Protein 7Z2X (pdb70)

Secondary structure (DSSP, 8-state):
---B--EEEEEEEEETTEEEEEEEEE-SB-TT--EEEEEEE--TT--TT-GGGHHHHHHHHHHHTT-EEEEEPPTTSTTSSS-GGG--HHHHHHHHHHHHHHHHTSTTEEEEEEEEEEETHHHHHHHHHHHHTGGG-SEEEEES--TTHHIIIIIT-EETTEE-TTHHHHSSEEETTEEE-HHHHHHGGG--HHHHHTT--S-EEEEEETT-SS-THHHHHHHHH-TTEEEEEETT--TT--SHHHHHHHHHHHHHHHIIIII--/-EEEEEEEEETTEEEEEEEEE----TT--EEEEEEE--TT--TT-GGGHHHHHHHHHHHTT-EEEEEPPTTSTTSSS-GGG--HHHHHHHHHHHHHHHHTSTTEEEEEEEEEEETHHHHHHHHHHHHSGGG-SEEEEES--TTHHIIIIIT-EETTEE-TTHHHHSSEEETTEEE-HHHHHHGGG--SHHHHTT--S-EEEEEETT-SS-THHHHHHHHH-TTEEEEEETT--TT--SHHHHHHHHHHHHHHHIIIII--/---B--EEEEEEEEETTEEEEEEEEE-SB-TT--EEEEEEE--TT--TT-GGGHHHHHHHHHHHTT-EEEEEPPTTSTTSSS-GGG--HHHHHHHHHHHHHHHHTSTTEEEEEEEEEEETHHHHHHHHHHHHSGGG-SEEEEES--TTHHIIIIIH-EETTEE-TTHHHHSSEEETTEEE-HHHHHHGGG--SHHHHTT--S-EEEEEETT-SS-THHHHHHHHH-TTEEEEEETT--TT--SHHHHHHHHHHHHHHHIIIIII-/-EEEEEEEEETTEEEEEEEEE----TT--EEEEEEE--TT--TT-GGGHHHHHHHHHHHTT-EEEEEPPTTSTTSSS-GGG--HHHHHHHHHHHHHHHHTSTTEEEEEEEEEEETHHHHHHHHHHHHTGGG-S-EEEES--TTHHIIIIIT-EETTEE-TTHHHHSSEEETTEEE-HHHHHHGGG--SHHHHTT--S-EEEEEETT-SS-THHHHHHHHH-TTEEEEEETT--TT--SHHHHHHHHHHHHHHHIIIII--

InterPro domains:
  IPR022742 Alpha/beta hydrolase domain-containing protein 17C-like [PF12146] (31-142)
  IPR029058 Alpha/Beta hydrolase fold [G3DSA:3.40.50.1820] (2-255)
  IPR029058 Alpha/Beta hydrolase fold [SSF53474] (4-256)
  IPR053145 AB hydrolase superfamily Esterase 10 [PTHR43265] (5-152)

Solvent-accessible surface area: 39689 Å² total; per-residue (Å²): 200,129,131,58,137,46,71,28,116,41,31,76,29,128,19,141,59,36,35,0,12,0,0,1,1,10,2,66,7,90,91,81,82,93,3,20,0,0,0,1,2,1,4,27,10,24,22,9,9,23,26,57,19,0,0,6,46,0,0,38,68,0,19,131,50,27,0,0,0,0,0,4,0,2,0,2,3,0,4,5,49,26,114,5,73,87,1,25,0,34,38,3,16,99,2,0,28,32,1,0,68,24,0,35,95,35,98,38,2,27,48,102,62,0,0,0,0,0,4,19,4,0,0,0,0,0,0,1,2,0,6,116,49,41,134,47,12,37,0,0,0,0,0,0,2,11,3,14,19,22,59,43,9,81,71,34,76,28,8,97,56,141,38,15,73,52,14,133,189,87,29,44,13,52,8,98,3,4,81,0,1,83,46,2,29,97,16,1,158,77,12,81,8,49,95,19,2,109,114,3,119,18,38,2,0,0,0,12,0,35,89,11,139,13,25,34,81,21,2,79,116,5,50,119,20,17,135,82,26,57,37,19,65,4,119,100,0,42,24,14,0,57,33,6,86,6,5,105,90,0,11,76,21,0,6,117,3,0,89,101,8,4,71,127,101,83,92,22,85,48,22,79,27,121,22,144,55,37,34,0,24,0,0,0,0,12,8,118,38,134,141,79,78,95,10,18,0,0,0,2,2,1,4,29,9,26,22,8,10,23,26,56,19,1,0,5,46,0,0,41,68,0,20,132,46,26,0,0,0,0,0,4,0,3,0,2,3,0,7,4,47,26,112,6,73,91,0,25,0,33,36,4,23,102,4,0,29,33,1,0,67,26,0,34,98,30,94,24,2,27,53,104,88,0,0,0,0,0,3,17,5,0,0,0,0,0,0,2,2,0,5,125,55,41,139,49,11,40,0,0,0,0,0,0,1,12,3,15,20,21,60,44,10,85,102,90,85,35,9,98,61,102,67,19,92,70,12,129,174,81,43,44,11,44,8,72,4,4,64,0,2,98,46,2,28,63,16,2,153,98,18,64,10,43,72,25,2,111,108,3,114,18,37,1,2,0,0,10,0,51,92,13,142,14,59,59,122,26,2,76,105,3,50,120,26,16,134,76,27,64,38,18,66,4,130,104,0,42,25,13,0,57,34,20,85,6,6,125,91,0,11,51,24,0,12,136,4,0,88,103,7,4,64,118,115,193,126,122,59,123,46,72,28,116,40,30,78,29,128,19,144,61,38,34,0,25,0,0,2,1,11,2,68,7,101,88,82,81,92,3,15,0,0,0,2,2,1,4,24,10,26,21,7,8,22,26,58,20,1,0,5,47,0,0,39,71,0,21,133,51,26,0,0,0,0,0,3,0,2,0,1,2,0,5,4,48,25,112,5,70,94,0,23,0,32,37,3,16,102,2,0,28,30,1,0,72,18,0,34,92,34,99,37,1,22,50,106,75,0,0,0,0,0,2,18,4,0,0,0,0,0,0,0,2,0,6,117,48,41,133,44,13,39,0,0,0,0,0,0,2,11,3,14,20,22,60,40,7,87,72,35,79,34,7,89,49,136,48,19,79,60,17,133,176,71,28,40,11,52,7,98,3,3,86,0,2,85,48,2,30,89,15,2,155,102,18,64,9,39,76,21,2,105,109,3,106,18,37,2,1,0,0,11,0,22,85,8,138,14,26,25,80,18,1,78,103,4,52,122,28,16,133,81,26,63,37,17,62,6,108,104,0,42,25,13,0,54,36,16,90,6,6,127,92,0,12,51,21,0,6,116,4,0,85,112,8,2,70,125,110,76,118,31,68,49,22,80,28,122,20,141,60,36,35,0,21,0,0,0,0,14,8,116,40,132,136,80,79,96,9,17,0,0,0,1,2,1,3,29,12,26,21,6,9,22,25,53,19,1,0,5,46,0,0,40,76,0,19,131,45,26,0,0,0,0,0,4,0,1,0,2,2,1,7,4,47,26,99,6,74,89,0,24,0,33,35,3,15,99,2,0,28,32,2,0,68,26,0,37,96,31,92,24,2,28,54,101,86,0,0,0,0,0,3,17,4,0,0,0,0,0,0,0,2,0,5,122,50,43,136,49,12,40,0,0,0,0,0,0,2,12,2,14,19,26,60,44,9,78,99,86,81,36,7,89,64,97,68,17,90,76,4,132,168,90,50,45,12,41,5,61,4,2,87,0,6,80,48,1,18,72,14,1,166,99,21,71,7,44,76,17,1,106,100,2,116,19,49,2,7,0,0,10,0,49,94,13,142,15,61,62,118,16,1,77,101,4,49,127,22,17,125,83,28,69,38,19,63,4,132,104,0,43,25,13,0,58,33,20,87,6,6,132,89,0,20,25,18,0,4,112,3,0,84,104,7,3,70,118,115

Nearest PDB structures (foldseek):
  7z2x-assembly1_B  TM=1.003E+00  e=1.144E-57  Lentilactobacillus buchneri
  7z2v-assembly1_B  TM=1.002E+00  e=5.437E-56  Lentilactobacillus buchneri
  7q4h-assembly1_B  TM=9.422E-01  e=5.033E-29  Thermoanaerobacter thermohydrosulfuricus
  7q4j-assembly1_A  TM=9.477E-01  e=1.544E-28  Thermoanaerobacter thermohydrosulfuricus
  7wwh-assembly2_B  TM=9.038E-01  e=2.392E-27  Parageobacillus thermoglucosidasius

Sequence (1050 aa):
NLYFQSMIKFVTTEINGLTLRGTAHVPDGEPGQQFPTVLMFHGFGAVRDEGFRLFIQMSNRLMENGIAAVRFDFGCHGESDGEFEDFTFSQELNEGSALIDAVKSMSFVDSTKFSLLGESLGSVAASIVAGKRSTELTSLCMWSPAASFLDEILNDHTLQGKTVDNVEKDGYFDFYGLKLGKKAFFDDLKNINIFDNAKKYQGPVKIVYGTNDFIPEKYSHKYMDGYENNGELVIIVQDGDHGWQSVPSRKRILDETMKFFRKTLLEASMIKFVTTEINGLTLRGTAHVPDGEPGQQFPTVLMFHGFGAVRDEGFRLFIQMSNRLMENGIAAVRFDFGCHGESDGEFEDFTFSQQELNEGSALIDAVKSSMSFVDSSTKFSLLGESLGSVAASIVAGKRSTELTSLCMWSPAASFLDEILNDHTLQGKTVDNVEKDGYFDFYGLKLGKAFFDDLKNINIFDNAKKYQGPVKIVYGTNDFIPEKYSHKYMDGYENNGELVIIVQDGDHGWQSVPSRKRILDETMKFFRKTLLEANLYFQSMIKFVTTEINGLTLRGTAHVPDGEPGQQFPTVLMFHGFGAVRDEGFRLFIQMSNRLMENGIAAVRFDFGCHGESDGEFEDFTFSQELNEGSALIDAVKSMSFVDSTKFSLLGESLGSVAASIVAGKRSTELTSLCMWSPAASFLDEILNDHTLQGKTVDNVEKDGYFDFYGLKLGKAFFDDLKNINIFDNAKKYQGPVKIVYGTNDFIPEKYSHKYMDGYENNGELVIIVQDGDHGWQSVPSRKRILDETMKFFRKTLLEASMIKFVTTEINGLTLRGTAHVPDGEPGQQFPTVLMFHGFGAVRDEGFRLFIQMSNRLMENGIAAVRFDFGCHGESDGEFEDFTFSQQELNEGSALIDAVKSMSFVDSSTKFSLLGESLGSVAASIVAGKRSTELTSLCMWSPAASFLDEILNDHTLQGKTVDNVEKDGYFDFYGLKLGKAFFDDLKNINIFDNAKKYQGPVKIVYGTNDFIPEKYSHKYMDGYENNGELVIIVQDGDHGWQSVPSRKRILDETMKFFRKTLLEA

Structure (mmCIF, N/CA/C/O backbone):
data_7Z2X
#
_entry.id   7Z2X
#
_cell.length_a   47.830
_cell.length_b   62.230
_cell.length_c   94.850
_cell.angle_alpha   103.05
_cell.angle_beta   101.52
_cell.angle_gamma   92.80
#
_symmetry.space_group_name_H-M   'P 1'
#
loop_
_entity.id
_entity.type
_entity.pdbx_description
1 polymer 'Ferulic acid esterase'
2 water water
#
loop_
_atom_site.group_PDB
_atom_site.id
_atom_site.type_symbol
_atom_site.label_atom_id
_atom_site.label_alt_id
_atom_site.label_comp_id
_atom_site.label_asym_id
_atom_site.label_entity_id
_atom_site.label_seq_id
_atom_site.pdbx_PDB_ins_code
_atom_site.Cartn_x
_atom_site.Cartn_y
_atom_site.Cartn_z
_atom_site.occupancy
_atom_site.B_iso_or_equiv
_atom_site.auth_seq_id
_atom_site.auth_comp_id
_atom_site.auth_asym_id
_atom_site.auth_atom_id
_atom_site.pdbx_PDB_model_num
ATOM 1 N N . ASN A 1 17 ? 46.789 -43.869 12.043 1.00 33.56 -5 ASN A N 1
ATOM 2 C CA . ASN A 1 17 ? 46.081 -45.142 12.129 1.00 33.15 -5 ASN A CA 1
ATOM 3 C C . ASN A 1 17 ? 44.566 -44.944 12.161 1.00 26.96 -5 ASN A C 1
ATOM 4 O O . ASN A 1 17 ? 43.805 -45.855 11.834 1.00 30.13 -5 ASN A O 1
ATOM 9 N N . LEU A 1 18 ? 44.140 -43.756 12.578 1.00 28.28 -4 LEU A N 1
ATOM 10 C CA . LEU A 1 18 ? 42.726 -43.405 12.566 1.00 24.19 -4 LEU A CA 1
ATOM 11 C C . LEU A 1 18 ? 42.284 -43.205 11.124 1.00 26.22 -4 LEU A C 1
ATOM 12 O O . LEU A 1 18 ? 42.764 -42.290 10.450 1.00 30.67 -4 LEU A O 1
ATOM 17 N N . TYR A 1 19 ? 41.377 -44.052 10.643 1.00 24.77 -3 TYR A N 1
ATOM 18 C CA . TYR A 1 19 ? 41.153 -44.081 9.205 1.00 24.88 -3 TYR A CA 1
ATOM 19 C C . TYR A 1 19 ? 39.873 -44.839 8.884 1.00 29.20 -3 TYR A C 1
ATOM 20 O O . TYR A 1 19 ? 39.612 -45.893 9.466 1.00 30.50 -3 TYR A O 1
ATOM 29 N N . PHE A 1 20 ? 39.086 -44.297 7.950 1.00 24.39 -2 PHE A N 1
ATOM 30 C CA . PHE A 1 20 ? 38.001 -45.029 7.313 1.00 27.05 -2 PHE A CA 1
ATOM 31 C C . PHE A 1 20 ? 38.159 -44.938 5.801 1.00 25.56 -2 PHE A C 1
ATOM 32 O O . PHE A 1 20 ? 38.750 -43.991 5.277 1.00 24.19 -2 PHE A O 1
ATOM 40 N N . GLN A 1 21 ? 37.631 -45.936 5.103 1.00 22.07 -1 GLN A N 1
ATOM 41 C CA . GLN A 1 21 ? 37.721 -45.950 3.653 1.00 21.93 -1 GLN A CA 1
ATOM 42 C C . GLN A 1 21 ? 36.682 -45.020 3.029 1.00 20.98 -1 GLN A C 1
ATOM 43 O O . GLN A 1 21 ? 35.689 -44.640 3.655 1.00 23.05 -1 GLN A O 1
ATOM 49 N N . SER A 1 22 ? 36.924 -44.670 1.768 1.00 19.38 0 SER A N 1
ATOM 50 C CA . SER A 1 22 ? 35.997 -43.830 1.017 1.00 17.05 0 SER A CA 1
ATOM 51 C C . SER A 1 22 ? 34.634 -44.503 0.909 1.00 21.67 0 SER A C 1
ATOM 52 O O . SER A 1 22 ? 34.517 -45.730 0.934 1.00 20.72 0 SER A O 1
ATOM 55 N N . MET A 1 23 ? 33.592 -43.691 0.763 1.00 18.75 1 MET A N 1
ATOM 56 C CA . MET A 1 23 ? 32.245 -44.225 0.706 1.00 16.20 1 MET A CA 1
ATOM 57 C C . MET A 1 23 ? 31.402 -43.435 -0.284 1.00 16.79 1 MET A C 1
ATOM 58 O O . MET A 1 23 ? 31.590 -42.233 -0.480 1.00 17.52 1 MET A O 1
ATOM 63 N N . ILE A 1 24 ? 30.471 -44.143 -0.907 1.00 15.41 2 ILE A N 1
ATOM 64 C CA . ILE A 1 24 ? 29.475 -43.564 -1.797 1.00 14.68 2 ILE A CA 1
ATOM 65 C C . ILE A 1 24 ? 28.142 -43.823 -1.130 1.00 15.01 2 ILE A C 1
ATOM 66 O O . ILE A 1 24 ? 27.722 -44.979 -0.994 1.00 18.62 2 ILE A O 1
ATOM 71 N N . LYS A 1 25 ? 27.492 -42.761 -0.678 1.00 17.30 3 LYS A N 1
ATOM 72 C CA . LYS A 1 25 ? 26.274 -42.893 0.091 1.00 19.61 3 LYS A CA 1
ATOM 73 C C . LYS A 1 25 ? 25.210 -41.985 -0.487 1.00 20.69 3 LYS A C 1
ATOM 74 O O . LYS A 1 25 ? 25.495 -41.005 -1.177 1.00 16.11 3 LYS A O 1
ATOM 80 N N . PHE A 1 26 ? 23.975 -42.323 -0.175 1.00 18.87 4 PHE A N 1
ATOM 81 C CA . PHE A 1 26 ? 22.824 -41.606 -0.678 1.00 16.75 4 PHE A CA 1
ATOM 82 C C . PHE A 1 26 ? 22.295 -40.664 0.394 1.00 18.97 4 PHE A C 1
ATOM 83 O O . PHE A 1 26 ? 22.272 -40.996 1.585 1.00 19.33 4 PHE A O 1
ATOM 91 N N . VAL A 1 27 ? 21.933 -39.459 -0.031 1.00 14.76 5 VAL A N 1
ATOM 92 C CA . VAL A 1 27 ? 21.559 -38.385 0.875 1.00 14.91 5 VAL A CA 1
ATOM 93 C C . VAL A 1 27 ? 20.267 -37.763 0.368 1.00 15.96 5 VAL A C 1
ATOM 94 O O . VAL A 1 27 ? 19.931 -37.847 -0.816 1.00 14.00 5 VAL A O 1
ATOM 98 N N . THR A 1 28 ? 19.520 -37.156 1.291 1.00 14.26 6 THR A N 1
ATOM 99 C CA . THR A 1 28 ? 18.295 -36.460 0.930 1.00 11.73 6 THR A CA 1
ATOM 100 C C . THR A 1 28 ? 18.250 -35.130 1.661 1.00 15.99 6 THR A C 1
ATOM 101 O O . THR A 1 28 ? 18.927 -34.931 2.672 1.00 22.11 6 THR A O 1
ATOM 105 N N . THR A 1 29 ? 17.445 -34.219 1.130 1.00 14.48 7 THR A N 1
ATOM 106 C CA . THR A 1 29 ? 17.139 -32.986 1.841 1.00 16.86 7 THR A CA 1
ATOM 107 C C . THR A 1 29 ? 15.796 -32.480 1.337 1.00 17.86 7 THR A C 1
ATOM 108 O O . THR A 1 29 ? 15.337 -32.867 0.260 1.00 19.32 7 THR A O 1
ATOM 112 N N . GLU A 1 30 ? 15.144 -31.640 2.141 1.00 15.62 8 GLU A N 1
ATOM 113 C CA . GLU A 1 30 ? 13.823 -31.129 1.798 1.00 17.48 8 GLU A CA 1
ATOM 114 C C . GLU A 1 30 ? 13.905 -29.635 1.513 1.00 20.37 8 GLU A C 1
ATOM 115 O O . GLU A 1 30 ? 14.436 -28.871 2.323 1.00 18.93 8 GLU A O 1
ATOM 121 N N . ILE A 1 31 ? 13.407 -29.230 0.348 1.00 16.15 9 ILE A N 1
ATOM 122 C CA . ILE A 1 31 ? 13.381 -27.832 -0.059 1.00 13.71 9 ILE A CA 1
ATOM 123 C C . ILE A 1 31 ? 11.982 -27.536 -0.568 1.00 16.65 9 ILE A C 1
ATOM 124 O O . ILE A 1 31 ? 11.531 -28.160 -1.540 1.00 16.81 9 ILE A O 1
ATOM 129 N N . ASN A 1 32 ? 11.295 -26.600 0.094 1.00 17.70 10 ASN A N 1
ATOM 130 C CA . ASN A 1 32 ? 9.979 -26.120 -0.332 1.00 22.54 10 ASN A CA 1
ATOM 131 C C . ASN A 1 32 ? 9.002 -27.274 -0.544 1.00 19.04 10 ASN A C 1
ATOM 132 O O . ASN A 1 32 ? 8.232 -27.298 -1.504 1.00 21.15 10 ASN A O 1
ATOM 137 N N . GLY A 1 33 ? 9.030 -28.244 0.366 1.00 19.67 11 GLY A N 1
ATOM 138 C CA . GLY A 1 33 ? 8.096 -29.348 0.319 1.00 22.73 11 GLY A CA 1
ATOM 139 C C . GLY A 1 33 ? 8.481 -30.502 -0.580 1.00 24.59 11 GLY A C 1
ATOM 140 O O . GLY A 1 33 ? 7.721 -31.475 -0.667 1.00 25.49 11 GLY A O 1
ATOM 141 N N . LEU A 1 34 ? 9.624 -30.433 -1.255 1.00 20.09 12 LEU A N 1
ATOM 142 C CA . LEU A 1 34 ? 10.092 -31.514 -2.111 1.00 16.31 12 LEU A CA 1
ATOM 143 C C . LEU A 1 34 ? 11.306 -32.167 -1.476 1.00 14.49 12 LEU A C 1
ATOM 144 O O . LEU A 1 34 ? 12.222 -31.474 -1.021 1.00 17.60 12 LEU A O 1
ATOM 149 N N . THR A 1 35 ? 11.315 -33.498 -1.459 1.00 13.82 13 THR A N 1
ATOM 150 C CA . THR A 1 35 ? 12.511 -34.239 -1.093 1.00 12.79 13 THR A CA 1
ATOM 151 C C . THR A 1 35 ? 13.412 -34.328 -2.314 1.00 13.51 13 THR A C 1
ATOM 152 O O . THR A 1 35 ? 13.017 -34.893 -3.339 1.00 13.88 13 THR A O 1
ATOM 156 N N . LEU A 1 36 ? 14.599 -33.750 -2.214 1.00 12.92 14 LEU A N 1
ATOM 157 C CA . LEU A 1 36 ? 15.620 -33.911 -3.235 1.00 12.55 14 LEU A CA 1
ATOM 158 C C . LEU A 1 36 ? 16.535 -35.049 -2.827 1.00 13.22 14 LEU A C 1
ATOM 159 O O . LEU A 1 36 ? 16.918 -35.161 -1.656 1.00 14.07 14 LEU A O 1
ATOM 164 N N . ARG A 1 37 ? 16.863 -35.905 -3.789 1.00 11.49 15 ARG A N 1
ATOM 165 C CA . ARG A 1 37 ? 17.632 -37.113 -3.531 1.00 13.86 15 ARG A CA 1
ATOM 166 C C . ARG A 1 37 ? 18.967 -37.031 -4.247 1.00 12.47 15 ARG A C 1
ATOM 167 O O . ARG A 1 37 ? 19.036 -36.606 -5.408 1.00 10.70 15 ARG A O 1
ATOM 175 N N . GLY A 1 38 ? 20.030 -37.402 -3.534 1.00 13.94 16 GLY A N 1
ATOM 176 C CA . GLY A 1 38 ? 21.375 -37.181 -4.020 1.00 10.01 16 GLY A CA 1
ATOM 177 C C . GLY A 1 38 ? 22.335 -38.284 -3.630 1.00 13.09 16 GLY A C 1
ATOM 178 O O . GLY A 1 38 ? 22.002 -39.208 -2.886 1.00 11.27 16 GLY A O 1
ATOM 179 N N . THR A 1 39 ? 23.543 -38.163 -4.153 1.00 11.64 17 THR A N 1
ATOM 180 C CA . THR A 1 39 ? 24.641 -39.071 -3.883 1.00 11.91 17 THR A CA 1
ATOM 181 C C . THR A 1 39 ? 25.827 -38.265 -3.391 1.00 16.03 17 THR A C 1
ATOM 182 O O . THR A 1 39 ? 26.149 -37.220 -3.963 1.00 12.11 17 THR A O 1
ATOM 186 N N . ALA A 1 40 ? 26.473 -38.751 -2.335 1.00 13.98 18 ALA A N 1
ATOM 187 C CA . ALA A 1 40 ? 27.679 -38.146 -1.798 1.00 13.70 18 ALA A CA 1
ATOM 188 C C . ALA A 1 40 ? 28.826 -39.134 -1.924 1.00 13.15 18 ALA A C 1
ATOM 189 O O . ALA A 1 40 ? 28.685 -40.305 -1.555 1.00 12.63 18 ALA A O 1
ATOM 191 N N . HIS A 1 41 ? 29.955 -38.659 -2.429 1.00 12.49 19 HIS A N 1
ATOM 192 C CA . HIS A 1 41 ? 31.192 -39.427 -2.507 1.00 16.06 19 HIS A CA 1
ATOM 193 C C . HIS A 1 41 ? 32.147 -38.812 -1.498 1.00 15.65 19 HIS A C 1
ATOM 194 O O . HIS A 1 41 ? 32.596 -37.677 -1.681 1.00 14.96 19 HIS A O 1
ATOM 201 N N . VAL A 1 42 ? 32.464 -39.539 -0.439 1.00 16.07 20 VAL A N 1
ATOM 202 C CA . VAL A 1 42 ? 33.307 -39.026 0.637 1.00 18.33 20 VAL A CA 1
ATOM 203 C C . VAL A 1 42 ? 34.671 -39.699 0.540 1.00 15.59 20 VAL A C 1
ATOM 204 O O . VAL A 1 42 ? 34.732 -40.932 0.471 1.00 14.76 20 VAL A O 1
ATOM 208 N N . PRO A 1 43 ? 35.772 -38.944 0.524 1.00 13.74 21 PRO A N 1
ATOM 209 C CA . PRO A 1 43 ? 37.101 -39.561 0.428 1.00 17.57 21 PRO A CA 1
ATOM 210 C C . PRO A 1 43 ? 37.457 -40.364 1.669 1.00 18.31 21 PRO A C 1
ATOM 211 O O . PRO A 1 43 ? 36.836 -40.236 2.727 1.00 17.18 21 PRO A O 1
ATOM 215 N N . ASP A 1 44 ? 38.479 -41.209 1.504 1.00 16.55 22 ASP A N 1
ATOM 216 C CA . ASP A 1 44 ? 39.219 -41.759 2.637 1.00 18.76 22 ASP A CA 1
ATOM 217 C C . ASP A 1 44 ? 39.580 -40.644 3.599 1.00 20.87 22 ASP A C 1
ATOM 218 O O . ASP A 1 44 ? 39.935 -39.540 3.183 1.00 18.70 22 ASP A O 1
ATOM 223 N N . GLY A 1 45 ? 39.540 -40.938 4.888 1.00 19.62 23 GLY A N 1
ATOM 224 C CA . GLY A 1 45 ? 39.920 -39.904 5.823 1.00 17.13 23 GLY A CA 1
ATOM 225 C C . GLY A 1 45 ? 39.954 -40.405 7.245 1.00 24.19 23 GLY A C 1
ATOM 226 O O . GLY A 1 45 ? 39.812 -41.599 7.512 1.00 22.79 23 GLY A O 1
ATOM 227 N N . GLU A 1 46 ? 40.154 -39.483 8.130 1.00 19.66 24 GLU A N 1
ATOM 228 C CA . GLU A 1 46 ? 40.122 -39.735 9.559 1.00 21.74 24 GLU A CA 1
ATOM 229 C C . GLU A 1 46 ? 38.787 -39.300 10.137 1.00 25.11 24 GLU A C 1
ATOM 230 O O . GLU A 1 46 ? 38.153 -38.376 9.619 1.00 23.87 24 GLU A O 1
ATOM 236 N N . PRO A 1 47 ? 38.333 -39.945 11.205 1.00 20.52 25 PRO A N 1
ATOM 237 C CA . PRO A 1 47 ? 37.161 -39.438 11.922 1.00 16.73 25 PRO A CA 1
ATOM 238 C C . PRO A 1 47 ? 37.345 -37.977 12.301 1.00 21.90 25 PRO A C 1
ATOM 239 O O . PRO A 1 47 ? 38.418 -37.559 12.744 1.00 18.04 25 PRO A O 1
ATOM 243 N N . GLY A 1 48 ? 36.287 -37.190 12.096 1.00 17.38 26 GLY A N 1
ATOM 244 C CA . GLY A 1 48 ? 36.322 -35.770 12.366 1.00 21.83 26 GLY A CA 1
ATOM 245 C C . GLY A 1 48 ? 36.902 -34.920 11.259 1.00 21.20 26 GLY A C 1
ATOM 246 O O . GLY A 1 48 ? 36.745 -33.694 11.298 1.00 21.50 26 GLY A O 1
ATOM 247 N N . GLN A 1 49 ? 37.571 -35.517 10.279 1.00 18.88 27 GLN A N 1
ATOM 248 C CA . GLN A 1 49 ? 38.073 -34.742 9.156 1.00 20.85 27 GLN A CA 1
ATOM 249 C C . GLN A 1 49 ? 36.917 -34.238 8.304 1.00 17.25 27 GLN A C 1
ATOM 250 O O . GLN A 1 49 ? 35.952 -34.961 8.048 1.00 23.41 27 GLN A O 1
ATOM 256 N N . GLN A 1 50 ? 37.023 -32.985 7.875 1.00 17.94 28 GLN A N 1
ATOM 257 C CA . GLN A 1 50 ? 36.121 -32.404 6.894 1.00 15.81 28 GLN A CA 1
ATOM 258 C C . GLN A 1 50 ? 36.876 -32.210 5.588 1.00 21.52 28 GLN A C 1
ATOM 259 O O . GLN A 1 50 ? 38.093 -31.995 5.578 1.00 22.12 28 GLN A O 1
ATOM 265 N N . PHE A 1 51 ? 36.146 -32.298 4.480 1.00 13.15 29 PHE A N 1
ATOM 266 C CA . PHE A 1 51 ? 36.783 -32.317 3.177 1.00 16.28 29 PHE A CA 1
ATOM 267 C C . PHE A 1 51 ? 36.341 -31.125 2.344 1.00 16.98 29 PHE A C 1
ATOM 268 O O . PHE A 1 51 ? 35.173 -30.731 2.414 1.00 14.94 29 PHE A O 1
ATOM 276 N N . PRO A 1 52 ? 37.232 -30.541 1.546 1.00 14.32 30 PRO A N 1
ATOM 277 C CA . PRO A 1 52 ? 36.770 -29.635 0.488 1.00 12.16 30 PRO A CA 1
ATOM 278 C C . PRO A 1 52 ? 35.743 -30.390 -0.335 1.00 14.50 30 PRO A C 1
ATOM 279 O O . PRO A 1 52 ? 35.849 -31.602 -0.515 1.00 14.92 30 PRO A O 1
ATOM 283 N N . THR A 1 53 ? 34.721 -29.681 -0.795 1.00 13.46 31 THR A N 1
ATOM 284 C CA . THR A 1 53 ? 33.562 -30.343 -1.372 1.00 11.69 31 THR A CA 1
ATOM 285 C C . THR A 1 53 ? 33.127 -29.619 -2.635 1.00 13.51 31 THR A C 1
ATOM 286 O O . THR A 1 53 ? 33.120 -28.386 -2.682 1.00 14.55 31 THR A O 1
ATOM 290 N N . VAL A 1 54 ? 32.761 -30.398 -3.652 1.00 11.26 32 VAL A N 1
ATOM 291 C CA . VAL A 1 54 ? 32.206 -29.885 -4.904 1.00 12.76 32 VAL A CA 1
ATOM 292 C C . VAL A 1 54 ? 30.762 -30.356 -4.995 1.00 11.38 32 VAL A C 1
ATOM 293 O O . VAL A 1 54 ? 30.489 -31.559 -4.881 1.00 12.03 32 VAL A O 1
ATOM 297 N N . LEU A 1 55 ? 29.842 -29.401 -5.128 1.00 12.65 33 LEU A N 1
ATOM 298 C CA . LEU A 1 55 ? 28.423 -29.664 -5.353 1.00 11.22 33 LEU A CA 1
ATOM 299 C C . LEU A 1 55 ? 28.140 -29.502 -6.839 1.00 12.06 33 LEU A C 1
ATOM 300 O O . LEU A 1 55 ? 28.459 -28.462 -7.419 1.00 13.41 33 LEU A O 1
ATOM 305 N N . MET A 1 56 ? 27.581 -30.541 -7.454 1.00 9.67 34 MET A N 1
ATOM 306 C CA . MET A 1 56 ? 27.417 -30.610 -8.902 1.00 8.99 34 MET A CA 1
ATOM 307 C C . MET A 1 56 ? 25.956 -30.397 -9.284 1.00 9.47 34 MET A C 1
ATOM 308 O O . MET A 1 56 ? 25.065 -31.038 -8.714 1.00 10.34 34 MET A O 1
ATOM 313 N N . PHE A 1 57 ? 25.718 -29.547 -10.290 1.00 7.91 35 PHE A N 1
ATOM 314 C CA . PHE A 1 57 ? 24.378 -29.282 -10.833 1.00 6.93 35 PHE A CA 1
ATOM 315 C C . PHE A 1 57 ? 24.242 -29.878 -12.232 1.00 7.60 35 PHE A C 1
ATOM 316 O O . PHE A 1 57 ? 24.930 -29.444 -13.163 1.00 9.82 35 PHE A O 1
ATOM 324 N N . HIS A 1 58 ? 23.307 -30.818 -12.393 1.00 9.76 36 HIS A N 1
ATOM 325 C CA . HIS A 1 58 ? 23.040 -31.418 -13.693 1.00 9.80 36 HIS A CA 1
ATOM 326 C C . HIS A 1 58 ? 22.206 -30.482 -14.568 1.00 9.87 36 HIS A C 1
ATOM 327 O O . HIS A 1 58 ? 21.708 -29.444 -14.127 1.00 10.54 36 HIS A O 1
ATOM 334 N N . GLY A 1 59 ? 22.036 -30.877 -15.827 1.00 10.36 37 GLY A N 1
ATOM 335 C CA . GLY A 1 59 ? 21.365 -30.053 -16.807 1.00 9.50 37 GLY A CA 1
ATOM 336 C C . GLY A 1 59 ? 19.881 -30.344 -16.931 1.00 8.27 37 GLY A C 1
ATOM 337 O O . GLY A 1 59 ? 19.268 -31.023 -16.107 1.00 9.83 37 GLY A O 1
ATOM 338 N N . PHE A 1 60 ? 19.299 -29.792 -17.989 1.00 10.26 38 PHE A N 1
ATOM 339 C CA . PHE A 1 60 ? 17.850 -29.760 -18.140 1.00 11.23 38 PHE A CA 1
ATOM 340 C C . PHE A 1 60 ? 17.298 -31.138 -18.453 1.00 8.82 38 PHE A C 1
ATOM 341 O O . PHE A 1 60 ? 17.685 -31.770 -19.443 1.00 11.07 38 PHE A O 1
ATOM 349 N N . GLY A 1 61 ? 16.354 -31.583 -17.627 1.00 9.53 39 GLY A N 1
ATOM 350 C CA . GLY A 1 61 ? 15.757 -32.889 -17.825 1.00 12.97 39 GLY A CA 1
ATOM 351 C C . GLY A 1 61 ? 16.761 -34.006 -17.646 1.00 11.96 39 GLY A C 1
ATOM 352 O O . GLY A 1 61 ? 16.521 -35.142 -18.062 1.00 15.93 39 GLY A O 1
ATOM 353 N N . ALA A 1 62 ? 17.899 -33.697 -17.036 1.00 10.47 40 ALA A N 1
ATOM 354 C CA . ALA A 1 62 ? 18.930 -34.684 -16.781 1.00 8.80 40 ALA A CA 1
ATOM 355 C C . ALA A 1 62 ? 18.754 -35.235 -15.368 1.00 9.06 40 ALA A C 1
ATOM 356 O O . ALA A 1 62 ? 17.809 -34.901 -14.651 1.00 11.28 40 ALA A O 1
ATOM 358 N N . VAL A 1 63 ? 19.687 -36.087 -14.954 1.00 8.81 41 VAL A N 1
ATOM 359 C CA . VAL A 1 63 ? 19.689 -36.632 -13.603 1.00 9.92 41 VAL A CA 1
ATOM 360 C C . VAL A 1 63 ? 21.095 -36.478 -13.044 1.00 9.80 41 VAL A C 1
ATOM 361 O O . VAL A 1 63 ? 22.028 -36.080 -13.751 1.00 9.50 41 VAL A O 1
ATOM 365 N N . ARG A 1 64 ? 21.245 -36.811 -11.756 1.00 9.14 42 ARG A N 1
ATOM 366 C CA . ARG A 1 64 ? 22.473 -36.460 -11.045 1.00 9.89 42 ARG A CA 1
ATOM 367 C C . ARG A 1 64 ? 23.694 -37.248 -11.525 1.00 9.12 42 ARG A C 1
ATOM 368 O O . ARG A 1 64 ? 24.823 -36.841 -11.230 1.00 11.69 42 ARG A O 1
ATOM 376 N N . ASP A 1 65 ? 23.499 -38.370 -12.235 1.00 11.47 43 ASP A N 1
ATOM 377 C CA . ASP A 1 65 ? 24.618 -39.067 -12.862 1.00 11.70 43 ASP A CA 1
ATOM 378 C C . ASP A 1 65 ? 25.196 -38.283 -14.028 1.00 11.19 43 ASP A C 1
ATOM 379 O O . ASP A 1 65 ? 26.358 -38.500 -14.387 1.00 9.57 43 ASP A O 1
ATOM 384 N N . GLU A 1 66 ? 24.393 -37.381 -14.607 1.00 10.07 44 GLU A N 1
ATOM 385 C CA . GLU A 1 66 ? 24.587 -36.791 -15.930 1.00 9.12 44 GLU A CA 1
ATOM 386 C C . GLU A 1 66 ? 24.753 -37.864 -16.996 1.00 9.62 44 GLU A C 1
ATOM 387 O O . GLU A 1 66 ? 24.586 -39.060 -16.726 1.00 11.83 44 GLU A O 1
ATOM 393 N N . GLY A 1 67 ? 25.028 -37.440 -18.225 1.00 9.36 45 GLY A N 1
ATOM 394 C CA . GLY A 1 67 ? 24.979 -38.361 -19.341 1.00 12.64 45 GLY A CA 1
ATOM 395 C C . GLY A 1 67 ? 26.165 -39.307 -19.340 1.00 10.24 45 GLY A C 1
ATOM 396 O O . GLY A 1 67 ? 27.317 -38.883 -19.207 1.00 10.10 45 GLY A O 1
ATOM 397 N N . PHE A 1 68 ? 25.884 -40.595 -19.513 1.00 9.45 46 PHE A N 1
ATOM 398 C CA . PHE A 1 68 ? 26.922 -41.601 -19.725 1.00 9.49 46 PHE A CA 1
ATOM 399 C C . PHE A 1 68 ? 28.008 -41.512 -18.661 1.00 10.44 46 PHE A C 1
ATOM 400 O O . PHE A 1 68 ? 29.205 -41.445 -18.943 1.00 12.49 46 PHE A O 1
ATOM 408 N N . ARG A 1 69 ? 27.564 -41.517 -17.406 1.00 9.24 47 ARG A N 1
ATOM 409 C CA . ARG A 1 69 ? 28.411 -41.624 -16.219 1.00 10.24 47 ARG A CA 1
ATOM 410 C C . ARG A 1 69 ? 29.267 -40.391 -15.966 1.00 11.59 47 ARG A C 1
ATOM 411 O O . ARG A 1 69 ? 30.160 -40.436 -15.113 1.00 13.92 47 ARG A O 1
ATOM 419 N N . LEU A 1 70 ? 28.999 -39.281 -16.652 1.00 9.67 48 LEU A N 1
ATOM 420 C CA . LEU A 1 70 ? 29.869 -38.108 -16.593 1.00 13.53 48 LEU A CA 1
ATOM 421 C C . LEU A 1 70 ? 30.079 -37.595 -15.167 1.00 11.14 48 LEU A C 1
ATOM 422 O O . LEU A 1 70 ? 31.223 -37.442 -14.720 1.00 11.17 48 LEU A O 1
ATOM 427 N N . PHE A 1 71 ? 28.992 -37.284 -14.443 1.00 9.38 49 PHE A N 1
ATOM 428 C CA . PHE A 1 71 ? 29.166 -36.773 -13.075 1.00 12.64 49 PHE A CA 1
ATOM 429 C C . PHE A 1 71 ? 29.662 -37.853 -12.123 1.00 12.04 49 PHE A C 1
ATOM 430 O O . PHE A 1 71 ? 30.314 -37.530 -11.131 1.00 10.67 49 PHE A O 1
ATOM 438 N N . ILE A 1 72 ? 29.363 -39.124 -12.405 1.00 11.47 50 ILE A N 1
ATOM 439 C CA . ILE A 1 72 ? 29.867 -40.223 -11.583 1.00 11.48 50 ILE A CA 1
ATOM 440 C C . ILE A 1 72 ? 31.383 -40.308 -11.683 1.00 11.95 50 ILE A C 1
ATOM 441 O O . ILE A 1 72 ? 32.085 -40.393 -10.668 1.00 12.07 50 ILE A O 1
ATOM 446 N N . GLN A 1 73 ? 31.907 -40.287 -12.911 1.00 12.96 51 GLN A N 1
ATOM 447 C CA . GLN A 1 73 ? 33.354 -40.298 -13.097 1.00 12.64 51 GLN A CA 1
ATOM 448 C C . GLN A 1 73 ? 34.013 -39.091 -12.438 1.00 13.30 51 GLN A C 1
ATOM 449 O O . GLN A 1 73 ? 35.051 -39.222 -11.780 1.00 13.96 51 GLN A O 1
ATOM 455 N N . MET A 1 74 ? 33.414 -37.909 -12.584 1.00 10.16 52 MET A N 1
ATOM 456 C CA . MET A 1 74 ? 33.980 -36.716 -11.967 1.00 13.48 52 MET A CA 1
ATOM 457 C C . MET A 1 74 ? 33.946 -36.821 -10.449 1.00 9.12 52 MET A C 1
ATOM 458 O O . MET A 1 74 ? 34.917 -36.450 -9.772 1.00 10.61 52 MET A O 1
ATOM 463 N N . SER A 1 75 ? 32.835 -37.324 -9.905 1.00 10.33 53 SER A N 1
ATOM 464 C CA . SER A 1 75 ? 32.704 -37.496 -8.465 1.00 12.53 53 SER A CA 1
ATOM 465 C C . SER A 1 75 ? 33.784 -38.413 -7.920 1.00 11.59 53 SER A C 1
ATOM 466 O O . SER A 1 75 ? 34.363 -38.143 -6.861 1.00 12.00 53 SER A O 1
ATOM 469 N N . ASN A 1 76 ? 34.050 -39.523 -8.609 1.00 11.87 54 ASN A N 1
ATOM 470 C CA . ASN A 1 76 ? 35.020 -40.467 -8.068 1.00 13.45 54 ASN A CA 1
ATOM 471 C C . ASN A 1 76 ? 36.437 -39.951 -8.232 1.00 12.75 54 ASN A C 1
ATOM 472 O O . ASN A 1 76 ? 37.286 -40.193 -7.367 1.00 13.34 54 ASN A O 1
ATOM 477 N N . ARG A 1 77 ? 36.707 -39.233 -9.322 1.00 13.04 55 ARG A N 1
ATOM 478 C CA . ARG A 1 77 ? 38.001 -38.587 -9.485 1.00 10.95 55 ARG A CA 1
ATOM 479 C C . ARG A 1 77 ? 38.283 -37.636 -8.328 1.00 15.48 55 ARG A C 1
ATOM 480 O O . ARG A 1 77 ? 39.367 -37.666 -7.738 1.00 16.99 55 ARG A O 1
ATOM 488 N N . LEU A 1 78 ? 37.318 -36.774 -7.996 1.00 14.38 56 LEU A N 1
ATOM 489 C CA . LEU A 1 78 ? 37.485 -35.875 -6.854 1.00 12.02 56 LEU A CA 1
ATOM 490 C C . LEU A 1 78 ? 37.684 -36.662 -5.564 1.00 12.13 56 LEU A C 1
ATOM 491 O O . LEU A 1 78 ? 38.571 -36.349 -4.759 1.00 16.06 56 LEU A O 1
ATOM 496 N N . MET A 1 79 ? 36.839 -37.671 -5.341 1.00 13.87 57 MET A N 1
ATOM 497 C CA . MET A 1 79 ? 36.917 -38.491 -4.131 1.00 13.45 57 MET A CA 1
ATOM 498 C C . MET A 1 79 ? 38.310 -39.079 -3.950 1.00 18.68 57 MET A C 1
ATOM 499 O O . MET A 1 79 ? 38.885 -39.028 -2.853 1.00 19.62 57 MET A O 1
ATOM 504 N N . GLU A 1 80 ? 38.870 -39.637 -5.025 1.00 15.11 58 GLU A N 1
ATOM 505 C CA . GLU A 1 80 ? 40.183 -40.270 -4.972 1.00 16.55 58 GLU A CA 1
ATOM 506 C C . GLU A 1 80 ? 41.291 -39.268 -4.687 1.00 19.89 58 GLU A C 1
ATOM 507 O O . GLU A 1 80 ? 42.415 -39.672 -4.364 1.00 23.43 58 GLU A O 1
ATOM 513 N N . ASN A 1 81 ? 41.005 -37.975 -4.807 1.00 17.73 59 ASN A N 1
ATOM 514 C CA . ASN A 1 81 ? 41.991 -36.933 -4.574 1.00 15.60 59 ASN A CA 1
ATOM 515 C C . ASN A 1 81 ? 41.672 -36.094 -3.339 1.00 15.20 59 ASN A C 1
ATOM 516 O O . ASN A 1 81 ? 42.216 -34.997 -3.177 1.00 16.83 59 ASN A O 1
ATOM 521 N N . GLY A 1 82 ? 40.812 -36.596 -2.457 1.00 16.70 60 GLY A N 1
ATOM 522 C CA . GLY A 1 82 ? 40.532 -35.936 -1.203 1.00 18.99 60 GLY A CA 1
ATOM 523 C C . GLY A 1 82 ? 39.491 -34.847 -1.257 1.00 18.33 60 GLY A C 1
ATOM 524 O O . GLY A 1 82 ? 39.382 -34.074 -0.299 1.00 16.79 60 GLY A O 1
ATOM 525 N N . ILE A 1 83 ? 38.729 -34.743 -2.343 1.00 14.86 61 ILE A N 1
ATOM 526 C CA . ILE A 1 83 ? 37.657 -33.766 -2.445 1.00 13.89 61 ILE A CA 1
ATOM 527 C C . ILE A 1 83 ? 36.341 -34.529 -2.451 1.00 12.84 61 ILE A C 1
ATOM 528 O O . ILE A 1 83 ? 36.156 -35.445 -3.262 1.00 14.29 61 ILE A O 1
ATOM 533 N N . ALA A 1 84 ? 35.460 -34.206 -1.510 1.00 12.36 62 ALA A N 1
ATOM 534 C CA . ALA A 1 84 ? 34.133 -34.796 -1.519 1.00 13.15 62 ALA A CA 1
ATOM 535 C C . ALA A 1 84 ? 33.330 -34.241 -2.688 1.00 11.88 62 ALA A C 1
ATOM 536 O O . ALA A 1 84 ? 33.526 -33.102 -3.120 1.00 12.99 62 ALA A O 1
ATOM 538 N N . ALA A 1 85 ? 32.426 -35.062 -3.205 1.00 12.51 63 ALA A N 1
ATOM 539 C CA . ALA A 1 85 ? 31.558 -34.678 -4.314 1.00 9.92 63 ALA A CA 1
ATOM 540 C C . ALA A 1 85 ? 30.127 -35.009 -3.942 1.00 13.25 63 ALA A C 1
ATOM 541 O O . ALA A 1 85 ? 29.839 -36.140 -3.536 1.00 14.16 63 ALA A O 1
ATOM 543 N N . VAL A 1 86 ? 29.233 -34.037 -4.096 1.00 12.27 64 VAL A N 1
ATOM 544 C CA . VAL A 1 86 ? 27.819 -34.208 -3.780 1.00 12.63 64 VAL A CA 1
ATOM 545 C C . VAL A 1 86 ? 27.008 -33.817 -5.008 1.00 12.73 64 VAL A C 1
ATOM 546 O O . VAL A 1 86 ? 27.310 -32.817 -5.667 1.00 11.09 64 VAL A O 1
ATOM 550 N N . ARG A 1 87 ? 25.978 -34.597 -5.320 1.00 9.87 65 ARG A N 1
ATOM 551 C CA . ARG A 1 87 ? 25.180 -34.284 -6.499 1.00 10.24 65 ARG A CA 1
ATOM 552 C C . ARG A 1 87 ? 23.752 -34.726 -6.260 1.00 11.36 65 ARG A C 1
ATOM 553 O O . ARG A 1 87 ? 23.507 -35.888 -5.920 1.00 10.10 65 ARG A O 1
ATOM 561 N N . PHE A 1 88 ? 22.819 -33.797 -6.416 1.00 11.17 66 PHE A N 1
ATOM 562 C CA . PHE A 1 88 ? 21.404 -34.064 -6.227 1.00 12.22 66 PHE A CA 1
ATOM 563 C C . PHE A 1 88 ? 20.674 -34.041 -7.563 1.00 11.25 66 PHE A C 1
ATOM 564 O O . PHE A 1 88 ? 21.054 -33.321 -8.495 1.00 11.64 66 PHE A O 1
ATOM 572 N N . ASP A 1 89 ? 19.602 -34.820 -7.635 1.00 12.14 67 ASP A N 1
ATOM 573 C CA . ASP A 1 89 ? 18.572 -34.558 -8.628 1.00 10.73 67 ASP A CA 1
ATOM 574 C C . ASP A 1 89 ? 17.817 -33.306 -8.219 1.00 10.91 67 ASP A C 1
ATOM 575 O O . ASP A 1 89 ? 17.313 -33.225 -7.094 1.00 11.61 67 ASP A O 1
ATOM 580 N N . PHE A 1 90 ? 17.744 -32.325 -9.119 1.00 10.19 68 PHE A N 1
ATOM 581 C CA . PHE A 1 90 ? 16.923 -31.154 -8.854 1.00 9.16 68 PHE A CA 1
ATOM 582 C C . PHE A 1 90 ? 15.470 -31.581 -8.690 1.00 11.09 68 PHE A C 1
ATOM 583 O O . PHE A 1 90 ? 15.061 -32.662 -9.124 1.00 11.60 68 PHE A O 1
ATOM 591 N N . GLY A 1 91 ? 14.698 -30.733 -8.022 1.00 12.64 69 GLY A N 1
ATOM 592 C CA . GLY A 1 91 ? 13.265 -30.933 -7.950 1.00 11.96 69 GLY A CA 1
ATOM 593 C C . GLY A 1 91 ? 12.712 -31.174 -9.338 1.00 10.73 69 GLY A C 1
ATOM 594 O O . GLY A 1 91 ? 13.194 -30.580 -10.310 1.00 10.72 69 GLY A O 1
ATOM 595 N N . CYS A 1 92 ? 11.744 -32.077 -9.456 1.00 12.01 70 CYS A N 1
ATOM 596 C CA . CYS A 1 92 ? 11.126 -32.471 -10.725 1.00 12.73 70 CYS A CA 1
ATOM 597 C C . CYS A 1 92 ? 12.085 -33.180 -11.680 1.00 12.38 70 CYS A C 1
ATOM 598 O O . CYS A 1 92 ? 11.757 -33.344 -12.865 1.00 13.13 70 CYS A O 1
ATOM 601 N N . HIS A 1 93 ? 13.263 -33.588 -11.207 1.00 11.92 71 HIS A N 1
ATOM 602 C CA . HIS A 1 93 ? 14.219 -34.351 -11.994 1.00 11.64 71 HIS A CA 1
ATOM 603 C C . HIS A 1 93 ? 14.553 -35.658 -11.291 1.00 10.78 71 HIS A C 1
ATOM 604 O O . HIS A 1 93 ? 14.536 -35.737 -10.058 1.00 10.40 71 HIS A O 1
ATOM 611 N N . GLY A 1 94 ? 14.857 -36.677 -12.091 1.00 9.79 72 GLY A N 1
ATOM 612 C CA . GLY A 1 94 ? 15.407 -37.900 -11.525 1.00 10.28 72 GLY A CA 1
ATOM 613 C C . GLY A 1 94 ? 14.533 -38.450 -10.420 1.00 10.88 72 GLY A C 1
ATOM 614 O O . GLY A 1 94 ? 13.296 -38.490 -10.526 1.00 13.05 72 GLY A O 1
ATOM 615 N N . GLU A 1 95 ? 15.174 -38.831 -9.328 1.00 11.12 73 GLU A N 1
ATOM 616 C CA . GLU A 1 95 ? 14.494 -39.485 -8.223 1.00 12.41 73 GLU A CA 1
ATOM 617 C C . GLU A 1 95 ? 13.944 -38.505 -7.207 1.00 15.96 73 GLU A C 1
ATOM 618 O O . GLU A 1 95 ? 13.316 -38.926 -6.228 1.00 18.66 73 GLU A O 1
ATOM 624 N N . SER A 1 96 ? 14.172 -37.212 -7.396 1.00 11.43 74 SER A N 1
ATOM 625 C CA . SER A 1 96 ? 13.606 -36.257 -6.465 1.00 12.84 74 SER A CA 1
ATOM 626 C C . SER A 1 96 ? 12.108 -36.103 -6.713 1.00 13.35 74 SER A C 1
ATOM 627 O O . SER A 1 96 ? 11.582 -36.448 -7.779 1.00 13.25 74 SER A O 1
ATOM 630 N N . ASP A 1 97 ? 11.417 -35.590 -5.695 1.00 14.78 75 ASP A N 1
ATOM 631 C CA . ASP A 1 97 ? 10.002 -35.287 -5.800 1.00 13.21 75 ASP A CA 1
ATOM 632 C C . ASP A 1 97 ? 9.761 -34.210 -6.851 1.00 12.66 75 ASP A C 1
ATOM 633 O O . ASP A 1 97 ? 10.658 -33.435 -7.213 1.00 14.43 75 ASP A O 1
ATOM 638 N N . GLY A 1 98 ? 8.531 -34.168 -7.339 1.00 13.68 76 GLY A N 1
ATOM 639 C CA . GLY A 1 98 ? 8.127 -33.106 -8.248 1.00 13.78 76 GLY A CA 1
ATOM 640 C C . GLY A 1 98 ? 7.850 -33.630 -9.641 1.00 14.10 76 GLY A C 1
ATOM 641 O O . GLY A 1 98 ? 8.606 -34.450 -10.176 1.00 13.27 76 GLY A O 1
ATOM 642 N N . GLU A 1 99 ? 6.751 -33.156 -10.234 1.00 14.25 77 GLU A N 1
ATOM 643 C CA . GLU A 1 99 ? 6.398 -33.459 -11.609 1.00 12.72 77 GLU A CA 1
ATOM 644 C C . GLU A 1 99 ? 7.079 -32.477 -12.551 1.00 12.44 77 GLU A C 1
ATOM 645 O O . GLU A 1 99 ? 7.144 -31.282 -12.261 1.00 12.17 77 GLU A O 1
ATOM 651 N N . PHE A 1 100 ? 7.587 -32.988 -13.677 1.00 13.13 78 PHE A N 1
ATOM 652 C CA . PHE A 1 100 ? 8.208 -32.107 -14.671 1.00 12.74 78 PHE A CA 1
ATOM 653 C C . PHE A 1 100 ? 7.251 -31.007 -15.120 1.00 13.72 78 PHE A C 1
ATOM 654 O O . PHE A 1 100 ? 7.693 -29.900 -15.454 1.00 13.34 78 PHE A O 1
ATOM 662 N N . GLU A 1 101 ? 5.938 -31.273 -15.114 1.00 13.32 79 GLU A N 1
ATOM 663 C CA . GLU A 1 101 ? 4.984 -30.260 -15.551 1.00 14.54 79 GLU A CA 1
ATOM 664 C C . GLU A 1 101 ? 4.973 -29.052 -14.628 1.00 14.10 79 GLU A C 1
ATOM 665 O O . GLU A 1 101 ? 4.490 -27.987 -15.020 1.00 16.58 79 GLU A O 1
ATOM 671 N N . ASP A 1 102 ? 5.501 -29.190 -13.420 1.00 11.97 80 ASP A N 1
ATOM 672 C CA . ASP A 1 102 ? 5.553 -28.089 -12.475 1.00 12.31 80 ASP A CA 1
ATOM 673 C C . ASP A 1 102 ? 6.915 -27.419 -12.412 1.00 11.41 80 ASP A C 1
ATOM 674 O O . ASP A 1 102 ? 7.071 -26.438 -11.678 1.00 17.22 80 ASP A O 1
ATOM 679 N N . PHE A 1 103 ? 7.893 -27.920 -13.163 1.00 11.25 81 PHE A N 1
ATOM 680 C CA . PHE A 1 103 ? 9.248 -27.388 -13.111 1.00 13.16 81 PHE A CA 1
ATOM 681 C C . PHE A 1 103 ? 9.314 -25.927 -13.553 1.00 9.88 81 PHE A C 1
ATOM 682 O O . PHE A 1 103 ? 8.738 -25.542 -14.571 1.00 11.21 81 PHE A O 1
ATOM 690 N N . THR A 1 104 ? 10.041 -25.117 -12.791 1.00 11.34 82 THR A N 1
ATOM 691 C CA . THR A 1 104 ? 10.423 -23.784 -13.226 1.00 11.12 82 THR A CA 1
ATOM 692 C C . THR A 1 104 ? 11.903 -23.585 -12.945 1.00 10.06 82 THR A C 1
ATOM 693 O O . THR A 1 104 ? 12.445 -24.118 -11.968 1.00 11.19 82 THR A O 1
ATOM 697 N N . PHE A 1 105 ? 12.561 -22.801 -13.798 1.00 11.93 83 PHE A N 1
ATOM 698 C CA . PHE A 1 105 ? 13.965 -22.527 -13.532 1.00 11.31 83 PHE A CA 1
ATOM 699 C C . PHE A 1 105 ? 14.144 -21.706 -12.263 1.00 11.24 83 PHE A C 1
ATOM 700 O O . PHE A 1 105 ? 15.141 -21.886 -11.561 1.00 9.98 83 PHE A O 1
ATOM 708 N N . SER A 1 106 ? 13.200 -20.814 -11.936 1.00 11.97 84 SER A N 1
ATOM 709 C CA . SER A 1 106 ? 13.305 -20.105 -10.663 1.00 11.40 84 SER A CA 1
ATOM 710 C C . SER A 1 106 ? 13.360 -21.081 -9.496 1.00 10.55 84 SER A C 1
ATOM 711 O O . SER A 1 106 ? 14.121 -20.870 -8.545 1.00 12.56 84 SER A O 1
ATOM 714 N N . GLN A 1 107 ? 12.553 -22.150 -9.543 1.00 10.81 85 GLN A N 1
ATOM 715 C CA . GLN A 1 107 ? 12.601 -23.147 -8.478 1.00 13.28 85 GLN A CA 1
ATOM 716 C C . GLN A 1 107 ? 13.959 -23.829 -8.439 1.00 11.47 85 GLN A C 1
ATOM 717 O O . GLN A 1 107 ? 14.501 -24.088 -7.354 1.00 11.88 85 GLN A O 1
ATOM 723 N N . GLU A 1 108 ? 14.537 -24.101 -9.615 1.00 11.85 86 GLU A N 1
ATOM 724 C CA . GLU A 1 108 ? 15.867 -24.705 -9.653 1.00 12.04 86 GLU A CA 1
ATOM 725 C C . GLU A 1 108 ? 16.904 -23.792 -9.007 1.00 11.45 86 GLU A C 1
ATOM 726 O O . GLU A 1 108 ? 17.783 -24.268 -8.281 1.00 10.88 86 GLU A O 1
ATOM 732 N N . LEU A 1 109 ? 16.804 -22.478 -9.242 1.00 11.44 87 LEU A N 1
ATOM 733 C CA . LEU A 1 109 ? 17.718 -21.531 -8.604 1.00 10.85 87 LEU A CA 1
ATOM 734 C C . LEU A 1 109 ? 17.510 -21.485 -7.097 1.00 12.28 87 LEU A C 1
ATOM 735 O O . LEU A 1 109 ? 18.483 -21.420 -6.337 1.00 11.23 87 LEU A O 1
ATOM 740 N N . ASN A 1 110 ? 16.251 -21.486 -6.648 1.00 11.61 88 ASN A N 1
ATOM 741 C CA . ASN A 1 110 ? 15.980 -21.537 -5.214 1.00 15.03 88 ASN A CA 1
ATOM 742 C C . ASN A 1 110 ? 16.594 -22.788 -4.606 1.00 12.91 88 ASN A C 1
ATOM 743 O O . ASN A 1 110 ? 17.262 -22.729 -3.567 1.00 13.71 88 ASN A O 1
ATOM 748 N N . GLU A 1 111 ? 16.420 -23.924 -5.286 1.00 13.13 89 GLU A N 1
ATOM 749 C CA . GLU A 1 111 ? 16.952 -25.185 -4.786 1.00 13.36 89 GLU A CA 1
ATOM 750 C C . GLU A 1 111 ? 18.471 -25.189 -4.786 1.00 11.94 89 GLU A C 1
ATOM 751 O O . GLU A 1 111 ? 19.090 -25.699 -3.853 1.00 12.59 89 GLU A O 1
ATOM 757 N N . GLY A 1 112 ? 19.093 -24.646 -5.835 1.00 10.61 90 GLY A N 1
ATOM 758 C CA . GLY A 1 112 ? 20.545 -24.624 -5.872 1.00 13.07 90 GLY A CA 1
ATOM 759 C C . GLY A 1 112 ? 21.132 -23.837 -4.720 1.00 12.52 90 GLY A C 1
ATOM 760 O O . GLY A 1 112 ? 22.101 -24.265 -4.087 1.00 14.43 90 GLY A O 1
ATOM 761 N N . SER A 1 113 ? 20.527 -22.687 -4.413 1.00 13.58 91 SER A N 1
ATOM 762 C CA . SER A 1 113 ? 20.940 -21.904 -3.254 1.00 14.06 91 SER A CA 1
ATOM 763 C C . SER A 1 113 ? 20.716 -22.686 -1.965 1.00 12.35 91 SER A C 1
ATOM 764 O O . SER A 1 113 ? 21.616 -22.789 -1.118 1.00 13.74 91 SER A O 1
ATOM 767 N N . ALA A 1 114 ? 19.520 -23.260 -1.805 1.00 12.67 92 ALA A N 1
ATOM 768 C CA . ALA A 1 114 ? 19.236 -24.032 -0.601 1.00 13.22 92 ALA A CA 1
ATOM 769 C C . ALA A 1 114 ? 20.164 -25.229 -0.465 1.00 13.53 92 ALA A C 1
ATOM 770 O O . ALA A 1 114 ? 20.513 -25.616 0.656 1.00 15.58 92 ALA A O 1
ATOM 772 N N . LEU A 1 115 ? 20.579 -25.826 -1.587 1.00 13.12 93 LEU A N 1
ATOM 773 C CA . LEU A 1 115 ? 21.484 -26.970 -1.530 1.00 14.72 93 LEU A CA 1
ATOM 774 C C . LEU A 1 115 ? 22.862 -26.581 -1.019 1.00 14.80 93 LEU A C 1
ATOM 775 O O . LEU A 1 115 ? 23.552 -27.415 -0.423 1.00 13.98 93 LEU A O 1
ATOM 780 N N . ILE A 1 116 ? 23.291 -25.340 -1.240 1.00 14.82 94 ILE A N 1
ATOM 781 C CA . ILE A 1 116 ? 24.555 -24.911 -0.650 1.00 13.14 94 ILE A CA 1
ATOM 782 C C . ILE A 1 116 ? 24.481 -25.022 0.862 1.00 15.88 94 ILE A C 1
ATOM 783 O O . ILE A 1 116 ? 25.357 -25.614 1.504 1.00 15.24 94 ILE A O 1
ATOM 788 N N . ASP A 1 117 ? 23.413 -24.474 1.445 1.00 14.09 95 ASP A N 1
ATOM 789 C CA . ASP A 1 117 ? 23.246 -24.506 2.894 1.00 17.59 95 ASP A CA 1
ATOM 790 C C . ASP A 1 117 ? 23.072 -25.929 3.399 1.00 17.21 95 ASP A C 1
ATOM 791 O O . ASP A 1 117 ? 23.618 -26.299 4.448 1.00 18.70 95 ASP A O 1
ATOM 796 N N . ALA A 1 118 ? 22.293 -26.737 2.680 1.00 16.16 96 ALA A N 1
ATOM 797 C CA . ALA A 1 118 ? 22.068 -28.113 3.104 1.00 15.71 96 ALA A CA 1
ATOM 798 C C . ALA A 1 118 ? 23.365 -28.901 3.091 1.00 16.20 96 ALA A C 1
ATOM 799 O O . ALA A 1 118 ? 23.667 -29.633 4.039 1.00 17.28 96 ALA A O 1
ATOM 801 N N . VAL A 1 119 ? 24.159 -28.743 2.035 1.00 13.33 97 VAL A N 1
ATOM 802 C CA . VAL A 1 119 ? 25.371 -29.540 1.911 1.00 13.92 97 VAL A CA 1
ATOM 803 C C . VAL A 1 119 ? 26.439 -29.042 2.878 1.00 14.94 97 VAL A C 1
ATOM 804 O O . VAL A 1 119 ? 27.155 -29.840 3.490 1.00 17.83 97 VAL A O 1
ATOM 808 N N . LYS A 1 120 ? 26.548 -27.725 3.059 1.00 17.51 98 LYS A N 1
ATOM 809 C CA . LYS A 1 120 ? 27.496 -27.222 4.044 1.00 18.27 98 LYS A CA 1
ATOM 810 C C . LYS A 1 120 ? 27.147 -27.680 5.447 1.00 16.82 98 LYS A C 1
ATOM 811 O O . LYS A 1 120 ? 28.040 -27.754 6.298 1.00 20.74 98 LYS A O 1
ATOM 817 N N . SER A 1 121 ? 25.878 -28.005 5.701 1.00 15.73 99 SER A N 1
ATOM 818 C CA . SER A 1 121 ? 25.471 -28.507 7.008 1.00 19.39 99 SER A CA 1
ATOM 819 C C . SER A 1 121 ? 25.895 -29.951 7.234 1.00 18.83 99 SER A C 1
ATOM 820 O O . SER A 1 121 ? 25.926 -30.402 8.388 1.00 23.90 99 SER A O 1
ATOM 823 N N . MET A 1 122 ? 26.235 -30.680 6.175 1.00 20.09 100 MET A N 1
ATOM 824 C CA . MET A 1 122 ? 26.699 -32.052 6.328 1.00 16.39 100 MET A CA 1
ATOM 825 C C . MET A 1 122 ? 28.053 -32.079 7.032 1.00 16.75 100 MET A C 1
ATOM 826 O O . MET A 1 122 ? 28.943 -31.275 6.739 1.00 19.84 100 MET A O 1
ATOM 831 N N . SER A 1 123 ? 28.194 -33.008 7.983 1.00 20.93 101 SER A N 1
ATOM 832 C CA . SER A 1 123 ? 29.347 -32.976 8.877 1.00 22.56 101 SER A CA 1
ATOM 833 C C . SER A 1 123 ? 30.660 -33.145 8.129 1.00 19.82 101 SER A C 1
ATOM 834 O O . SER A 1 123 ? 31.678 -32.576 8.539 1.00 18.83 101 SER A O 1
ATOM 837 N N . PHE A 1 124 ? 30.660 -33.893 7.024 1.00 18.64 102 PHE A N 1
ATOM 838 C CA . PHE A 1 124 ? 31.905 -34.145 6.314 1.00 16.21 102 PHE A CA 1
ATOM 839 C C . PHE A 1 124 ? 32.349 -32.982 5.432 1.00 15.17 102 PHE A C 1
ATOM 840 O O . PHE A 1 124 ? 33.449 -33.047 4.878 1.00 15.90 102 PHE A O 1
ATOM 848 N N . VAL A 1 125 ? 31.549 -31.923 5.307 1.00 16.74 103 VAL A N 1
ATOM 849 C CA . VAL A 1 125 ? 31.838 -30.838 4.373 1.00 16.09 103 VAL A CA 1
ATOM 850 C C . VAL A 1 125 ? 32.604 -29.731 5.088 1.00 17.59 103 VAL A C 1
ATOM 851 O O . VAL A 1 125 ? 32.151 -29.213 6.117 1.00 21.53 103 VAL A O 1
ATOM 855 N N . ASP A 1 126 ? 33.759 -29.360 4.537 1.00 14.41 104 ASP A N 1
ATOM 856 C CA . ASP A 1 126 ? 34.476 -28.170 4.989 1.00 17.48 104 ASP A CA 1
ATOM 857 C C . ASP A 1 126 ? 33.817 -26.952 4.349 1.00 17.38 104 ASP A C 1
ATOM 858 O O . ASP A 1 126 ? 33.991 -26.699 3.149 1.00 18.07 104 ASP A O 1
ATOM 863 N N . SER A 1 127 ? 33.055 -26.200 5.148 1.00 20.00 105 SER A N 1
ATOM 864 C CA . SER A 1 127 ? 32.305 -25.062 4.628 1.00 13.07 105 SER A CA 1
ATOM 865 C C . SER A 1 127 ? 33.197 -23.976 4.056 1.00 20.11 105 SER A C 1
ATOM 866 O O . SER A 1 127 ? 32.720 -23.171 3.252 1.00 22.35 105 SER A O 1
ATOM 869 N N . THR A 1 128 ? 34.466 -23.916 4.462 1.00 17.58 106 THR A N 1
ATOM 870 C CA . THR A 1 128 ? 35.360 -22.882 3.960 1.00 19.53 106 THR A CA 1
ATOM 871 C C . THR A 1 128 ? 35.984 -23.246 2.623 1.00 15.19 106 THR A C 1
ATOM 872 O O . THR A 1 128 ? 36.628 -22.393 2.002 1.00 17.82 106 THR A O 1
ATOM 876 N N . LYS A 1 129 ? 35.802 -24.492 2.161 1.00 16.94 107 LYS A N 1
ATOM 877 C CA . LYS A 1 129 ? 36.384 -24.988 0.911 1.00 18.52 107 LYS A CA 1
ATOM 878 C C . LYS A 1 129 ? 35.261 -25.684 0.161 1.00 18.74 107 LYS A C 1
ATOM 879 O O . LYS A 1 129 ? 35.155 -26.912 0.177 1.00 15.72 107 LYS A O 1
ATOM 885 N N . PHE A 1 130 ? 34.432 -24.895 -0.512 1.00 15.23 108 PHE A N 1
ATOM 886 C CA . PHE A 1 130 ? 33.188 -25.402 -1.067 1.00 11.86 108 PHE A CA 1
ATOM 887 C C . PHE A 1 130 ? 32.948 -24.737 -2.412 1.00 15.01 108 PHE A C 1
ATOM 888 O O . PHE A 1 130 ? 32.904 -23.506 -2.493 1.00 15.28 108 PHE A O 1
ATOM 896 N N . SER A 1 131 ? 32.761 -25.541 -3.456 1.00 13.82 109 SER A N 1
ATOM 897 C CA . SER A 1 131 ? 32.637 -25.009 -4.806 1.00 9.81 109 SER A CA 1
ATOM 898 C C . SER A 1 131 ? 31.460 -25.645 -5.531 1.00 10.75 109 SER A C 1
ATOM 899 O O . SER A 1 131 ? 30.894 -26.651 -5.092 1.00 12.84 109 SER A O 1
ATOM 902 N N . LEU A 1 132 ? 31.092 -25.036 -6.657 1.00 14.13 110 LEU A N 1
ATOM 903 C CA . LEU A 1 132 ? 30.045 -25.544 -7.529 1.00 12.12 110 LEU A CA 1
ATOM 904 C C . LEU A 1 132 ? 30.645 -26.010 -8.848 1.00 10.66 110 LEU A C 1
ATOM 905 O O . LEU A 1 132 ? 31.582 -25.397 -9.368 1.00 12.13 110 LEU A O 1
ATOM 910 N N . LEU A 1 133 ? 30.092 -27.094 -9.387 1.00 9.78 111 LEU A N 1
ATOM 911 C CA . LEU A 1 133 ? 30.369 -27.541 -10.741 1.00 10.55 111 LEU A CA 1
ATOM 912 C C . LEU A 1 133 ? 29.044 -27.709 -11.464 1.00 10.89 111 LEU A C 1
ATOM 913 O O . LEU A 1 133 ? 28.090 -28.249 -10.901 1.00 10.58 111 LEU A O 1
ATOM 918 N N . GLY A 1 134 ? 28.978 -27.247 -12.710 1.00 8.82 112 GLY A N 1
ATOM 919 C CA . GLY A 1 134 ? 27.789 -27.435 -13.507 1.00 10.67 112 GLY A CA 1
ATOM 920 C C . GLY A 1 134 ? 28.091 -28.078 -14.847 1.00 10.13 112 GLY A C 1
ATOM 921 O O . GLY A 1 134 ? 29.212 -28.021 -15.376 1.00 9.53 112 GLY A O 1
ATOM 922 N N . GLU A 1 135 ? 27.046 -28.687 -15.402 1.00 8.72 113 GLU A N 1
ATOM 923 C CA . GLU A 1 135 ? 27.024 -29.104 -16.799 1.00 8.58 113 GLU A CA 1
ATOM 924 C C . GLU A 1 135 ? 25.764 -28.537 -17.443 1.00 10.95 113 GLU A C 1
ATOM 925 O O . GLU A 1 135 ? 24.671 -28.647 -16.878 1.00 9.48 113 GLU A O 1
ATOM 931 N N . SER A 1 136 ? 25.924 -27.915 -18.608 1.00 11.33 114 SER A N 1
ATOM 932 C CA . SER A 1 136 ? 24.800 -27.511 -19.474 1.00 8.71 114 SER A CA 1
ATOM 933 C C . SER A 1 136 ? 23.942 -26.505 -18.706 1.00 9.32 114 SER A C 1
ATOM 934 O O . SER A 1 136 ? 24.489 -25.503 -18.211 1.00 10.92 114 SER A O 1
ATOM 937 N N . LEU A 1 137 ? 22.621 -26.710 -18.581 1.00 7.63 115 LEU A N 1
ATOM 938 C CA . LEU A 1 137 ? 21.819 -25.754 -17.818 1.00 9.58 115 LEU A CA 1
ATOM 939 C C . LEU A 1 137 ? 22.242 -25.687 -16.348 1.00 11.74 115 LEU A C 1
ATOM 940 O O . LEU A 1 137 ? 22.044 -24.655 -15.703 1.00 11.30 115 LEU A O 1
ATOM 945 N N . GLY A 1 138 ? 22.803 -26.771 -15.796 1.00 7.89 116 GLY A N 1
ATOM 946 C CA . GLY A 1 138 ? 23.320 -26.720 -14.437 1.00 9.76 116 GLY A CA 1
ATOM 947 C C . GLY A 1 138 ? 24.447 -25.722 -14.273 1.00 8.30 116 GLY A C 1
ATOM 948 O O . GLY A 1 138 ? 24.612 -25.130 -13.200 1.00 10.70 116 GLY A O 1
ATOM 949 N N . SER A 1 139 ? 25.218 -25.487 -15.335 1.00 9.75 117 SER A N 1
ATOM 950 C CA . SER A 1 139 ? 26.215 -24.424 -15.278 1.00 11.43 117 SER A CA 1
ATOM 951 C C . SER A 1 139 ? 25.560 -23.056 -15.186 1.00 10.16 117 SER A C 1
ATOM 952 O O . SER A 1 139 ? 26.077 -22.168 -14.503 1.00 11.14 117 SER A O 1
ATOM 955 N N . VAL A 1 140 ? 24.464 -22.847 -15.924 1.00 9.95 118 VAL A N 1
ATOM 956 C CA . VAL A 1 140 ? 23.749 -21.575 -15.837 1.00 12.27 118 VAL A CA 1
ATOM 957 C C . VAL A 1 140 ? 23.239 -21.365 -14.421 1.00 9.84 118 VAL A C 1
ATOM 958 O O . VAL A 1 140 ? 23.425 -20.298 -13.819 1.00 10.44 118 VAL A O 1
ATOM 962 N N . ALA A 1 141 ? 22.576 -22.379 -13.873 1.00 9.39 119 ALA A N 1
ATOM 963 C CA . ALA A 1 141 ? 22.114 -22.305 -12.496 1.00 10.86 119 ALA A CA 1
ATOM 964 C C . ALA A 1 141 ? 23.271 -22.016 -11.552 1.00 11.80 119 ALA A C 1
ATOM 965 O O . ALA A 1 141 ? 23.181 -21.131 -10.695 1.00 13.17 119 ALA A O 1
ATOM 967 N N . ALA A 1 142 ? 24.387 -22.727 -11.725 1.00 8.27 120 ALA A N 1
ATOM 968 C CA . ALA A 1 142 ? 25.537 -22.501 -10.857 1.00 10.92 120 ALA A CA 1
ATOM 969 C C . ALA A 1 142 ? 26.030 -21.063 -10.957 1.00 11.85 120 ALA A C 1
ATOM 970 O O . ALA A 1 142 ? 26.372 -20.448 -9.939 1.00 13.25 120 ALA A O 1
ATOM 972 N N . SER A 1 143 ? 26.051 -20.500 -12.169 1.00 9.87 121 SER A N 1
ATOM 973 C CA . SER A 1 143 ? 26.555 -19.136 -12.316 1.00 8.57 121 SER A CA 1
ATOM 974 C C . SER A 1 143 ? 25.652 -18.130 -11.609 1.00 10.28 121 SER A C 1
ATOM 975 O O . SER A 1 143 ? 26.141 -17.157 -11.014 1.00 14.15 121 SER A O 1
ATOM 978 N N . ILE A 1 144 ? 24.340 -18.354 -11.654 1.00 10.90 122 ILE A N 1
ATOM 979 C CA . ILE A 1 144 ? 23.408 -17.428 -11.023 1.00 11.67 122 ILE A CA 1
ATOM 980 C C . ILE A 1 144 ? 23.444 -17.578 -9.507 1.00 12.18 122 ILE A C 1
ATOM 981 O O . ILE A 1 144 ? 23.491 -16.583 -8.773 1.00 12.41 122 ILE A O 1
ATOM 986 N N . VAL A 1 145 ? 23.406 -18.820 -9.017 1.00 11.26 123 VAL A N 1
ATOM 987 C CA . VAL A 1 145 ? 23.485 -19.058 -7.580 1.00 11.91 123 VAL A CA 1
ATOM 988 C C . VAL A 1 145 ? 24.790 -18.498 -7.029 1.00 13.97 123 VAL A C 1
ATOM 989 O O . VAL A 1 145 ? 24.810 -17.867 -5.966 1.00 15.38 123 VAL A O 1
ATOM 993 N N . ALA A 1 146 ? 25.891 -18.663 -7.772 1.00 12.61 124 ALA A N 1
ATOM 994 C CA . ALA A 1 146 ? 27.169 -18.102 -7.336 1.00 14.92 124 ALA A CA 1
ATOM 995 C C . ALA A 1 146 ? 27.104 -16.586 -7.209 1.00 16.98 124 ALA A C 1
ATOM 996 O O . ALA A 1 146 ? 27.714 -16.006 -6.305 1.00 17.22 124 ALA A O 1
ATOM 998 N N . GLY A 1 147 ? 26.392 -15.921 -8.120 1.00 14.34 125 GLY A N 1
ATOM 999 C CA . GLY A 1 147 ? 26.282 -14.478 -8.028 1.00 16.56 125 GLY A CA 1
ATOM 1000 C C . GLY A 1 147 ? 25.443 -14.036 -6.848 1.00 17.87 125 GLY A C 1
ATOM 1001 O O . GLY A 1 147 ? 25.703 -12.984 -6.258 1.00 22.38 125 GLY A O 1
ATOM 1002 N N . LYS A 1 148 ? 24.436 -14.831 -6.484 1.00 16.53 126 LYS A N 1
ATOM 1003 C CA . LYS A 1 148 ? 23.564 -14.524 -5.360 1.00 15.34 126 LYS A CA 1
ATOM 1004 C C . LYS A 1 148 ? 24.097 -15.044 -4.033 1.00 15.59 126 LYS A C 1
ATOM 1005 O O . LYS A 1 148 ? 23.690 -14.546 -2.978 1.00 25.05 126 LYS A O 1
ATOM 1011 N N . ARG A 1 149 ? 24.993 -16.022 -4.056 1.00 18.78 127 ARG A N 1
ATOM 1012 C CA . ARG A 1 149 ? 25.580 -16.522 -2.818 1.00 17.44 127 ARG A CA 1
ATOM 1013 C C . ARG A 1 149 ? 27.095 -16.395 -2.879 1.00 16.60 127 ARG A C 1
ATOM 1014 O O . ARG A 1 149 ? 27.807 -17.341 -2.532 1.00 19.39 127 ARG A O 1
ATOM 1022 N N . SER A 1 150 ? 27.587 -15.220 -3.279 1.00 18.17 128 SER A N 1
ATOM 1023 C CA . SER A 1 150 ? 28.981 -15.088 -3.699 1.00 19.54 128 SER A CA 1
ATOM 1024 C C . SER A 1 150 ? 29.954 -15.455 -2.586 1.00 23.79 128 SER A C 1
ATOM 1025 O O . SER A 1 150 ? 30.964 -16.124 -2.834 1.00 25.72 128 SER A O 1
ATOM 1028 N N . THR A 1 151 ? 29.663 -15.055 -1.354 1.00 24.37 129 THR A N 1
ATOM 1029 C CA . THR A 1 151 ? 30.598 -15.332 -0.272 1.00 19.37 129 THR A CA 1
ATOM 1030 C C . THR A 1 151 ? 30.617 -16.793 0.144 1.00 23.24 129 THR A C 1
ATOM 1031 O O . THR A 1 151 ? 31.424 -17.153 1.005 1.00 25.47 129 THR A O 1
ATOM 1035 N N . GLU A 1 152 ? 29.760 -17.640 -0.423 1.00 23.14 130 GLU A N 1
ATOM 1036 C CA . GLU A 1 152 ? 29.703 -19.033 -0.001 1.00 19.83 130 GLU A CA 1
ATOM 1037 C C . GLU A 1 152 ? 30.630 -19.951 -0.785 1.00 17.03 130 GLU A C 1
ATOM 1038 O O . GLU A 1 152 ? 30.888 -21.068 -0.332 1.00 20.33 130 GLU A O 1
ATOM 1044 N N . LEU A 1 153 ? 31.130 -19.533 -1.945 1.00 17.49 131 LEU A N 1
ATOM 1045 C CA . LEU A 1 153 ? 31.804 -20.442 -2.863 1.00 14.12 131 LEU A CA 1
ATOM 1046 C C . LEU A 1 153 ? 33.281 -20.107 -3.003 1.00 14.01 131 LEU A C 1
ATOM 1047 O O . LEU A 1 153 ? 33.643 -18.964 -3.302 1.00 18.35 131 LEU A O 1
ATOM 1052 N N . THR A 1 154 ? 34.124 -21.128 -2.820 1.00 13.88 132 THR A N 1
ATOM 1053 C CA . THR A 1 154 ? 35.558 -20.981 -3.035 1.00 17.33 132 THR A CA 1
ATOM 1054 C C . THR A 1 154 ? 35.874 -20.822 -4.511 1.00 15.36 132 THR A C 1
ATOM 1055 O O . THR A 1 154 ? 36.788 -20.078 -4.879 1.00 15.12 132 THR A O 1
ATOM 1059 N N . SER A 1 155 ? 35.138 -21.526 -5.369 1.00 12.11 133 SER A N 1
ATOM 1060 C CA . SER A 1 155 ? 35.359 -21.435 -6.805 1.00 11.85 133 SER A CA 1
ATOM 1061 C C . SER A 1 155 ? 34.149 -22.005 -7.530 1.00 10.45 133 SER A C 1
ATOM 1062 O O . SER A 1 155 ? 33.235 -22.573 -6.924 1.00 12.31 133 SER A O 1
ATOM 1065 N N . LEU A 1 156 ? 34.165 -21.843 -8.846 1.00 11.90 134 LEU A N 1
ATOM 1066 C CA . LEU A 1 156 ? 33.035 -22.180 -9.701 1.00 12.61 134 LEU A CA 1
ATOM 1067 C C . LEU A 1 156 ? 33.581 -22.734 -11.002 1.00 9.83 134 LEU A C 1
ATOM 1068 O O . LEU A 1 156 ? 34.419 -22.094 -11.642 1.00 11.93 134 LEU A O 1
ATOM 1073 N N . CYS A 1 157 ? 33.112 -23.908 -11.403 1.00 10.56 135 CYS A N 1
ATOM 1074 C CA . CYS A 1 157 ? 33.514 -24.502 -12.668 1.00 13.55 135 CYS A CA 1
ATOM 1075 C C . CYS A 1 157 ? 32.259 -24.791 -13.476 1.00 9.86 135 CYS A C 1
ATOM 1076 O O . CYS A 1 157 ? 31.306 -25.380 -12.957 1.00 12.03 135 CYS A O 1
ATOM 1079 N N . MET A 1 158 ? 32.255 -24.357 -14.733 1.00 10.83 136 MET A N 1
ATOM 1080 C CA . MET A 1 158 ? 31.080 -24.493 -15.579 1.00 10.12 136 MET A CA 1
ATOM 1081 C C . MET A 1 158 ? 31.473 -25.209 -16.856 1.00 12.31 136 MET A C 1
ATOM 1082 O O . MET A 1 158 ? 32.316 -24.717 -17.609 1.00 12.80 136 MET A O 1
ATOM 1087 N N . TRP A 1 159 ? 30.860 -26.363 -17.094 1.00 13.04 137 TRP A N 1
ATOM 1088 C CA . TRP A 1 159 ? 31.014 -27.101 -18.335 1.00 11.16 137 TRP A CA 1
ATOM 1089 C C . TRP A 1 159 ? 29.891 -26.757 -19.294 1.00 9.75 137 TRP A C 1
ATOM 1090 O O . TRP A 1 159 ? 28.726 -26.764 -18.908 1.00 10.56 137 TRP A O 1
ATOM 1101 N N . SER A 1 160 ? 30.244 -26.524 -20.559 1.00 9.77 138 SER A N 1
ATOM 1102 C CA . SER A 1 160 ? 29.259 -26.418 -21.640 1.00 11.73 138 SER A CA 1
ATOM 1103 C C . SER A 1 160 ? 28.027 -25.621 -21.236 1.00 9.16 138 SER A C 1
ATOM 1104 O O . SER A 1 160 ? 26.913 -26.126 -21.385 1.00 9.33 138 SER A O 1
ATOM 1107 N N . PRO A 1 161 ? 28.160 -24.387 -20.745 1.00 7.94 139 PRO A N 1
ATOM 1108 C CA . PRO A 1 161 ? 26.984 -23.683 -20.211 1.00 11.35 139 PRO A CA 1
ATOM 1109 C C . PRO A 1 161 ? 25.915 -23.469 -21.271 1.00 8.78 139 PRO A C 1
ATOM 1110 O O . PRO A 1 161 ? 26.196 -23.012 -22.384 1.00 11.43 139 PRO A O 1
ATOM 1114 N N . ALA A 1 162 ? 24.679 -23.799 -20.911 1.00 7.87 140 ALA A N 1
ATOM 1115 C CA . ALA A 1 162 ? 23.533 -23.654 -21.807 1.00 10.50 140 ALA A CA 1
ATOM 1116 C C . ALA A 1 162 ? 22.929 -22.264 -21.660 1.00 9.43 140 ALA A C 1
ATOM 1117 O O . ALA A 1 162 ? 21.716 -22.087 -21.520 1.00 11.85 140 ALA A O 1
ATOM 1119 N N . ALA A 1 163 ? 23.808 -21.259 -21.690 1.00 10.51 141 ALA A N 1
ATOM 1120 C CA . ALA A 1 163 ? 23.421 -19.887 -21.394 1.00 10.70 141 ALA A CA 1
ATOM 1121 C C . ALA A 1 163 ? 22.651 -19.230 -22.537 1.00 9.70 141 ALA A C 1
ATOM 1122 O O . ALA A 1 163 ? 22.166 -18.104 -22.370 1.00 11.53 141 ALA A O 1
ATOM 1124 N N . SER A 1 164 ? 22.500 -19.915 -23.662 1.00 11.18 142 SER A N 1
ATOM 1125 C CA . SER A 1 164 ? 21.616 -19.498 -24.739 1.00 10.17 142 SER A CA 1
ATOM 1126 C C . SER A 1 164 ? 20.162 -19.874 -24.509 1.00 9.17 142 SER A C 1
ATOM 1127 O O . SER A 1 164 ? 19.333 -19.578 -25.374 1.00 12.89 142 SER A O 1
ATOM 1130 N N . PHE A 1 165 ? 19.807 -20.521 -23.394 1.00 9.50 143 PHE A N 1
ATOM 1131 C CA . PHE A 1 165 ? 18.480 -21.131 -23.364 1.00 10.62 143 PHE A CA 1
ATOM 1132 C C . PHE A 1 165 ? 17.357 -20.094 -23.337 1.00 11.91 143 PHE A C 1
ATOM 1133 O O . PHE A 1 165 ? 16.284 -20.346 -23.896 1.00 12.92 143 PHE A O 1
ATOM 1141 N N . LEU A 1 166 ? 17.579 -18.927 -22.724 1.00 9.36 144 LEU A N 1
ATOM 1142 C CA . LEU A 1 166 ? 16.562 -17.878 -22.788 1.00 12.94 144 LEU A CA 1
ATOM 1143 C C . LEU A 1 166 ? 16.425 -17.336 -24.208 1.00 11.97 144 LEU A C 1
ATOM 1144 O O . LEU A 1 166 ? 15.310 -17.194 -24.732 1.00 13.58 144 LEU A O 1
ATOM 1149 N N . ASP A 1 167 ? 17.549 -16.999 -24.841 1.00 10.57 145 ASP A N 1
ATOM 1150 C CA . ASP A 1 167 ? 17.511 -16.541 -26.225 1.00 10.75 145 ASP A CA 1
ATOM 1151 C C . ASP A 1 167 ? 16.842 -17.569 -27.121 1.00 10.25 145 ASP A C 1
ATOM 1152 O O . ASP A 1 167 ? 16.032 -17.213 -27.984 1.00 11.70 145 ASP A O 1
ATOM 1157 N N . GLU A 1 168 ? 17.140 -18.855 -26.917 1.00 10.91 146 GLU A N 1
ATOM 1158 C CA . GLU A 1 168 ? 16.582 -19.866 -27.809 1.00 10.61 146 GLU A CA 1
ATOM 1159 C C . GLU A 1 168 ? 15.069 -19.943 -27.682 1.00 11.24 146 GLU A C 1
ATOM 1160 O O . GLU A 1 168 ? 14.354 -19.971 -28.690 1.00 12.41 146 GLU A O 1
ATOM 1166 N N . ILE A 1 169 ? 14.568 -20.026 -26.447 1.00 9.28 147 ILE A N 1
ATOM 1167 C CA . ILE A 1 169 ? 13.135 -20.190 -26.244 1.00 10.60 147 ILE A CA 1
ATOM 1168 C C . ILE A 1 169 ? 12.400 -18.883 -26.508 1.00 11.31 147 ILE A C 1
ATOM 1169 O O . ILE A 1 169 ? 11.404 -18.855 -27.238 1.00 12.57 147 ILE A O 1
ATOM 1174 N N . LEU A 1 170 ? 12.901 -17.779 -25.954 1.00 11.90 148 LEU A N 1
ATOM 1175 C CA . LEU A 1 170 ? 12.141 -16.532 -26.005 1.00 13.35 148 LEU A CA 1
ATOM 1176 C C . LEU A 1 170 ? 12.309 -15.777 -27.321 1.00 13.07 148 LEU A C 1
ATOM 1177 O O . LEU A 1 170 ? 11.407 -15.025 -27.700 1.00 13.78 148 LEU A O 1
ATOM 1182 N N . ASN A 1 171 ? 13.438 -15.929 -28.009 1.00 10.47 149 ASN A N 1
ATOM 1183 C CA . ASN A 1 171 ? 13.641 -15.233 -29.279 1.00 11.39 149 ASN A CA 1
ATOM 1184 C C . ASN A 1 171 ? 13.540 -16.156 -30.477 1.00 13.34 149 ASN A C 1
ATOM 1185 O O . ASN A 1 171 ? 12.928 -15.789 -31.484 1.00 12.05 149 ASN A O 1
ATOM 1190 N N . ASP A 1 172 ? 14.119 -17.355 -30.393 1.00 13.27 150 ASP A N 1
ATOM 1191 C CA . ASP A 1 172 ? 14.053 -18.297 -31.498 1.00 14.29 150 ASP A CA 1
ATOM 1192 C C . ASP A 1 172 ? 12.875 -19.249 -31.396 1.00 14.61 150 ASP A C 1
ATOM 1193 O O . ASP A 1 172 ? 12.627 -20.001 -32.345 1.00 13.29 150 ASP A O 1
ATOM 1198 N N . HIS A 1 173 ? 12.140 -19.213 -30.282 1.00 13.03 151 HIS A N 1
ATOM 1199 C CA . HIS A 1 173 ? 10.893 -19.955 -30.117 1.00 10.33 151 HIS A CA 1
ATOM 1200 C C . HIS A 1 173 ? 11.090 -21.455 -30.324 1.00 14.45 151 HIS A C 1
ATOM 1201 O O . HIS A 1 173 ? 10.217 -22.144 -30.845 1.00 12.94 151 HIS A O 1
ATOM 1208 N N . THR A 1 174 ? 12.243 -21.963 -29.892 1.00 12.50 152 THR A N 1
ATOM 1209 C CA . THR A 1 174 ? 12.512 -23.396 -29.903 1.00 11.28 152 THR A CA 1
ATOM 1210 C C . THR A 1 174 ? 13.177 -23.790 -28.593 1.00 12.43 152 THR A C 1
ATOM 1211 O O . THR A 1 174 ? 13.809 -22.978 -27.916 1.00 11.97 152 THR A O 1
ATOM 1215 N N . LEU A 1 175 ? 13.026 -25.062 -28.253 1.00 11.51 153 LEU A N 1
ATOM 1216 C CA . LEU A 1 175 ? 13.666 -25.665 -27.093 1.00 10.25 153 LEU A CA 1
ATOM 1217 C C . LEU A 1 175 ? 14.388 -26.895 -27.623 1.00 13.67 153 LEU A C 1
ATOM 1218 O O . LEU A 1 175 ? 13.747 -27.872 -28.039 1.00 12.29 153 LEU A O 1
ATOM 1223 N N . GLN A 1 176 ? 15.717 -26.818 -27.647 1.00 15.34 154 GLN A N 1
ATOM 1224 C CA . GLN A 1 176 ? 16.570 -27.826 -28.271 1.00 14.31 154 GLN A CA 1
ATOM 1225 C C . GLN A 1 176 ? 16.064 -28.178 -29.668 1.00 17.79 154 GLN A C 1
ATOM 1226 O O . GLN A 1 176 ? 15.949 -29.343 -30.054 1.00 17.60 154 GLN A O 1
ATOM 1232 N N . GLY A 1 177 ? 15.740 -27.133 -30.427 1.00 13.97 155 GLY A N 1
ATOM 1233 C CA . GLY A 1 177 ? 15.379 -27.275 -31.820 1.00 18.51 155 GLY A CA 1
ATOM 1234 C C . GLY A 1 177 ? 13.914 -27.560 -32.100 1.00 21.54 155 GLY A C 1
ATOM 1235 O O . GLY A 1 177 ? 13.516 -27.554 -33.270 1.00 22.83 155 GLY A O 1
ATOM 1236 N N . LYS A 1 178 ? 13.098 -27.824 -31.083 1.00 16.92 156 LYS A N 1
ATOM 1237 C CA . LYS A 1 178 ? 11.675 -28.074 -31.294 1.00 17.19 156 LYS A CA 1
ATOM 1238 C C . LYS A 1 178 ? 10.869 -26.829 -30.937 1.00 15.52 156 LYS A C 1
ATOM 1239 O O . LYS A 1 178 ? 11.140 -26.173 -29.929 1.00 15.59 156 LYS A O 1
ATOM 1245 N N . THR A 1 179 ? 9.871 -26.508 -31.764 1.00 16.37 157 THR A N 1
ATOM 1246 C CA . THR A 1 179 ? 9.093 -25.295 -31.541 1.00 14.66 157 THR A CA 1
ATOM 1247 C C . THR A 1 179 ? 8.390 -25.326 -30.187 1.00 12.58 157 THR A C 1
ATOM 1248 O O . THR A 1 179 ? 7.911 -26.369 -29.736 1.00 15.12 157 THR A O 1
ATOM 1252 N N . VAL A 1 180 ? 8.338 -24.158 -29.541 1.00 12.01 158 VAL A N 1
ATOM 1253 C CA . VAL A 1 180 ? 7.595 -23.985 -28.301 1.00 13.99 158 VAL A CA 1
ATOM 1254 C C . VAL A 1 180 ? 6.238 -23.346 -28.534 1.00 13.16 158 VAL A C 1
ATOM 1255 O O . VAL A 1 180 ? 5.504 -23.093 -27.567 1.00 15.63 158 VAL A O 1
ATOM 1259 N N . ASP A 1 181 ? 5.870 -23.101 -29.787 1.00 15.08 159 ASP A N 1
ATOM 1260 C CA . ASP A 1 181 ? 4.698 -22.286 -30.077 1.00 16.15 159 ASP A CA 1
ATOM 1261 C C . ASP A 1 181 ? 3.402 -23.076 -30.046 1.00 16.77 159 ASP A C 1
ATOM 1262 O O . ASP A 1 181 ? 2.334 -22.487 -30.247 1.00 19.47 159 ASP A O 1
ATOM 1267 N N . ASN A 1 182 ? 3.459 -24.377 -29.782 1.00 16.27 160 ASN A N 1
ATOM 1268 C CA . ASN A 1 182 ? 2.256 -25.182 -29.616 1.00 17.33 160 ASN A CA 1
ATOM 1269 C C . ASN A 1 182 ? 1.918 -25.459 -28.156 1.00 16.35 160 ASN A C 1
ATOM 1270 O O . ASN A 1 182 ? 1.038 -26.286 -27.889 1.00 17.99 160 ASN A O 1
ATOM 1275 N N . VAL A 1 183 ? 2.598 -24.806 -27.205 1.00 13.82 161 VAL A N 1
ATOM 1276 C CA . VAL A 1 183 ? 2.358 -25.104 -25.790 1.00 15.79 161 VAL A CA 1
ATOM 1277 C C . VAL A 1 183 ? 0.930 -24.746 -25.401 1.00 17.03 161 VAL A C 1
ATOM 1278 O O . VAL A 1 183 ? 0.255 -25.500 -24.692 1.00 19.77 161 VAL A O 1
ATOM 1282 N N . GLU A 1 184 ? 0.448 -23.581 -25.839 1.00 21.83 162 GLU A N 1
ATOM 1283 C CA . GLU A 1 184 ? -0.908 -23.202 -25.451 1.00 21.88 162 GLU A CA 1
ATOM 1284 C C . GLU A 1 184 ? -1.935 -24.112 -26.112 1.00 26.01 162 GLU A C 1
ATOM 1285 O O . GLU A 1 184 ? -2.903 -24.541 -25.470 1.00 23.21 162 GLU A O 1
ATOM 1291 N N . LYS A 1 185 ? -1.721 -24.450 -27.383 1.00 22.42 163 LYS A N 1
ATOM 1292 C CA . LYS A 1 185 ? -2.646 -25.334 -28.081 1.00 24.00 163 LYS A CA 1
ATOM 1293 C C . LYS A 1 185 ? -2.646 -26.734 -27.474 1.00 28.14 163 LYS A C 1
ATOM 1294 O O . LYS A 1 185 ? -3.711 -27.289 -27.183 1.00 33.20 163 LYS A O 1
ATOM 1300 N N . ASP A 1 186 ? -1.461 -27.322 -27.267 1.00 20.39 164 ASP A N 1
ATOM 1301 C CA . ASP A 1 186 ? -1.394 -28.696 -26.767 1.00 22.45 164 ASP A CA 1
ATOM 1302 C C . ASP A 1 186 ? -1.627 -28.788 -25.267 1.00 17.85 164 ASP A C 1
ATOM 1303 O O . ASP A 1 186 ? -2.002 -29.859 -24.771 1.00 20.51 164 ASP A O 1
ATOM 1308 N N . GLY A 1 187 ? -1.334 -27.717 -24.527 1.00 20.47 165 GLY A N 1
ATOM 1309 C CA . GLY A 1 187 ? -1.379 -27.733 -23.080 1.00 18.46 165 GLY A CA 1
ATOM 1310 C C . GLY A 1 187 ? -0.057 -28.005 -22.382 1.00 16.60 165 GLY A C 1
ATOM 1311 O O . GLY A 1 187 ? 0.001 -27.930 -21.145 1.00 18.22 165 GLY A O 1
ATOM 1312 N N . TYR A 1 188 ? 1.001 -28.326 -23.125 1.00 16.19 166 TYR A N 1
ATOM 1313 C CA . TYR A 1 188 ? 2.276 -28.719 -22.541 1.00 13.90 166 TYR A CA 1
ATOM 1314 C C . TYR A 1 188 ? 3.309 -28.742 -23.656 1.00 13.54 166 TYR A C 1
ATOM 1315 O O . TYR A 1 188 ? 2.980 -28.611 -24.836 1.00 13.29 166 TYR A O 1
ATOM 1324 N N . PHE A 1 189 ? 4.567 -28.905 -23.262 1.00 11.68 167 PHE A N 1
ATOM 1325 C CA . PHE A 1 189 ? 5.665 -29.147 -24.183 1.00 10.97 167 PHE A CA 1
ATOM 1326 C C . PHE A 1 189 ? 6.165 -30.556 -23.921 1.00 12.58 167 PHE A C 1
ATOM 1327 O O . PHE A 1 189 ? 6.365 -30.930 -22.765 1.00 11.50 167 PHE A O 1
ATOM 1335 N N . ASP A 1 190 ? 6.338 -31.336 -24.983 1.00 10.30 168 ASP A N 1
ATOM 1336 C CA . ASP A 1 190 ? 6.769 -32.732 -24.882 1.00 12.21 168 ASP A CA 1
ATOM 1337 C C . ASP A 1 190 ? 8.293 -32.783 -24.934 1.00 11.62 168 ASP A C 1
ATOM 1338 O O . ASP A 1 190 ? 8.890 -32.571 -25.996 1.00 10.56 168 ASP A O 1
ATOM 1343 N N . PHE A 1 191 ? 8.926 -33.053 -23.794 1.00 12.27 169 PHE A N 1
ATOM 1344 C CA . PHE A 1 191 ? 10.383 -33.167 -23.713 1.00 13.56 169 PHE A CA 1
ATOM 1345 C C . PHE A 1 191 ? 10.736 -34.640 -23.496 1.00 11.23 169 PHE A C 1
ATOM 1346 O O . PHE A 1 191 ? 10.806 -35.115 -22.357 1.00 12.63 169 PHE A O 1
ATOM 1354 N N . TYR A 1 192 ? 10.922 -35.363 -24.598 1.00 15.26 170 TYR A N 1
ATOM 1355 C CA . TYR A 1 192 ? 11.353 -36.768 -24.567 1.00 12.89 170 TYR A CA 1
ATOM 1356 C C . TYR A 1 192 ? 10.441 -37.624 -23.689 1.00 12.32 170 TYR A C 1
ATOM 1357 O O . TYR A 1 192 ? 10.895 -38.520 -22.968 1.00 13.42 170 TYR A O 1
ATOM 1366 N N . GLY A 1 193 ? 9.140 -37.356 -23.755 1.00 10.31 171 GLY A N 1
ATOM 1367 C CA . GLY A 1 193 ? 8.170 -38.112 -22.998 1.00 15.19 171 GLY A CA 1
ATOM 1368 C C . GLY A 1 193 ? 7.861 -37.555 -21.632 1.00 14.49 171 GLY A C 1
ATOM 1369 O O . GLY A 1 193 ? 6.967 -38.080 -20.953 1.00 13.71 171 GLY A O 1
ATOM 1370 N N . LEU A 1 194 ? 8.568 -36.513 -21.209 1.00 12.52 172 LEU A N 1
ATOM 1371 C CA . LEU A 1 194 ? 8.191 -35.781 -20.016 1.00 11.11 172 LEU A CA 1
ATOM 1372 C C . LEU A 1 194 ? 7.318 -34.603 -20.413 1.00 13.26 172 LEU A C 1
ATOM 1373 O O . LEU A 1 194 ? 7.516 -34.000 -21.469 1.00 11.43 172 LEU A O 1
ATOM 1378 N N . LYS A 1 195 ? 6.353 -34.287 -19.563 1.00 14.70 173 LYS A N 1
ATOM 1379 C CA . LYS A 1 195 ? 5.414 -33.192 -19.794 1.00 12.93 173 LYS A CA 1
ATOM 1380 C C . LYS A 1 195 ? 5.960 -31.931 -19.131 1.00 9.97 173 LYS A C 1
ATOM 1381 O O . LYS A 1 195 ? 5.976 -31.827 -17.904 1.00 13.78 173 LYS A O 1
ATOM 1387 N N . LEU A 1 196 ? 6.470 -31.007 -19.939 1.00 12.29 174 LEU A N 1
ATOM 1388 C CA . LEU A 1 196 ? 6.943 -29.712 -19.463 1.00 10.43 174 LEU A CA 1
ATOM 1389 C C . LEU A 1 196 ? 5.796 -28.711 -19.525 1.00 11.80 174 LEU A C 1
ATOM 1390 O O . LEU A 1 196 ? 5.123 -28.600 -20.548 1.00 15.05 174 LEU A O 1
ATOM 1395 N N . GLY A 1 197 ? 5.582 -27.990 -18.443 1.00 13.67 175 GLY A N 1
ATOM 1396 C CA . GLY A 1 197 ? 4.358 -27.232 -18.303 1.00 14.26 175 GLY A CA 1
ATOM 1397 C C . GLY A 1 197 ? 4.475 -25.780 -18.701 1.00 15.09 175 GLY A C 1
ATOM 1398 O O . GLY A 1 197 ? 5.561 -25.253 -18.935 1.00 12.33 175 GLY A O 1
ATOM 1399 N N A LYS A 1 198 ? 3.309 -25.130 -18.777 0.47 15.16 176 LYS A N 1
ATOM 1400 N N B LYS A 1 198 ? 3.307 -25.139 -18.781 0.53 15.17 176 LYS A N 1
ATOM 1401 C CA A LYS A 1 198 ? 3.266 -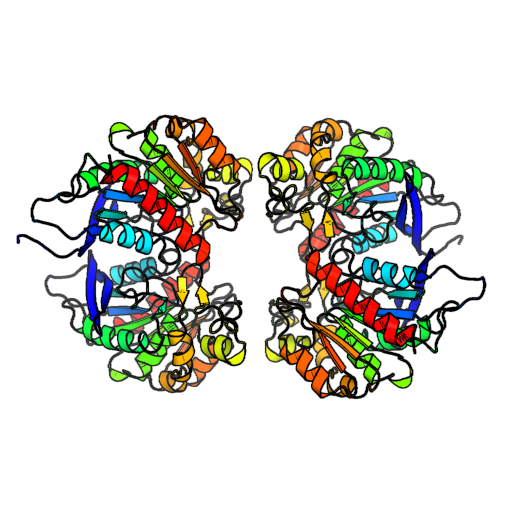23.699 -19.053 0.47 15.04 176 LYS A CA 1
ATOM 1402 C CA B LYS A 1 198 ? 3.235 -23.709 -19.053 0.53 15.05 176 LYS A CA 1
ATOM 1403 C C A LYS A 1 198 ? 4.071 -22.903 -18.040 0.47 14.97 176 LYS A C 1
ATOM 1404 C C B LYS A 1 198 ? 4.025 -22.892 -18.037 0.53 14.97 176 LYS A C 1
ATOM 1405 O O A LYS A 1 198 ? 4.665 -21.878 -18.393 0.47 14.90 176 LYS A O 1
ATOM 1406 O O B LYS A 1 198 ? 4.577 -21.843 -18.387 0.53 14.95 176 LYS A O 1
ATOM 1417 N N . ALA A 1 199 ? 4.102 -23.359 -16.783 1.00 11.00 177 ALA A N 1
ATOM 1418 C CA . ALA A 1 199 ? 4.757 -22.584 -15.729 1.00 12.47 177 ALA A CA 1
ATOM 1419 C C . ALA A 1 199 ? 6.225 -22.339 -16.042 1.00 13.80 177 ALA A C 1
ATOM 1420 O O . ALA A 1 199 ? 6.752 -21.253 -15.770 1.00 14.17 177 ALA A O 1
ATOM 1422 N N . PHE A 1 200 ? 6.892 -23.331 -16.628 1.00 12.93 178 PHE A N 1
ATOM 1423 C CA . PHE A 1 200 ? 8.287 -23.159 -17.014 1.00 11.09 178 PHE A CA 1
ATOM 1424 C C . PHE A 1 200 ? 8.439 -21.984 -17.963 1.00 11.75 178 PHE A C 1
ATOM 1425 O O . PHE A 1 200 ? 9.294 -21.113 -17.765 1.00 10.01 178 PHE A O 1
ATOM 1433 N N . PHE A 1 201 ? 7.609 -21.947 -19.006 1.00 10.57 179 PHE A N 1
ATOM 1434 C CA . PHE A 1 201 ? 7.734 -20.919 -20.029 1.00 12.81 179 PHE A CA 1
ATOM 1435 C C . PHE A 1 201 ? 7.367 -19.551 -19.478 1.00 12.27 179 PHE A C 1
ATOM 1436 O O . PHE A 1 201 ? 8.040 -18.556 -19.779 1.00 12.93 179 PHE A O 1
ATOM 1444 N N . ASP A 1 202 ? 6.344 -19.498 -18.618 1.00 12.86 180 ASP A N 1
ATOM 1445 C CA . ASP A 1 202 ? 5.908 -18.230 -18.040 1.00 12.76 180 ASP A CA 1
ATOM 1446 C C . ASP A 1 202 ? 6.953 -17.648 -17.098 1.00 12.48 180 ASP A C 1
ATOM 1447 O O . ASP A 1 202 ? 6.986 -16.431 -16.885 1.00 15.21 180 ASP A O 1
ATOM 1452 N N . ASP A 1 203 ? 7.809 -18.493 -16.532 1.00 11.66 181 ASP A N 1
ATOM 1453 C CA . ASP A 1 203 ? 8.816 -18.068 -15.574 1.00 10.98 181 ASP A CA 1
ATOM 1454 C C . ASP A 1 203 ? 10.094 -17.577 -16.240 1.00 10.88 181 ASP A C 1
ATOM 1455 O O . ASP A 1 203 ? 10.904 -16.915 -15.586 1.00 12.70 181 ASP A O 1
ATOM 1460 N N . LEU A 1 204 ? 10.286 -17.859 -17.531 1.00 11.93 182 LEU A N 1
ATOM 1461 C CA . LEU A 1 204 ? 11.574 -17.568 -18.153 1.00 11.91 182 LEU A CA 1
ATOM 1462 C C . LEU A 1 204 ? 11.907 -16.080 -18.136 1.00 10.25 182 LEU A C 1
ATOM 1463 O O . LEU A 1 204 ? 13.085 -15.716 -18.051 1.00 11.75 182 LEU A O 1
ATOM 1468 N N . LYS A 1 205 ? 10.890 -15.215 -18.250 1.00 12.11 183 LYS A N 1
ATOM 1469 C CA . LYS A 1 205 ? 11.120 -13.779 -18.230 1.00 13.14 183 LYS A CA 1
ATOM 1470 C C . LYS A 1 205 ? 11.798 -13.322 -16.947 1.00 13.40 183 LYS A C 1
ATOM 1471 O O . LYS A 1 205 ? 12.467 -12.286 -16.948 1.00 12.84 183 LYS A O 1
ATOM 1477 N N . ASN A 1 206 ? 11.672 -14.089 -15.871 1.00 12.75 184 ASN A N 1
ATOM 1478 C CA . ASN A 1 206 ? 12.226 -13.682 -14.593 1.00 15.58 184 ASN A CA 1
ATOM 1479 C C . ASN A 1 206 ? 13.733 -13.869 -14.488 1.00 13.16 184 ASN A C 1
ATOM 1480 O O . ASN A 1 206 ? 14.324 -13.331 -13.549 1.00 14.01 184 ASN A O 1
ATOM 1485 N N . ILE A 1 207 ? 14.362 -14.607 -15.414 1.00 12.82 185 ILE A N 1
ATOM 1486 C CA . ILE A 1 207 ? 15.757 -15.020 -15.283 1.00 12.37 185 ILE A CA 1
ATOM 1487 C C . ILE A 1 207 ? 16.691 -13.985 -15.909 1.00 9.99 185 ILE A C 1
ATOM 1488 O O . ILE A 1 207 ? 16.486 -13.557 -17.054 1.00 12.74 185 ILE A O 1
ATOM 1493 N N . ASN A 1 208 ? 17.753 -13.621 -15.190 1.00 11.39 186 ASN A N 1
ATOM 1494 C CA . ASN A 1 208 ? 18.790 -12.729 -15.722 1.00 10.81 186 ASN A CA 1
ATOM 1495 C C . ASN A 1 208 ? 20.148 -13.363 -15.451 1.00 16.01 186 ASN A C 1
ATOM 1496 O O . ASN A 1 208 ? 20.695 -13.228 -14.353 1.00 16.79 186 ASN A O 1
ATOM 1501 N N . ILE A 1 209 ? 20.676 -14.058 -16.459 1.00 11.25 187 ILE A N 1
ATOM 1502 C CA . ILE A 1 209 ? 21.882 -14.861 -16.287 1.00 13.18 187 ILE A CA 1
ATOM 1503 C C . ILE A 1 209 ? 23.082 -13.977 -15.962 1.00 15.48 187 ILE A C 1
ATOM 1504 O O . ILE A 1 209 ? 23.745 -14.138 -14.932 1.00 14.78 187 ILE A O 1
ATOM 1509 N N . PHE A 1 210 ? 23.396 -13.049 -16.858 1.00 12.45 188 PHE A N 1
ATOM 1510 C CA . PHE A 1 210 ? 24.703 -12.411 -16.811 1.00 12.45 188 PHE A CA 1
ATOM 1511 C C . PHE A 1 210 ? 24.764 -11.296 -15.781 1.00 12.76 188 PHE A C 1
ATOM 1512 O O . PHE A 1 210 ? 25.802 -11.127 -15.127 1.00 14.52 188 PHE A O 1
ATOM 1520 N N . ASP A 1 211 ? 23.661 -10.563 -15.585 1.00 12.81 189 ASP A N 1
ATOM 1521 C CA . ASP A 1 211 ? 23.645 -9.551 -14.532 1.00 14.84 189 ASP A CA 1
ATOM 1522 C C . ASP A 1 211 ? 23.886 -10.186 -13.166 1.00 18.38 189 ASP A C 1
ATOM 1523 O O . ASP A 1 211 ? 24.536 -9.590 -12.294 1.00 19.69 189 ASP A O 1
ATOM 1528 N N . ASN A 1 212 ? 23.370 -11.399 -12.962 1.00 15.05 190 ASN A N 1
ATOM 1529 C CA . ASN A 1 212 ? 23.582 -12.084 -11.696 1.00 13.56 190 ASN A CA 1
ATOM 1530 C C . ASN A 1 212 ? 24.942 -12.757 -11.649 1.00 15.78 190 ASN A C 1
ATOM 1531 O O . ASN A 1 212 ? 25.635 -12.678 -10.627 1.00 12.44 190 ASN A O 1
ATOM 1536 N N . ALA A 1 213 ? 25.345 -13.410 -12.741 1.00 16.20 191 ALA A N 1
ATOM 1537 C CA . ALA A 1 213 ? 26.573 -14.199 -12.705 1.00 12.80 191 ALA A CA 1
ATOM 1538 C C . ALA A 1 213 ? 27.786 -13.326 -12.401 1.00 14.15 191 ALA A C 1
ATOM 1539 O O . ALA A 1 213 ? 28.682 -13.739 -11.656 1.00 15.59 191 ALA A O 1
ATOM 1541 N N . LYS A 1 214 ? 27.819 -12.104 -12.948 1.00 16.14 192 LYS A N 1
ATOM 1542 C CA . LYS A 1 214 ? 28.982 -11.237 -12.795 1.00 15.99 192 LYS A CA 1
ATOM 1543 C C . LYS A 1 214 ? 29.226 -10.818 -11.350 1.00 21.06 192 LYS A C 1
ATOM 1544 O O . LYS A 1 214 ? 30.307 -10.290 -11.049 1.00 18.49 192 LYS A O 1
ATOM 1550 N N . LYS A 1 215 ? 28.264 -11.042 -10.451 1.00 15.05 193 LYS A N 1
ATOM 1551 C CA . LYS A 1 215 ? 28.463 -10.683 -9.052 1.00 18.94 193 LYS A CA 1
ATOM 1552 C C . LYS A 1 215 ? 29.464 -11.591 -8.358 1.00 18.71 193 LYS A C 1
ATOM 1553 O O . LYS A 1 215 ? 30.006 -11.213 -7.316 1.00 20.59 193 LYS A O 1
ATOM 1559 N N . TYR A 1 216 ? 29.723 -12.776 -8.903 1.00 15.24 194 TYR A N 1
ATOM 1560 C CA . TYR A 1 216 ? 30.691 -13.678 -8.300 1.00 15.28 194 TYR A CA 1
ATOM 1561 C C . TYR A 1 216 ? 32.093 -13.281 -8.738 1.00 13.70 194 TYR A C 1
ATOM 1562 O O . TYR A 1 216 ? 32.398 -13.269 -9.935 1.00 17.98 194 TYR A O 1
ATOM 1571 N N . GLN A 1 217 ? 32.949 -12.980 -7.762 1.00 17.47 195 GLN A N 1
ATOM 1572 C CA . GLN A 1 217 ? 34.295 -12.487 -8.009 1.00 23.09 195 GLN A CA 1
ATOM 1573 C C . GLN A 1 217 ? 35.371 -13.524 -7.738 1.00 18.52 195 GLN A C 1
ATOM 1574 O O . GLN A 1 217 ? 36.558 -13.191 -7.809 1.00 23.43 195 GLN A O 1
ATOM 1580 N N . GLY A 1 218 ? 34.999 -14.752 -7.391 1.00 16.07 196 GLY A N 1
ATOM 1581 C CA . GLY A 1 218 ? 35.980 -15.772 -7.123 1.00 18.39 196 GLY A CA 1
ATOM 1582 C C . GLY A 1 218 ? 36.496 -16.396 -8.397 1.00 13.00 196 GLY A C 1
ATOM 1583 O O . GLY A 1 218 ? 36.178 -15.975 -9.516 1.00 16.25 196 GLY A O 1
ATOM 1584 N N . PRO A 1 219 ? 37.342 -17.411 -8.237 1.00 15.25 197 PRO A N 1
ATOM 1585 C CA . PRO A 1 219 ? 37.868 -18.119 -9.411 1.00 18.18 197 PRO A CA 1
ATOM 1586 C C . PRO A 1 219 ? 36.759 -18.864 -10.136 1.00 14.64 197 PRO A C 1
ATOM 1587 O O . PRO A 1 219 ? 35.999 -19.625 -9.529 1.00 14.61 197 PRO A O 1
ATOM 1591 N N . VAL A 1 220 ? 36.676 -18.633 -11.444 1.00 14.68 198 VAL A N 1
ATOM 1592 C CA . VAL A 1 220 ? 35.745 -19.319 -12.329 1.00 12.25 198 VAL A CA 1
ATOM 1593 C C . VAL A 1 220 ? 36.535 -19.973 -13.449 1.00 13.28 198 VAL A C 1
ATOM 1594 O O . VAL A 1 220 ? 37.423 -19.351 -14.040 1.00 14.44 198 VAL A O 1
ATOM 1598 N N . LYS A 1 221 ? 36.215 -21.230 -13.739 1.00 14.49 199 LYS A N 1
ATOM 1599 C CA . LYS A 1 221 ? 36.693 -21.893 -14.943 1.00 14.89 199 LYS A CA 1
ATOM 1600 C C . LYS A 1 221 ? 35.489 -22.274 -15.789 1.00 12.21 199 LYS A C 1
ATOM 1601 O O . LYS A 1 221 ? 34.516 -22.829 -15.273 1.00 16.57 199 LYS A O 1
ATOM 1607 N N . ILE A 1 222 ? 35.541 -21.947 -17.074 1.00 11.83 200 ILE A N 1
ATOM 1608 C CA . ILE A 1 222 ? 34.575 -22.435 -18.045 1.00 12.20 200 ILE A CA 1
ATOM 1609 C C . ILE A 1 222 ? 35.300 -23.367 -19.004 1.00 11.56 200 ILE A C 1
ATOM 1610 O O . ILE A 1 222 ? 36.385 -23.039 -19.493 1.00 14.78 200 ILE A O 1
ATOM 1615 N N . VAL A 1 223 ? 34.723 -24.537 -19.261 1.00 11.35 201 VAL A N 1
ATOM 1616 C CA . VAL A 1 223 ? 35.282 -25.457 -20.240 1.00 9.72 201 VAL A CA 1
ATOM 1617 C C . VAL A 1 223 ? 34.274 -25.608 -21.372 1.00 11.84 201 VAL A C 1
ATOM 1618 O O . VAL A 1 223 ? 33.117 -25.988 -21.140 1.00 12.96 201 VAL A O 1
ATOM 1622 N N . TYR A 1 224 ? 34.697 -25.255 -22.584 1.00 10.27 202 TYR A N 1
ATOM 1623 C CA . TYR A 1 224 ? 33.835 -25.233 -23.758 1.00 10.37 202 TYR A CA 1
ATOM 1624 C C . TYR A 1 224 ? 34.458 -26.089 -24.850 1.00 15.52 202 TYR A C 1
ATOM 1625 O O . TYR A 1 224 ? 35.634 -25.919 -25.170 1.00 13.57 202 TYR A O 1
ATOM 1634 N N . GLY A 1 225 ? 33.676 -27.002 -25.414 1.00 14.44 203 GLY A N 1
ATOM 1635 C CA . GLY A 1 225 ? 34.137 -27.876 -26.485 1.00 15.66 203 GLY A CA 1
ATOM 1636 C C . GLY A 1 225 ? 33.748 -27.295 -27.832 1.00 16.04 203 GLY A C 1
ATOM 1637 O O . GLY A 1 225 ? 32.638 -26.803 -28.003 1.00 14.26 203 GLY A O 1
ATOM 1638 N N . THR A 1 226 ? 34.673 -27.364 -28.798 1.00 15.47 204 THR A N 1
ATOM 1639 C CA . THR A 1 226 ? 34.436 -26.693 -30.078 1.00 18.55 204 THR A CA 1
ATOM 1640 C C . THR A 1 226 ? 33.270 -27.285 -30.863 1.00 19.88 204 THR A C 1
ATOM 1641 O O . THR A 1 226 ? 32.774 -26.636 -31.787 1.00 23.07 204 THR A O 1
ATOM 1645 N N . ASN A 1 227 ? 32.833 -28.497 -30.543 1.00 15.49 205 ASN A N 1
ATOM 1646 C CA . ASN A 1 227 ? 31.666 -29.070 -31.198 1.00 14.12 205 ASN A CA 1
ATOM 1647 C C . ASN A 1 227 ? 30.379 -28.823 -30.419 1.00 13.51 205 ASN A C 1
ATOM 1648 O O . ASN A 1 227 ? 29.324 -29.314 -30.826 1.00 16.38 205 ASN A O 1
ATOM 1653 N N . ASP A 1 228 ? 30.448 -28.077 -29.318 1.00 13.74 206 ASP A N 1
ATOM 1654 C CA . ASP A 1 228 ? 29.243 -27.697 -28.591 1.00 13.05 206 ASP A CA 1
ATOM 1655 C C . ASP A 1 228 ? 28.296 -26.938 -29.514 1.00 15.02 206 ASP A C 1
ATOM 1656 O O . ASP A 1 228 ? 28.714 -26.036 -30.251 1.00 15.75 206 ASP A O 1
ATOM 1661 N N . PHE A 1 229 ? 27.011 -27.301 -29.473 1.00 13.12 207 PHE A N 1
ATOM 1662 C CA . PHE A 1 229 ? 26.013 -26.580 -30.257 1.00 13.58 207 PHE A CA 1
ATOM 1663 C C . PHE A 1 229 ? 25.665 -25.224 -29.655 1.00 15.08 207 PHE A C 1
ATOM 1664 O O . PHE A 1 229 ? 25.134 -24.356 -30.364 1.00 15.65 207 PHE A O 1
ATOM 1672 N N . ILE A 1 230 ? 25.948 -25.021 -28.375 1.00 14.25 208 ILE A N 1
ATOM 1673 C CA . ILE A 1 230 ? 25.823 -23.674 -27.812 1.00 9.97 208 ILE A CA 1
ATOM 1674 C C . ILE A 1 230 ? 26.898 -22.788 -28.423 1.00 13.70 208 ILE A C 1
ATOM 1675 O O . ILE A 1 230 ? 28.076 -23.183 -28.449 1.00 15.06 208 ILE A O 1
ATOM 1680 N N . PRO A 1 231 ? 26.553 -21.606 -28.926 1.00 12.99 209 PRO A N 1
ATOM 1681 C CA . PRO A 1 231 ? 27.580 -20.724 -29.483 1.00 15.15 209 PRO A CA 1
ATOM 1682 C C . PRO A 1 231 ? 28.602 -20.342 -28.426 1.00 15.70 209 PRO A C 1
ATOM 1683 O O . PRO A 1 231 ? 28.267 -20.089 -27.265 1.00 13.32 209 PRO A O 1
ATOM 1687 N N . GLU A 1 232 ? 29.867 -20.311 -28.847 1.00 13.97 210 GLU A N 1
ATOM 1688 C CA . GLU A 1 232 ? 30.953 -19.926 -27.959 1.00 12.36 210 GLU A CA 1
ATOM 1689 C C . GLU A 1 232 ? 30.764 -18.529 -27.388 1.00 10.39 210 GLU A C 1
ATOM 1690 O O . GLU A 1 232 ? 31.307 -18.226 -26.323 1.00 13.24 210 GLU A O 1
ATOM 1696 N N . LYS A 1 233 ? 30.014 -17.667 -28.076 1.00 14.08 211 LYS A N 1
ATOM 1697 C CA . LYS A 1 233 ? 29.891 -16.287 -27.626 1.00 14.64 211 LYS A CA 1
ATOM 1698 C C . LYS A 1 233 ? 29.333 -16.185 -26.210 1.00 10.51 211 LYS A C 1
ATOM 1699 O O . LYS A 1 233 ? 29.675 -15.252 -25.484 1.00 12.06 211 LYS A O 1
ATOM 1705 N N . TYR A 1 234 ? 28.501 -17.142 -25.787 1.00 12.22 212 TYR A N 1
ATOM 1706 C CA . TYR A 1 234 ? 27.960 -17.069 -24.433 1.00 13.59 212 TYR A CA 1
ATOM 1707 C C . TYR A 1 234 ? 29.033 -17.282 -23.380 1.00 10.93 212 TYR A C 1
ATOM 1708 O O . TYR A 1 234 ? 28.979 -16.656 -22.317 1.00 12.22 212 TYR A O 1
ATOM 1717 N N . SER A 1 235 ? 30.015 -18.144 -23.651 1.00 11.42 213 SER A N 1
ATOM 1718 C CA . SER A 1 235 ? 31.127 -18.280 -22.721 1.00 9.75 213 SER A CA 1
ATOM 1719 C C . SER A 1 235 ? 31.952 -17.005 -22.671 1.00 13.38 213 SER A C 1
ATOM 1720 O O . SER A 1 235 ? 32.443 -16.616 -21.603 1.00 13.30 213 SER A O 1
ATOM 1723 N N . HIS A 1 236 ? 32.118 -16.335 -23.814 1.00 12.78 214 HIS A N 1
ATOM 1724 C CA . HIS A 1 236 ? 32.861 -15.080 -23.800 1.00 13.20 214 HIS A CA 1
ATOM 1725 C C . HIS A 1 236 ? 32.105 -14.001 -23.044 1.00 16.65 214 HIS A C 1
ATOM 1726 O O . HIS A 1 236 ? 32.724 -13.172 -22.365 1.00 15.58 214 HIS A O 1
ATOM 1733 N N . LYS A 1 237 ? 30.774 -14.015 -23.128 1.00 12.75 215 LYS A N 1
ATOM 1734 C CA . LYS A 1 237 ? 29.971 -13.063 -22.376 1.00 12.43 215 LYS A CA 1
ATOM 1735 C C . LYS A 1 237 ? 30.178 -13.243 -20.876 1.00 13.31 215 LYS A C 1
ATOM 1736 O O . LYS A 1 237 ? 30.371 -12.267 -20.142 1.00 13.98 215 LYS A O 1
ATOM 1742 N N . TYR A 1 238 ? 30.144 -14.490 -20.403 1.00 13.57 216 TYR A N 1
ATOM 1743 C CA . TYR A 1 238 ? 30.496 -14.763 -19.012 1.00 13.49 216 TYR A CA 1
ATOM 1744 C C . TYR A 1 238 ? 31.861 -14.188 -18.665 1.00 14.87 216 TYR A C 1
ATOM 1745 O O . TYR A 1 238 ? 32.033 -13.548 -17.619 1.00 13.88 216 TYR A O 1
ATOM 1754 N N . MET A 1 239 ? 32.858 -14.452 -19.517 1.00 13.65 217 MET A N 1
ATOM 1755 C CA . MET A 1 239 ? 34.220 -14.023 -19.217 1.00 13.32 217 MET A CA 1
ATOM 1756 C C . MET A 1 239 ? 34.304 -12.506 -19.113 1.00 15.99 217 MET A C 1
ATOM 1757 O O . MET A 1 239 ? 35.045 -11.978 -18.277 1.00 17.96 217 MET A O 1
ATOM 1762 N N . ASP A 1 240 ? 33.544 -11.789 -19.952 1.00 17.20 218 ASP A N 1
ATOM 1763 C CA . ASP A 1 240 ? 33.529 -10.326 -19.877 1.00 17.02 218 ASP A CA 1
ATOM 1764 C C . ASP A 1 240 ? 33.117 -9.837 -18.499 1.00 20.07 218 ASP A C 1
ATOM 1765 O O . ASP A 1 240 ? 33.523 -8.744 -18.084 1.00 20.15 218 ASP A O 1
ATOM 1770 N N . GLY A 1 241 ? 32.306 -10.615 -17.782 1.00 15.87 219 GLY A N 1
ATOM 1771 C CA . GLY A 1 241 ? 31.776 -10.189 -16.504 1.00 13.54 219 GLY A CA 1
ATOM 1772 C C . GLY A 1 241 ? 32.522 -10.723 -15.300 1.00 20.22 219 GLY A C 1
ATOM 1773 O O . GLY A 1 241 ? 32.228 -10.319 -14.174 1.00 20.99 219 GLY A O 1
ATOM 1774 N N . TYR A 1 242 ? 33.482 -11.624 -15.518 1.00 15.85 220 TYR A N 1
ATOM 1775 C CA . TYR A 1 242 ? 34.224 -12.275 -14.444 1.00 18.80 220 TYR A CA 1
ATOM 1776 C C . TYR A 1 242 ? 35.575 -11.595 -14.235 1.00 18.13 220 TYR A C 1
ATOM 1777 O O . TYR A 1 242 ? 36.354 -11.439 -15.182 1.00 20.31 220 TYR A O 1
ATOM 1786 N N . GLU A 1 243 ? 35.846 -11.203 -12.989 1.00 19.82 221 GLU A N 1
ATOM 1787 C CA . GLU A 1 243 ? 37.149 -10.636 -12.659 1.00 20.35 221 GLU A CA 1
ATOM 1788 C C . GLU A 1 243 ? 38.254 -11.684 -12.684 1.00 22.87 221 GLU A C 1
ATOM 1789 O O . GLU A 1 243 ? 39.410 -11.359 -12.980 1.00 22.93 221 GLU A O 1
ATOM 1795 N N A ASN A 1 244 ? 37.929 -12.937 -12.372 0.51 18.18 222 ASN A N 1
ATOM 1796 N N B ASN A 1 244 ? 37.932 -12.942 -12.384 0.49 18.18 222 ASN A N 1
ATOM 1797 C CA A ASN A 1 244 ? 38.920 -14.003 -12.276 0.51 18.65 222 ASN A CA 1
ATOM 1798 C CA B ASN A 1 244 ? 38.936 -13.997 -12.289 0.49 18.66 222 ASN A CA 1
ATOM 1799 C C A ASN A 1 244 ? 38.413 -15.242 -13.015 0.51 18.99 222 ASN A C 1
ATOM 1800 C C B ASN A 1 244 ? 38.449 -15.247 -13.022 0.49 18.99 222 ASN A C 1
ATOM 1801 O O A ASN A 1 244 ? 38.221 -16.307 -12.429 0.51 19.54 222 ASN A O 1
ATOM 1802 O O B ASN A 1 244 ? 38.312 -16.324 -12.443 0.49 19.53 222 ASN A O 1
ATOM 1811 N N . GLY A 1 245 ? 38.200 -15.097 -14.318 1.00 17.83 223 GLY A N 1
ATOM 1812 C CA . GLY A 1 245 ? 37.738 -16.189 -15.152 1.00 15.77 223 GLY A CA 1
ATOM 1813 C C . GLY A 1 245 ? 38.858 -16.814 -15.963 1.00 21.72 223 GLY A C 1
ATOM 1814 O O . GLY A 1 245 ? 39.821 -16.153 -16.343 1.00 20.26 223 GLY A O 1
ATOM 1815 N N . GLU A 1 246 ? 38.715 -18.112 -16.223 1.00 16.42 224 GLU A N 1
ATOM 1816 C CA . GLU A 1 246 ? 39.557 -18.847 -17.161 1.00 16.45 224 GLU A CA 1
ATOM 1817 C C . GLU A 1 246 ? 38.652 -19.619 -18.104 1.00 15.20 224 GLU A C 1
ATOM 1818 O O . GLU A 1 246 ? 37.789 -20.383 -17.653 1.00 15.75 224 GLU A O 1
ATOM 1824 N N . LEU A 1 247 ? 38.857 -19.440 -19.401 1.00 13.69 225 LEU A N 1
ATOM 1825 C CA . LEU A 1 247 ? 38.089 -20.153 -20.412 1.00 12.95 225 LEU A CA 1
ATOM 1826 C C . LEU A 1 247 ? 39.010 -21.130 -21.127 1.00 18.22 225 LEU A C 1
ATOM 1827 O O . LEU A 1 247 ? 40.010 -20.723 -21.728 1.00 19.24 225 LEU A O 1
ATOM 1832 N N . VAL A 1 248 ? 38.689 -22.416 -21.036 1.00 14.08 226 VAL A N 1
ATOM 1833 C CA . VAL A 1 248 ? 39.431 -23.467 -21.723 1.00 15.72 226 VAL A CA 1
ATOM 1834 C C . VAL A 1 248 ? 38.577 -23.964 -22.880 1.00 17.74 226 VAL A C 1
ATOM 1835 O O . VAL A 1 248 ? 37.457 -24.453 -22.675 1.00 16.87 226 VAL A O 1
ATOM 1839 N N A ILE A 1 249 ? 39.106 -23.852 -24.093 0.51 14.78 227 ILE A N 1
ATOM 1840 N N B ILE A 1 249 ? 39.097 -23.817 -24.093 0.49 14.78 227 ILE A N 1
ATOM 1841 C CA A ILE A 1 249 ? 38.438 -24.334 -25.295 0.51 14.25 227 ILE A CA 1
ATOM 1842 C CA B ILE A 1 249 ? 38.463 -24.331 -25.300 0.49 14.25 227 ILE A CA 1
ATOM 1843 C C A ILE A 1 249 ? 39.050 -25.675 -25.675 0.51 16.39 227 ILE A C 1
ATOM 1844 C C B ILE A 1 249 ? 39.072 -25.695 -25.593 0.49 16.42 227 ILE A C 1
ATOM 1845 O O A ILE A 1 249 ? 40.249 -25.761 -25.972 0.51 18.79 227 ILE A O 1
ATOM 1846 O O B ILE A 1 249 ? 40.296 -25.820 -25.735 0.49 18.46 227 ILE A O 1
ATOM 1855 N N . VAL A 1 250 ? 38.230 -26.720 -25.659 1.00 14.36 228 VAL A N 1
ATOM 1856 C CA . VAL A 1 250 ? 38.676 -28.088 -25.896 1.00 12.84 228 VAL A CA 1
ATOM 1857 C C . VAL A 1 250 ? 38.395 -28.416 -27.349 1.00 18.95 228 VAL A C 1
ATOM 1858 O O . VAL A 1 250 ? 37.234 -28.531 -27.756 1.00 16.78 228 VAL A O 1
ATOM 1862 N N . GLN A 1 251 ? 39.458 -28.573 -28.134 1.00 21.77 229 GLN A N 1
ATOM 1863 C CA . GLN A 1 251 ? 39.297 -28.933 -29.534 1.00 19.95 229 GLN A CA 1
ATOM 1864 C C . GLN A 1 251 ? 38.565 -30.263 -29.652 1.00 21.36 229 GLN A C 1
ATOM 1865 O O . GLN A 1 251 ? 38.957 -31.259 -29.035 1.00 22.34 229 GLN A O 1
ATOM 1871 N N . ASP A 1 252 ? 37.486 -30.263 -30.432 1.00 24.99 230 ASP A N 1
ATOM 1872 C CA . ASP A 1 252 ? 36.647 -31.425 -30.715 1.00 22.32 230 ASP A CA 1
ATOM 1873 C C . ASP A 1 252 ? 35.911 -31.953 -29.490 1.00 21.82 230 ASP A C 1
ATOM 1874 O O . ASP A 1 252 ? 35.406 -33.078 -29.525 1.00 22.58 230 ASP A O 1
ATOM 1879 N N . GLY A 1 253 ? 35.848 -31.188 -28.405 1.00 19.19 231 GLY A N 1
ATOM 1880 C CA . GLY A 1 253 ? 34.919 -31.514 -27.342 1.00 16.61 231 GLY A CA 1
ATOM 1881 C C . GLY A 1 253 ? 33.490 -31.220 -27.762 1.00 14.78 231 GLY A C 1
ATOM 1882 O O . GLY A 1 253 ? 33.221 -30.320 -28.557 1.00 17.31 231 GLY A O 1
ATOM 1883 N N . ASP A 1 254 ? 32.550 -31.990 -27.228 1.00 16.25 232 ASP A N 1
ATOM 1884 C CA . ASP A 1 254 ? 31.144 -31.724 -27.497 1.00 16.06 232 ASP A CA 1
ATOM 1885 C C . ASP A 1 254 ? 30.404 -31.403 -26.198 1.00 14.01 232 ASP A C 1
ATOM 1886 O O . ASP A 1 254 ? 30.978 -31.389 -25.107 1.00 13.39 232 ASP A O 1
ATOM 1891 N N . HIS A 1 255 ? 29.104 -31.136 -26.341 1.00 14.16 233 HIS A N 1
ATOM 1892 C CA . HIS A 1 255 ? 28.327 -30.575 -25.238 1.00 12.18 233 HIS A CA 1
ATOM 1893 C C . HIS A 1 255 ? 28.364 -31.465 -24.001 1.00 11.57 233 HIS A C 1
ATOM 1894 O O . HIS A 1 255 ? 28.582 -30.983 -22.886 1.00 10.64 233 HIS A O 1
ATOM 1901 N N . GLY A 1 256 ? 28.193 -32.768 -24.179 1.00 11.35 234 GLY A N 1
ATOM 1902 C CA . GLY A 1 256 ? 28.212 -33.694 -23.064 1.00 12.25 234 GLY A CA 1
ATOM 1903 C C . GLY A 1 256 ? 29.508 -34.458 -22.860 1.00 13.57 234 GLY A C 1
ATOM 1904 O O . GLY A 1 256 ? 29.519 -35.410 -22.069 1.00 11.75 234 GLY A O 1
ATOM 1905 N N . TRP A 1 257 ? 30.596 -34.082 -23.542 1.00 11.72 235 TRP A N 1
ATOM 1906 C CA . TRP A 1 257 ? 31.893 -34.749 -23.376 1.00 10.26 235 TRP A CA 1
ATOM 1907 C C . TRP A 1 257 ? 31.763 -36.240 -23.692 1.00 11.76 235 TRP A C 1
ATOM 1908 O O . TRP A 1 257 ? 32.164 -37.111 -22.922 1.00 14.17 235 TRP A O 1
ATOM 1919 N N . GLN A 1 258 ? 31.180 -36.515 -24.858 1.00 12.10 236 GLN A N 1
ATOM 1920 C CA . GLN A 1 258 ? 30.765 -37.856 -25.251 1.00 13.84 236 GLN A CA 1
ATOM 1921 C C . GLN A 1 258 ? 31.695 -38.457 -26.303 1.00 15.73 236 GLN A C 1
ATOM 1922 O O . GLN A 1 258 ? 31.270 -39.123 -27.254 1.00 14.02 236 GLN A O 1
ATOM 1928 N N . SER A 1 259 ? 32.993 -38.241 -26.116 1.00 13.73 237 SER A N 1
ATOM 1929 C CA . SER A 1 259 ? 34.023 -39.060 -26.729 1.00 12.45 237 SER A CA 1
ATOM 1930 C C . SER A 1 259 ? 35.028 -39.394 -25.644 1.00 12.77 237 SER A C 1
ATOM 1931 O O . SER A 1 259 ? 35.162 -38.664 -24.656 1.00 13.68 237 SER A O 1
ATOM 1934 N N . VAL A 1 260 ? 35.705 -40.531 -25.796 1.00 13.26 238 VAL A N 1
ATOM 1935 C CA . VAL A 1 260 ? 36.688 -40.933 -24.787 1.00 14.98 238 VAL A CA 1
ATOM 1936 C C . VAL A 1 260 ? 37.774 -39.879 -24.637 1.00 13.99 238 VAL A C 1
ATOM 1937 O O . VAL A 1 260 ? 38.099 -39.518 -23.497 1.00 14.88 238 VAL A O 1
ATOM 1941 N N . PRO A 1 261 ? 38.345 -39.311 -25.710 1.00 13.78 239 PRO A N 1
ATOM 1942 C CA . PRO A 1 261 ? 39.364 -38.269 -25.513 1.00 18.82 239 PRO A CA 1
ATOM 1943 C C . PRO A 1 261 ? 38.840 -37.036 -24.803 1.00 16.47 239 PRO A C 1
ATOM 1944 O O . PRO A 1 261 ? 39.527 -36.492 -23.930 1.00 17.90 239 PRO A O 1
ATOM 1948 N N . SER A 1 262 ? 37.645 -36.572 -25.149 1.00 14.17 240 SER A N 1
ATOM 1949 C CA . SER A 1 262 ? 37.155 -35.345 -24.529 1.00 13.96 240 SER A CA 1
ATOM 1950 C C . SER A 1 262 ? 36.679 -35.589 -23.104 1.00 12.58 240 SER A C 1
ATOM 1951 O O . SER A 1 262 ? 36.726 -34.675 -22.272 1.00 15.69 240 SER A O 1
ATOM 1954 N N . ARG A 1 263 ? 36.224 -36.807 -22.809 1.00 13.41 241 ARG A N 1
ATOM 1955 C CA . ARG A 1 263 ? 35.867 -37.170 -21.443 1.00 12.95 241 ARG A CA 1
ATOM 1956 C C . ARG A 1 263 ? 37.089 -37.157 -20.539 1.00 14.94 241 ARG A C 1
ATOM 1957 O O . ARG A 1 263 ? 37.048 -36.631 -19.422 1.00 13.38 241 ARG A O 1
ATOM 1965 N N . LYS A 1 264 ? 38.183 -37.766 -20.996 1.00 13.76 242 LYS A N 1
ATOM 1966 C CA . LYS A 1 264 ? 39.423 -37.693 -20.233 1.00 15.69 242 LYS A CA 1
ATOM 1967 C C . LYS A 1 264 ? 39.848 -36.246 -20.021 1.00 16.30 242 LYS A C 1
ATOM 1968 O O . LYS A 1 264 ? 40.273 -35.871 -18.922 1.00 17.21 242 LYS A O 1
ATOM 1974 N N . ARG A 1 265 ? 39.709 -35.413 -21.054 1.00 15.60 243 ARG A N 1
ATOM 1975 C CA . ARG A 1 265 ? 40.109 -34.016 -20.944 1.00 15.35 243 ARG A CA 1
ATOM 1976 C C . ARG A 1 265 ? 39.257 -33.270 -19.922 1.00 14.82 243 ARG A C 1
ATOM 1977 O O . ARG A 1 265 ? 39.784 -32.522 -19.090 1.00 15.00 243 ARG A O 1
ATOM 1985 N N . ILE A 1 266 ? 37.931 -33.456 -19.963 1.00 14.02 244 ILE A N 1
ATOM 1986 C CA . ILE A 1 266 ? 37.082 -32.680 -19.063 1.00 14.33 244 ILE A CA 1
ATOM 1987 C C . ILE A 1 266 ? 37.341 -33.079 -17.612 1.00 13.10 244 ILE A C 1
ATOM 1988 O O . ILE A 1 266 ? 37.401 -32.223 -16.722 1.00 14.03 244 ILE A O 1
ATOM 1993 N N . LEU A 1 267 ? 37.555 -34.374 -17.362 1.00 15.58 245 LEU A N 1
ATOM 1994 C CA . LEU A 1 267 ? 37.889 -34.841 -16.020 1.00 9.98 245 LEU A CA 1
ATOM 1995 C C . LEU A 1 267 ? 39.225 -34.269 -15.547 1.00 11.98 245 LEU A C 1
ATOM 1996 O O . LEU A 1 267 ? 39.342 -33.837 -14.395 1.00 16.50 245 LEU A O 1
ATOM 2001 N N . ASP A 1 268 ? 40.225 -34.224 -16.434 1.00 16.42 246 ASP A N 1
ATOM 2002 C CA . ASP A 1 268 ? 41.538 -33.687 -16.075 1.00 15.99 246 ASP A CA 1
ATOM 2003 C C . ASP A 1 268 ? 41.479 -32.190 -15.809 1.00 16.88 246 ASP A C 1
ATOM 2004 O O . ASP A 1 268 ? 42.011 -31.714 -14.803 1.00 17.23 246 ASP A O 1
ATOM 2009 N N . GLU A 1 269 ? 40.876 -31.425 -16.725 1.00 15.65 247 GLU A N 1
ATOM 2010 C CA . GLU A 1 269 ? 40.827 -29.973 -16.548 1.00 14.11 247 GLU A CA 1
ATOM 2011 C C . GLU A 1 269 ? 40.109 -29.603 -15.264 1.00 14.48 247 GLU A C 1
ATOM 2012 O O . GLU A 1 269 ? 40.507 -28.661 -14.567 1.00 16.54 247 GLU A O 1
ATOM 2018 N N . THR A 1 270 ? 39.052 -30.336 -14.925 1.00 11.85 248 THR A N 1
ATOM 2019 C CA . THR A 1 270 ? 38.276 -30.008 -13.741 1.00 13.59 248 THR A CA 1
ATOM 2020 C C . THR A 1 270 ? 39.017 -30.403 -12.469 1.00 12.83 248 THR A C 1
ATOM 2021 O O . THR A 1 270 ? 39.055 -29.630 -11.505 1.00 14.08 248 THR A O 1
ATOM 2025 N N . MET A 1 271 ? 39.620 -31.592 -12.449 1.00 16.22 249 MET A N 1
ATOM 2026 C CA . MET A 1 271 ? 40.432 -31.971 -11.296 1.00 12.95 249 MET A CA 1
ATOM 2027 C C . MET A 1 271 ? 41.563 -30.970 -11.085 1.00 15.96 249 MET A C 1
ATOM 2028 O O . MET A 1 271 ? 41.862 -30.601 -9.944 1.00 18.29 249 MET A O 1
ATOM 2033 N N . LYS A 1 272 ? 42.179 -30.497 -12.174 1.00 14.25 250 LYS A N 1
ATOM 2034 C CA . LYS A 1 272 ? 43.240 -29.500 -12.054 1.00 16.36 250 LYS A CA 1
ATOM 2035 C C . LYS A 1 272 ? 42.719 -28.237 -11.382 1.00 14.46 250 LYS A C 1
ATOM 2036 O O . LYS A 1 272 ? 43.355 -27.692 -10.468 1.00 16.10 250 LYS A O 1
ATOM 2042 N N . PHE A 1 273 ? 41.536 -27.783 -11.796 1.00 14.35 251 PHE A N 1
ATOM 2043 C CA . PHE A 1 273 ? 40.968 -26.550 -11.269 1.00 15.41 251 PHE A CA 1
ATOM 2044 C C . PHE A 1 273 ? 40.648 -26.670 -9.788 1.00 13.21 251 PHE A C 1
ATOM 2045 O O . PHE A 1 273 ? 40.957 -25.774 -8.997 1.00 13.54 251 PHE A O 1
ATOM 2053 N N . PHE A 1 274 ? 40.006 -27.766 -9.392 1.00 13.75 252 PHE A N 1
ATOM 2054 C CA . PHE A 1 274 ? 39.628 -27.912 -8.000 1.00 12.26 252 PHE A CA 1
ATOM 2055 C C . PHE A 1 274 ? 40.824 -28.268 -7.129 1.00 13.96 252 PHE A C 1
ATOM 2056 O O . PHE A 1 274 ? 40.832 -27.929 -5.945 1.00 15.18 252 PHE A O 1
ATOM 2064 N N . ARG A 1 275 ? 41.854 -28.912 -7.687 1.00 14.60 253 ARG A N 1
ATOM 2065 C CA . ARG A 1 275 ? 43.098 -29.044 -6.933 1.00 19.27 253 ARG A CA 1
ATOM 2066 C C . ARG A 1 275 ? 43.667 -27.668 -6.611 1.00 17.80 253 ARG A C 1
ATOM 2067 O O . ARG A 1 275 ? 44.023 -27.379 -5.463 1.00 18.16 253 ARG A O 1
ATOM 2075 N N . LYS A 1 276 ? 43.720 -26.794 -7.614 1.00 16.01 254 LYS A N 1
ATOM 2076 C CA . LYS A 1 276 ? 44.283 -25.463 -7.423 1.00 16.38 254 LYS A CA 1
ATOM 2077 C C . LYS A 1 276 ? 43.457 -24.650 -6.435 1.00 21.69 254 LYS A C 1
ATOM 2078 O O . LYS A 1 276 ? 44.002 -24.014 -5.524 1.00 18.41 254 LYS A O 1
ATOM 2084 N N . THR A 1 277 ? 42.133 -24.668 -6.587 1.00 16.13 255 THR A N 1
ATOM 2085 C CA . THR A 1 277 ? 41.285 -23.779 -5.804 1.00 15.25 255 THR A CA 1
ATOM 2086 C C . THR A 1 277 ? 40.860 -24.353 -4.456 1.00 18.04 255 THR A C 1
ATOM 2087 O O . THR A 1 277 ? 40.527 -23.574 -3.557 1.00 19.22 255 THR A O 1
ATOM 2091 N N . LEU A 1 278 ? 40.857 -25.676 -4.281 1.00 15.92 256 LEU A N 1
ATOM 2092 C CA . LEU A 1 278 ? 40.391 -26.274 -3.037 1.00 16.47 256 LEU A CA 1
ATOM 2093 C C . LEU A 1 278 ? 41.473 -26.967 -2.228 1.00 22.15 256 LEU A C 1
ATOM 2094 O O . LEU A 1 278 ? 41.345 -27.046 -1.005 1.00 26.47 256 LEU A O 1
ATOM 2099 N N . LEU A 1 279 ? 42.522 -27.479 -2.866 1.00 18.19 257 LEU A N 1
ATOM 2100 C CA . LEU A 1 279 ? 43.521 -28.273 -2.164 1.00 25.21 257 LEU A CA 1
ATOM 2101 C C . LEU A 1 279 ? 44.822 -27.529 -1.915 1.00 28.09 257 LEU A C 1
ATOM 2102 O O . LEU A 1 279 ? 45.544 -27.870 -0.973 1.00 30.56 257 LEU A O 1
ATOM 2107 N N . GLU A 1 280 ? 45.143 -26.533 -2.734 1.00 26.83 258 GLU A N 1
ATOM 2108 C CA . GLU A 1 280 ? 46.394 -25.799 -2.619 1.00 30.14 258 GLU A CA 1
ATOM 2109 C C . GLU A 1 280 ? 46.192 -24.382 -2.106 1.00 41.31 258 GLU A C 1
ATOM 2110 O O . GLU A 1 280 ? 47.145 -23.595 -2.095 1.00 50.67 258 GLU A O 1
ATOM 2116 N N . ALA A 1 281 ? 44.981 -24.035 -1.690 1.00 38.55 259 ALA A N 1
ATOM 2117 C CA . ALA A 1 281 ? 44.718 -22.706 -1.159 1.00 46.60 259 ALA A CA 1
ATOM 2118 C C . ALA A 1 281 ? 44.156 -22.791 0.259 1.00 44.82 259 ALA A C 1
ATOM 2119 O O . ALA A 1 281 ? 44.617 -22.094 1.165 1.00 46.38 259 ALA A O 1
ATOM 2121 N N . SER B 1 22 ? 4.614 -44.593 1.833 1.00 49.12 0 SER B N 1
ATOM 2122 C CA . SER B 1 22 ? 5.620 -45.151 0.934 1.00 38.62 0 SER B CA 1
ATOM 2123 C C . SER B 1 22 ? 6.994 -44.541 1.201 1.00 42.87 0 SER B C 1
ATOM 2124 O O . SER B 1 22 ? 7.102 -43.502 1.858 1.00 51.20 0 SER B O 1
ATOM 2127 N N . MET B 1 23 ? 8.047 -45.185 0.700 1.00 37.16 1 MET B N 1
ATOM 2128 C CA . MET B 1 23 ? 9.389 -44.661 0.904 1.00 30.25 1 MET B CA 1
ATOM 2129 C C . MET B 1 23 ? 10.316 -45.138 -0.205 1.00 23.18 1 MET B C 1
ATOM 2130 O O . MET B 1 23 ? 10.212 -46.267 -0.697 1.00 20.56 1 MET B O 1
ATOM 2135 N N . ILE B 1 24 ? 11.223 -44.256 -0.586 1.00 19.21 2 ILE B N 1
ATOM 2136 C CA . ILE B 1 24 ? 12.243 -44.544 -1.578 1.00 19.83 2 ILE B CA 1
ATOM 2137 C C . ILE B 1 24 ? 13.542 -44.814 -0.831 1.00 19.72 2 ILE B C 1
ATOM 2138 O O . ILE B 1 24 ? 14.042 -43.951 -0.099 1.00 22.21 2 ILE B O 1
ATOM 2143 N N . LYS B 1 25 ? 14.063 -46.030 -0.980 1.00 15.41 3 LYS B N 1
ATOM 2144 C CA . LYS B 1 25 ? 15.213 -46.491 -0.226 1.00 17.44 3 LYS B CA 1
ATOM 2145 C C . LYS B 1 25 ? 16.334 -46.829 -1.191 1.00 14.03 3 LYS B C 1
ATOM 2146 O O . LYS B 1 25 ? 16.096 -47.149 -2.361 1.00 17.10 3 LYS B O 1
ATOM 2152 N N . PHE B 1 26 ? 17.558 -46.739 -0.699 1.00 15.37 4 PHE B N 1
ATOM 2153 C CA . PHE B 1 26 ? 18.725 -47.037 -1.505 1.00 17.44 4 PHE B CA 1
ATOM 2154 C C . PHE B 1 26 ? 19.356 -48.328 -1.013 1.00 19.08 4 PHE B C 1
ATOM 2155 O O . PHE B 1 26 ? 19.592 -48.504 0.188 1.00 21.80 4 PHE B O 1
ATOM 2163 N N . VAL B 1 27 ? 19.574 -49.245 -1.943 1.00 14.33 5 VAL B N 1
ATOM 2164 C CA . VAL B 1 27 ? 19.967 -50.611 -1.632 1.00 13.93 5 VAL B CA 1
ATOM 2165 C C . VAL B 1 27 ? 21.276 -50.904 -2.336 1.00 13.36 5 VAL B C 1
ATOM 2166 O O . VAL B 1 27 ? 21.574 -50.345 -3.397 1.00 13.24 5 VAL B O 1
ATOM 2170 N N . THR B 1 28 ? 22.062 -51.796 -1.746 1.00 12.80 6 THR B N 1
ATOM 2171 C CA . THR B 1 28 ? 23.277 -52.258 -2.389 1.00 14.44 6 THR B CA 1
ATOM 2172 C C . THR B 1 28 ? 23.394 -53.760 -2.194 1.00 15.52 6 THR B C 1
ATOM 2173 O O . THR B 1 28 ? 22.837 -54.334 -1.256 1.00 16.82 6 THR B O 1
ATOM 2177 N N . THR B 1 29 ? 24.128 -54.391 -3.100 1.00 12.85 7 THR B N 1
ATOM 2178 C CA . THR B 1 29 ? 24.456 -55.799 -2.961 1.00 13.39 7 THR B CA 1
ATOM 2179 C C . THR B 1 29 ? 25.796 -56.015 -3.644 1.00 14.59 7 THR B C 1
ATOM 2180 O O . THR B 1 29 ? 26.164 -55.265 -4.551 1.00 16.97 7 THR B O 1
ATOM 2184 N N . GLU B 1 30 ? 26.546 -57.017 -3.196 1.00 15.50 8 GLU B N 1
ATOM 2185 C CA . GLU B 1 30 ? 27.841 -57.321 -3.789 1.00 15.67 8 GLU B CA 1
ATOM 2186 C C . GLU B 1 30 ? 27.721 -58.583 -4.631 1.00 15.07 8 GLU B C 1
ATOM 2187 O O . GLU B 1 30 ? 27.199 -59.596 -4.161 1.00 15.86 8 GLU B O 1
ATOM 2193 N N . ILE B 1 31 ? 28.170 -58.508 -5.881 1.00 14.22 9 ILE B N 1
ATOM 2194 C CA . ILE B 1 31 ? 28.138 -59.641 -6.800 1.00 13.24 9 ILE B CA 1
ATOM 2195 C C . ILE B 1 31 ? 29.485 -59.707 -7.500 1.00 14.54 9 ILE B C 1
ATOM 2196 O O . ILE B 1 31 ? 29.861 -58.764 -8.204 1.00 14.49 9 ILE B O 1
ATOM 2201 N N . ASN B 1 32 ? 30.203 -60.819 -7.317 1.00 17.80 10 ASN B N 1
ATOM 2202 C CA . ASN B 1 32 ? 31.511 -61.036 -7.947 1.00 17.81 10 ASN B CA 1
ATOM 2203 C C . ASN B 1 32 ? 32.476 -59.884 -7.660 1.00 17.30 10 ASN B C 1
ATOM 2204 O O . ASN B 1 32 ? 33.257 -59.464 -8.520 1.00 18.95 10 ASN B O 1
ATOM 2209 N N . GLY B 1 33 ? 32.439 -59.385 -6.426 1.00 20.27 11 GLY B N 1
ATOM 2210 C CA . GLY B 1 33 ? 33.350 -58.353 -5.986 1.00 18.02 11 GLY B CA 1
ATOM 2211 C C . GLY B 1 33 ? 32.963 -56.941 -6.361 1.00 20.01 11 GLY B C 1
ATOM 2212 O O . GLY B 1 33 ? 33.690 -56.002 -6.011 1.00 23.92 11 GLY B O 1
ATOM 2213 N N . LEU B 1 34 ? 31.854 -56.758 -7.064 1.00 20.21 12 LEU B N 1
ATOM 2214 C CA . LEU B 1 34 ? 31.357 -55.433 -7.395 1.00 16.56 12 LEU B CA 1
ATOM 2215 C C . LEU B 1 34 ? 30.175 -55.107 -6.500 1.00 14.83 12 LEU B C 1
ATOM 2216 O O . LEU B 1 34 ? 29.289 -55.943 -6.303 1.00 16.05 12 LEU B O 1
ATOM 2221 N N . THR B 1 35 ? 30.159 -53.891 -5.968 1.00 11.39 13 THR B N 1
ATOM 2222 C CA . THR B 1 35 ? 28.992 -53.390 -5.256 1.00 13.90 13 THR B CA 1
ATOM 2223 C C . THR B 1 35 ? 28.056 -52.798 -6.295 1.00 16.67 13 THR B C 1
ATOM 2224 O O . THR B 1 35 ? 28.427 -51.847 -6.994 1.00 14.14 13 THR B O 1
ATOM 2228 N N . LEU B 1 36 ? 26.885 -53.408 -6.451 1.00 12.13 14 LEU B N 1
ATOM 2229 C CA . LEU B 1 36 ? 25.820 -52.837 -7.260 1.00 11.00 14 LEU B CA 1
ATOM 2230 C C . LEU B 1 36 ? 24.937 -51.958 -6.389 1.00 14.54 14 LEU B C 1
ATOM 2231 O O . LEU B 1 36 ? 24.603 -52.319 -5.254 1.00 13.19 14 LEU B O 1
ATOM 2236 N N . ARG B 1 37 ? 24.553 -50.804 -6.931 1.00 11.79 15 ARG B N 1
ATOM 2237 C CA . ARG B 1 37 ? 23.769 -49.812 -6.211 1.00 10.18 15 ARG B CA 1
ATOM 2238 C C . ARG B 1 37 ? 22.423 -49.632 -6.897 1.00 11.44 15 ARG B C 1
ATOM 2239 O O . ARG B 1 37 ? 22.344 -49.566 -8.131 1.00 12.16 15 ARG B O 1
ATOM 2247 N N . GLY B 1 38 ? 21.363 -49.569 -6.091 1.00 13.10 16 GLY B N 1
ATOM 2248 C CA . GLY B 1 38 ? 20.015 -49.591 -6.613 1.00 12.00 16 GLY B CA 1
ATOM 2249 C C . GLY B 1 38 ? 19.089 -48.716 -5.800 1.00 13.14 16 GLY B C 1
ATOM 2250 O O . GLY B 1 38 ? 19.460 -48.179 -4.753 1.00 14.09 16 GLY B O 1
ATOM 2251 N N . THR B 1 39 ? 17.867 -48.585 -6.302 1.00 10.63 17 THR B N 1
ATOM 2252 C CA . THR B 1 39 ? 16.804 -47.869 -5.614 1.00 11.67 17 THR B CA 1
ATOM 2253 C C . THR B 1 39 ? 15.618 -48.802 -5.439 1.00 13.58 17 THR B C 1
ATOM 2254 O O . THR B 1 39 ? 15.266 -49.544 -6.361 1.00 12.54 17 THR B O 1
ATOM 2258 N N . ALA B 1 40 ? 15.010 -48.769 -4.255 1.00 12.97 18 ALA B N 1
ATOM 2259 C CA . ALA B 1 40 ? 13.790 -49.513 -3.966 1.00 13.45 18 ALA B CA 1
ATOM 2260 C C . ALA B 1 40 ? 12.673 -48.537 -3.637 1.00 12.78 18 ALA B C 1
ATOM 2261 O O . ALA B 1 40 ? 12.865 -47.608 -2.850 1.00 14.09 18 ALA B O 1
ATOM 2263 N N . HIS B 1 41 ? 11.517 -48.747 -4.248 1.00 9.75 19 HIS B N 1
ATOM 2264 C CA . HIS B 1 41 ? 10.300 -47.999 -3.964 1.00 10.32 19 HIS B CA 1
ATOM 2265 C C . HIS B 1 41 ? 9.380 -48.950 -3.217 1.00 14.24 19 HIS B C 1
ATOM 2266 O O . HIS B 1 41 ? 8.852 -49.895 -3.807 1.00 12.77 19 HIS B O 1
ATOM 2273 N N . VAL B 1 42 ? 9.179 -48.699 -1.931 1.00 14.71 20 VAL B N 1
ATOM 2274 C CA . VAL B 1 42 ? 8.463 -49.622 -1.055 1.00 13.50 20 VAL B CA 1
ATOM 2275 C C . VAL B 1 42 ? 7.087 -49.034 -0.760 1.00 15.72 20 VAL B C 1
ATOM 2276 O O . VAL B 1 42 ? 7.003 -47.918 -0.228 1.00 15.36 20 VAL B O 1
ATOM 2280 N N . PRO B 1 43 ? 5.996 -49.747 -1.055 1.00 14.51 21 PRO B N 1
ATOM 2281 C CA . PRO B 1 43 ? 4.659 -49.194 -0.818 1.00 14.22 21 PRO B CA 1
ATOM 2282 C C . PRO B 1 43 ? 4.375 -48.991 0.660 1.00 16.26 21 PRO B C 1
ATOM 2283 O O . PRO B 1 43 ? 5.038 -49.537 1.544 1.00 15.22 21 PRO B O 1
ATOM 2287 N N . ASP B 1 44 ? 3.361 -48.169 0.906 1.00 18.24 22 ASP B N 1
ATOM 2288 C CA . ASP B 1 44 ? 2.871 -47.960 2.258 1.00 22.58 22 ASP B CA 1
ATOM 2289 C C . ASP B 1 44 ? 2.171 -49.223 2.743 1.00 22.05 22 ASP B C 1
ATOM 2290 O O . ASP B 1 44 ? 1.450 -49.880 1.987 1.00 23.81 22 ASP B O 1
ATOM 2295 N N . GLY B 1 45 ? 2.421 -49.588 3.994 1.00 21.88 23 GLY B N 1
ATOM 2296 C CA . GLY B 1 45 ? 1.828 -50.801 4.520 1.00 19.64 23 GLY B CA 1
ATOM 2297 C C . GLY B 1 45 ? 2.032 -50.885 6.015 1.00 22.77 23 GLY B C 1
ATOM 2298 O O . GLY B 1 45 ? 2.543 -49.960 6.652 1.00 25.88 23 GLY B O 1
ATOM 2299 N N . GLU B 1 46 ? 1.613 -52.023 6.568 1.00 22.24 24 GLU B N 1
ATOM 2300 C CA . GLU B 1 46 ? 1.783 -52.274 7.986 1.00 23.82 24 GLU B CA 1
ATOM 2301 C C . GLU B 1 46 ? 3.247 -52.570 8.304 1.00 24.90 24 GLU B C 1
ATOM 2302 O O . GLU B 1 46 ? 4.000 -53.034 7.443 1.00 20.38 24 GLU B O 1
ATOM 2308 N N . PRO B 1 47 ? 3.675 -52.324 9.540 1.00 18.84 25 PRO B N 1
ATOM 2309 C CA . PRO B 1 47 ? 4.981 -52.831 9.958 1.00 20.43 25 PRO B CA 1
ATOM 2310 C C . PRO B 1 47 ? 5.006 -54.339 9.783 1.00 19.96 25 PRO B C 1
ATOM 2311 O O . PRO B 1 47 ? 4.083 -55.041 10.196 1.00 22.53 25 PRO B O 1
ATOM 2315 N N . GLY B 1 48 ? 6.052 -54.829 9.123 1.00 17.21 26 GLY B N 1
ATOM 2316 C CA . GLY B 1 48 ? 6.204 -56.241 8.843 1.00 17.63 26 GLY B CA 1
ATOM 2317 C C . GLY B 1 48 ? 5.643 -56.715 7.513 1.00 14.00 26 GLY B C 1
ATOM 2318 O O . GLY B 1 48 ? 5.877 -57.874 7.138 1.00 16.91 26 GLY B O 1
ATOM 2319 N N . GLN B 1 49 ? 4.920 -55.866 6.789 1.00 15.97 27 GLN B N 1
ATOM 2320 C CA . GLN B 1 49 ? 4.305 -56.279 5.535 1.00 15.44 27 GLN B CA 1
ATOM 2321 C C . GLN B 1 49 ? 5.353 -56.535 4.449 1.00 14.94 27 GLN B C 1
ATOM 2322 O O . GLN B 1 49 ? 6.382 -55.857 4.375 1.00 15.49 27 GLN B O 1
ATOM 2328 N N . GLN B 1 50 ? 5.087 -57.534 3.611 1.00 15.51 28 GLN B N 1
ATOM 2329 C CA . GLN B 1 50 ? 5.851 -57.772 2.396 1.00 14.22 28 GLN B CA 1
ATOM 2330 C C . GLN B 1 50 ? 4.974 -57.487 1.184 1.00 13.95 28 GLN B C 1
ATOM 2331 O O . GLN B 1 50 ? 3.742 -57.484 1.267 1.00 17.46 28 GLN B O 1
ATOM 2337 N N . PHE B 1 51 ? 5.626 -57.241 0.047 1.00 13.92 29 PHE B N 1
ATOM 2338 C CA . PHE B 1 51 ? 4.906 -56.788 -1.133 1.00 13.42 29 PHE B CA 1
ATOM 2339 C C . PHE B 1 51 ? 5.331 -57.581 -2.353 1.00 12.20 29 PHE B C 1
ATOM 2340 O O . PHE B 1 51 ? 6.508 -57.938 -2.483 1.00 14.85 29 PHE B O 1
ATOM 2348 N N . PRO B 1 52 ? 4.401 -57.842 -3.277 1.00 12.34 30 PRO B N 1
ATOM 2349 C CA . PRO B 1 52 ? 4.810 -58.291 -4.612 1.00 13.62 30 PRO B CA 1
ATOM 2350 C C . PRO B 1 52 ? 5.806 -57.292 -5.178 1.00 12.65 30 PRO B C 1
ATOM 2351 O O . PRO B 1 52 ? 5.729 -56.088 -4.912 1.00 14.27 30 PRO B O 1
ATOM 2355 N N . THR B 1 53 ? 6.761 -57.796 -5.942 1.00 11.19 31 THR B N 1
ATOM 2356 C CA . THR B 1 53 ? 7.887 -56.963 -6.331 1.00 13.10 31 THR B CA 1
ATOM 2357 C C . THR B 1 53 ? 8.211 -57.127 -7.810 1.00 10.80 31 THR B C 1
ATOM 2358 O O . THR B 1 53 ? 8.127 -58.232 -8.361 1.00 12.27 31 THR B O 1
ATOM 2362 N N . VAL B 1 54 ? 8.563 -56.008 -8.437 1.00 10.87 32 VAL B N 1
ATOM 2363 C CA . VAL B 1 54 ? 9.069 -55.970 -9.805 1.00 11.39 32 VAL B CA 1
ATOM 2364 C C . VAL B 1 54 ? 10.523 -55.523 -9.748 1.00 9.48 32 VAL B C 1
ATOM 2365 O O . VAL B 1 54 ? 10.832 -54.457 -9.199 1.00 11.02 32 VAL B O 1
ATOM 2369 N N . LEU B 1 55 ? 11.417 -56.359 -10.266 1.00 10.37 33 LEU B N 1
ATOM 2370 C CA . LEU B 1 55 ? 12.824 -56.025 -10.440 1.00 8.79 33 LEU B CA 1
ATOM 2371 C C . LEU B 1 55 ? 13.049 -55.561 -11.880 1.00 8.69 33 LEU B C 1
ATOM 2372 O O . LEU B 1 55 ? 12.670 -56.262 -12.821 1.00 11.66 33 LEU B O 1
ATOM 2377 N N . MET B 1 56 ? 13.638 -54.377 -12.051 1.00 9.11 34 MET B N 1
ATOM 2378 C CA . MET B 1 56 ? 13.745 -53.732 -13.364 1.00 7.77 34 MET B CA 1
ATOM 2379 C C . MET B 1 56 ? 15.187 -53.748 -13.853 1.00 13.91 34 MET B C 1
ATOM 2380 O O . MET B 1 56 ? 16.099 -53.383 -13.104 1.00 11.02 34 MET B O 1
ATOM 2385 N N . PHE B 1 57 ? 15.381 -54.128 -15.119 1.00 10.49 35 PHE B N 1
ATOM 2386 C CA . PHE B 1 57 ? 16.700 -54.172 -15.756 1.00 12.05 35 PHE B CA 1
ATOM 2387 C C . PHE B 1 57 ? 16.795 -53.081 -16.821 1.00 9.27 35 PHE B C 1
ATOM 2388 O O . PHE B 1 57 ? 16.047 -53.111 -17.805 1.00 10.87 35 PHE B O 1
ATOM 2396 N N . HIS B 1 58 ? 17.735 -52.148 -16.646 1.00 9.20 36 HIS B N 1
ATOM 2397 C CA . HIS B 1 58 ? 17.961 -51.075 -17.608 1.00 9.52 36 HIS B CA 1
ATOM 2398 C C . HIS B 1 58 ? 18.753 -51.576 -18.817 1.00 8.48 36 HIS B C 1
ATOM 2399 O O . HIS B 1 58 ? 19.207 -52.711 -18.864 1.00 10.65 36 HIS B O 1
ATOM 2406 N N . GLY B 1 59 ? 18.896 -50.698 -19.818 1.00 9.39 37 GLY B N 1
ATOM 2407 C CA . GLY B 1 59 ? 19.520 -51.038 -21.081 1.00 10.13 37 GLY B CA 1
ATOM 2408 C C . GLY B 1 59 ? 21.013 -50.741 -21.121 1.00 10.52 37 GLY B C 1
ATOM 2409 O O . GLY B 1 59 ? 21.648 -50.417 -20.116 1.00 10.47 37 GLY B O 1
ATOM 2410 N N . PHE B 1 60 ? 21.568 -50.836 -22.335 1.00 9.15 38 PHE B N 1
ATOM 2411 C CA . PHE B 1 60 ? 23.015 -50.852 -22.540 1.00 11.94 38 PHE B CA 1
ATOM 2412 C C . PHE B 1 60 ? 23.603 -49.471 -22.303 1.00 12.43 38 PHE B C 1
ATOM 2413 O O . PHE B 1 60 ? 23.189 -48.499 -22.943 1.00 11.33 38 PHE B O 1
ATOM 2421 N N . GLY B 1 61 ? 24.585 -49.388 -21.410 1.00 12.30 39 GLY B N 1
ATOM 2422 C CA . GLY B 1 61 ? 25.151 -48.099 -21.071 1.00 11.59 39 GLY B CA 1
ATOM 2423 C C . GLY B 1 61 ? 24.162 -47.134 -20.471 1.00 13.76 39 GLY B C 1
ATOM 2424 O O . GLY B 1 61 ? 24.428 -45.931 -20.439 1.00 14.55 39 GLY B O 1
ATOM 2425 N N . ALA B 1 62 ? 23.016 -47.628 -20.005 1.00 11.04 40 ALA B N 1
ATOM 2426 C CA . ALA B 1 62 ? 22.014 -46.799 -19.355 1.00 9.71 40 ALA B CA 1
ATOM 2427 C C . ALA B 1 62 ? 22.247 -46.821 -17.850 1.00 11.03 40 ALA B C 1
ATOM 2428 O O . ALA B 1 62 ? 23.215 -47.402 -17.357 1.00 10.10 40 ALA B O 1
ATOM 2430 N N . VAL B 1 63 ? 21.343 -46.186 -17.101 1.00 10.51 41 VAL B N 1
ATOM 2431 C CA . VAL B 1 63 ? 21.375 -46.231 -15.646 1.00 10.07 41 VAL B CA 1
ATOM 2432 C C . VAL B 1 63 ? 19.997 -46.634 -15.137 1.00 10.25 41 VAL B C 1
ATOM 2433 O O . VAL B 1 63 ? 19.036 -46.756 -15.897 1.00 10.96 41 VAL B O 1
ATOM 2437 N N . ARG B 1 64 ? 19.912 -46.830 -13.811 1.00 9.88 42 ARG B N 1
ATOM 2438 C CA . ARG B 1 64 ? 18.730 -47.461 -13.248 1.00 9.18 42 ARG B CA 1
ATOM 2439 C C . ARG B 1 64 ? 17.512 -46.545 -13.281 1.00 9.63 42 ARG B C 1
ATOM 2440 O O . ARG B 1 64 ? 16.391 -47.021 -13.099 1.00 14.71 42 ARG B O 1
ATOM 2448 N N . ASP B 1 65 ? 17.701 -45.249 -13.542 1.00 8.50 43 ASP B N 1
ATOM 2449 C CA . ASP B 1 65 ? 16.563 -44.381 -13.814 1.00 12.11 43 ASP B CA 1
ATOM 2450 C C . ASP B 1 65 ? 15.948 -44.663 -15.175 1.00 11.33 43 ASP B C 1
ATOM 2451 O O . ASP B 1 65 ? 14.776 -44.329 -15.393 1.00 9.85 43 ASP B O 1
ATOM 2456 N N . GLU B 1 66 ? 16.736 -45.248 -16.092 1.00 9.57 44 GLU B N 1
ATOM 2457 C CA . GLU B 1 66 ? 16.484 -45.274 -17.530 1.00 8.81 44 GLU B CA 1
ATOM 2458 C C . GLU B 1 66 ? 16.280 -43.857 -18.070 1.00 9.57 44 GLU B C 1
ATOM 2459 O O . GLU B 1 66 ? 16.444 -42.876 -17.343 1.00 10.39 44 GLU B O 1
ATOM 2465 N N . GLY B 1 67 ? 15.949 -43.727 -19.353 1.00 9.86 45 GLY B N 1
ATOM 2466 C CA . GLY B 1 67 ? 15.982 -42.422 -19.983 1.00 12.89 45 GLY B CA 1
ATOM 2467 C C . GLY B 1 67 ? 14.798 -41.583 -19.559 1.00 8.35 45 GLY B C 1
ATOM 2468 O O . GLY B 1 67 ? 13.668 -42.068 -19.516 1.00 10.41 45 GLY B O 1
ATOM 2469 N N . PHE B 1 68 ? 15.060 -40.320 -19.224 1.00 10.11 46 PHE B N 1
ATOM 2470 C CA . PHE B 1 68 ? 14.014 -39.318 -19.016 1.00 9.79 46 PHE B CA 1
ATOM 2471 C C . PHE B 1 68 ? 12.950 -39.800 -18.039 1.00 11.21 46 PHE B C 1
ATOM 2472 O O . PHE B 1 68 ? 11.748 -39.721 -18.302 1.00 10.02 46 PHE B O 1
ATOM 2480 N N . ARG B 1 69 ? 13.427 -40.277 -16.887 1.00 8.54 47 ARG B N 1
ATOM 2481 C CA . ARG B 1 69 ? 12.631 -40.686 -15.725 1.00 11.50 47 ARG B CA 1
ATOM 2482 C C . ARG B 1 69 ? 11.777 -41.926 -15.956 1.00 13.17 47 ARG B C 1
ATOM 2483 O O . ARG B 1 69 ? 10.886 -42.198 -15.155 1.00 12.20 47 ARG B O 1
ATOM 2491 N N . LEU B 1 70 ? 12.019 -42.691 -17.022 1.00 8.87 48 LEU B N 1
ATOM 2492 C CA . LEU B 1 70 ? 11.122 -43.786 -17.391 1.00 12.32 48 LEU B CA 1
ATOM 2493 C C . LEU B 1 70 ? 10.966 -44.827 -16.272 1.00 11.40 48 LEU B C 1
ATOM 2494 O O . LEU B 1 70 ? 9.839 -45.187 -15.898 1.00 10.53 48 LEU B O 1
ATOM 2499 N N . PHE B 1 71 ? 12.080 -45.341 -15.734 1.00 10.63 49 PHE B N 1
ATOM 2500 C CA . PHE B 1 71 ? 11.950 -46.364 -14.694 1.00 11.72 49 PHE B CA 1
ATOM 2501 C C . PHE B 1 71 ? 11.490 -45.760 -13.375 1.00 11.40 49 PHE B C 1
ATOM 2502 O O . PHE B 1 71 ? 10.860 -46.452 -12.569 1.00 10.03 49 PHE B O 1
ATOM 2510 N N . ILE B 1 72 ? 11.813 -44.489 -13.128 1.00 11.11 50 ILE B N 1
ATOM 2511 C CA . ILE B 1 72 ? 11.334 -43.815 -11.921 1.00 12.48 50 ILE B CA 1
ATOM 2512 C C . ILE B 1 72 ? 9.815 -43.716 -11.951 1.00 13.27 50 ILE B C 1
ATOM 2513 O O . ILE B 1 72 ? 9.129 -44.037 -10.977 1.00 10.82 50 ILE B O 1
ATOM 2518 N N . GLN B 1 73 ? 9.269 -43.292 -13.085 1.00 10.83 51 GLN B N 1
ATOM 2519 C CA . GLN B 1 73 ? 7.818 -43.193 -13.226 1.00 13.19 51 GLN B CA 1
ATOM 2520 C C . GLN B 1 73 ? 7.154 -44.551 -13.065 1.00 12.17 51 GLN B C 1
ATOM 2521 O O . GLN B 1 73 ? 6.133 -44.674 -12.380 1.00 11.43 51 GLN B O 1
ATOM 2527 N N . MET B 1 74 ? 7.728 -45.589 -13.672 1.00 10.17 52 MET B N 1
ATOM 2528 C CA . MET B 1 74 ? 7.157 -46.922 -13.531 1.00 12.39 52 MET B CA 1
ATOM 2529 C C . MET B 1 74 ? 7.243 -47.399 -12.090 1.00 12.54 52 MET B C 1
ATOM 2530 O O . MET B 1 74 ? 6.303 -48.024 -11.586 1.00 11.95 52 MET B O 1
ATOM 2535 N N . SER B 1 75 ? 8.359 -47.099 -11.413 1.00 8.01 53 SER B N 1
ATOM 2536 C CA . SER B 1 75 ? 8.527 -47.513 -10.020 1.00 10.61 53 SER B CA 1
ATOM 2537 C C . SER B 1 75 ? 7.485 -46.871 -9.126 1.00 12.11 53 SER B C 1
ATOM 2538 O O . SER B 1 75 ? 6.918 -47.534 -8.250 1.00 11.62 53 SER B O 1
ATOM 2541 N N . ASN B 1 76 ? 7.249 -45.571 -9.300 1.00 13.36 54 ASN B N 1
ATOM 2542 C CA . ASN B 1 76 ? 6.286 -44.899 -8.441 1.00 14.36 54 ASN B CA 1
ATOM 2543 C C . ASN B 1 76 ? 4.869 -45.356 -8.746 1.00 15.01 54 ASN B C 1
ATOM 2544 O O . ASN B 1 76 ? 4.052 -45.496 -7.828 1.00 15.64 54 ASN B O 1
ATOM 2549 N N . ARG B 1 77 ? 4.567 -45.627 -10.018 1.00 14.82 55 ARG B N 1
ATOM 2550 C CA . ARG B 1 77 ? 3.260 -46.174 -10.374 1.00 14.37 55 ARG B CA 1
ATOM 2551 C C . ARG B 1 77 ? 3.023 -47.506 -9.667 1.00 13.73 55 ARG B C 1
ATOM 2552 O O . ARG B 1 77 ? 1.958 -47.735 -9.082 1.00 14.65 55 ARG B O 1
ATOM 2560 N N . LEU B 1 78 ? 4.010 -48.398 -9.707 1.00 13.19 56 LEU B N 1
ATOM 2561 C CA . LEU B 1 78 ? 3.874 -49.674 -9.011 1.00 11.72 56 LEU B CA 1
ATOM 2562 C C . LEU B 1 78 ? 3.731 -49.459 -7.511 1.00 14.68 56 LEU B C 1
ATOM 2563 O O . LEU B 1 78 ? 2.854 -50.042 -6.869 1.00 13.63 56 LEU B O 1
ATOM 2568 N N . MET B 1 79 ? 4.601 -48.625 -6.937 1.00 12.32 57 MET B N 1
ATOM 2569 C CA . MET B 1 79 ? 4.587 -48.377 -5.497 1.00 15.15 57 MET B CA 1
ATOM 2570 C C . MET B 1 79 ? 3.227 -47.879 -5.020 1.00 15.97 57 MET B C 1
ATOM 2571 O O . MET B 1 79 ? 2.725 -48.330 -3.981 1.00 16.13 57 MET B O 1
ATOM 2576 N N . GLU B 1 80 ? 2.623 -46.942 -5.761 1.00 18.01 58 GLU B N 1
ATOM 2577 C CA . GLU B 1 80 ? 1.320 -46.388 -5.400 1.00 15.06 58 GLU B CA 1
ATOM 2578 C C . GLU B 1 80 ? 0.217 -47.435 -5.432 1.00 22.65 58 GLU B C 1
ATOM 2579 O O . GLU B 1 80 ? -0.867 -47.199 -4.889 1.00 21.60 58 GLU B O 1
ATOM 2585 N N . ASN B 1 81 ? 0.459 -48.573 -6.079 1.00 16.43 59 ASN B N 1
ATOM 2586 C CA . ASN B 1 81 ? -0.531 -49.630 -6.230 1.00 13.47 59 ASN B CA 1
ATOM 2587 C C . ASN B 1 81 ? -0.151 -50.876 -5.448 1.00 14.05 59 ASN B C 1
ATOM 2588 O O . ASN B 1 81 ? -0.687 -51.961 -5.703 1.00 20.62 59 ASN B O 1
ATOM 2593 N N . GLY B 1 82 ? 0.775 -50.745 -4.510 1.00 15.69 60 GLY B N 1
ATOM 2594 C CA . GLY B 1 82 ? 1.100 -51.840 -3.620 1.00 14.58 60 GLY B CA 1
ATOM 2595 C C . GLY B 1 82 ? 2.096 -52.850 -4.145 1.00 14.64 60 GLY B C 1
ATOM 2596 O O . GLY B 1 82 ? 2.203 -53.937 -3.568 1.00 14.47 60 GLY B O 1
ATOM 2597 N N . ILE B 1 83 ? 2.839 -52.527 -5.203 1.00 13.14 61 ILE B N 1
ATOM 2598 C CA . ILE B 1 83 ? 3.888 -53.390 -5.729 1.00 12.86 61 ILE B CA 1
ATOM 2599 C C . ILE B 1 83 ? 5.206 -52.673 -5.492 1.00 13.74 61 ILE B C 1
ATOM 2600 O O . ILE B 1 83 ? 5.369 -51.518 -5.900 1.00 12.52 61 ILE B O 1
ATOM 2605 N N . ALA B 1 84 ? 6.128 -53.333 -4.804 1.00 14.47 62 ALA B N 1
ATOM 2606 C CA . ALA B 1 84 ? 7.448 -52.761 -4.605 1.00 12.37 62 ALA B CA 1
ATOM 2607 C C . ALA B 1 84 ? 8.229 -52.816 -5.910 1.00 14.80 62 ALA B C 1
ATOM 2608 O O . ALA B 1 84 ? 8.117 -53.777 -6.673 1.00 12.39 62 ALA B O 1
ATOM 2610 N N . ALA B 1 85 ? 9.020 -51.781 -6.168 1.00 9.81 63 ALA B N 1
ATOM 2611 C CA . ALA B 1 85 ? 9.839 -51.701 -7.368 1.00 12.44 63 ALA B CA 1
ATOM 2612 C C . ALA B 1 85 ? 11.302 -51.582 -6.977 1.00 12.17 63 ALA B C 1
ATOM 2613 O O . ALA B 1 85 ? 11.674 -50.688 -6.210 1.00 12.85 63 ALA B O 1
ATOM 2615 N N . VAL B 1 86 ? 12.140 -52.467 -7.513 1.00 11.43 64 VAL B N 1
ATOM 2616 C CA . VAL B 1 86 ? 13.570 -52.432 -7.237 1.00 12.06 64 VAL B CA 1
ATOM 2617 C C . VAL B 1 86 ? 14.321 -52.324 -8.555 1.00 11.79 64 VAL B C 1
ATOM 2618 O O . VAL B 1 86 ? 14.002 -53.026 -9.515 1.00 10.32 64 VAL B O 1
ATOM 2622 N N . ARG B 1 87 ? 15.315 -51.440 -8.604 1.00 10.63 65 ARG B N 1
ATOM 2623 C CA . ARG B 1 87 ? 16.089 -51.267 -9.831 1.00 9.74 65 ARG B CA 1
ATOM 2624 C C . ARG B 1 87 ? 17.528 -50.923 -9.481 1.00 10.85 65 ARG B C 1
ATOM 2625 O O . ARG B 1 87 ? 17.784 -49.951 -8.764 1.00 9.92 65 ARG B O 1
ATOM 2633 N N . PHE B 1 88 ? 18.468 -51.726 -9.987 1.00 9.53 66 PHE B N 1
ATOM 2634 C CA . PHE B 1 88 ? 19.895 -51.540 -9.761 1.00 7.60 66 PHE B CA 1
ATOM 2635 C C . PHE B 1 88 ? 20.582 -51.032 -11.019 1.00 9.36 66 PHE B C 1
ATOM 2636 O O . PHE B 1 88 ? 20.161 -51.327 -12.143 1.00 10.43 66 PHE B O 1
ATOM 2644 N N . ASP B 1 89 ? 21.675 -50.303 -10.811 1.00 9.14 67 ASP B N 1
ATOM 2645 C CA . ASP B 1 89 ? 22.666 -50.128 -11.868 1.00 8.80 67 ASP B CA 1
ATOM 2646 C C . ASP B 1 89 ? 23.420 -51.440 -12.026 1.00 9.47 67 ASP B C 1
ATOM 2647 O O . ASP B 1 89 ? 23.963 -51.953 -11.049 1.00 11.62 67 ASP B O 1
ATOM 2652 N N . PHE B 1 90 ? 23.440 -51.999 -13.230 1.00 9.25 68 PHE B N 1
ATOM 2653 C CA . PHE B 1 90 ? 24.254 -53.190 -13.437 1.00 10.13 68 PHE B CA 1
ATOM 2654 C C . PHE B 1 90 ? 25.718 -52.858 -13.173 1.00 12.24 68 PHE B C 1
ATOM 2655 O O . PHE B 1 90 ? 26.117 -51.690 -13.150 1.00 11.13 68 PHE B O 1
ATOM 2663 N N . GLY B 1 91 ? 26.529 -53.898 -12.990 1.00 11.01 69 GLY B N 1
ATOM 2664 C CA . GLY B 1 91 ? 27.960 -53.689 -12.888 1.00 10.40 69 GLY B CA 1
ATOM 2665 C C . GLY B 1 91 ? 28.458 -52.886 -14.072 1.00 11.34 69 GLY B C 1
ATOM 2666 O O . GLY B 1 91 ? 27.948 -53.046 -15.185 1.00 10.57 69 GLY B O 1
ATOM 2667 N N . CYS B 1 92 ? 29.429 -52.006 -13.833 1.00 9.89 70 CYS B N 1
ATOM 2668 C CA . CYS B 1 92 ? 30.021 -51.145 -14.852 1.00 13.60 70 CYS B CA 1
ATOM 2669 C C . CYS B 1 92 ? 29.028 -50.145 -15.424 1.00 15.32 70 CYS B C 1
ATOM 2670 O O . CYS B 1 92 ? 29.304 -49.536 -16.458 1.00 15.04 70 CYS B O 1
ATOM 2673 N N . HIS B 1 93 ? 27.887 -49.956 -14.774 1.00 13.18 71 HIS B N 1
ATOM 2674 C CA . HIS B 1 93 ? 26.896 -48.983 -15.187 1.00 11.26 71 HIS B CA 1
ATOM 2675 C C . HIS B 1 93 ? 26.567 -48.059 -14.029 1.00 11.03 71 HIS B C 1
ATOM 2676 O O . HIS B 1 93 ? 26.639 -48.457 -12.862 1.00 10.05 71 HIS B O 1
ATOM 2683 N N . GLY B 1 94 ? 26.187 -46.829 -14.367 1.00 10.92 72 GLY B N 1
ATOM 2684 C CA . GLY B 1 94 ? 25.684 -45.911 -13.357 1.00 11.26 72 GLY B CA 1
ATOM 2685 C C . GLY B 1 94 ? 26.622 -45.814 -12.173 1.00 10.97 72 GLY B C 1
ATOM 2686 O O . GLY B 1 94 ? 27.845 -45.707 -12.330 1.00 12.02 72 GLY B O 1
ATOM 2687 N N . GLU B 1 95 ? 26.048 -45.882 -10.974 1.00 9.84 73 GLU B N 1
ATOM 2688 C CA . GLU B 1 95 ? 26.784 -45.689 -9.730 1.00 12.66 73 GLU B CA 1
ATOM 2689 C C . GLU B 1 95 ? 27.362 -46.979 -9.190 1.00 14.86 73 GLU B C 1
ATOM 2690 O O . GLU B 1 95 ? 28.044 -46.956 -8.158 1.00 14.93 73 GLU B O 1
ATOM 2696 N N . SER B 1 96 ? 27.114 -48.097 -9.861 1.00 12.43 74 SER B N 1
ATOM 2697 C CA . SER B 1 96 ? 27.692 -49.350 -9.413 1.00 11.70 74 SER B CA 1
ATOM 2698 C C . SER B 1 96 ? 29.187 -49.380 -9.715 1.00 15.02 74 SER B C 1
ATOM 2699 O O . SER B 1 96 ? 29.698 -48.649 -10.571 1.00 14.60 74 SER B O 1
ATOM 2702 N N . ASP B 1 97 ? 29.898 -50.227 -8.975 1.00 13.07 75 ASP B N 1
ATOM 2703 C CA . ASP B 1 97 ? 31.310 -50.444 -9.248 1.00 14.82 75 ASP B CA 1
ATOM 2704 C C . ASP B 1 97 ? 31.518 -51.008 -10.649 1.00 15.31 75 ASP B C 1
ATOM 2705 O O . ASP B 1 97 ? 30.632 -51.635 -11.242 1.00 13.06 75 ASP B O 1
ATOM 2710 N N . GLY B 1 98 ? 32.720 -50.807 -11.160 1.00 14.46 76 GLY B N 1
ATOM 2711 C CA . GLY B 1 98 ? 33.112 -51.447 -12.400 1.00 16.15 76 GLY B CA 1
ATOM 2712 C C . GLY B 1 98 ? 33.312 -50.429 -13.501 1.00 14.46 76 GLY B C 1
ATOM 2713 O O . GLY B 1 98 ? 32.538 -49.476 -13.638 1.00 14.45 76 GLY B O 1
ATOM 2714 N N . GLU B 1 99 ? 34.360 -50.640 -14.295 1.00 14.55 77 GLU B N 1
ATOM 2715 C CA . GLU B 1 99 ? 34.674 -49.835 -15.468 1.00 14.86 77 GLU B CA 1
ATOM 2716 C C . GLU B 1 99 ? 33.938 -50.387 -16.677 1.00 13.92 77 GLU B C 1
ATOM 2717 O O . GLU B 1 99 ? 33.846 -51.606 -16.854 1.00 13.78 77 GLU B O 1
ATOM 2723 N N . PHE B 1 100 ? 33.447 -49.489 -17.531 1.00 13.93 78 PHE B N 1
ATOM 2724 C CA . PHE B 1 100 ? 32.772 -49.947 -18.744 1.00 13.16 78 PHE B CA 1
ATOM 2725 C C . PHE B 1 100 ? 33.693 -50.791 -19.621 1.00 13.33 78 PHE B C 1
ATOM 2726 O O . PHE B 1 100 ? 33.225 -51.705 -20.308 1.00 13.96 78 PHE B O 1
ATOM 2734 N N . GLU B 1 101 ? 35.002 -50.538 -19.584 1.00 13.78 79 GLU B N 1
ATOM 2735 C CA . GLU B 1 101 ? 35.930 -51.328 -20.389 1.00 14.23 79 GLU B CA 1
ATOM 2736 C C . GLU B 1 101 ? 35.927 -52.799 -20.000 1.00 16.60 79 GLU B C 1
ATOM 2737 O O . GLU B 1 101 ? 36.322 -53.648 -20.805 1.00 15.96 79 GLU B O 1
ATOM 2743 N N . ASP B 1 102 ? 35.486 -53.125 -18.793 1.00 13.20 80 ASP B N 1
ATOM 2744 C CA . ASP B 1 102 ? 35.448 -54.501 -18.327 1.00 15.60 80 ASP B CA 1
ATOM 2745 C C . ASP B 1 102 ? 34.078 -55.150 -18.484 1.00 16.45 80 ASP B C 1
ATOM 2746 O O . ASP B 1 102 ? 33.934 -56.344 -18.194 1.00 17.28 80 ASP B O 1
ATOM 2751 N N . PHE B 1 103 ? 33.082 -54.404 -18.966 1.00 11.77 81 PHE B N 1
ATOM 2752 C CA . PHE B 1 103 ? 31.728 -54.922 -19.087 1.00 13.42 81 PHE B CA 1
ATOM 2753 C C . PHE B 1 103 ? 31.650 -56.078 -20.076 1.00 12.12 81 PHE B C 1
ATOM 2754 O O . PHE B 1 103 ? 32.229 -56.025 -21.163 1.00 15.96 81 PHE B O 1
ATOM 2762 N N . THR B 1 104 ? 30.917 -57.123 -19.698 1.00 12.75 82 THR B N 1
ATOM 2763 C CA . THR B 1 104 ? 30.508 -58.162 -20.632 1.00 11.82 82 THR B CA 1
ATOM 2764 C C . THR B 1 104 ? 29.039 -58.486 -20.404 1.00 12.30 82 THR B C 1
ATOM 2765 O O . THR B 1 104 ? 28.543 -58.389 -19.280 1.00 12.11 82 THR B O 1
ATOM 2769 N N . PHE B 1 105 ? 28.344 -58.891 -21.472 1.00 12.07 83 PHE B N 1
ATOM 2770 C CA . PHE B 1 105 ? 26.951 -59.292 -21.294 1.00 10.66 83 PHE B CA 1
ATOM 2771 C C . PHE B 1 105 ? 26.834 -60.523 -20.403 1.00 12.71 83 PHE B C 1
ATOM 2772 O O . PHE B 1 105 ? 25.881 -60.634 -19.623 1.00 11.87 83 PHE B O 1
ATOM 2780 N N . SER B 1 106 ? 27.796 -61.452 -20.472 1.00 11.04 84 SER B N 1
ATOM 2781 C CA . SER B 1 106 ? 27.726 -62.601 -19.577 1.00 12.96 84 SER B CA 1
ATOM 2782 C C . SER B 1 106 ? 27.694 -62.170 -18.117 1.00 12.22 84 SER B C 1
ATOM 2783 O O . SER B 1 106 ? 26.971 -62.768 -17.310 1.00 12.66 84 SER B O 1
ATOM 2786 N N A GLN B 1 107 ? 28.493 -61.153 -17.760 0.47 11.30 85 GLN B N 1
ATOM 2787 N N B GLN B 1 107 ? 28.446 -61.134 -17.749 0.53 11.28 85 GLN B N 1
ATOM 2788 C CA A GLN B 1 107 ? 28.461 -60.615 -16.402 0.47 13.74 85 GLN B CA 1
ATOM 2789 C CA B GLN B 1 107 ? 28.391 -60.737 -16.348 0.53 13.81 85 GLN B CA 1
ATOM 2790 C C A GLN B 1 107 ? 27.086 -60.059 -16.070 0.47 12.89 85 GLN B C 1
ATOM 2791 C C B GLN B 1 107 ? 27.105 -59.986 -16.023 0.53 12.88 85 GLN B C 1
ATOM 2792 O O A GLN B 1 107 ? 26.562 -60.291 -14.974 0.47 12.48 85 GLN B O 1
ATOM 2793 O O B GLN B 1 107 ? 26.653 -60.030 -14.874 0.53 12.99 85 GLN B O 1
ATOM 2804 N N . GLU B 1 108 ? 26.489 -59.319 -17.006 1.00 11.91 86 GLU B N 1
ATOM 2805 C CA . GLU B 1 108 ? 25.142 -58.794 -16.796 1.00 10.76 86 GLU B CA 1
ATOM 2806 C C . GLU B 1 108 ? 24.142 -59.915 -16.527 1.00 12.37 86 GLU B C 1
ATOM 2807 O O . GLU B 1 108 ? 23.284 -59.789 -15.645 1.00 12.25 86 GLU B O 1
ATOM 2813 N N . LEU B 1 109 ? 24.218 -61.007 -17.291 1.00 10.58 87 LEU B N 1
ATOM 2814 C CA . LEU B 1 109 ? 23.312 -62.127 -17.051 1.00 11.42 87 LEU B CA 1
ATOM 2815 C C . LEU B 1 109 ? 23.557 -62.744 -15.684 1.00 11.67 87 LEU B C 1
ATOM 2816 O O . LEU B 1 109 ? 22.605 -63.130 -14.996 1.00 12.16 87 LEU B O 1
ATOM 2821 N N . ASN B 1 110 ? 24.831 -62.874 -15.288 1.00 9.87 88 ASN B N 1
ATOM 2822 C CA . ASN B 1 110 ? 25.140 -63.394 -13.954 1.00 13.13 88 ASN B CA 1
ATOM 2823 C C . ASN B 1 110 ? 24.571 -62.483 -12.872 1.00 11.11 88 ASN B C 1
ATOM 2824 O O . ASN B 1 110 ? 23.943 -62.952 -11.911 1.00 12.57 88 ASN B O 1
ATOM 2829 N N . GLU B 1 111 ? 24.774 -61.168 -13.020 1.00 10.44 89 GLU B N 1
ATOM 2830 C CA . GLU B 1 111 ? 24.237 -60.205 -12.064 1.00 12.03 89 GLU B CA 1
ATOM 2831 C C . GLU B 1 111 ? 22.718 -60.237 -12.028 1.00 11.43 89 GLU B C 1
ATOM 2832 O O . GLU B 1 111 ? 22.121 -60.229 -10.947 1.00 11.30 89 GLU B O 1
ATOM 2838 N N . GLY B 1 112 ? 22.076 -60.290 -13.196 1.00 10.78 90 GLY B N 1
ATOM 2839 C CA . GLY B 1 112 ? 20.625 -60.373 -13.230 1.00 12.10 90 GLY B CA 1
ATOM 2840 C C . GLY B 1 112 ? 20.092 -61.561 -12.454 1.00 11.88 90 GLY B C 1
ATOM 2841 O 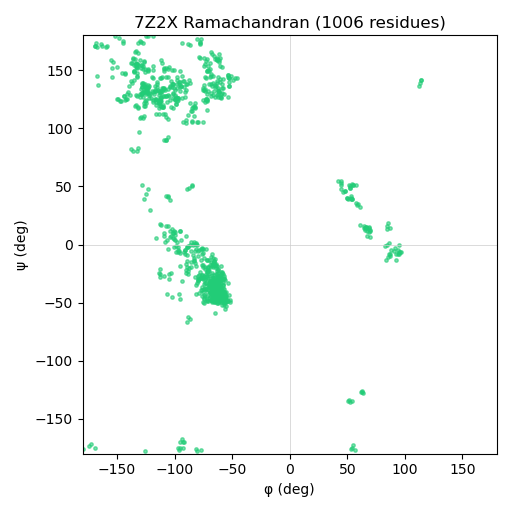O . GLY B 1 112 ? 19.112 -61.443 -11.717 1.00 12.83 90 GLY B O 1
ATOM 2842 N N . SER B 1 113 ? 20.724 -62.725 -12.630 1.00 12.15 91 SER B N 1
ATOM 2843 C CA . SER B 1 113 ? 20.335 -63.922 -11.892 1.00 11.65 91 SER B CA 1
ATOM 2844 C C . SER B 1 113 ? 20.584 -63.748 -10.397 1.00 13.08 91 SER B C 1
ATOM 2845 O O . SER B 1 113 ? 19.708 -64.038 -9.569 1.00 13.44 91 SER B O 1
ATOM 2848 N N . ALA B 1 114 ? 21.771 -63.249 -10.034 1.00 11.33 92 ALA B N 1
ATOM 2849 C CA . ALA B 1 114 ? 22.088 -63.012 -8.629 1.00 11.45 92 ALA B CA 1
ATOM 2850 C C . ALA B 1 114 ? 21.164 -61.973 -8.013 1.00 14.03 92 ALA B C 1
ATOM 2851 O O . ALA B 1 114 ? 20.853 -62.054 -6.816 1.00 12.39 92 ALA B O 1
ATOM 2853 N N . LEU B 1 115 ? 20.704 -60.997 -8.806 1.00 12.99 93 LEU B N 1
ATOM 2854 C CA . LEU B 1 115 ? 19.821 -59.975 -8.251 1.00 10.85 93 LEU B CA 1
ATOM 2855 C C . LEU B 1 115 ? 18.460 -60.546 -7.889 1.00 11.61 93 LEU B C 1
ATOM 2856 O O . LEU B 1 115 ? 17.812 -60.042 -6.963 1.00 14.47 93 LEU B O 1
ATOM 2861 N N . ILE B 1 116 ? 17.990 -61.565 -8.612 1.00 13.73 94 ILE B N 1
ATOM 2862 C CA . ILE B 1 116 ? 16.753 -62.221 -8.206 1.00 12.76 94 ILE B CA 1
ATOM 2863 C C . ILE B 1 116 ? 16.881 -62.708 -6.772 1.00 15.17 94 ILE B C 1
ATOM 2864 O O . ILE B 1 116 ? 16.019 -62.448 -5.921 1.00 12.72 94 ILE B O 1
ATOM 2869 N N . ASP B 1 117 ? 17.973 -63.408 -6.479 1.00 14.15 95 ASP B N 1
ATOM 2870 C CA . ASP B 1 117 ? 18.148 -63.949 -5.139 1.00 15.83 95 ASP B CA 1
ATOM 2871 C C . ASP B 1 117 ? 18.365 -62.841 -4.119 1.00 14.80 95 ASP B C 1
ATOM 2872 O O . ASP B 1 117 ? 17.794 -62.885 -3.022 1.00 15.68 95 ASP B O 1
ATOM 2877 N N . ALA B 1 118 ? 19.165 -61.829 -4.462 1.00 13.67 96 ALA B N 1
ATOM 2878 C CA . ALA B 1 118 ? 19.431 -60.768 -3.497 1.00 14.18 96 ALA B CA 1
ATOM 2879 C C . ALA B 1 118 ? 18.164 -59.977 -3.187 1.00 13.79 96 ALA B C 1
ATOM 2880 O O . ALA B 1 118 ? 17.895 -59.663 -2.022 1.00 15.35 96 ALA B O 1
ATOM 2882 N N . VAL B 1 119 ? 17.362 -59.662 -4.207 1.00 13.74 97 VAL B N 1
ATOM 2883 C CA . VAL B 1 119 ? 16.159 -58.872 -3.965 1.00 13.02 97 VAL B CA 1
ATOM 2884 C C . VAL B 1 119 ? 15.094 -59.703 -3.259 1.00 12.48 97 VAL B C 1
ATOM 2885 O O . VAL B 1 119 ? 14.385 -59.206 -2.373 1.00 13.74 97 VAL B O 1
ATOM 2889 N N . LYS B 1 120 ? 14.960 -60.977 -3.625 1.00 13.65 98 LYS B N 1
ATOM 2890 C CA . LYS B 1 120 ? 14.020 -61.834 -2.908 1.00 13.45 98 LYS B CA 1
ATOM 2891 C C . LYS B 1 120 ? 14.368 -61.930 -1.434 1.00 14.93 98 LYS B C 1
ATOM 2892 O O . LYS B 1 120 ? 13.472 -62.080 -0.593 1.00 18.40 98 LYS B O 1
ATOM 2898 N N A SER B 1 121 ? 15.652 -61.837 -1.099 0.58 12.85 99 SER B N 1
ATOM 2899 N N B SER B 1 121 ? 15.654 -61.849 -1.099 0.42 12.89 99 SER B N 1
ATOM 2900 C CA A SER B 1 121 ? 16.082 -61.901 0.290 0.58 15.47 99 SER B CA 1
ATOM 2901 C CA B SER B 1 121 ? 16.067 -61.906 0.294 0.42 15.47 99 SER B CA 1
ATOM 2902 C C A SER B 1 121 ? 15.827 -60.605 1.043 0.58 14.83 99 SER B C 1
ATOM 2903 C C B SER B 1 121 ? 15.707 -60.643 1.058 0.42 14.87 99 SER B C 1
ATOM 2904 O O A SER B 1 121 ? 16.059 -60.558 2.257 0.58 16.33 99 SER B O 1
ATOM 2905 O O B SER B 1 121 ? 15.743 -60.658 2.293 0.42 16.39 99 SER B O 1
ATOM 2910 N N . MET B 1 122 ? 15.356 -59.563 0.364 1.00 13.92 100 MET B N 1
ATOM 2911 C CA . MET B 1 122 ? 15.065 -58.305 1.031 1.00 12.51 100 MET B CA 1
ATOM 2912 C C . MET B 1 122 ? 13.785 -58.410 1.853 1.00 13.89 100 MET B C 1
ATOM 2913 O O . MET B 1 122 ? 12.810 -59.053 1.445 1.00 14.60 100 MET B O 1
ATOM 2918 N N . SER B 1 123 ? 13.804 -57.739 3.008 1.00 16.04 101 SER B N 1
ATOM 2919 C CA . SER B 1 123 ? 12.730 -57.840 3.993 1.00 15.89 101 SER B CA 1
ATOM 2920 C C . SER B 1 123 ? 11.352 -57.596 3.382 1.00 13.69 101 SER B C 1
ATOM 2921 O O . SER B 1 123 ? 10.413 -58.372 3.601 1.00 13.55 101 SER B O 1
ATOM 2924 N N . PHE B 1 124 ? 11.212 -56.526 2.603 1.00 12.55 102 PHE B N 1
ATOM 2925 C CA . PHE B 1 124 ? 9.904 -56.090 2.124 1.00 12.36 102 PHE B CA 1
ATOM 2926 C C . PHE B 1 124 ? 9.430 -56.832 0.882 1.00 12.06 102 PHE B C 1
ATOM 2927 O O . PHE B 1 124 ? 8.329 -56.546 0.396 1.00 12.28 102 PHE B O 1
ATOM 2935 N N . VAL B 1 125 ? 10.216 -57.774 0.366 1.00 11.15 103 VAL B N 1
ATOM 2936 C CA . VAL B 1 125 ? 9.927 -58.435 -0.901 1.00 14.11 103 VAL B CA 1
ATOM 2937 C C . VAL B 1 125 ? 9.258 -59.772 -0.619 1.00 12.91 103 VAL B C 1
ATOM 2938 O O . VAL B 1 125 ? 9.813 -60.614 0.095 1.00 17.00 103 VAL B O 1
ATOM 2942 N N . ASP B 1 126 ? 8.069 -59.959 -1.183 1.00 11.09 104 ASP B N 1
ATOM 2943 C CA . ASP B 1 126 ? 7.368 -61.242 -1.146 1.00 15.04 104 ASP B CA 1
ATOM 2944 C C . ASP B 1 126 ? 7.985 -62.127 -2.219 1.00 17.24 104 ASP B C 1
ATOM 2945 O O . ASP B 1 126 ? 7.736 -61.930 -3.410 1.00 15.76 104 ASP B O 1
ATOM 2950 N N A SER B 1 127 ? 8.790 -63.104 -1.799 0.63 15.12 105 SER B N 1
ATOM 2951 N N B SER B 1 127 ? 8.789 -63.107 -1.800 0.37 15.15 105 SER B N 1
ATOM 2952 C CA A SER B 1 127 ? 9.519 -63.947 -2.741 0.63 16.15 105 SER B CA 1
ATOM 2953 C CA B SER B 1 127 ? 9.507 -63.950 -2.752 0.37 16.15 105 SER B CA 1
ATOM 2954 C C A SER B 1 127 ? 8.613 -64.825 -3.598 0.63 17.33 105 SER B C 1
ATOM 2955 C C B SER B 1 127 ? 8.579 -64.748 -3.658 0.37 17.27 105 SER B C 1
ATOM 2956 O O A SER B 1 127 ? 9.097 -65.395 -4.584 0.63 18.15 105 SER B O 1
ATOM 2957 O O B SER B 1 127 ? 9.006 -65.183 -4.734 0.37 17.90 105 SER B O 1
ATOM 2962 N N . THR B 1 128 ? 7.328 -64.954 -3.255 1.00 15.90 106 THR B N 1
ATOM 2963 C CA . THR B 1 128 ? 6.395 -65.754 -4.042 1.00 18.31 106 THR B CA 1
ATOM 2964 C C . THR B 1 128 ? 5.689 -64.955 -5.126 1.00 15.28 106 THR B C 1
ATOM 2965 O O . THR B 1 128 ? 4.969 -65.541 -5.942 1.00 16.98 106 THR B O 1
ATOM 2969 N N . LYS B 1 129 ? 5.872 -63.628 -5.159 1.00 13.78 107 LYS B N 1
ATOM 2970 C CA . LYS B 1 129 ? 5.165 -62.763 -6.112 1.00 13.43 107 LYS B CA 1
ATOM 2971 C C . LYS B 1 129 ? 6.207 -61.768 -6.600 1.00 13.33 107 LYS B C 1
ATOM 2972 O O . LYS B 1 129 ? 6.315 -60.646 -6.096 1.00 14.68 107 LYS B O 1
ATOM 2978 N N . PHE B 1 130 ? 6.992 -62.211 -7.580 1.00 13.14 108 PHE B N 1
ATOM 2979 C CA . PHE B 1 130 ? 8.231 -61.552 -7.958 1.00 11.63 108 PHE B CA 1
ATOM 2980 C C . PHE B 1 130 ? 8.367 -61.610 -9.468 1.00 12.53 108 PHE B C 1
ATOM 2981 O O . PHE B 1 130 ? 8.339 -62.700 -10.038 1.00 11.67 108 PHE B O 1
ATOM 2989 N N . SER B 1 131 ? 8.548 -60.463 -10.117 1.00 9.28 109 SER B N 1
ATOM 2990 C CA . SER B 1 131 ? 8.573 -60.431 -11.572 1.00 8.66 109 SER B CA 1
ATOM 2991 C C . SER B 1 131 ? 9.740 -59.588 -12.063 1.00 12.34 109 SER B C 1
ATOM 2992 O O . SER B 1 131 ? 10.333 -58.820 -11.302 1.00 11.29 109 SER B O 1
ATOM 2995 N N . LEU B 1 132 ? 10.048 -59.718 -13.359 1.00 9.29 110 LEU B N 1
ATOM 2996 C CA . LEU B 1 132 ? 11.069 -58.906 -14.011 1.00 10.91 110 LEU B CA 1
ATOM 2997 C C . LEU B 1 132 ? 10.438 -57.940 -15.001 1.00 9.34 110 LEU B C 1
ATOM 2998 O O . LEU B 1 132 ? 9.462 -58.273 -15.682 1.00 9.17 110 LEU B O 1
ATOM 3003 N N . LEU B 1 133 ? 11.022 -56.750 -15.095 1.00 9.28 111 LEU B N 1
ATOM 3004 C CA . LEU B 1 133 ? 10.710 -55.788 -16.143 1.00 8.06 111 LEU B CA 1
ATOM 3005 C C . LEU B 1 133 ? 12.011 -55.354 -16.794 1.00 10.25 111 LEU B C 1
ATOM 3006 O O . LEU B 1 133 ? 12.983 -55.069 -16.097 1.00 10.19 111 LEU B O 1
ATOM 3011 N N . GLY B 1 134 ? 12.030 -55.290 -18.127 1.00 7.89 112 GLY B N 1
ATOM 3012 C CA . GLY B 1 134 ? 13.199 -54.832 -18.840 1.00 10.79 112 GLY B CA 1
ATOM 3013 C C . GLY B 1 134 ? 12.858 -53.710 -19.802 1.00 9.26 112 GLY B C 1
ATOM 3014 O O . GLY B 1 134 ? 11.712 -53.544 -20.233 1.00 11.82 112 GLY B O 1
ATOM 3015 N N . GLU B 1 135 ? 13.887 -52.924 -20.119 1.00 8.34 113 GLU B N 1
ATOM 3016 C CA . GLU B 1 135 ? 13.881 -51.991 -21.241 1.00 8.00 113 GLU B CA 1
ATOM 3017 C C . GLU B 1 135 ? 15.122 -52.249 -22.082 1.00 8.93 113 GLU B C 1
ATOM 3018 O O . GLU B 1 135 ? 16.234 -52.311 -21.547 1.00 10.81 113 GLU B O 1
ATOM 3024 N N . SER B 1 136 ? 14.931 -52.382 -23.391 1.00 10.03 114 SER B N 1
ATOM 3025 C CA . SER B 1 136 ? 16.022 -52.413 -24.377 1.00 10.09 114 SER B CA 1
ATOM 3026 C C . SER B 1 136 ? 16.900 -53.631 -24.090 1.00 9.96 114 SER B C 1
ATOM 3027 O O . SER B 1 136 ? 16.380 -54.754 -24.053 1.00 9.51 114 SER B O 1
ATOM 3030 N N . LEU B 1 137 ? 18.220 -53.480 -23.929 1.00 9.53 115 LEU B N 1
ATOM 3031 C CA . LEU B 1 137 ? 19.045 -54.653 -23.645 1.00 10.52 115 LEU B CA 1
ATOM 3032 C C . LEU B 1 137 ? 18.647 -55.299 -22.326 1.00 10.16 115 LEU B C 1
ATOM 3033 O O . LEU B 1 137 ? 18.815 -56.513 -22.152 1.00 11.44 115 LEU B O 1
ATOM 3038 N N . GLY B 1 138 ? 18.115 -54.506 -21.396 1.00 11.59 116 GLY B N 1
ATOM 3039 C CA . GLY B 1 138 ? 17.623 -55.060 -20.147 1.00 10.34 116 GLY B CA 1
ATOM 3040 C C . GLY B 1 138 ? 16.503 -56.056 -20.348 1.00 9.98 116 GLY B C 1
ATOM 3041 O O . GLY B 1 138 ? 16.349 -56.988 -19.552 1.00 11.51 116 GLY B O 1
ATOM 3042 N N . SER B 1 139 ? 15.688 -55.861 -21.389 1.00 9.33 117 SER B N 1
ATOM 3043 C CA . SER B 1 139 ? 14.668 -56.843 -21.726 1.00 7.96 117 SER B CA 1
ATOM 3044 C C . SER B 1 139 ? 15.300 -58.122 -22.238 1.00 10.50 117 SER B C 1
ATOM 3045 O O . SER B 1 139 ? 14.786 -59.215 -21.987 1.00 9.56 117 SER B O 1
ATOM 3048 N N . VAL B 1 140 ? 16.392 -58.003 -22.992 1.00 8.64 118 VAL B N 1
ATOM 3049 C CA . VAL B 1 140 ? 17.072 -59.203 -23.465 1.00 10.83 118 VAL B CA 1
ATOM 3050 C C . VAL B 1 140 ? 17.642 -59.970 -22.285 1.00 12.36 118 VAL B C 1
ATOM 3051 O O . VAL B 1 140 ? 17.443 -61.184 -22.158 1.00 9.04 118 VAL B O 1
ATOM 3055 N N . ALA B 1 141 ? 18.318 -59.261 -21.374 1.00 10.43 119 ALA B N 1
ATOM 3056 C CA . ALA B 1 141 ? 18.815 -59.898 -20.157 1.00 10.89 119 ALA B CA 1
ATOM 3057 C C . ALA B 1 141 ? 17.677 -60.534 -19.369 1.00 8.76 119 ALA B C 1
ATOM 3058 O O . ALA B 1 141 ? 17.790 -61.679 -18.914 1.00 9.12 119 ALA B O 1
ATOM 3060 N N . ALA B 1 142 ? 16.566 -59.808 -19.196 1.00 9.80 120 ALA B N 1
ATOM 3061 C CA . ALA B 1 142 ? 15.436 -60.361 -18.453 1.00 9.33 120 ALA B CA 1
ATOM 3062 C C . ALA B 1 142 ? 14.897 -61.617 -19.128 1.00 10.41 120 ALA B C 1
ATOM 3063 O O . ALA B 1 142 ? 14.512 -62.574 -18.447 1.00 9.83 120 ALA B O 1
ATOM 3065 N N . SER B 1 143 ? 14.872 -61.647 -20.465 1.00 9.94 121 SER B N 1
ATOM 3066 C CA . SER B 1 143 ? 14.344 -62.825 -21.159 1.00 9.38 121 SER B CA 1
ATOM 3067 C C . SER B 1 143 ? 15.229 -64.048 -20.934 1.00 10.13 121 SER B C 1
ATOM 3068 O O . SER B 1 143 ? 14.725 -65.167 -20.768 1.00 11.13 121 SER B O 1
ATOM 3071 N N . ILE B 1 144 ? 16.545 -63.852 -20.918 1.00 8.93 122 ILE B N 1
ATOM 3072 C CA . ILE B 1 144 ? 17.470 -64.963 -20.712 1.00 9.02 122 ILE B CA 1
ATOM 3073 C C . ILE B 1 144 ? 17.422 -65.432 -19.266 1.00 11.32 122 ILE B C 1
ATOM 3074 O O . ILE B 1 144 ? 17.308 -66.631 -19.000 1.00 11.79 122 ILE B O 1
ATOM 3079 N N . VAL B 1 145 ? 17.483 -64.495 -18.316 1.00 9.25 123 VAL B N 1
ATOM 3080 C CA . VAL B 1 145 ? 17.437 -64.870 -16.901 1.00 7.77 123 VAL B CA 1
ATOM 3081 C C . VAL B 1 145 ? 16.107 -65.545 -16.568 1.00 12.23 123 VAL B C 1
ATOM 3082 O O . VAL B 1 145 ? 16.071 -66.543 -15.835 1.00 13.54 123 VAL B O 1
ATOM 3086 N N . ALA B 1 146 ? 15.002 -65.049 -17.133 1.00 11.64 124 ALA B N 1
ATOM 3087 C CA . ALA B 1 146 ? 13.709 -65.680 -16.887 1.00 11.28 124 ALA B CA 1
ATOM 3088 C C . ALA B 1 146 ? 13.688 -67.105 -17.419 1.00 12.79 124 ALA B C 1
ATOM 3089 O O . ALA B 1 146 ? 13.133 -68.007 -16.784 1.00 12.90 124 ALA B O 1
ATOM 3091 N N . GLY B 1 147 ? 14.283 -67.331 -18.589 1.00 10.71 125 GLY B N 1
ATOM 3092 C CA . GLY B 1 147 ? 14.312 -68.677 -19.122 1.00 10.37 125 GLY B CA 1
ATOM 3093 C C . GLY B 1 147 ? 15.126 -69.626 -18.273 1.00 14.54 125 GLY B C 1
ATOM 3094 O O . GLY B 1 147 ? 14.831 -70.825 -18.226 1.00 13.94 125 GLY B O 1
ATOM 3095 N N . LYS B 1 148 ? 16.139 -69.109 -17.576 1.00 12.01 126 LYS B N 1
ATOM 3096 C CA . LYS B 1 148 ? 17.058 -69.933 -16.798 1.00 9.39 126 LYS B CA 1
ATOM 3097 C C . LYS B 1 148 ? 16.670 -70.039 -15.330 1.00 14.28 126 LYS B C 1
ATOM 3098 O O . LYS B 1 148 ? 17.142 -70.955 -14.641 1.00 13.12 126 LYS B O 1
ATOM 3104 N N . ARG B 1 149 ? 15.834 -69.125 -14.842 1.00 11.18 127 ARG B N 1
ATOM 3105 C CA . ARG B 1 149 ? 15.349 -69.088 -13.462 1.00 11.98 127 ARG B CA 1
ATOM 3106 C C . ARG B 1 149 ? 13.827 -69.076 -13.449 1.00 12.78 127 ARG B C 1
ATOM 3107 O O . ARG B 1 149 ? 13.194 -68.349 -12.670 1.00 12.64 127 ARG B O 1
ATOM 3115 N N . SER B 1 150 ? 13.216 -69.910 -14.295 1.00 12.90 128 SER B N 1
ATOM 3116 C CA . SER B 1 150 ? 11.794 -69.770 -14.589 1.00 11.82 128 SER B CA 1
ATOM 3117 C C . SER B 1 150 ? 10.927 -69.950 -13.351 1.00 13.35 128 SER B C 1
ATOM 3118 O O . SER B 1 150 ? 9.927 -69.236 -13.180 1.00 12.41 128 SER B O 1
ATOM 3121 N N . THR B 1 151 ? 11.275 -70.901 -12.481 1.00 14.02 129 THR B N 1
ATOM 3122 C CA . THR B 1 151 ? 10.452 -71.101 -11.290 1.00 14.50 129 THR B CA 1
ATOM 3123 C C . THR B 1 151 ? 10.489 -69.915 -10.338 1.00 12.48 129 THR B C 1
ATOM 3124 O O . THR B 1 151 ? 9.638 -69.843 -9.444 1.00 17.97 129 THR B O 1
ATOM 3128 N N . GLU B 1 152 ? 11.436 -68.995 -10.501 1.00 11.33 130 GLU B N 1
ATOM 3129 C CA . GLU B 1 152 ? 11.553 -67.856 -9.603 1.00 15.27 130 GLU B CA 1
ATOM 3130 C C . GLU B 1 152 ? 10.632 -66.697 -9.957 1.00 15.09 130 GLU B C 1
ATOM 3131 O O . GLU B 1 152 ? 10.461 -65.800 -9.126 1.00 17.51 130 GLU B O 1
ATOM 3137 N N . LEU B 1 153 ? 10.043 -66.667 -11.152 1.00 10.47 131 LEU B N 1
ATOM 3138 C CA . LEU B 1 153 ? 9.383 -65.469 -11.647 1.00 14.86 131 LEU B CA 1
ATOM 3139 C C . LEU B 1 153 ? 7.897 -65.705 -11.863 1.00 12.02 131 LEU B C 1
ATOM 3140 O O . LEU B 1 153 ? 7.506 -66.613 -12.605 1.00 13.89 131 LEU B O 1
ATOM 3145 N N . THR B 1 154 ? 7.083 -64.858 -11.230 1.00 13.21 132 THR B N 1
ATOM 3146 C CA . THR B 1 154 ? 5.642 -64.860 -11.444 1.00 13.19 132 THR B CA 1
ATOM 3147 C C . THR B 1 154 ? 5.284 -64.407 -12.858 1.00 13.76 132 THR B C 1
ATOM 3148 O O . THR B 1 154 ? 4.385 -64.978 -13.490 1.00 14.03 132 THR B O 1
ATOM 3152 N N . SER B 1 155 ? 5.969 -63.384 -13.376 1.00 11.80 133 SER B N 1
ATOM 3153 C CA . SER B 1 155 ? 5.664 -62.900 -14.719 1.00 10.22 133 SER B CA 1
ATOM 3154 C C . SER B 1 155 ? 6.860 -62.119 -15.241 1.00 9.58 133 SER B C 1
ATOM 3155 O O . SER B 1 155 ? 7.800 -61.818 -14.507 1.00 10.33 133 SER B O 1
ATOM 3158 N N . LEU B 1 156 ? 6.805 -61.799 -16.533 1.00 9.52 134 LEU B N 1
ATOM 3159 C CA . LEU B 1 156 ? 7.887 -61.128 -17.241 1.00 12.62 134 LEU B CA 1
ATOM 3160 C C . LEU B 1 156 ? 7.302 -60.075 -18.168 1.00 10.61 134 LEU B C 1
ATOM 3161 O O . LEU B 1 156 ? 6.400 -60.376 -18.950 1.00 10.64 134 LEU B O 1
ATOM 3166 N N . CYS B 1 157 ? 7.810 -58.847 -18.080 1.00 8.95 135 CYS B N 1
ATOM 3167 C CA . CYS B 1 157 ? 7.433 -57.786 -19.001 1.00 12.79 135 CYS B CA 1
ATOM 3168 C C . CYS B 1 157 ? 8.682 -57.228 -19.669 1.00 9.26 135 CYS B C 1
ATOM 3169 O O . CYS B 1 157 ? 9.669 -56.913 -18.996 1.00 10.79 135 CYS B O 1
ATOM 3172 N N . MET B 1 158 ? 8.627 -57.096 -20.993 1.00 10.62 136 MET B N 1
ATOM 3173 C CA . MET B 1 158 ? 9.768 -56.645 -21.780 1.00 9.03 136 MET B CA 1
ATOM 3174 C C . MET B 1 158 ? 9.350 -55.471 -22.642 1.00 9.01 136 MET B C 1
ATOM 3175 O O . MET B 1 158 ? 8.432 -55.593 -23.462 1.00 11.14 136 MET B O 1
ATOM 3180 N N . TRP B 1 159 ? 10.024 -54.347 -22.458 1.00 10.54 137 TRP B N 1
ATOM 3181 C CA . TRP B 1 159 ? 9.830 -53.174 -23.292 1.00 11.28 137 TRP B CA 1
ATOM 3182 C C . TRP B 1 159 ? 10.924 -53.097 -24.344 1.00 8.28 137 TRP B C 1
ATOM 3183 O O . TRP B 1 159 ? 12.110 -53.224 -24.009 1.00 11.04 137 TRP B O 1
ATOM 3194 N N . SER B 1 160 ? 10.527 -52.855 -25.603 1.00 8.47 138 SER B N 1
ATOM 3195 C CA . SER B 1 160 ? 11.477 -52.522 -26.664 1.00 9.38 138 SER B CA 1
ATOM 3196 C C . SER B 1 160 ? 12.715 -53.406 -26.650 1.00 11.56 138 SER B C 1
ATOM 3197 O O . SER B 1 160 ? 13.829 -52.882 -26.586 1.00 11.83 138 SER B O 1
ATOM 3200 N N . PRO B 1 161 ? 12.580 -54.732 -26.683 1.00 9.59 139 PRO B N 1
ATOM 3201 C CA . PRO B 1 161 ? 13.760 -55.589 -26.475 1.00 9.65 139 PRO B CA 1
ATOM 3202 C C . PRO B 1 161 ? 14.793 -55.361 -27.566 1.00 10.90 139 PRO B C 1
ATOM 3203 O O . PRO B 1 161 ? 14.467 -55.360 -28.756 1.00 12.39 139 PRO B O 1
ATOM 3207 N N . ALA B 1 162 ? 16.040 -55.131 -27.151 1.00 10.46 140 ALA B N 1
ATOM 3208 C CA . ALA B 1 162 ? 17.115 -54.913 -28.112 1.00 11.58 140 ALA B CA 1
ATOM 3209 C C . ALA B 1 162 ? 17.665 -56.262 -28.566 1.00 9.73 140 ALA B C 1
ATOM 3210 O O . ALA B 1 162 ? 18.879 -56.483 -28.547 1.00 10.79 140 ALA B O 1
ATOM 3212 N N . ALA B 1 163 ? 16.778 -57.171 -28.994 1.00 11.98 141 ALA B N 1
ATOM 3213 C CA . ALA B 1 163 ? 17.194 -58.548 -29.256 1.00 11.81 141 ALA B CA 1
ATOM 3214 C C . ALA B 1 163 ? 17.952 -58.699 -30.565 1.00 13.58 141 ALA B C 1
ATOM 3215 O O . ALA B 1 163 ? 18.448 -59.796 -30.854 1.00 13.34 141 ALA B O 1
ATOM 3217 N N . SER B 1 164 ? 18.082 -57.633 -31.342 1.00 11.95 142 SER B N 1
ATOM 3218 C CA . SER B 1 164 ? 18.923 -57.666 -32.528 1.00 12.19 142 SER B CA 1
ATOM 3219 C C . SER B 1 164 ? 20.394 -57.418 -32.229 1.00 11.30 142 SER B C 1
ATOM 3220 O O . SER B 1 164 ? 21.198 -57.394 -33.168 1.00 14.16 142 SER B O 1
ATOM 3223 N N . PHE B 1 165 ? 20.781 -57.238 -30.965 1.00 11.83 143 PHE B N 1
ATOM 3224 C CA . PHE B 1 165 ? 22.104 -56.679 -30.721 1.00 12.11 143 PHE B CA 1
ATOM 3225 C C . PHE B 1 165 ? 23.213 -57.632 -31.141 1.00 15.50 143 PHE B C 1
ATOM 3226 O O . PHE B 1 165 ? 24.260 -57.174 -31.608 1.00 13.42 143 PHE B O 1
ATOM 3234 N N . LEU B 1 166 ? 22.998 -58.947 -31.022 1.00 12.31 144 LEU B N 1
ATOM 3235 C CA . LEU B 1 166 ? 24.003 -59.896 -31.492 1.00 15.09 144 LEU B CA 1
ATOM 3236 C C . LEU B 1 166 ? 24.116 -59.866 -33.009 1.00 14.18 144 LEU B C 1
ATOM 3237 O O . LEU B 1 166 ? 25.221 -59.790 -33.553 1.00 14.27 144 LEU B O 1
ATOM 3242 N N . ASP B 1 167 ? 22.979 -59.909 -33.704 1.00 13.71 145 ASP B N 1
ATOM 3243 C CA . ASP B 1 167 ? 22.982 -59.804 -35.162 1.00 13.49 145 ASP B CA 1
ATOM 3244 C C . ASP B 1 167 ? 23.679 -58.528 -35.635 1.00 14.67 145 ASP B C 1
ATOM 3245 O O . ASP B 1 167 ? 24.508 -58.569 -36.550 1.00 15.71 145 ASP B O 1
ATOM 3250 N N . GLU B 1 168 ? 23.360 -57.381 -35.025 1.00 11.21 146 GLU B N 1
ATOM 3251 C CA . GLU B 1 168 ? 23.957 -56.127 -35.477 1.00 13.92 146 GLU B CA 1
ATOM 3252 C C . GLU B 1 168 ? 25.474 -56.144 -35.327 1.00 14.26 146 GLU B C 1
ATOM 3253 O O . GLU B 1 168 ? 26.208 -55.783 -36.255 1.00 13.21 146 GLU B O 1
ATOM 3259 N N . ILE B 1 169 ? 25.969 -56.551 -34.160 1.00 12.32 147 ILE B N 1
ATOM 3260 C CA . ILE B 1 169 ? 27.411 -56.516 -33.927 1.00 14.46 147 ILE B CA 1
ATOM 3261 C C . ILE B 1 169 ? 28.110 -57.635 -34.689 1.00 13.30 147 ILE B C 1
ATOM 3262 O O . ILE B 1 169 ? 29.104 -57.404 -35.386 1.00 15.41 147 ILE B O 1
ATOM 3267 N N . LEU B 1 170 ? 27.621 -58.867 -34.554 1.00 16.18 148 LEU B N 1
ATOM 3268 C CA . LEU B 1 170 ? 28.360 -59.991 -35.122 1.00 16.24 148 LEU B CA 1
ATOM 3269 C C . LEU B 1 170 ? 28.195 -60.082 -36.632 1.00 18.73 148 LEU B C 1
ATOM 3270 O O . LEU B 1 170 ? 29.150 -60.437 -37.333 1.00 20.39 148 LEU B O 1
ATOM 3275 N N . ASN B 1 171 ? 27.007 -59.763 -37.152 1.00 16.48 149 ASN B N 1
ATOM 3276 C CA . ASN B 1 171 ? 26.755 -59.852 -38.585 1.00 16.34 149 ASN B CA 1
ATOM 3277 C C . ASN B 1 171 ? 26.951 -58.523 -39.306 1.00 21.31 149 ASN B C 1
ATOM 3278 O O . ASN B 1 171 ? 27.598 -58.481 -40.356 1.00 23.33 149 ASN B O 1
ATOM 3283 N N . ASP B 1 172 ? 26.404 -57.427 -38.778 1.00 15.81 150 ASP B N 1
ATOM 3284 C CA . ASP B 1 172 ? 26.539 -56.141 -39.453 1.00 16.12 150 ASP B CA 1
ATOM 3285 C C . ASP B 1 172 ? 27.760 -55.352 -38.999 1.00 19.55 150 ASP B C 1
ATOM 3286 O O . ASP B 1 172 ? 28.067 -54.318 -39.600 1.00 17.75 150 ASP B O 1
ATOM 3291 N N . HIS B 1 173 ? 28.455 -55.807 -37.957 1.00 14.83 151 HIS B N 1
ATOM 3292 C CA . HIS B 1 173 ? 29.677 -55.160 -37.482 1.00 12.82 151 HIS B CA 1
ATOM 3293 C C . HIS B 1 173 ? 29.439 -53.704 -37.099 1.00 15.82 151 HIS B C 1
ATOM 3294 O O . HIS B 1 173 ? 30.312 -52.852 -37.277 1.00 16.73 151 HIS B O 1
ATOM 3301 N N . THR B 1 174 ? 28.258 -53.404 -36.564 1.00 14.99 152 THR B N 1
ATOM 3302 C CA . THR B 1 174 ? 27.974 -52.087 -36.017 1.00 13.64 152 THR B CA 1
ATOM 3303 C C . THR B 1 174 ? 27.331 -52.238 -34.645 1.00 15.60 152 THR B C 1
ATOM 3304 O O . THR B 1 174 ? 26.742 -53.270 -34.303 1.00 13.98 152 THR B O 1
ATOM 3308 N N . LEU B 1 175 ? 27.488 -51.191 -33.851 1.00 15.12 153 LEU B N 1
ATOM 3309 C CA . LEU B 1 175 ? 26.892 -51.119 -32.527 1.00 15.31 153 LEU B CA 1
ATOM 3310 C C . LEU B 1 175 ? 26.193 -49.772 -32.473 1.00 18.73 153 LEU B C 1
ATOM 3311 O O . LEU B 1 175 ? 26.855 -48.732 -32.437 1.00 16.13 153 LEU B O 1
ATOM 3316 N N . GLN B 1 176 ? 24.860 -49.799 -32.488 1.00 16.90 154 GLN B N 1
ATOM 3317 C CA . GLN B 1 176 ? 24.040 -48.593 -32.623 1.00 16.93 154 GLN B CA 1
ATOM 3318 C C . GLN B 1 176 ? 24.556 -47.724 -33.770 1.00 22.81 154 GLN B C 1
ATOM 3319 O O . GLN B 1 176 ? 24.738 -46.511 -33.646 1.00 22.12 154 GLN B O 1
ATOM 3325 N N . GLY B 1 177 ? 24.824 -48.383 -34.897 1.00 22.86 155 GLY B N 1
ATOM 3326 C CA . GLY B 1 177 ? 25.152 -47.707 -36.133 1.00 24.09 155 GLY B CA 1
ATOM 3327 C C . GLY B 1 177 ? 26.614 -47.373 -36.347 1.00 23.34 155 GLY B C 1
ATOM 3328 O O . GLY B 1 177 ? 26.973 -46.958 -37.454 1.00 30.43 155 GLY B O 1
ATOM 3329 N N . LYS B 1 178 ? 27.466 -47.531 -35.340 1.00 19.22 156 LYS B N 1
ATOM 3330 C CA . LYS B 1 178 ? 28.877 -47.188 -35.458 1.00 19.30 156 LYS B CA 1
ATOM 3331 C C . LYS B 1 178 ? 29.704 -48.459 -35.623 1.00 21.60 156 LYS B C 1
ATOM 3332 O O . LYS B 1 178 ? 29.426 -49.476 -34.977 1.00 18.92 156 LYS B O 1
ATOM 3338 N N . THR B 1 179 ? 30.721 -48.401 -36.487 1.00 15.65 157 THR B N 1
ATOM 3339 C CA . THR B 1 179 ? 31.499 -49.600 -36.772 1.00 13.82 157 THR B CA 1
ATOM 3340 C C . THR B 1 179 ? 32.202 -50.119 -35.525 1.00 16.01 157 THR B C 1
ATOM 3341 O O . THR B 1 179 ? 32.646 -49.346 -34.664 1.00 18.19 157 THR B O 1
ATOM 3345 N N . VAL B 1 180 ? 32.280 -51.450 -35.427 1.00 14.65 158 VAL B N 1
ATOM 3346 C CA . VAL B 1 180 ? 33.056 -52.122 -34.390 1.00 13.84 158 VAL B CA 1
ATOM 3347 C C . VAL B 1 180 ? 34.371 -52.669 -34.936 1.00 16.91 158 VAL B C 1
ATOM 3348 O O . VAL B 1 180 ? 35.095 -53.364 -34.219 1.00 17.46 158 VAL B O 1
ATOM 3352 N N . ASP B 1 181 ? 34.708 -52.344 -36.185 1.00 16.36 159 ASP B N 1
ATOM 3353 C CA . ASP B 1 181 ? 35.862 -52.940 -36.842 1.00 21.34 159 ASP B CA 1
ATOM 3354 C C . ASP B 1 181 ? 37.172 -52.262 -36.478 1.00 24.27 159 ASP B C 1
ATOM 3355 O O . ASP B 1 181 ? 38.231 -52.745 -36.887 1.00 22.38 159 ASP B O 1
ATOM 3360 N N . ASN B 1 182 ? 37.131 -51.168 -35.724 1.00 19.02 160 ASN B N 1
ATOM 3361 C CA . ASN B 1 182 ? 38.342 -50.497 -35.279 1.00 17.11 160 ASN B CA 1
ATOM 3362 C C . ASN B 1 182 ? 38.680 -50.816 -33.830 1.00 16.35 160 ASN B C 1
ATOM 3363 O O . ASN B 1 182 ? 39.624 -50.238 -33.288 1.00 16.28 160 ASN B O 1
ATOM 3368 N N . VAL B 1 183 ? 37.936 -51.721 -33.191 1.00 16.02 161 VAL B N 1
ATOM 3369 C CA . VAL B 1 183 ? 38.167 -51.998 -31.774 1.00 14.86 161 VAL B CA 1
ATOM 3370 C C . VAL B 1 183 ? 39.562 -52.575 -31.556 1.00 18.60 161 VAL B C 1
ATOM 3371 O O . VAL B 1 183 ? 40.297 -52.138 -30.666 1.00 20.61 161 VAL B O 1
ATOM 3375 N N . GLU B 1 184 ? 39.949 -53.566 -32.363 1.00 29.13 162 GLU B N 1
ATOM 3376 C CA . GLU B 1 184 ? 41.279 -54.150 -32.210 1.00 32.01 162 GLU B CA 1
ATOM 3377 C C . GLU B 1 184 ? 42.361 -53.088 -32.371 1.00 21.73 162 GLU B C 1
ATOM 3378 O O . GLU B 1 184 ? 43.289 -53.001 -31.558 1.00 24.91 162 GLU B O 1
ATOM 3384 N N . LYS B 1 185 ? 42.234 -52.240 -33.391 1.00 21.32 163 LYS B N 1
ATOM 3385 C CA . LYS B 1 185 ? 43.259 -51.230 -33.630 1.00 19.87 163 LYS B CA 1
ATOM 3386 C C . LYS B 1 185 ? 43.276 -50.170 -32.532 1.00 19.50 163 LYS B C 1
ATOM 3387 O O . LYS B 1 185 ? 44.352 -49.769 -32.068 1.00 19.19 163 LYS B O 1
ATOM 3393 N N . ASP B 1 186 ? 42.100 -49.683 -32.121 1.00 18.57 164 ASP B N 1
ATOM 3394 C CA . ASP B 1 186 ? 42.040 -48.607 -31.137 1.00 16.79 164 ASP B CA 1
ATOM 3395 C C . ASP B 1 186 ? 42.244 -49.111 -29.716 1.00 15.07 164 ASP B C 1
ATOM 3396 O O . ASP B 1 186 ? 42.692 -48.349 -28.858 1.00 17.80 164 ASP B O 1
ATOM 3401 N N . GLY B 1 187 ? 41.896 -50.370 -29.452 1.00 18.25 165 GLY B N 1
ATOM 3402 C CA . GLY B 1 187 ? 41.923 -50.927 -28.112 1.00 20.20 165 GLY B CA 1
ATOM 3403 C C . GLY B 1 187 ? 40.610 -50.852 -27.364 1.00 21.36 165 GLY B C 1
ATOM 3404 O O . GLY B 1 187 ? 40.515 -51.385 -26.249 1.00 18.80 165 GLY B O 1
ATOM 3405 N N . TYR B 1 188 ? 39.595 -50.222 -27.942 1.00 17.34 166 TYR B N 1
ATOM 3406 C CA . TYR B 1 188 ? 38.306 -50.044 -27.288 1.00 15.16 166 TYR B CA 1
ATOM 3407 C C . TYR B 1 188 ? 37.314 -49.566 -28.334 1.00 16.95 166 TYR B C 1
ATOM 3408 O O . TYR B 1 188 ? 37.688 -49.210 -29.455 1.00 15.42 166 TYR B O 1
ATOM 3417 N N . PHE B 1 189 ? 36.044 -49.555 -27.943 1.00 15.13 167 PHE B N 1
ATOM 3418 C CA . PHE B 1 189 ? 34.965 -48.949 -28.705 1.00 11.39 167 PHE B CA 1
ATOM 3419 C C . PHE B 1 189 ? 34.465 -47.734 -27.935 1.00 10.69 167 PHE B C 1
ATOM 3420 O O . PHE B 1 189 ? 34.210 -47.828 -26.730 1.00 12.94 167 PHE B O 1
ATOM 3428 N N . ASP B 1 190 ? 34.332 -46.600 -28.620 1.00 12.74 168 ASP B N 1
ATOM 3429 C CA . ASP B 1 190 ? 33.901 -45.357 -27.981 1.00 14.72 168 ASP B CA 1
ATOM 3430 C C . ASP B 1 190 ? 32.375 -45.313 -27.931 1.00 13.37 168 ASP B C 1
ATOM 3431 O O . ASP B 1 190 ? 31.720 -45.081 -28.954 1.00 12.94 168 ASP B O 1
ATOM 3436 N N . PHE B 1 191 ? 31.809 -45.516 -26.739 1.00 13.18 169 PHE B N 1
ATOM 3437 C CA . PHE B 1 191 ? 30.361 -45.425 -26.524 1.00 11.89 169 PHE B CA 1
ATOM 3438 C C . PHE B 1 191 ? 30.050 -44.145 -25.750 1.00 13.77 169 PHE B C 1
ATOM 3439 O O . PHE B 1 191 ? 30.012 -44.140 -24.517 1.00 13.33 169 PHE B O 1
ATOM 3447 N N . TYR B 1 192 ? 29.823 -43.058 -26.487 1.00 11.80 170 TYR B N 1
ATOM 3448 C CA . TYR B 1 192 ? 29.419 -41.780 -25.898 1.00 11.35 170 TYR B CA 1
ATOM 3449 C C . TYR B 1 192 ? 30.373 -41.326 -24.794 1.00 13.01 170 TYR B C 1
ATOM 3450 O O . TYR B 1 192 ? 29.951 -40.775 -23.776 1.00 13.71 170 TYR B O 1
ATOM 3459 N N . GLY B 1 193 ? 31.673 -41.547 -25.000 1.00 11.71 171 GLY B N 1
ATOM 3460 C CA . GLY B 1 193 ? 32.671 -41.141 -24.033 1.00 12.54 171 GLY B CA 1
ATOM 3461 C C . GLY B 1 193 ? 33.021 -42.191 -23.006 1.00 13.64 171 GLY B C 1
ATOM 3462 O O . GLY B 1 193 ? 33.905 -41.950 -22.169 1.00 16.35 171 GLY B O 1
ATOM 3463 N N . LEU B 1 194 ? 32.361 -43.341 -23.041 1.00 12.34 172 LEU B N 1
ATOM 3464 C CA . LEU B 1 194 ? 32.712 -44.484 -22.216 1.00 13.35 172 LEU B CA 1
ATOM 3465 C C . LEU B 1 194 ? 33.551 -45.443 -23.046 1.00 11.59 172 LEU B C 1
ATOM 3466 O O . LEU B 1 194 ? 33.265 -45.666 -24.221 1.00 13.43 172 LEU B O 1
ATOM 3471 N N . LYS B 1 195 ? 34.602 -45.983 -22.441 1.00 13.12 173 LYS B N 1
ATOM 3472 C CA . LYS B 1 195 ? 35.455 -46.971 -23.101 1.00 13.62 173 LYS B CA 1
ATOM 3473 C C . LYS B 1 195 ? 34.811 -48.339 -22.963 1.00 13.81 173 LYS B C 1
ATOM 3474 O O . LYS B 1 195 ? 34.762 -48.889 -21.862 1.00 16.00 173 LYS B O 1
ATOM 3480 N N . LEU B 1 196 ? 34.320 -48.897 -24.057 1.00 12.23 174 LEU B N 1
ATOM 3481 C CA . LEU B 1 196 ? 33.869 -50.283 -24.056 1.00 14.20 174 LEU B CA 1
ATOM 3482 C C . LEU B 1 196 ? 35.012 -51.163 -24.550 1.00 13.97 174 LEU B C 1
ATOM 3483 O O . LEU B 1 196 ? 35.633 -50.862 -25.571 1.00 18.97 174 LEU B O 1
ATOM 3488 N N . GLY B 1 197 ? 35.283 -52.253 -23.831 1.00 13.85 175 GLY B N 1
ATOM 3489 C CA . GLY B 1 197 ? 36.476 -53.029 -24.088 1.00 13.86 175 GLY B CA 1
ATOM 3490 C C . GLY B 1 197 ? 36.302 -54.206 -25.051 1.00 12.57 175 GLY B C 1
ATOM 3491 O O . GLY B 1 197 ? 35.208 -54.577 -25.500 1.00 12.03 175 GLY B O 1
ATOM 3492 N N . LYS B 1 198 ? 37.452 -54.808 -25.379 1.00 15.79 176 LYS B N 1
ATOM 3493 C CA . LYS B 1 198 ? 37.465 -55.997 -26.219 1.00 18.23 176 LYS B CA 1
ATOM 3494 C C . LYS B 1 198 ? 36.755 -57.167 -25.546 1.00 15.69 176 LYS B C 1
ATOM 3495 O O . LYS B 1 198 ? 36.146 -57.991 -26.234 1.00 15.09 176 LYS B O 1
ATOM 3501 N N . ALA B 1 199 ? 36.815 -57.244 -24.208 1.00 14.79 177 ALA B N 1
ATOM 3502 C CA . ALA B 1 199 ? 36.138 -58.316 -23.478 1.00 14.50 177 ALA B CA 1
ATOM 3503 C C . ALA B 1 199 ? 34.663 -58.415 -23.859 1.00 13.52 177 ALA B C 1
ATOM 3504 O O . ALA B 1 199 ? 34.138 -59.520 -24.055 1.00 12.86 177 ALA B O 1
ATOM 3506 N N . PHE B 1 200 ? 33.978 -57.273 -23.965 1.00 13.91 178 PHE B N 1
ATOM 3507 C CA . PHE B 1 200 ? 32.573 -57.283 -24.368 1.00 12.63 178 PHE B CA 1
ATOM 3508 C C . PHE B 1 200 ? 32.382 -58.004 -25.696 1.00 13.26 178 PHE B C 1
ATOM 3509 O O . PHE B 1 200 ? 31.490 -58.844 -25.842 1.00 14.16 178 PHE B O 1
ATOM 3517 N N . PHE B 1 201 ? 33.200 -57.669 -26.693 1.00 13.56 179 PHE B N 1
ATOM 3518 C CA . PHE B 1 201 ? 33.003 -58.250 -28.013 1.00 11.19 179 PHE B CA 1
ATOM 3519 C C . PHE B 1 201 ? 33.414 -59.722 -28.048 1.00 11.52 179 PHE B C 1
ATOM 3520 O O . PHE B 1 201 ? 32.733 -60.543 -28.680 1.00 14.84 179 PHE B O 1
ATOM 3528 N N . ASP B 1 202 ? 34.503 -60.076 -27.351 1.00 13.19 180 ASP B N 1
ATOM 3529 C CA . ASP B 1 202 ? 34.933 -61.471 -27.288 1.00 17.54 180 ASP B CA 1
ATOM 3530 C C . ASP B 1 202 ? 33.889 -62.357 -26.617 1.00 19.85 180 ASP B C 1
ATOM 3531 O O . ASP B 1 202 ? 33.811 -63.559 -26.907 1.00 18.60 180 ASP B O 1
ATOM 3536 N N . ASP B 1 203 ? 33.084 -61.791 -25.719 1.00 13.20 181 ASP B N 1
ATOM 3537 C CA . ASP B 1 203 ? 32.110 -62.567 -24.966 1.00 13.58 181 ASP B CA 1
ATOM 3538 C C . ASP B 1 203 ? 30.812 -62.803 -25.737 1.00 16.08 181 ASP B C 1
ATOM 3539 O O . ASP B 1 203 ? 30.034 -63.684 -25.354 1.00 13.10 181 ASP B O 1
ATOM 3544 N N . LEU B 1 204 ? 30.582 -62.082 -26.840 1.00 13.77 182 LEU B N 1
ATOM 3545 C CA . LEU B 1 204 ? 29.301 -62.170 -27.534 1.00 11.68 182 LEU B CA 1
ATOM 3546 C C . LEU B 1 204 ? 29.022 -63.576 -28.045 1.00 15.97 182 LEU B C 1
ATOM 3547 O O . LEU B 1 204 ? 27.858 -63.992 -28.100 1.00 15.12 182 LEU B O 1
ATOM 3552 N N . LYS B 1 205 ? 30.071 -64.319 -28.407 1.00 17.75 183 LYS B N 1
ATOM 3553 C CA . LYS B 1 205 ? 29.919 -65.695 -28.863 1.00 16.92 183 LYS B CA 1
ATOM 3554 C C . LYS B 1 205 ? 29.266 -66.588 -27.816 1.00 17.70 183 LYS B C 1
ATOM 3555 O O . LYS B 1 205 ? 28.761 -67.666 -28.159 1.00 18.33 183 LYS B O 1
ATOM 3561 N N . ASN B 1 206 ? 29.269 -66.171 -26.551 1.00 14.27 184 ASN B N 1
ATOM 3562 C CA . ASN B 1 206 ? 28.736 -66.980 -25.467 1.00 16.49 184 ASN B CA 1
ATOM 3563 C C . ASN B 1 206 ? 27.237 -66.812 -25.283 1.00 16.53 184 ASN B C 1
ATOM 3564 O O . ASN B 1 206 ? 26.647 -67.520 -24.458 1.00 15.71 184 ASN B O 1
ATOM 3569 N N . ILE B 1 207 ? 26.605 -65.907 -26.020 1.00 14.49 185 ILE B N 1
ATOM 3570 C CA . ILE B 1 207 ? 25.259 -65.459 -25.697 1.00 13.32 185 ILE B CA 1
ATOM 3571 C C . ILE B 1 207 ? 24.248 -66.149 -26.597 1.00 15.85 185 ILE B C 1
ATOM 3572 O O . ILE B 1 207 ? 24.382 -66.138 -27.825 1.00 15.47 185 ILE B O 1
ATOM 3577 N N . ASN B 1 208 ? 23.216 -66.727 -25.986 1.00 12.11 186 ASN B N 1
ATOM 3578 C CA . ASN B 1 208 ? 22.054 -67.238 -26.703 1.00 12.04 186 ASN B CA 1
ATOM 3579 C C . ASN B 1 208 ? 20.816 -66.586 -26.104 1.00 11.47 186 ASN B C 1
ATOM 3580 O O . ASN B 1 208 ? 20.570 -66.704 -24.900 1.00 14.17 186 ASN B O 1
ATOM 3585 N N . ILE B 1 209 ? 20.048 -65.894 -26.940 1.00 10.68 187 ILE B N 1
ATOM 3586 C CA . ILE B 1 209 ? 18.839 -65.217 -26.491 1.00 10.91 187 ILE B CA 1
ATOM 3587 C C . ILE B 1 209 ? 17.653 -66.168 -26.531 1.00 13.06 187 ILE B C 1
ATOM 3588 O O . ILE B 1 209 ? 17.057 -66.489 -25.498 1.00 14.32 187 ILE B O 1
ATOM 3593 N N . PHE B 1 210 ? 17.288 -66.613 -27.732 1.00 9.70 188 PHE B N 1
ATOM 3594 C CA . PHE B 1 210 ? 15.948 -67.153 -27.908 1.00 9.83 188 PHE B CA 1
ATOM 3595 C C . PHE B 1 210 ? 15.809 -68.576 -27.399 1.00 11.49 188 PHE B C 1
ATOM 3596 O O . PHE B 1 210 ? 14.722 -68.959 -26.965 1.00 12.24 188 PHE B O 1
ATOM 3604 N N . ASP B 1 211 ? 16.876 -69.373 -27.427 1.00 10.84 189 ASP B N 1
ATOM 3605 C CA . ASP B 1 211 ? 16.724 -70.719 -26.890 1.00 11.74 189 ASP B CA 1
ATOM 3606 C C . ASP B 1 211 ? 16.663 -70.704 -25.368 1.00 13.43 189 ASP B C 1
ATOM 3607 O O . ASP B 1 211 ? 15.981 -71.541 -24.763 1.00 15.32 189 ASP B O 1
ATOM 3612 N N . ASN B 1 212 ? 17.334 -69.743 -24.731 1.00 9.18 190 ASN B N 1
ATOM 3613 C CA . ASN B 1 212 ? 17.129 -69.559 -23.302 1.00 12.23 190 ASN B CA 1
ATOM 3614 C C . ASN B 1 212 ? 15.750 -68.997 -23.020 1.00 12.56 190 ASN B C 1
ATOM 3615 O O . ASN B 1 212 ? 15.038 -69.498 -22.149 1.00 11.94 190 ASN B O 1
ATOM 3620 N N . ALA B 1 213 ? 15.346 -67.973 -23.769 1.00 10.90 191 ALA B N 1
ATOM 3621 C CA . ALA B 1 213 ? 14.122 -67.262 -23.431 1.00 10.14 191 ALA B CA 1
ATOM 3622 C C . ALA B 1 213 ? 12.890 -68.147 -23.558 1.00 11.26 191 ALA B C 1
ATOM 3623 O O . ALA B 1 213 ? 11.942 -68.000 -22.779 1.00 14.02 191 ALA B O 1
ATOM 3625 N N . LYS B 1 214 ? 12.881 -69.069 -24.525 1.00 10.77 192 LYS B N 1
ATOM 3626 C CA . LYS B 1 214 ? 11.689 -69.875 -24.771 1.00 10.81 192 LYS B CA 1
ATOM 3627 C C . LYS B 1 214 ? 11.370 -70.822 -23.620 1.00 13.60 192 LYS B C 1
ATOM 3628 O O . LYS B 1 214 ? 10.280 -71.407 -23.606 1.00 14.47 192 LYS B O 1
ATOM 3634 N N . LYS B 1 215 ? 12.291 -70.996 -22.670 1.00 11.55 193 LYS B N 1
ATOM 3635 C CA . LYS B 1 215 ? 12.045 -71.915 -21.559 1.00 10.79 193 LYS B CA 1
ATOM 3636 C C . LYS B 1 215 ? 10.995 -71.377 -20.597 1.00 12.65 193 LYS B C 1
ATOM 3637 O O . LYS B 1 215 ? 10.347 -72.159 -19.893 1.00 13.61 193 LYS B O 1
ATOM 3643 N N . TYR B 1 216 ? 10.826 -70.056 -20.531 1.00 15.42 194 TYR B N 1
ATOM 3644 C CA . TYR B 1 216 ? 9.932 -69.464 -19.545 1.00 11.90 194 TYR B CA 1
ATOM 3645 C C . TYR B 1 216 ? 8.481 -69.661 -19.964 1.00 11.21 194 TYR B C 1
ATOM 3646 O O . TYR B 1 216 ? 8.092 -69.278 -21.069 1.00 12.53 194 TYR B O 1
ATOM 3655 N N . GLN B 1 217 ? 7.678 -70.262 -19.081 1.00 13.77 195 GLN B N 1
ATOM 3656 C CA . GLN B 1 217 ? 6.298 -70.610 -19.393 1.00 15.61 195 GLN B CA 1
ATOM 3657 C C . GLN B 1 217 ? 5.282 -69.703 -18.716 1.00 18.02 195 GLN B C 1
ATOM 3658 O O . GLN B 1 217 ? 4.078 -69.858 -18.954 1.00 17.41 195 GLN B O 1
ATOM 3664 N N . GLY B 1 218 ? 5.730 -68.764 -17.880 1.00 15.41 196 GLY B N 1
ATOM 3665 C CA . GLY B 1 218 ? 4.828 -67.881 -17.193 1.00 13.40 196 GLY B CA 1
ATOM 3666 C C . GLY B 1 218 ? 4.310 -66.802 -18.110 1.00 13.77 196 GLY B C 1
ATOM 3667 O O . GLY B 1 218 ? 4.678 -66.712 -19.298 1.00 12.72 196 GLY B O 1
ATOM 3668 N N . PRO B 1 219 ? 3.412 -65.973 -17.581 1.00 11.72 197 PRO B N 1
ATOM 3669 C CA . PRO B 1 219 ? 2.880 -64.875 -18.398 1.00 13.91 197 PRO B CA 1
ATOM 3670 C C . PRO B 1 219 ? 3.983 -63.906 -18.788 1.00 11.09 197 PRO B C 1
ATOM 3671 O O . PRO B 1 219 ? 4.750 -63.442 -17.941 1.00 10.68 197 PRO B O 1
ATOM 3675 N N . VAL B 1 220 ? 4.062 -63.612 -20.088 1.00 12.08 198 VAL B N 1
ATOM 3676 C CA . VAL B 1 220 ? 5.007 -62.642 -20.638 1.00 11.21 198 VAL B CA 1
ATOM 3677 C C . VAL B 1 220 ? 4.217 -61.573 -21.367 1.00 14.16 198 VAL B C 1
ATOM 3678 O O . VAL B 1 220 ? 3.295 -61.891 -22.124 1.00 13.13 198 VAL B O 1
ATOM 3682 N N . LYS B 1 221 ? 4.595 -60.310 -21.165 1.00 10.40 199 LYS B N 1
ATOM 3683 C CA . LYS B 1 221 ? 4.085 -59.205 -21.966 1.00 13.60 199 LYS B CA 1
ATOM 3684 C C . LYS B 1 221 ? 5.251 -58.480 -22.619 1.00 11.48 199 LYS B C 1
ATOM 3685 O O . LYS B 1 221 ? 6.185 -58.051 -21.934 1.00 12.57 199 LYS B O 1
ATOM 3691 N N . ILE B 1 222 ? 5.189 -58.343 -23.940 1.00 10.84 200 ILE B N 1
ATOM 3692 C CA . ILE B 1 222 ? 6.148 -57.554 -24.705 1.00 12.90 200 ILE B CA 1
ATOM 3693 C C . ILE B 1 222 ? 5.417 -56.329 -25.224 1.00 11.81 200 ILE B C 1
ATOM 3694 O O . ILE B 1 222 ? 4.315 -56.448 -25.776 1.00 11.90 200 ILE B O 1
ATOM 3699 N N . VAL B 1 223 ? 6.016 -55.153 -25.051 1.00 9.81 201 VAL B N 1
ATOM 3700 C CA . VAL B 1 223 ? 5.444 -53.917 -25.575 1.00 10.42 201 VAL B CA 1
ATOM 3701 C C . VAL B 1 223 ? 6.426 -53.329 -26.569 1.00 8.35 201 VAL B C 1
ATOM 3702 O O . VAL B 1 223 ? 7.581 -53.046 -26.224 1.00 10.25 201 VAL B O 1
ATOM 3706 N N . TYR B 1 224 ? 5.955 -53.133 -27.792 1.00 9.34 202 TYR B N 1
ATOM 3707 C CA . TYR B 1 224 ? 6.788 -52.725 -28.912 1.00 12.40 202 TYR B CA 1
ATOM 3708 C C . TYR B 1 224 ? 6.165 -51.510 -29.583 1.00 11.91 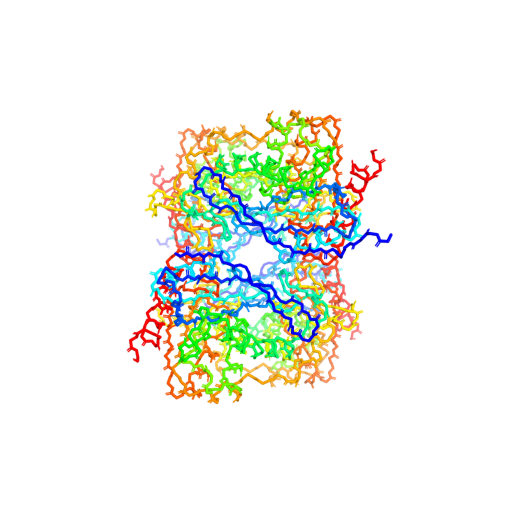202 TYR B C 1
ATOM 3709 O O . TYR B 1 224 ? 4.976 -51.528 -29.910 1.00 11.98 202 TYR B O 1
ATOM 3718 N N . GLY B 1 225 ? 6.961 -50.468 -29.800 1.00 10.70 203 GLY B N 1
ATOM 3719 C CA . GLY B 1 225 ? 6.480 -49.252 -30.443 1.00 9.70 203 GLY B CA 1
ATOM 3720 C C . GLY B 1 225 ? 6.801 -49.270 -31.928 1.00 10.34 203 GLY B C 1
ATOM 3721 O O . GLY B 1 225 ? 7.872 -49.717 -32.330 1.00 11.34 203 GLY B O 1
ATOM 3722 N N . THR B 1 226 ? 5.852 -48.793 -32.748 1.00 13.16 204 THR B N 1
ATOM 3723 C CA . THR B 1 226 ? 6.042 -48.878 -34.195 1.00 12.12 204 THR B CA 1
ATOM 3724 C C . THR B 1 226 ? 7.184 -48.004 -34.698 1.00 11.49 204 THR B C 1
ATOM 3725 O O . THR B 1 226 ? 7.650 -48.218 -35.819 1.00 15.55 204 THR B O 1
ATOM 3729 N N . ASN B 1 227 ? 7.645 -47.028 -33.921 1.00 11.39 205 ASN B N 1
ATOM 3730 C CA . ASN B 1 227 ? 8.813 -46.245 -34.308 1.00 12.04 205 ASN B CA 1
ATOM 3731 C C . ASN B 1 227 ? 10.114 -46.768 -33.693 1.00 12.21 205 ASN B C 1
ATOM 3732 O O . ASN B 1 227 ? 11.144 -46.094 -33.767 1.00 14.65 205 ASN B O 1
ATOM 3737 N N . ASP B 1 228 ? 10.095 -47.955 -33.098 1.00 11.46 206 ASP B N 1
ATOM 3738 C CA . ASP B 1 228 ? 11.316 -48.560 -32.592 1.00 11.54 206 ASP B CA 1
ATOM 3739 C C . ASP B 1 228 ? 12.254 -48.872 -33.756 1.00 11.83 206 ASP B C 1
ATOM 3740 O O . ASP B 1 228 ? 11.820 -49.364 -34.801 1.00 12.38 206 ASP B O 1
ATOM 3745 N N . PHE B 1 229 ? 13.537 -48.553 -33.592 1.00 11.27 207 PHE B N 1
ATOM 3746 C CA . PHE B 1 229 ? 14.500 -48.931 -34.616 1.00 12.39 207 PHE B CA 1
ATOM 3747 C C . PHE B 1 229 ? 14.798 -50.425 -34.590 1.00 13.06 207 PHE B C 1
ATOM 3748 O O . PHE B 1 229 ? 15.311 -50.961 -35.581 1.00 15.03 207 PHE B O 1
ATOM 3756 N N . ILE B 1 230 ? 14.505 -51.112 -33.487 1.00 11.83 208 ILE B N 1
ATOM 3757 C CA . ILE B 1 230 ? 14.654 -52.570 -33.509 1.00 12.31 208 ILE B CA 1
ATOM 3758 C C . ILE B 1 230 ? 13.564 -53.157 -34.391 1.00 12.65 208 ILE B C 1
ATOM 3759 O O . ILE B 1 230 ? 12.385 -52.793 -34.224 1.00 12.34 208 ILE B O 1
ATOM 3764 N N . PRO B 1 231 ? 13.897 -54.057 -35.315 1.00 9.98 209 PRO B N 1
ATOM 3765 C CA . PRO B 1 231 ? 12.864 -54.697 -36.145 1.00 14.27 209 PRO B CA 1
ATOM 3766 C C . PRO B 1 231 ? 11.828 -55.445 -35.317 1.00 14.50 209 PRO B C 1
ATOM 3767 O O . PRO B 1 231 ? 12.160 -56.212 -34.409 1.00 14.20 209 PRO B O 1
ATOM 3771 N N . GLU B 1 232 ? 10.558 -55.237 -35.676 1.00 14.23 210 GLU B N 1
ATOM 3772 C CA . GLU B 1 232 ? 9.440 -55.873 -34.987 1.00 10.84 210 GLU B CA 1
ATOM 3773 C C . GLU B 1 232 ? 9.535 -57.391 -35.009 1.00 13.79 210 GLU B C 1
ATOM 3774 O O . GLU B 1 232 ? 9.015 -58.047 -34.094 1.00 11.19 210 GLU B O 1
ATOM 3780 N N . LYS B 1 233 ? 10.225 -57.957 -36.005 1.00 14.24 211 LYS B N 1
ATOM 3781 C CA . LYS B 1 233 ? 10.308 -59.410 -36.140 1.00 13.96 211 LYS B CA 1
ATOM 3782 C C . LYS B 1 233 ? 10.949 -60.064 -34.924 1.00 11.94 211 LYS B C 1
ATOM 3783 O O . LYS B 1 233 ? 10.664 -61.235 -34.640 1.00 13.40 211 LYS B O 1
ATOM 3789 N N . TYR B 1 234 ? 11.813 -59.342 -34.197 1.00 9.97 212 TYR B N 1
ATOM 3790 C CA . TYR B 1 234 ? 12.441 -59.945 -33.021 1.00 10.52 212 TYR B CA 1
ATOM 3791 C C . TYR B 1 234 ? 11.423 -60.176 -31.913 1.00 15.43 212 TYR B C 1
ATOM 3792 O O . TYR B 1 234 ? 11.504 -61.177 -31.189 1.00 12.45 212 TYR B O 1
ATOM 3801 N N . SER B 1 235 ? 10.457 -59.269 -31.771 1.00 11.77 213 SER B N 1
ATOM 3802 C CA . SER B 1 235 ? 9.391 -59.480 -30.797 1.00 12.18 213 SER B CA 1
ATOM 3803 C C . SER B 1 235 ? 8.490 -60.638 -31.204 1.00 11.70 213 SER B C 1
ATOM 3804 O O . SER B 1 235 ? 8.023 -61.396 -30.343 1.00 12.67 213 SER B O 1
ATOM 3807 N N . HIS B 1 236 ? 8.234 -60.800 -32.504 1.00 12.54 214 HIS B N 1
ATOM 3808 C CA . HIS B 1 236 ? 7.465 -61.958 -32.946 1.00 12.66 214 HIS B CA 1
ATOM 3809 C C . HIS B 1 236 ? 8.239 -63.249 -32.715 1.00 12.32 214 HIS B C 1
ATOM 3810 O O . HIS B 1 236 ? 7.642 -64.280 -32.384 1.00 13.57 214 HIS B O 1
ATOM 3817 N N . LYS B 1 237 ? 9.565 -63.207 -32.859 1.00 14.41 215 LYS B N 1
ATOM 3818 C CA . LYS B 1 237 ? 10.359 -64.396 -32.586 1.00 12.71 215 LYS B CA 1
ATOM 3819 C C . LYS B 1 237 ? 10.215 -64.816 -31.129 1.00 12.80 215 LYS B C 1
ATOM 3820 O O . LYS B 1 237 ? 10.028 -66.002 -30.830 1.00 12.69 215 LYS B O 1
ATOM 3826 N N . TYR B 1 238 ? 10.279 -63.851 -30.206 1.00 12.68 216 TYR B N 1
ATOM 3827 C CA . TYR B 1 238 ? 10.023 -64.158 -28.802 1.00 11.88 216 TYR B CA 1
ATOM 3828 C C . TYR B 1 238 ? 8.657 -64.802 -28.633 1.00 10.84 216 TYR B C 1
ATOM 3829 O O . TYR B 1 238 ? 8.516 -65.821 -27.943 1.00 12.16 216 TYR B O 1
ATOM 3838 N N . MET B 1 239 ? 7.627 -64.194 -29.233 1.00 13.39 217 MET B N 1
ATOM 3839 C CA . MET B 1 239 ? 6.268 -64.710 -29.092 1.00 13.93 217 MET B CA 1
ATOM 3840 C C . MET B 1 239 ? 6.173 -66.156 -29.569 1.00 15.61 217 MET B C 1
ATOM 3841 O O . MET B 1 239 ? 5.458 -66.965 -28.968 1.00 14.87 217 MET B O 1
ATOM 3846 N N . ASP B 1 240 ? 6.899 -66.504 -30.636 1.00 13.28 218 ASP B N 1
ATOM 3847 C CA . ASP B 1 240 ? 6.870 -67.880 -31.128 1.00 13.08 218 ASP B CA 1
ATOM 3848 C C . ASP B 1 240 ? 7.354 -68.859 -30.069 1.00 18.13 218 ASP B C 1
ATOM 3849 O O . ASP B 1 240 ? 6.956 -70.031 -30.076 1.00 17.43 218 ASP B O 1
ATOM 3854 N N . GLY B 1 241 ? 8.225 -68.415 -29.169 1.00 12.21 219 GLY B N 1
ATOM 3855 C CA . GLY B 1 241 ? 8.736 -69.306 -28.143 1.00 12.48 219 GLY B CA 1
ATOM 3856 C C . GLY B 1 241 ? 8.052 -69.256 -26.790 1.00 17.35 219 GLY B C 1
ATOM 3857 O O . GLY B 1 241 ? 8.384 -70.049 -25.906 1.00 14.97 219 GLY B O 1
ATOM 3858 N N . TYR B 1 242 ? 7.108 -68.339 -26.598 1.00 11.31 220 TYR B N 1
ATOM 3859 C CA . TYR B 1 242 ? 6.405 -68.208 -25.330 1.00 13.32 220 TYR B CA 1
ATOM 3860 C C . TYR B 1 242 ? 5.072 -68.939 -25.377 1.00 14.11 220 TYR B C 1
ATOM 3861 O O . TYR B 1 242 ? 4.245 -68.685 -26.262 1.00 14.39 220 TYR B O 1
ATOM 3870 N N . GLU B 1 243 ? 4.872 -69.850 -24.422 1.00 14.53 221 GLU B N 1
ATOM 3871 C CA . GLU B 1 243 ? 3.572 -70.495 -24.280 1.00 14.90 221 GLU B CA 1
ATOM 3872 C C . GLU B 1 243 ? 2.492 -69.514 -23.842 1.00 14.63 221 GLU B C 1
ATOM 3873 O O . GLU B 1 243 ? 1.325 -69.675 -24.218 1.00 17.98 221 GLU B O 1
ATOM 3879 N N . ASN B 1 244 ? 2.846 -68.484 -23.071 1.00 14.14 222 ASN B N 1
ATOM 3880 C CA A ASN B 1 244 ? 1.867 -67.548 -22.524 0.50 16.78 222 ASN B CA 1
ATOM 3881 C CA B ASN B 1 244 ? 1.867 -67.548 -22.528 0.50 16.78 222 ASN B CA 1
ATOM 3882 C C . ASN B 1 244 ? 2.340 -66.110 -22.752 1.00 14.35 222 ASN B C 1
ATOM 3883 O O . ASN B 1 244 ? 2.551 -65.341 -21.816 1.00 16.10 222 ASN B O 1
ATOM 3892 N N . GLY B 1 245 ? 2.484 -65.742 -24.020 1.00 14.76 223 GLY B N 1
ATOM 3893 C CA . GLY B 1 245 ? 2.946 -64.418 -24.391 1.00 12.17 223 GLY B CA 1
ATOM 3894 C C . GLY B 1 245 ? 1.809 -63.520 -24.847 1.00 14.28 223 GLY B C 1
ATOM 3895 O O . GLY B 1 245 ? 0.793 -63.981 -25.369 1.00 15.49 223 GLY B O 1
ATOM 3896 N N . GLU B 1 246 ? 1.988 -62.222 -24.617 1.00 14.27 224 GLU B N 1
ATOM 3897 C CA . GLU B 1 246 ? 1.118 -61.180 -25.141 1.00 16.44 224 GLU B CA 1
ATOM 3898 C C . GLU B 1 246 ? 1.999 -60.100 -25.743 1.00 12.91 224 GLU B C 1
ATOM 3899 O O . GLU B 1 246 ? 2.905 -59.596 -25.072 1.00 15.11 224 GLU B O 1
ATOM 3905 N N . LEU B 1 247 ? 1.727 -59.736 -26.987 1.00 11.63 225 LEU B N 1
ATOM 3906 C CA . LEU B 1 247 ? 2.479 -58.694 -27.678 1.00 14.36 225 LEU B CA 1
ATOM 3907 C C . LEU B 1 247 ? 1.573 -57.497 -27.915 1.00 15.47 225 LEU B C 1
ATOM 3908 O O . LEU B 1 247 ? 0.564 -57.606 -28.622 1.00 17.19 225 LEU B O 1
ATOM 3913 N N . VAL B 1 248 ? 1.943 -56.358 -27.346 1.00 10.46 226 VAL B N 1
ATOM 3914 C CA . VAL B 1 248 ? 1.225 -55.110 -27.553 1.00 12.16 226 VAL B CA 1
ATOM 3915 C C . VAL B 1 248 ? 2.063 -54.238 -28.475 1.00 11.88 226 VAL B C 1
ATOM 3916 O O . VAL B 1 248 ? 3.229 -53.944 -28.176 1.00 11.19 226 VAL B O 1
ATOM 3920 N N A ILE B 1 249 ? 1.471 -53.830 -29.594 0.47 12.31 227 ILE B N 1
ATOM 3921 N N B ILE B 1 249 ? 1.471 -53.840 -29.599 0.53 12.31 227 ILE B N 1
ATOM 3922 C CA A ILE B 1 249 ? 2.106 -52.926 -30.543 0.47 11.31 227 ILE B CA 1
ATOM 3923 C CA B ILE B 1 249 ? 2.091 -52.929 -30.551 0.53 11.31 227 ILE B CA 1
ATOM 3924 C C A ILE B 1 249 ? 1.512 -51.541 -30.341 0.47 12.88 227 ILE B C 1
ATOM 3925 C C B ILE B 1 249 ? 1.503 -51.544 -30.320 0.53 12.89 227 ILE B C 1
ATOM 3926 O O A ILE B 1 249 ? 0.307 -51.336 -30.537 0.47 13.26 227 ILE B O 1
ATOM 3927 O O B ILE B 1 249 ? 0.292 -51.341 -30.472 0.53 13.25 227 ILE B O 1
ATOM 3936 N N . VAL B 1 250 ? 2.351 -50.593 -29.942 1.00 11.13 228 VAL B N 1
ATOM 3937 C CA . VAL B 1 250 ? 1.925 -49.230 -29.645 1.00 10.05 228 VAL B CA 1
ATOM 3938 C C . VAL B 1 250 ? 2.187 -48.378 -30.878 1.00 11.71 228 VAL B C 1
ATOM 3939 O O . VAL B 1 250 ? 3.346 -48.133 -31.238 1.00 12.56 228 VAL B O 1
ATOM 3943 N N . GLN B 1 251 ? 1.113 -47.908 -31.516 1.00 13.45 229 GLN B N 1
ATOM 3944 C CA . GLN B 1 251 ? 1.257 -47.009 -32.651 1.00 12.45 229 GLN B CA 1
ATOM 3945 C C . GLN B 1 251 ? 1.986 -45.740 -32.230 1.00 13.28 229 GLN B C 1
ATOM 3946 O O . GLN B 1 251 ? 1.617 -45.093 -31.243 1.00 14.53 229 GLN B O 1
ATOM 3952 N N . ASP B 1 252 ? 3.047 -45.412 -32.966 1.00 12.60 230 ASP B N 1
ATOM 3953 C CA . ASP B 1 252 ? 3.882 -44.231 -32.771 1.00 15.35 230 ASP B CA 1
ATOM 3954 C C . ASP B 1 252 ? 4.681 -44.257 -31.474 1.00 13.41 230 ASP B C 1
ATOM 3955 O O . ASP B 1 252 ? 5.321 -43.256 -31.136 1.00 17.69 230 ASP B O 1
ATOM 3960 N N . GLY B 1 253 ? 4.669 -45.361 -30.731 1.00 13.44 231 GLY B N 1
ATOM 3961 C CA . GLY B 1 253 ? 5.641 -45.522 -29.661 1.00 15.25 231 GLY B CA 1
ATOM 3962 C C . GLY B 1 253 ? 7.040 -45.708 -30.220 1.00 13.11 231 GLY B C 1
ATOM 3963 O O . GLY B 1 253 ? 7.226 -46.206 -31.326 1.00 14.67 231 GLY B O 1
ATOM 3964 N N . ASP B 1 254 ? 8.044 -45.287 -29.453 1.00 15.74 232 ASP B N 1
ATOM 3965 C CA . ASP B 1 254 ? 9.435 -45.421 -29.881 1.00 13.08 232 ASP B CA 1
ATOM 3966 C C . ASP B 1 254 ? 10.221 -46.178 -28.816 1.00 13.71 232 ASP B C 1
ATOM 3967 O O . ASP B 1 254 ? 9.682 -46.561 -27.769 1.00 12.43 232 ASP B O 1
ATOM 3972 N N . HIS B 1 255 ? 11.513 -46.380 -29.100 1.00 11.48 233 HIS B N 1
ATOM 3973 C CA . HIS B 1 255 ? 12.323 -47.314 -28.319 1.00 12.75 233 HIS B CA 1
ATOM 3974 C C . HIS B 1 255 ? 12.303 -46.967 -26.842 1.00 12.67 233 HIS B C 1
ATOM 3975 O O . HIS B 1 255 ? 12.155 -47.847 -25.997 1.00 10.10 233 HIS B O 1
ATOM 3982 N N . GLY B 1 256 ? 12.426 -45.687 -26.516 1.00 10.17 234 GLY B N 1
ATOM 3983 C CA . GLY B 1 256 ? 12.508 -45.232 -25.147 1.00 10.75 234 GLY B CA 1
ATOM 3984 C C . GLY B 1 256 ? 11.241 -44.610 -24.610 1.00 10.22 234 GLY B C 1
ATOM 3985 O O . GLY B 1 256 ? 11.287 -43.994 -23.539 1.00 11.02 234 GLY B O 1
ATOM 3986 N N . TRP B 1 257 ? 10.121 -44.741 -25.319 1.00 9.99 235 TRP B N 1
ATOM 3987 C CA . TRP B 1 257 ? 8.846 -44.179 -24.872 1.00 9.25 235 TRP B CA 1
ATOM 3988 C C . TRP B 1 257 ? 8.995 -42.687 -24.588 1.00 11.26 235 TRP B C 1
ATOM 3989 O O . TRP B 1 257 ? 8.628 -42.173 -23.532 1.00 11.16 235 TRP B O 1
ATOM 4000 N N . GLN B 1 258 ? 9.536 -41.981 -25.575 1.00 9.40 236 GLN B N 1
ATOM 4001 C CA . GLN B 1 258 ? 9.948 -40.594 -25.416 1.00 13.13 236 GLN B CA 1
ATOM 4002 C C . GLN B 1 258 ? 9.005 -39.641 -26.142 1.00 13.25 236 GLN B C 1
ATOM 4003 O O . GLN B 1 258 ? 9.423 -38.672 -26.780 1.00 11.97 236 GLN B O 1
ATOM 4009 N N . SER B 1 259 ? 7.712 -39.914 -26.024 1.00 12.48 237 SER B N 1
ATOM 4010 C CA . SER B 1 259 ? 6.666 -38.924 -26.231 1.00 8.09 237 SER B CA 1
ATOM 4011 C C . SER B 1 259 ? 5.701 -39.052 -25.062 1.00 11.41 237 SER B C 1
ATOM 4012 O O . SER B 1 259 ? 5.571 -40.126 -24.463 1.00 11.09 237 SER B O 1
ATOM 4015 N N . VAL B 1 260 ? 5.043 -37.944 -24.718 1.00 10.81 238 VAL B N 1
ATOM 4016 C CA . VAL B 1 260 ? 4.098 -37.969 -23.599 1.00 12.82 238 VAL B CA 1
ATOM 4017 C C . VAL B 1 260 ? 2.996 -38.994 -23.820 1.00 13.98 238 VAL B C 1
ATOM 4018 O O . VAL B 1 260 ? 2.691 -39.755 -22.887 1.00 12.34 238 VAL B O 1
ATOM 4022 N N . PRO B 1 261 ? 2.379 -39.106 -25.006 1.00 10.77 239 PRO B N 1
ATOM 4023 C CA . PRO B 1 261 ? 1.355 -40.147 -25.191 1.00 11.70 239 PRO B CA 1
ATOM 4024 C C . PRO B 1 261 ? 1.903 -41.553 -25.085 1.00 13.90 239 PRO B C 1
ATOM 4025 O O . PRO B 1 261 ? 1.249 -42.423 -24.490 1.00 13.27 239 PRO B O 1
ATOM 4029 N N . SER B 1 262 ? 3.077 -41.819 -25.654 1.00 11.46 240 SER B N 1
ATOM 4030 C CA . SER B 1 262 ? 3.596 -43.182 -25.573 1.00 12.46 240 SER B CA 1
ATOM 4031 C C . SER B 1 262 ? 4.096 -43.501 -24.168 1.00 13.20 240 SER B C 1
ATOM 4032 O O . SER B 1 262 ? 4.031 -44.657 -23.740 1.00 12.92 240 SER B O 1
ATOM 4035 N N . ARG B 1 263 ? 4.564 -42.493 -23.428 1.00 11.40 241 ARG B N 1
ATOM 4036 C CA . ARG B 1 263 ? 4.959 -42.715 -22.043 1.00 10.65 241 ARG B CA 1
ATOM 4037 C C . ARG B 1 263 ? 3.756 -43.092 -21.192 1.00 11.77 241 ARG B C 1
ATOM 4038 O O . ARG B 1 263 ? 3.813 -44.050 -20.414 1.00 11.30 241 ARG B O 1
ATOM 4046 N N . LYS B 1 264 ? 2.646 -42.358 -21.334 1.00 12.88 242 LYS B N 1
ATOM 4047 C CA . LYS B 1 264 ? 1.434 -42.748 -20.626 1.00 13.97 242 LYS B CA 1
ATOM 4048 C C . LYS B 1 264 ? 1.028 -44.171 -20.983 1.00 13.87 242 LYS B C 1
ATOM 4049 O O . LYS B 1 264 ? 0.607 -44.942 -20.112 1.00 13.20 242 LYS B O 1
ATOM 4055 N N . ARG B 1 265 ? 1.142 -44.530 -22.261 1.00 10.79 243 ARG B N 1
ATOM 4056 C CA . ARG B 1 265 ? 0.725 -45.857 -22.698 1.00 10.79 243 ARG B CA 1
ATOM 4057 C C . ARG B 1 265 ? 1.592 -46.943 -22.081 1.00 13.74 243 ARG B C 1
ATOM 4058 O O . ARG B 1 265 ? 1.073 -47.967 -21.618 1.00 12.71 243 ARG B O 1
ATOM 4066 N N . ILE B 1 266 ? 2.910 -46.736 -22.046 1.00 12.03 244 ILE B N 1
ATOM 4067 C CA . ILE B 1 266 ? 3.788 -47.788 -21.550 1.00 11.09 244 ILE B CA 1
ATOM 4068 C C . ILE B 1 266 ? 3.581 -47.991 -20.057 1.00 12.03 244 ILE B C 1
ATOM 4069 O O . ILE B 1 266 ? 3.569 -49.127 -19.570 1.00 13.61 244 ILE B O 1
ATOM 4074 N N . LEU B 1 267 ? 3.371 -46.905 -19.312 1.00 9.60 245 LEU B N 1
ATOM 4075 C CA . LEU B 1 267 ? 3.140 -47.036 -17.878 1.00 12.19 245 LEU B CA 1
ATOM 4076 C C . LEU B 1 267 ? 1.815 -47.739 -17.600 1.00 12.97 245 LEU B C 1
ATOM 4077 O O . LEU B 1 267 ? 1.748 -48.623 -16.735 1.00 13.23 245 LEU B O 1
ATOM 4082 N N . ASP B 1 268 ? 0.754 -47.366 -18.333 1.00 13.26 246 ASP B N 1
ATOM 4083 C CA . ASP B 1 268 ? -0.558 -47.988 -18.151 1.00 12.20 246 ASP B CA 1
ATOM 4084 C C . ASP B 1 268 ? -0.534 -49.465 -18.513 1.00 13.65 246 ASP B C 1
ATOM 4085 O O . ASP B 1 268 ? -1.081 -50.302 -17.787 1.00 14.06 246 ASP B O 1
ATOM 4090 N N . GLU B 1 269 ? 0.037 -49.797 -19.677 1.00 12.48 247 GLU B N 1
ATOM 4091 C CA . GLU B 1 269 ? 0.078 -51.194 -20.108 1.00 10.48 247 GLU B CA 1
ATOM 4092 C C . GLU B 1 269 ? 0.825 -52.050 -19.103 1.00 11.75 247 GLU B C 1
ATOM 4093 O O . GLU B 1 269 ? 0.461 -53.206 -18.860 1.00 14.02 247 GLU B O 1
ATOM 4099 N N . THR B 1 270 ? 1.881 -51.501 -18.520 1.00 9.64 248 THR B N 1
ATOM 4100 C CA . THR B 1 270 ? 2.712 -52.281 -17.622 1.00 10.98 248 THR B CA 1
ATOM 4101 C C . THR B 1 270 ? 2.060 -52.409 -16.251 1.00 12.51 248 THR B C 1
ATOM 4102 O O . THR B 1 270 ? 2.071 -53.499 -15.660 1.00 11.19 248 THR B O 1
ATOM 4106 N N . MET B 1 271 ? 1.461 -51.320 -15.739 1.00 12.82 249 MET B N 1
ATOM 4107 C CA . MET B 1 271 ? 0.687 -51.437 -14.504 1.00 11.83 249 MET B CA 1
ATOM 4108 C C . MET B 1 271 ? -0.432 -52.463 -14.653 1.00 13.90 249 MET B C 1
ATOM 4109 O O . MET B 1 271 ? -0.657 -53.275 -13.751 1.00 14.43 249 MET B O 1
ATOM 4114 N N . LYS B 1 272 ? -1.138 -52.444 -15.785 1.00 11.94 250 LYS B N 1
ATOM 4115 C CA . LYS B 1 272 ? -2.217 -53.401 -16.020 1.00 10.57 250 LYS B CA 1
ATOM 4116 C C . LYS B 1 272 ? -1.704 -54.833 -15.925 1.00 13.36 250 LYS B C 1
ATOM 4117 O O . LYS B 1 272 ? -2.306 -55.688 -15.260 1.00 15.02 250 LYS B O 1
ATOM 4123 N N . PHE B 1 273 ? -0.574 -55.103 -16.573 1.00 11.42 251 PHE B N 1
ATOM 4124 C CA . PHE B 1 273 ? -0.011 -56.451 -16.589 1.00 10.66 251 PHE B CA 1
ATOM 4125 C C . PHE B 1 273 ? 0.424 -56.894 -15.198 1.00 12.02 251 PHE B C 1
ATOM 4126 O O . PHE B 1 273 ? 0.172 -58.036 -14.796 1.00 12.86 251 PHE B O 1
ATOM 4134 N N . PHE B 1 274 ? 1.063 -56.009 -14.445 1.00 10.30 252 PHE B N 1
ATOM 4135 C CA . PHE B 1 274 ? 1.507 -56.401 -13.114 1.00 11.43 252 PHE B CA 1
ATOM 4136 C C . PHE B 1 274 ? 0.368 -56.427 -12.102 1.00 13.58 252 PHE B C 1
ATOM 4137 O O . PHE B 1 274 ? 0.418 -57.220 -11.160 1.00 14.06 252 PHE B O 1
ATOM 4145 N N . ARG B 1 275 ? -0.669 -55.604 -12.272 1.00 12.29 253 ARG B N 1
ATOM 4146 C CA . ARG B 1 275 ? -1.879 -55.802 -11.478 1.00 14.72 253 ARG B CA 1
ATOM 4147 C C . ARG B 1 275 ? -2.459 -57.194 -11.706 1.00 16.50 253 ARG B C 1
ATOM 4148 O O . ARG B 1 275 ? -2.786 -57.912 -10.753 1.00 15.30 253 ARG B O 1
ATOM 4156 N N . LYS B 1 276 ? -2.576 -57.600 -12.968 1.00 13.58 254 LYS B N 1
ATOM 4157 C CA . LYS B 1 276 ? -3.162 -58.902 -13.263 1.00 13.97 254 LYS B CA 1
ATOM 4158 C C . LYS B 1 276 ? -2.293 -60.034 -12.729 1.00 16.94 254 LYS B C 1
ATOM 4159 O O . LYS B 1 276 ? -2.808 -60.992 -12.140 1.00 17.47 254 LYS B O 1
ATOM 4165 N N . THR B 1 277 ? -0.974 -59.941 -12.904 1.00 15.75 255 THR B N 1
ATOM 4166 C CA . THR B 1 277 ? -0.118 -61.079 -12.595 1.00 13.30 255 THR B CA 1
ATOM 4167 C C . THR B 1 277 ? 0.394 -61.102 -11.155 1.00 16.98 255 THR B C 1
ATOM 4168 O O . THR B 1 277 ? 0.698 -62.187 -10.649 1.00 15.57 255 THR B O 1
ATOM 4172 N N . LEU B 1 278 ? 0.486 -59.956 -10.472 1.00 13.42 256 LEU B N 1
ATOM 4173 C CA . LEU B 1 278 ? 1.014 -59.902 -9.111 1.00 13.59 256 LEU B CA 1
ATOM 4174 C C . LEU B 1 278 ? -0.016 -59.528 -8.056 1.00 18.05 256 LEU B C 1
ATOM 4175 O O . LEU B 1 278 ? 0.160 -59.880 -6.886 1.00 18.96 256 LEU B O 1
ATOM 4180 N N . LEU B 1 279 ? -1.075 -58.814 -8.421 1.00 17.99 257 LEU B N 1
ATOM 4181 C CA . LEU B 1 279 ? -2.060 -58.415 -7.425 1.00 15.93 257 LEU B CA 1
ATOM 4182 C C . LEU B 1 279 ? -3.334 -59.244 -7.469 1.00 23.94 257 LEU B C 1
ATOM 4183 O O . LEU B 1 279 ? -4.024 -59.334 -6.449 1.00 26.95 257 LEU B O 1
ATOM 4188 N N . GLU B 1 280 ? -3.658 -59.850 -8.608 1.00 21.82 258 GLU B N 1
ATOM 4189 C CA . GLU B 1 280 ? -4.929 -60.540 -8.784 1.00 27.66 258 GLU B CA 1
ATOM 4190 C C . GLU B 1 280 ? -4.769 -62.035 -9.020 1.00 33.70 258 GLU B C 1
ATOM 4191 O O . GLU B 1 280 ? -5.765 -62.716 -9.292 1.00 44.11 258 GLU B O 1
ATOM 4197 N N . ALA B 1 281 ? -3.556 -62.566 -8.923 1.00 32.58 259 ALA B N 1
ATOM 4198 C CA . ALA B 1 281 ? -3.353 -64.000 -9.094 1.00 44.23 259 ALA B CA 1
ATOM 4199 C C . ALA B 1 281 ? -3.280 -64.691 -7.736 1.00 40.28 259 ALA B C 1
ATOM 4200 O O . ALA B 1 281 ? -4.303 -64.892 -7.081 1.00 46.55 259 ALA B O 1
ATOM 4202 N N . ASN C 1 17 ? -5.820 -19.782 -84.077 1.00 32.39 -5 ASN C N 1
ATOM 4203 C CA . ASN C 1 17 ? -5.184 -20.974 -84.627 1.00 26.83 -5 ASN C CA 1
ATOM 4204 C C . ASN C 1 17 ? -3.660 -20.898 -84.550 1.00 28.49 -5 ASN C C 1
ATOM 4205 O O . ASN C 1 17 ? -2.966 -21.904 -84.709 1.00 33.05 -5 ASN C O 1
ATOM 4210 N N . LEU C 1 18 ? -3.143 -19.700 -84.295 1.00 25.53 -4 LEU C N 1
ATOM 4211 C CA . LEU C 1 18 ? -1.703 -19.486 -84.246 1.00 27.56 -4 LEU C CA 1
ATOM 4212 C C . LEU C 1 18 ? -1.201 -19.857 -82.859 1.00 25.81 -4 LEU C C 1
ATOM 4213 O O . LEU C 1 18 ? -1.600 -19.238 -81.868 1.00 29.18 -4 LEU C O 1
ATOM 4218 N N . TYR C 1 19 ? -0.316 -20.846 -82.788 1.00 30.39 -3 TYR C N 1
ATOM 4219 C CA . TYR C 1 19 ? -0.107 -21.495 -81.506 1.00 28.04 -3 TYR C CA 1
ATOM 4220 C C . TYR C 1 19 ? 1.138 -22.371 -81.554 1.00 26.30 -3 TYR C C 1
ATOM 4221 O O . TYR C 1 19 ? 1.449 -22.976 -82.582 1.00 25.50 -3 TYR C O 1
ATOM 4230 N N . PHE C 1 20 ? 1.843 -22.428 -80.424 1.00 25.08 -2 PHE C N 1
ATOM 4231 C CA . PHE C 1 20 ? 2.944 -23.361 -80.235 1.00 23.65 -2 PHE C CA 1
ATOM 4232 C C . PHE C 1 20 ? 2.815 -24.005 -78.861 1.00 24.12 -2 PHE C C 1
ATOM 4233 O O . PHE C 1 20 ? 2.231 -23.435 -77.935 1.00 25.58 -2 PHE C O 1
ATOM 4241 N N . GLN C 1 21 ? 3.384 -25.202 -78.745 1.00 18.80 -1 GLN C N 1
ATOM 4242 C CA . GLN C 1 21 ? 3.411 -25.932 -77.489 1.00 21.35 -1 GLN C CA 1
ATOM 4243 C C . GLN C 1 21 ? 4.326 -25.246 -76.476 1.00 20.19 -1 GLN C C 1
ATOM 4244 O O . GLN C 1 21 ? 5.259 -24.523 -76.831 1.00 21.18 -1 GLN C O 1
ATOM 4250 N N . SER C 1 22 ? 4.055 -25.510 -75.198 1.00 23.38 0 SER C N 1
ATOM 4251 C CA . SER C 1 22 ? 4.979 -25.136 -74.136 1.00 22.16 0 SER C CA 1
ATOM 4252 C C . SER C 1 22 ? 6.329 -25.803 -74.366 1.00 21.10 0 SER C C 1
ATOM 4253 O O . SER C 1 22 ? 6.419 -26.872 -74.972 1.00 19.25 0 SER C O 1
ATOM 4256 N N . MET C 1 23 ? 7.391 -25.172 -73.869 1.00 18.24 1 MET C N 1
ATOM 4257 C CA . MET C 1 23 ? 8.733 -25.684 -74.095 1.00 18.20 1 MET C CA 1
ATOM 4258 C C . MET C 1 23 ? 9.603 -25.472 -72.864 1.00 17.26 1 MET C C 1
ATOM 4259 O O . MET C 1 23 ? 9.448 -24.496 -72.123 1.00 16.81 1 MET C O 1
ATOM 4264 N N . ILE C 1 24 ? 10.508 -26.418 -72.652 1.00 18.32 2 ILE C N 1
ATOM 4265 C CA . ILE C 1 24 ? 11.534 -26.345 -71.620 1.00 15.58 2 ILE C CA 1
ATOM 4266 C C . ILE C 1 24 ? 12.860 -26.241 -72.350 1.00 18.77 2 ILE C C 1
ATOM 4267 O O . ILE C 1 24 ? 13.273 -27.177 -73.044 1.00 20.16 2 ILE C O 1
ATOM 4272 N N . LYS C 1 25 ? 13.511 -25.093 -72.232 1.00 16.70 3 LYS C N 1
ATOM 4273 C CA . LYS C 1 25 ? 14.705 -24.827 -73.006 1.00 19.04 3 LYS C CA 1
ATOM 4274 C C . LYS C 1 25 ? 15.775 -24.258 -72.100 1.00 19.20 3 LYS C C 1
ATOM 4275 O O . LYS C 1 25 ? 15.501 -23.667 -71.056 1.00 16.37 3 LYS C O 1
ATOM 4281 N N . PHE C 1 26 ? 17.002 -24.437 -72.524 1.00 16.33 4 PHE C N 1
ATOM 4282 C CA . PHE C 1 26 ? 18.137 -24.004 -71.739 1.00 17.70 4 PHE C CA 1
ATOM 4283 C C . PHE C 1 26 ? 18.612 -22.653 -72.253 1.00 18.99 4 PHE C C 1
ATOM 4284 O O . PHE C 1 26 ? 18.564 -22.376 -73.456 1.00 22.31 4 PHE C O 1
ATOM 4292 N N . VAL C 1 27 ? 19.016 -21.794 -71.325 1.00 13.73 5 VAL C N 1
ATOM 4293 C CA . VAL C 1 27 ? 19.427 -20.431 -71.629 1.00 12.04 5 VAL C CA 1
ATOM 4294 C C . VAL C 1 27 ? 20.755 -20.155 -70.938 1.00 16.55 5 VAL C C 1
ATOM 4295 O O . VAL C 1 27 ? 21.093 -20.776 -69.923 1.00 15.32 5 VAL C O 1
ATOM 4299 N N . THR C 1 28 ? 21.520 -19.216 -71.495 1.00 14.12 6 THR C N 1
ATOM 4300 C CA . THR C 1 28 ? 22.733 -18.743 -70.848 1.00 14.03 6 THR C CA 1
ATOM 4301 C C . THR C 1 28 ? 22.799 -17.219 -70.896 1.00 16.47 6 THR C C 1
ATOM 4302 O O . THR C 1 28 ? 22.143 -16.562 -71.712 1.00 18.44 6 THR C O 1
ATOM 4306 N N . THR C 1 29 ? 23.610 -16.668 -69.999 1.00 16.83 7 THR C N 1
ATOM 4307 C CA . THR C 1 29 ? 23.935 -15.251 -70.020 1.00 16.12 7 THR C CA 1
ATOM 4308 C C . THR C 1 29 ? 25.300 -15.067 -69.367 1.00 14.24 7 THR C C 1
ATOM 4309 O O . THR C 1 29 ? 25.775 -15.929 -68.625 1.00 16.84 7 THR C O 1
ATOM 4313 N N . GLU C 1 30 ? 25.967 -13.963 -69.699 1.00 16.06 8 GLU C N 1
ATOM 4314 C CA . GLU C 1 30 ? 27.303 -13.690 -69.181 1.00 16.87 8 GLU C CA 1
ATOM 4315 C C . GLU C 1 30 ? 27.241 -12.485 -68.257 1.00 17.75 8 GLU C C 1
ATOM 4316 O O . GLU C 1 30 ? 26.732 -11.428 -68.640 1.00 19.54 8 GLU C O 1
ATOM 4322 N N . ILE C 1 31 ? 27.734 -12.656 -67.036 1.00 17.07 9 ILE C N 1
ATOM 4323 C CA . ILE C 1 31 ? 27.755 -11.597 -66.038 1.00 18.93 9 ILE C CA 1
ATOM 4324 C C . ILE C 1 31 ? 29.156 -11.544 -65.444 1.00 18.15 9 ILE C C 1
ATOM 4325 O O . ILE C 1 31 ? 29.618 -12.525 -64.846 1.00 16.80 9 ILE C O 1
ATOM 4330 N N . ASN C 1 32 ? 29.836 -10.410 -65.627 1.00 21.20 10 ASN C N 1
ATOM 4331 C CA . ASN C 1 32 ? 31.158 -10.182 -65.040 1.00 20.31 10 ASN C CA 1
ATOM 4332 C C . ASN C 1 32 ? 32.136 -11.301 -65.395 1.00 21.82 10 ASN C C 1
ATOM 4333 O O . ASN C 1 32 ? 32.936 -11.744 -64.570 1.00 24.81 10 ASN C O 1
ATOM 4338 N N . GLY C 1 33 ? 32.061 -11.770 -66.638 1.00 23.93 11 GLY C N 1
ATOM 4339 C CA . GLY C 1 33 ? 32.998 -12.752 -67.144 1.00 21.42 11 GLY C CA 1
ATOM 4340 C C . GLY C 1 33 ? 32.657 -14.202 -66.875 1.00 27.23 11 GLY C C 1
ATOM 4341 O O . GLY C 1 33 ? 33.441 -15.083 -67.255 1.00 26.32 11 GLY C O 1
ATOM 4342 N N . LEU C 1 34 ? 31.532 -14.486 -66.225 1.00 19.98 12 LEU C N 1
ATOM 4343 C CA . LEU C 1 34 ? 31.092 -15.854 -65.985 1.00 16.55 12 LEU C CA 1
ATOM 4344 C C . LEU C 1 34 ? 29.845 -16.137 -66.810 1.00 14.63 12 LEU C C 1
ATOM 4345 O O . LEU C 1 34 ? 28.927 -15.316 -66.852 1.00 17.79 12 LEU C O 1
ATOM 4350 N N . THR C 1 35 ? 29.811 -17.296 -67.462 1.00 15.44 13 THR C N 1
ATOM 4351 C CA . THR C 1 35 ? 28.585 -17.735 -68.112 1.00 15.97 13 THR C CA 1
ATOM 4352 C C . THR C 1 35 ? 27.694 -18.402 -67.073 1.00 14.07 13 THR C C 1
ATOM 4353 O O . THR C 1 35 ? 28.089 -19.395 -66.455 1.00 14.77 13 THR C O 1
ATOM 4357 N N . LEU C 1 36 ? 26.511 -17.839 -66.864 1.00 15.65 14 LEU C N 1
ATOM 4358 C CA . LEU C 1 36 ? 25.512 -18.465 -66.012 1.00 12.42 14 LEU C CA 1
ATOM 4359 C C . LEU C 1 36 ? 24.577 -19.292 -66.881 1.00 13.56 14 LEU C C 1
ATOM 4360 O O . LEU C 1 36 ? 24.178 -18.867 -67.968 1.00 13.93 14 LEU C O 1
ATOM 4365 N N . ARG C 1 37 ? 24.260 -20.495 -66.422 1.00 12.27 15 ARG C N 1
ATOM 4366 C CA . ARG C 1 37 ? 23.453 -21.415 -67.204 1.00 13.46 15 ARG C CA 1
ATOM 4367 C C . ARG C 1 37 ? 22.133 -21.663 -66.499 1.00 12.58 15 ARG C C 1
ATOM 4368 O O . ARG C 1 37 ? 22.090 -21.831 -65.274 1.00 11.03 15 ARG C O 1
ATOM 4376 N N . GLY C 1 38 ? 21.055 -21.682 -67.275 1.00 12.55 16 GLY C N 1
ATOM 4377 C CA . GLY C 1 38 ? 19.734 -21.739 -66.695 1.00 10.21 16 GLY C CA 1
ATOM 4378 C C . GLY C 1 38 ? 18.754 -22.494 -67.559 1.00 9.89 16 GLY C C 1
ATOM 4379 O O . GLY C 1 38 ? 19.082 -22.979 -68.645 1.00 12.34 16 GLY C O 1
ATOM 4380 N N . THR C 1 39 ? 17.537 -22.607 -67.040 1.00 10.76 17 THR C N 1
ATOM 4381 C CA . THR C 1 39 ? 16.453 -23.289 -67.718 1.00 11.34 17 THR C CA 1
ATOM 4382 C C . THR C 1 39 ? 15.254 -22.365 -67.770 1.00 14.14 17 THR C C 1
ATOM 4383 O O . THR C 1 39 ? 14.970 -21.665 -66.795 1.00 14.27 17 THR C O 1
ATOM 4387 N N . ALA C 1 40 ? 14.570 -22.353 -68.917 1.00 12.24 18 ALA C N 1
ATOM 4388 C CA . ALA C 1 40 ? 13.355 -21.576 -69.125 1.00 11.48 18 ALA C CA 1
ATOM 4389 C C . ALA C 1 40 ? 12.195 -22.515 -69.425 1.00 14.34 18 ALA C C 1
ATOM 4390 O O . ALA C 1 40 ? 12.304 -23.388 -70.291 1.00 15.73 18 ALA C O 1
ATOM 4392 N N . HIS C 1 41 ? 11.089 -22.338 -68.706 1.00 11.41 19 HIS C N 1
ATOM 4393 C CA . HIS C 1 41 ? 9.832 -23.031 -68.972 1.00 13.47 19 HIS C CA 1
ATOM 4394 C C . HIS C 1 41 ? 8.885 -21.993 -69.552 1.00 15.10 19 HIS C C 1
ATOM 4395 O O . HIS C 1 41 ? 8.488 -21.063 -68.848 1.00 12.16 19 HIS C O 1
ATOM 4402 N N . VAL C 1 42 ? 8.536 -22.130 -70.823 1.00 12.34 20 VAL C N 1
ATOM 4403 C CA . VAL C 1 42 ? 7.699 -21.155 -71.519 1.00 12.90 20 VAL C CA 1
ATOM 4404 C C . VAL C 1 42 ? 6.331 -21.780 -71.764 1.00 13.76 20 VAL C C 1
ATOM 4405 O O . VAL C 1 42 ? 6.261 -22.891 -72.298 1.00 15.55 20 VAL C O 1
ATOM 4409 N N . PRO C 1 43 ? 5.240 -21.119 -71.383 1.00 13.43 21 PRO C N 1
ATOM 4410 C CA . PRO C 1 43 ? 3.902 -21.703 -71.557 1.00 13.34 21 PRO C CA 1
ATOM 4411 C C . PRO C 1 43 ? 3.515 -21.814 -73.024 1.00 13.70 21 PRO C C 1
ATOM 4412 O O . PRO C 1 43 ? 4.137 -21.219 -73.903 1.00 14.56 21 PRO C O 1
ATOM 4416 N N . ASP C 1 44 ? 2.455 -22.605 -73.252 1.00 16.93 22 ASP C N 1
ATOM 4417 C CA . ASP C 1 44 ? 1.674 -22.574 -74.487 1.00 23.12 22 ASP C CA 1
ATOM 4418 C C . ASP C 1 44 ? 1.362 -21.142 -74.878 1.00 17.32 22 ASP C C 1
ATOM 4419 O O . ASP C 1 44 ? 1.059 -20.312 -74.022 1.00 17.37 22 ASP C O 1
ATOM 4424 N N . GLY C 1 45 ? 1.360 -20.853 -76.173 1.00 19.00 23 GLY C N 1
ATOM 4425 C CA . GLY C 1 45 ? 0.948 -19.513 -76.553 1.00 22.96 23 GLY C CA 1
ATOM 4426 C C . GLY C 1 45 ? 0.971 -19.303 -78.049 1.00 18.53 23 GLY C C 1
ATOM 4427 O O . GLY C 1 45 ? 1.230 -20.221 -78.832 1.00 19.63 23 GLY C O 1
ATOM 4428 N N . GLU C 1 46 ? 0.681 -18.044 -78.434 1.00 18.47 24 GLU C N 1
ATOM 4429 C CA . GLU C 1 46 ? 0.714 -17.555 -79.804 1.00 21.65 24 GLU C CA 1
ATOM 4430 C C . GLU C 1 46 ? 2.059 -16.902 -80.088 1.00 24.59 24 GLU C C 1
ATOM 4431 O O . GLU C 1 46 ? 2.681 -16.338 -79.183 1.00 21.06 24 GLU C O 1
ATOM 4437 N N . PRO C 1 47 ? 2.533 -16.947 -81.332 1.00 20.10 25 PRO C N 1
ATOM 4438 C CA . PRO C 1 47 ? 3.710 -16.153 -81.690 1.00 17.91 25 PRO C CA 1
ATOM 4439 C C . PRO C 1 47 ? 3.504 -14.697 -81.309 1.00 24.25 25 PRO C C 1
ATOM 4440 O O . PRO C 1 47 ? 2.424 -14.131 -81.505 1.00 20.74 25 PRO C O 1
ATOM 4444 N N . GLY C 1 48 ? 4.544 -14.097 -80.731 1.00 20.30 26 GLY C N 1
ATOM 4445 C CA . GLY C 1 48 ? 4.486 -12.717 -80.302 1.00 19.46 26 GLY C CA 1
ATOM 4446 C C . GLY C 1 48 ? 3.896 -12.495 -78.927 1.00 16.52 26 GLY C C 1
ATOM 4447 O O . GLY C 1 48 ? 3.967 -11.368 -78.415 1.00 23.27 26 GLY C O 1
ATOM 4448 N N . GLN C 1 49 ? 3.291 -13.517 -78.326 1.00 21.64 27 GLN C N 1
ATOM 4449 C CA . GLN C 1 49 ? 2.760 -13.391 -76.978 1.00 20.13 27 GLN C CA 1
ATOM 4450 C C . GLN C 1 49 ? 3.901 -13.384 -75.969 1.00 16.33 27 GLN C C 1
ATOM 4451 O O . GLN C 1 49 ? 4.815 -14.207 -76.042 1.00 21.83 27 GLN C O 1
ATOM 4457 N N . GLN C 1 50 ? 3.849 -12.450 -75.031 1.00 17.24 28 GLN C N 1
ATOM 4458 C CA . GLN C 1 50 ? 4.759 -12.450 -73.897 1.00 16.01 28 GLN C CA 1
ATOM 4459 C C . GLN C 1 50 ? 4.011 -12.914 -72.654 1.00 21.85 28 GLN C C 1
ATOM 4460 O O . GLN C 1 50 ? 2.788 -12.764 -72.546 1.00 17.00 28 GLN C O 1
ATOM 4466 N N . PHE C 1 51 ? 4.756 -13.496 -71.717 1.00 13.66 29 PHE C N 1
ATOM 4467 C CA . PHE C 1 51 ? 4.159 -14.125 -70.556 1.00 15.69 29 PHE C CA 1
ATOM 4468 C C . PHE C 1 51 ? 4.629 -13.472 -69.267 1.00 14.39 29 PHE C C 1
ATOM 4469 O O . PHE C 1 51 ? 5.796 -13.071 -69.171 1.00 12.84 29 PHE C O 1
ATOM 4477 N N . PRO C 1 52 ? 3.763 -13.368 -68.259 1.00 13.05 30 PRO C N 1
ATOM 4478 C CA . PRO C 1 52 ? 4.265 -13.086 -66.910 1.00 12.28 30 PRO C CA 1
ATOM 4479 C C . PRO C 1 52 ? 5.329 -14.114 -66.563 1.00 15.71 30 PRO C C 1
ATOM 4480 O O . PRO C 1 52 ? 5.257 -15.269 -66.989 1.00 13.73 30 PRO C O 1
ATOM 4484 N N . THR C 1 53 ? 6.333 -13.682 -65.803 1.00 13.61 31 THR C N 1
ATOM 4485 C CA . THR C 1 53 ? 7.528 -14.496 -65.626 1.00 14.39 31 THR C CA 1
ATOM 4486 C C . THR C 1 53 ? 8.010 -14.443 -64.185 1.00 10.96 31 THR C C 1
ATOM 4487 O O . THR C 1 53 ? 8.019 -13.378 -63.557 1.00 13.33 31 THR C O 1
ATOM 4491 N N . VAL C 1 54 ? 8.381 -15.609 -63.667 1.00 9.56 32 VAL C N 1
ATOM 4492 C CA . VAL C 1 54 ? 8.996 -15.745 -62.354 1.00 9.20 32 VAL C CA 1
ATOM 4493 C C . VAL C 1 54 ? 10.428 -16.208 -62.546 1.00 8.10 32 VAL C C 1
ATOM 4494 O O . VAL C 1 54 ? 10.686 -17.241 -63.185 1.00 10.75 32 VAL C O 1
ATOM 4498 N N . LEU C 1 55 ? 11.353 -15.436 -61.999 1.00 9.21 33 LEU C N 1
ATOM 4499 C CA . LEU C 1 55 ? 12.764 -15.774 -61.961 1.00 9.27 33 LEU C CA 1
ATOM 4500 C C . LEU C 1 55 ? 13.081 -16.297 -60.567 1.00 9.56 33 LEU C C 1
ATOM 4501 O O . LEU C 1 55 ? 12.774 -15.634 -59.570 1.00 11.01 33 LEU C O 1
ATOM 4506 N N . MET C 1 56 ? 13.662 -17.492 -60.494 1.00 9.36 34 MET C N 1
ATOM 4507 C CA . MET C 1 56 ? 13.845 -18.199 -59.225 1.00 9.24 34 MET C CA 1
ATOM 4508 C C . MET C 1 56 ? 15.313 -18.225 -58.814 1.00 10.70 34 MET C C 1
ATOM 4509 O O . MET C 1 56 ? 16.191 -18.566 -59.618 1.00 12.06 34 MET C O 1
ATOM 4514 N N . PHE C 1 57 ? 15.564 -17.941 -57.534 1.00 9.54 35 PHE C N 1
ATOM 4515 C CA . PHE C 1 57 ? 16.910 -17.919 -56.960 1.00 8.72 35 PHE C CA 1
ATOM 4516 C C . PHE C 1 57 ? 17.090 -19.092 -55.998 1.00 8.65 35 PHE C C 1
ATOM 4517 O O . PHE C 1 57 ? 16.390 -19.177 -54.988 1.00 10.29 35 PHE C O 1
ATOM 4525 N N . HIS C 1 58 ? 18.029 -19.982 -56.300 1.00 9.27 36 HIS C N 1
ATOM 4526 C CA . HIS C 1 58 ? 18.290 -21.109 -55.415 1.00 10.43 36 HIS C CA 1
ATOM 4527 C C . HIS C 1 58 ? 19.174 -20.694 -54.241 1.00 10.07 36 HIS C C 1
ATOM 4528 O O . HIS C 1 58 ? 19.652 -19.556 -54.148 1.00 9.38 36 HIS C O 1
ATOM 4535 N N . GLY C 1 59 ? 19.408 -21.653 -53.345 1.00 10.28 37 GLY C N 1
ATOM 4536 C CA . GLY C 1 59 ? 20.106 -21.402 -52.103 1.00 8.73 37 GLY C CA 1
ATOM 4537 C C . GLY C 1 59 ? 21.592 -21.709 -52.169 1.00 9.93 37 GLY C C 1
ATOM 4538 O O . GLY C 1 59 ? 22.170 -21.951 -53.228 1.00 9.36 37 GLY C O 1
ATOM 4539 N N . PHE C 1 60 ? 22.209 -21.685 -50.995 1.00 9.88 38 PHE C N 1
ATOM 4540 C CA . PHE C 1 60 ? 23.660 -21.710 -50.874 1.00 9.13 38 PHE C CA 1
ATOM 4541 C C . PHE C 1 60 ? 24.212 -23.082 -51.235 1.00 11.61 38 PHE C C 1
ATOM 4542 O O . PHE C 1 60 ? 23.843 -24.092 -50.625 1.00 13.06 38 PHE C O 1
ATOM 4550 N N . GLY C 1 61 ? 25.113 -23.118 -52.209 1.00 12.23 39 GLY C N 1
ATOM 4551 C CA . GLY C 1 61 ? 25.665 -24.388 -52.637 1.00 12.67 39 GLY C CA 1
ATOM 4552 C C . GLY C 1 61 ? 24.636 -25.283 -53.288 1.00 14.64 39 GLY C C 1
ATOM 4553 O O . GLY C 1 61 ? 24.869 -26.479 -53.447 1.00 16.06 39 GLY C O 1
ATOM 4554 N N . ALA C 1 62 ? 23.488 -24.727 -53.661 1.00 10.93 40 ALA C N 1
ATOM 4555 C CA . ALA C 1 62 ? 22.442 -25.493 -54.308 1.00 8.57 40 ALA C CA 1
ATOM 4556 C C . ALA C 1 62 ? 22.569 -25.293 -55.811 1.00 9.21 40 ALA C C 1
ATOM 4557 O O . ALA C 1 62 ? 23.507 -24.658 -56.290 1.00 11.47 40 ALA C O 1
ATOM 4559 N N . VAL C 1 63 ? 21.621 -25.856 -56.561 1.00 10.89 41 VAL C N 1
ATOM 4560 C CA . VAL C 1 63 ? 21.540 -25.678 -58.013 1.00 9.59 41 VAL C CA 1
ATOM 4561 C C . VAL C 1 63 ? 20.116 -25.270 -58.386 1.00 10.89 41 VAL C C 1
ATOM 4562 O O . VAL C 1 63 ? 19.217 -25.234 -57.551 1.00 10.38 41 VAL C O 1
ATOM 4566 N N . ARG C 1 64 ? 19.920 -24.969 -59.672 1.00 11.26 42 ARG C N 1
ATOM 4567 C CA . ARG C 1 64 ? 18.691 -24.316 -60.120 1.00 10.50 42 ARG C CA 1
ATOM 4568 C C . ARG C 1 64 ? 17.468 -25.237 -60.092 1.00 10.72 42 ARG C C 1
ATOM 4569 O O . ARG C 1 64 ? 16.337 -24.753 -60.242 1.00 12.63 42 ARG C O 1
ATOM 4577 N N . ASP C 1 65 ? 17.669 -26.548 -59.949 1.00 11.15 43 ASP C N 1
ATOM 4578 C CA . ASP C 1 65 ? 16.563 -27.457 -59.688 1.00 10.89 43 ASP C CA 1
ATOM 4579 C C . ASP C 1 65 ? 16.030 -27.310 -58.275 1.00 12.54 43 ASP C C 1
ATOM 4580 O O . ASP C 1 65 ? 14.875 -27.675 -58.028 1.00 11.54 43 ASP C O 1
ATOM 4585 N N . GLU C 1 66 ? 16.870 -26.809 -57.359 1.00 10.18 44 GLU C N 1
ATOM 4586 C CA . GLU C 1 66 ? 16.690 -26.871 -55.911 1.00 10.09 44 GLU C CA 1
ATOM 4587 C C . GLU C 1 66 ? 16.535 -28.319 -55.455 1.00 11.08 44 GLU C C 1
ATOM 4588 O O . GLU C 1 66 ? 16.691 -29.247 -56.255 1.00 11.45 44 GLU C O 1
ATOM 4594 N N . GLY C 1 67 ? 16.294 -28.536 -54.163 1.00 8.49 45 GLY C N 1
ATOM 4595 C CA . GLY C 1 67 ? 16.360 -29.882 -53.621 1.00 14.37 45 GLY C CA 1
ATOM 4596 C C . GLY C 1 67 ? 15.152 -30.705 -54.023 1.00 9.97 45 GLY C C 1
ATOM 4597 O O . GLY C 1 67 ? 14.010 -30.251 -53.902 1.00 13.12 45 GLY C O 1
ATOM 4598 N N . PHE C 1 68 ? 15.408 -31.928 -54.492 1.00 10.26 46 PHE C N 1
ATOM 4599 C CA . PHE C 1 68 ? 14.351 -32.915 -54.746 1.00 9.17 46 PHE C CA 1
ATOM 4600 C C . PHE C 1 68 ? 13.245 -32.344 -55.630 1.00 11.37 46 PHE C C 1
ATOM 4601 O O . PHE C 1 68 ? 12.053 -32.439 -55.325 1.00 12.07 46 PHE C O 1
ATOM 4609 N N . ARG C 1 69 ? 13.669 -31.726 -56.734 1.00 9.69 47 ARG C N 1
ATOM 4610 C CA . ARG C 1 69 ? 12.818 -31.241 -57.823 1.00 8.45 47 ARG C CA 1
ATOM 4611 C C . ARG C 1 69 ? 11.946 -30.051 -57.436 1.00 12.67 47 ARG C C 1
ATOM 4612 O O . ARG C 1 69 ? 11.034 -29.708 -58.175 1.00 11.40 47 ARG C O 1
ATOM 4620 N N . LEU C 1 70 ? 12.238 -29.388 -56.316 1.00 9.88 48 LEU C N 1
ATOM 4621 C CA . LEU C 1 70 ? 11.361 -28.336 -55.796 1.00 11.54 48 LEU C CA 1
ATOM 4622 C C . LEU C 1 70 ? 11.124 -27.218 -56.812 1.00 12.35 48 LEU C C 1
ATOM 4623 O O . LEU C 1 70 ? 9.974 -26.852 -57.094 1.00 10.52 48 LEU C O 1
ATOM 4628 N N . PHE C 1 71 ? 12.197 -26.650 -57.369 1.00 11.09 49 PHE C N 1
ATOM 4629 C CA . PHE C 1 71 ? 11.999 -25.577 -58.341 1.00 7.98 49 PHE C CA 1
ATOM 4630 C C . PHE C 1 71 ? 11.461 -26.107 -59.666 1.00 11.41 49 PHE C C 1
ATOM 4631 O O . PHE C 1 71 ? 10.824 -25.360 -60.413 1.00 10.70 49 PHE C O 1
ATOM 4639 N N . ILE C 1 72 ? 11.715 -27.379 -59.982 1.00 10.20 50 ILE C N 1
ATOM 4640 C CA . ILE C 1 72 ? 11.198 -27.956 -61.220 1.00 11.35 50 ILE C CA 1
ATOM 4641 C C . ILE C 1 72 ? 9.686 -28.081 -61.149 1.00 9.65 50 ILE C C 1
ATOM 4642 O O . ILE C 1 72 ? 8.966 -27.678 -62.070 1.00 12.02 50 ILE C O 1
ATOM 4647 N N . GLN C 1 73 ? 9.184 -28.622 -60.044 1.00 11.51 51 GLN C N 1
ATOM 4648 C CA . GLN C 1 73 ? 7.745 -28.687 -59.837 1.00 12.03 51 GLN C CA 1
ATOM 4649 C C . GLN C 1 73 ? 7.116 -27.298 -59.853 1.00 11.77 51 GLN C C 1
ATOM 4650 O O . GLN C 1 73 ? 6.086 -27.085 -60.511 1.00 14.28 51 GLN C O 1
ATOM 4656 N N . MET C 1 74 ? 7.730 -26.331 -59.168 1.00 10.04 52 MET C N 1
ATOM 4657 C CA . MET C 1 74 ? 7.194 -24.973 -59.183 1.00 11.42 52 MET C CA 1
ATOM 4658 C C . MET C 1 74 ? 7.178 -24.397 -60.594 1.00 13.19 52 MET C C 1
ATOM 4659 O O . MET C 1 74 ? 6.184 -23.784 -61.007 1.00 12.42 52 MET C O 1
ATOM 4664 N N . SER C 1 75 ? 8.267 -24.586 -61.346 1.00 9.68 53 SER C N 1
ATOM 4665 C CA . SER C 1 75 ? 8.336 -24.084 -62.718 1.00 10.58 53 SER C CA 1
ATOM 4666 C C . SER C 1 75 ? 7.234 -24.671 -63.580 1.00 13.90 53 SER C C 1
ATOM 4667 O O . SER C 1 75 ? 6.605 -23.960 -64.377 1.00 12.02 53 SER C O 1
ATOM 4670 N N . ASN C 1 76 ? 7.007 -25.977 -63.471 1.00 10.69 54 ASN C N 1
ATOM 4671 C CA . ASN C 1 76 ? 6.014 -26.589 -64.342 1.00 14.88 54 ASN C CA 1
ATOM 4672 C C . ASN C 1 76 ? 4.601 -26.199 -63.930 1.00 12.15 54 ASN C C 1
ATOM 4673 O O . ASN C 1 76 ? 3.730 -26.047 -64.793 1.00 14.23 54 ASN C O 1
ATOM 4678 N N . ARG C 1 77 ? 4.368 -26.006 -62.631 1.00 13.55 55 ARG C N 1
ATOM 4679 C CA . ARG C 1 77 ? 3.082 -25.499 -62.169 1.00 12.07 55 ARG C CA 1
ATOM 4680 C C . ARG C 1 77 ? 2.806 -24.119 -62.753 1.00 16.52 55 ARG C C 1
ATOM 4681 O O . ARG C 1 77 ? 1.708 -23.848 -63.253 1.00 16.37 55 ARG C O 1
ATOM 4689 N N . LEU C 1 78 ? 3.796 -23.232 -62.703 1.00 12.32 56 LEU C N 1
ATOM 4690 C CA . LEU C 1 78 ? 3.623 -21.910 -63.282 1.00 11.85 56 LEU C CA 1
ATOM 4691 C C . LEU C 1 78 ? 3.371 -22.009 -64.780 1.00 13.63 56 LEU C C 1
ATOM 4692 O O . LEU C 1 78 ? 2.422 -21.413 -65.300 1.00 14.12 56 LEU C O 1
ATOM 4697 N N . MET C 1 79 ? 4.189 -22.808 -65.474 1.00 12.13 57 MET C N 1
ATOM 4698 C CA . MET C 1 79 ? 4.115 -22.908 -66.932 1.00 15.07 57 MET C CA 1
ATOM 4699 C C . MET C 1 79 ? 2.751 -23.410 -67.388 1.00 18.00 57 MET C C 1
ATOM 4700 O O . MET C 1 79 ? 2.198 -22.916 -68.381 1.00 17.25 57 MET C O 1
ATOM 4705 N N . GLU C 1 80 ? 2.198 -24.400 -66.684 1.00 16.37 58 GLU C N 1
ATOM 4706 C CA . GLU C 1 80 ? 0.890 -24.932 -67.034 1.00 19.44 58 GLU C CA 1
ATOM 4707 C C . GLU C 1 80 ? -0.216 -23.909 -66.816 1.00 20.80 58 GLU C C 1
ATOM 4708 O O . GLU C 1 80 ? -1.310 -24.068 -67.372 1.00 20.29 58 GLU C O 1
ATOM 4714 N N . ASN C 1 81 ? 0.049 -22.863 -66.027 1.00 17.22 59 ASN C N 1
ATOM 4715 C CA . ASN C 1 81 ? -0.922 -21.822 -65.726 1.00 17.31 59 ASN C CA 1
ATOM 4716 C C . ASN C 1 81 ? -0.604 -20.513 -66.437 1.00 15.18 59 ASN C C 1
ATOM 4717 O O . ASN C 1 81 ? -1.133 -19.458 -66.069 1.00 18.17 59 ASN C O 1
ATOM 4722 N N . GLY C 1 82 ? 0.256 -20.557 -67.439 1.00 14.01 60 GLY C N 1
ATOM 4723 C CA . GLY C 1 82 ? 0.477 -19.399 -68.276 1.00 14.18 60 GLY C CA 1
ATOM 4724 C C . GLY C 1 82 ? 1.520 -18.441 -67.766 1.00 15.03 60 GLY C C 1
ATOM 4725 O O . GLY C 1 82 ? 1.586 -17.308 -68.240 1.00 14.10 60 GLY C O 1
ATOM 4726 N N . ILE C 1 83 ? 2.339 -18.848 -66.802 1.00 13.72 61 ILE C N 1
ATOM 4727 C CA . ILE C 1 83 ? 3.408 -18.002 -66.295 1.00 10.15 61 ILE C CA 1
ATOM 4728 C C . ILE C 1 83 ? 4.726 -18.678 -66.620 1.00 13.25 61 ILE C C 1
ATOM 4729 O O . ILE C 1 83 ? 4.929 -19.839 -66.256 1.00 14.96 61 ILE C O 1
ATOM 4734 N N . ALA C 1 84 ? 5.615 -17.962 -67.295 1.00 12.81 62 ALA C N 1
ATOM 4735 C CA . ALA C 1 84 ? 6.931 -18.511 -67.579 1.00 12.35 62 ALA C CA 1
ATOM 4736 C C . ALA C 1 84 ? 7.760 -18.575 -66.298 1.00 12.65 62 ALA C C 1
ATOM 4737 O O . ALA C 1 84 ? 7.592 -17.770 -65.379 1.00 11.29 62 ALA C O 1
ATOM 4739 N N . ALA C 1 85 ? 8.650 -19.560 -66.233 1.00 11.80 63 ALA C N 1
ATOM 4740 C CA . ALA C 1 85 ? 9.565 -19.699 -65.106 1.00 10.58 63 ALA C CA 1
ATOM 4741 C C . ALA C 1 85 ? 10.981 -19.792 -65.635 1.00 11.80 63 ALA C C 1
ATOM 4742 O O . ALA C 1 85 ? 11.244 -20.570 -66.555 1.00 12.76 63 ALA C O 1
ATOM 4744 N N . VAL C 1 86 ? 11.895 -19.020 -65.049 1.00 11.66 64 VAL C N 1
ATOM 4745 C CA . VAL C 1 86 ? 13.302 -19.058 -65.426 1.00 9.41 64 VAL C CA 1
ATOM 4746 C C . VAL C 1 86 ? 14.132 -19.248 -64.171 1.00 11.52 64 VAL C C 1
ATOM 4747 O O . VAL C 1 86 ? 13.854 -18.644 -63.131 1.00 11.37 64 VAL C O 1
ATOM 4751 N N . ARG C 1 87 ? 15.157 -20.073 -64.268 1.00 9.49 65 ARG C N 1
ATOM 4752 C CA . ARG C 1 87 ? 15.982 -20.328 -63.098 1.00 9.42 65 ARG C CA 1
ATOM 4753 C C . ARG C 1 87 ? 17.387 -20.643 -63.574 1.00 10.52 65 ARG C C 1
ATOM 4754 O O . ARG C 1 87 ? 17.583 -21.531 -64.410 1.00 9.94 65 ARG C O 1
ATOM 4762 N N . PHE C 1 88 ? 18.348 -19.889 -63.058 1.00 9.58 66 PHE C N 1
ATOM 4763 C CA . PHE C 1 88 ? 19.755 -20.035 -63.380 1.00 10.89 66 PHE C CA 1
ATOM 4764 C C . PHE C 1 88 ? 20.520 -20.607 -62.193 1.00 9.67 66 PHE C C 1
ATOM 4765 O O . PHE C 1 88 ? 20.174 -20.371 -61.026 1.00 11.72 66 PHE C O 1
ATOM 4773 N N . ASP C 1 89 ? 21.605 -21.308 -62.499 1.00 9.40 67 ASP C N 1
ATOM 4774 C CA . ASP C 1 89 ? 22.636 -21.515 -61.494 1.00 9.37 67 ASP C CA 1
ATOM 4775 C C . ASP C 1 89 ? 23.378 -20.204 -61.266 1.00 11.19 67 ASP C C 1
ATOM 4776 O O . ASP C 1 89 ? 23.833 -19.570 -62.216 1.00 11.95 67 ASP C O 1
ATOM 4781 N N . PHE C 1 90 ? 23.511 -19.797 -60.008 1.00 10.61 68 PHE C N 1
ATOM 4782 C CA . PHE C 1 90 ? 24.344 -18.639 -59.724 1.00 12.28 68 PHE C CA 1
ATOM 4783 C C . PHE C 1 90 ? 25.782 -18.951 -60.109 1.00 10.97 68 PHE C C 1
ATOM 4784 O O . PHE C 1 90 ? 26.168 -20.110 -60.233 1.00 9.51 68 PHE C O 1
ATOM 4792 N N . GLY C 1 91 ? 26.583 -17.901 -60.292 1.00 13.30 69 GLY C N 1
ATOM 4793 C CA . GLY C 1 91 ? 28.007 -18.087 -60.507 1.00 10.52 69 GLY C CA 1
ATOM 4794 C C . GLY C 1 91 ? 28.581 -18.947 -59.398 1.00 12.64 69 GLY C C 1
ATOM 4795 O O . GLY C 1 91 ? 28.130 -18.852 -58.256 1.00 13.39 69 GLY C O 1
ATOM 4796 N N . CYS C 1 92 ? 29.539 -19.815 -59.722 1.00 14.07 70 CYS C N 1
ATOM 4797 C CA . CYS C 1 92 ? 30.183 -20.727 -58.780 1.00 13.90 70 CYS C CA 1
ATOM 4798 C C . CYS C 1 92 ? 29.231 -21.796 -58.249 1.00 13.51 70 CYS C C 1
ATOM 4799 O O . CYS C 1 92 ? 29.565 -22.496 -57.280 1.00 12.93 70 CYS C O 1
ATOM 4802 N N . HIS C 1 93 ? 28.049 -21.938 -58.848 1.00 12.20 71 HIS C N 1
ATOM 4803 C CA . HIS C 1 93 ? 27.076 -22.945 -58.464 1.00 11.67 71 HIS C CA 1
ATOM 4804 C C . HIS C 1 93 ? 26.697 -23.762 -59.685 1.00 14.00 71 HIS C C 1
ATOM 4805 O O . HIS C 1 93 ? 26.683 -23.254 -60.810 1.00 12.28 71 HIS C O 1
ATOM 4812 N N . GLY C 1 94 ? 26.379 -25.025 -59.443 1.00 11.30 72 GLY C N 1
ATOM 4813 C CA . GLY C 1 94 ? 25.798 -25.850 -60.487 1.00 12.38 72 GLY C CA 1
ATOM 4814 C C . GLY C 1 94 ? 26.631 -25.818 -61.738 1.00 13.70 72 GLY C C 1
ATOM 4815 O O . GLY C 1 94 ? 27.865 -25.915 -61.690 1.00 13.49 72 GLY C O 1
ATOM 4816 N N . GLU C 1 95 ? 25.954 -25.677 -62.876 1.00 11.10 73 GLU C N 1
ATOM 4817 C CA . GLU C 1 95 ? 26.600 -25.732 -64.179 1.00 14.02 73 GLU C CA 1
ATOM 4818 C C . GLU C 1 95 ? 27.138 -24.386 -64.636 1.00 18.30 73 GLU C C 1
ATOM 4819 O O . GLU C 1 95 ? 27.705 -24.302 -65.732 1.00 17.59 73 GLU C O 1
ATOM 4825 N N . SER C 1 96 ? 26.978 -23.331 -63.843 1.00 12.11 74 SER C N 1
ATOM 4826 C CA . SER C 1 96 ? 27.539 -22.058 -64.248 1.00 13.76 74 SER C CA 1
ATOM 4827 C C . SER C 1 96 ? 29.040 -22.024 -63.988 1.00 13.72 74 SER C C 1
ATOM 4828 O O . SER C 1 96 ? 29.590 -22.814 -63.208 1.00 15.17 74 SER C O 1
ATOM 4831 N N . ASP C 1 97 ? 29.704 -21.097 -64.677 1.00 14.92 75 ASP C N 1
ATOM 4832 C CA . ASP C 1 97 ? 31.127 -20.878 -64.484 1.00 14.27 75 ASP C CA 1
ATOM 4833 C C . ASP C 1 97 ? 31.409 -20.411 -63.058 1.00 12.68 75 ASP C C 1
ATOM 4834 O O . ASP C 1 97 ? 30.537 -19.878 -62.367 1.00 15.50 75 ASP C O 1
ATOM 4839 N N . GLY C 1 98 ? 32.650 -20.595 -62.636 1.00 14.93 76 GLY C N 1
ATOM 4840 C CA . GLY C 1 98 ? 33.119 -20.078 -61.362 1.00 17.05 76 GLY C CA 1
ATOM 4841 C C . GLY C 1 98 ? 33.456 -21.192 -60.386 1.00 16.43 76 GLY C C 1
ATOM 4842 O O . GLY C 1 98 ? 32.772 -22.222 -60.327 1.00 14.63 76 GLY C O 1
ATOM 4843 N N . GLU C 1 99 ? 34.528 -20.988 -59.619 1.00 15.69 77 GLU C N 1
ATOM 4844 C CA . GLU C 1 99 ? 34.910 -21.893 -58.539 1.00 17.08 77 GLU C CA 1
ATOM 4845 C C . GLU C 1 99 ? 34.247 -21.475 -57.235 1.00 13.74 77 GLU C C 1
ATOM 4846 O O . GLU C 1 99 ? 34.200 -20.287 -56.902 1.00 13.44 77 GLU C O 1
ATOM 4852 N N . PHE C 1 100 ? 33.751 -22.461 -56.483 1.00 14.56 78 PHE C N 1
ATOM 4853 C CA . PHE C 1 100 ? 33.150 -22.131 -55.194 1.00 14.39 78 PHE C CA 1
ATOM 4854 C C . PHE C 1 100 ? 34.148 -21.400 -54.308 1.00 13.43 78 PHE C C 1
ATOM 4855 O O . PHE C 1 100 ? 33.758 -20.547 -53.504 1.00 14.12 78 PHE C O 1
ATOM 4863 N N . GLU C 1 101 ? 35.444 -21.674 -54.477 1.00 12.83 79 GLU C N 1
ATOM 4864 C CA . GLU C 1 101 ? 36.438 -21.004 -53.642 1.00 13.35 79 GLU C CA 1
ATOM 4865 C C . GLU C 1 101 ? 36.461 -19.494 -53.857 1.00 12.88 79 GLU C C 1
ATOM 4866 O O . GLU C 1 101 ? 36.913 -18.757 -52.971 1.00 16.05 79 GLU C O 1
ATOM 4872 N N . ASP C 1 102 ? 35.989 -19.016 -55.009 1.00 11.13 80 ASP C N 1
ATOM 4873 C CA . ASP C 1 102 ? 35.917 -17.591 -55.296 1.00 14.12 80 ASP C CA 1
ATOM 4874 C C . ASP C 1 102 ? 34.537 -16.999 -55.042 1.00 14.00 80 ASP C C 1
ATOM 4875 O O . ASP C 1 102 ? 34.337 -15.801 -55.278 1.00 18.26 80 ASP C O 1
ATOM 4880 N N . PHE C 1 103 ? 33.586 -17.798 -54.562 1.00 12.36 81 PHE C N 1
ATOM 4881 C CA . PHE C 1 103 ? 32.241 -17.290 -54.355 1.00 10.98 81 PHE C CA 1
ATOM 4882 C C . PHE C 1 103 ? 32.211 -16.207 -53.283 1.00 10.13 81 PHE C C 1
ATOM 4883 O O . PHE C 1 103 ? 32.828 -16.344 -52.222 1.00 11.25 81 PHE C O 1
ATOM 4891 N N . THR C 1 104 ? 31.452 -15.140 -53.555 1.00 10.93 82 THR C N 1
ATOM 4892 C CA . THR C 1 104 ? 31.068 -14.177 -52.530 1.00 13.10 82 THR C CA 1
ATOM 4893 C C . THR C 1 104 ? 29.591 -13.872 -52.694 1.00 12.98 82 THR C C 1
ATOM 4894 O O . THR C 1 104 ? 29.055 -13.885 -53.806 1.00 12.52 82 THR C O 1
ATOM 4898 N N . PHE C 1 105 ? 28.943 -13.564 -51.575 1.00 13.95 83 PHE C N 1
ATOM 4899 C CA . PHE C 1 105 ? 27.539 -13.194 -51.651 1.00 12.76 83 PHE C CA 1
ATOM 4900 C C . PHE C 1 105 ? 27.345 -11.870 -52.387 1.00 13.08 83 PHE C C 1
ATOM 4901 O O . PHE C 1 105 ? 26.308 -11.671 -53.023 1.00 13.08 83 PHE C O 1
ATOM 4909 N N . SER C 1 106 ? 28.327 -10.966 -52.335 1.00 13.26 84 SER C N 1
ATOM 4910 C CA . SER C 1 106 ? 28.217 -9.742 -53.123 1.00 13.69 84 SER C CA 1
ATOM 4911 C C . SER C 1 106 ? 28.114 -10.054 -54.610 1.00 13.01 84 SER C C 1
ATOM 4912 O O . SER C 1 106 ? 27.359 -9.402 -55.338 1.00 14.30 84 SER C O 1
ATOM 4915 N N . GLN C 1 107 ? 28.858 -11.051 -55.086 1.00 14.51 85 GLN C N 1
ATOM 4916 C CA . GLN C 1 107 ? 28.749 -11.413 -56.495 1.00 16.14 85 GLN C CA 1
ATOM 4917 C C . GLN C 1 107 ? 27.383 -12.018 -56.802 1.00 13.21 85 GLN C C 1
ATOM 4918 O O . GLN C 1 107 ? 26.806 -11.750 -57.856 1.00 13.90 85 GLN C O 1
ATOM 4924 N N . GLU C 1 108 ? 26.856 -12.841 -55.892 1.00 13.98 86 GLU C N 1
ATOM 4925 C CA . GLU C 1 108 ? 25.513 -13.384 -56.070 1.00 12.05 86 GLU C CA 1
ATOM 4926 C C . GLU C 1 108 ? 24.488 -12.268 -56.213 1.00 11.89 86 GLU C C 1
ATOM 4927 O O . GLU C 1 108 ? 23.600 -12.339 -57.070 1.00 10.80 86 GLU C O 1
ATOM 4933 N N . LEU C 1 109 ? 24.606 -11.220 -55.390 1.00 9.01 87 LEU C N 1
ATOM 4934 C CA . LEU C 1 109 ? 23.666 -10.107 -55.464 1.00 11.19 87 LEU C CA 1
ATOM 4935 C C . LEU C 1 109 ? 23.811 -9.357 -56.777 1.00 11.93 87 LEU C C 1
ATOM 4936 O O . LEU C 1 109 ? 22.810 -8.989 -57.402 1.00 11.42 87 LEU C O 1
ATOM 4941 N N . ASN C 1 110 ? 25.051 -9.108 -57.199 1.00 14.03 88 ASN C N 1
ATOM 4942 C CA . ASN C 1 110 ? 25.274 -8.492 -58.500 1.00 15.34 88 ASN C CA 1
ATOM 4943 C C . ASN C 1 110 ? 24.655 -9.329 -59.604 1.00 14.65 88 ASN C C 1
ATOM 4944 O O . ASN C 1 110 ? 23.964 -8.803 -60.480 1.00 12.86 88 ASN C O 1
ATOM 4949 N N . GLU C 1 111 ? 24.885 -10.646 -59.569 1.00 11.11 89 GLU C N 1
ATOM 4950 C CA . GLU C 1 111 ? 24.315 -11.530 -60.579 1.00 12.30 89 GLU C CA 1
ATOM 4951 C C . GLU C 1 111 ? 22.792 -11.538 -60.528 1.00 12.77 89 GLU C C 1
ATOM 4952 O O . GLU C 1 111 ? 22.134 -11.551 -61.570 1.00 13.33 89 GLU C O 1
ATOM 4958 N N . GLY C 1 112 ? 22.217 -11.568 -59.329 1.00 11.70 90 GLY C N 1
ATOM 4959 C CA . GLY C 1 112 ? 20.769 -11.597 -59.228 1.00 13.22 90 GLY C CA 1
ATOM 4960 C C . GLY C 1 112 ? 20.127 -10.373 -59.848 1.00 14.05 90 GLY C C 1
ATOM 4961 O O . GLY C 1 112 ? 19.093 -10.469 -60.520 1.00 12.14 90 GLY C O 1
ATOM 4962 N N . SER C 1 113 ? 20.743 -9.205 -59.638 1.00 13.40 91 SER C N 1
ATOM 4963 C CA . SER C 1 113 ? 20.270 -7.982 -60.274 1.00 13.44 91 SER C CA 1
ATOM 4964 C C . SER C 1 113 ? 20.459 -8.045 -61.784 1.00 15.64 91 SER C C 1
ATOM 4965 O O . SER C 1 113 ? 19.540 -7.730 -62.545 1.00 13.53 91 SER C O 1
ATOM 4968 N N . ALA C 1 114 ? 21.628 -8.502 -62.238 1.00 13.40 92 ALA C N 1
ATOM 4969 C CA . ALA C 1 114 ? 21.871 -8.625 -63.674 1.00 13.03 92 ALA C CA 1
ATOM 4970 C C . ALA C 1 114 ? 20.962 -9.662 -64.331 1.00 14.07 92 ALA C C 1
ATOM 4971 O O . ALA C 1 114 ? 20.613 -9.520 -65.512 1.00 15.77 92 ALA C O 1
ATOM 4973 N N . LEU C 1 115 ? 20.576 -10.708 -63.604 1.00 15.53 93 LEU C N 1
ATOM 4974 C CA . LEU C 1 115 ? 19.664 -11.694 -64.180 1.00 12.96 93 LEU C CA 1
ATOM 4975 C C . LEU C 1 115 ? 18.281 -11.107 -64.450 1.00 15.12 93 LEU C C 1
ATOM 4976 O O . LEU C 1 115 ? 17.584 -11.566 -65.363 1.00 13.45 93 LEU C O 1
ATOM 4981 N N . ILE C 1 116 ? 17.855 -10.109 -63.678 1.00 12.90 94 ILE C N 1
ATOM 4982 C CA . ILE C 1 116 ? 16.598 -9.437 -64.000 1.00 12.13 94 ILE C CA 1
ATOM 4983 C C . ILE C 1 116 ? 16.666 -8.856 -65.408 1.00 14.96 94 ILE C C 1
ATOM 4984 O O . ILE C 1 116 ? 15.752 -9.039 -66.222 1.00 15.38 94 ILE C O 1
ATOM 4989 N N . ASP C 1 117 ? 17.764 -8.171 -65.724 1.00 14.99 95 ASP C N 1
ATOM 4990 C CA . ASP C 1 117 ? 17.896 -7.567 -67.044 1.00 16.56 95 ASP C CA 1
ATOM 4991 C C . ASP C 1 117 ? 18.060 -8.628 -68.123 1.00 17.54 95 ASP C C 1
ATOM 4992 O O . ASP C 1 117 ? 17.480 -8.513 -69.211 1.00 17.75 95 ASP C O 1
ATOM 4997 N N . ALA C 1 118 ? 18.849 -9.665 -67.850 1.00 19.81 96 ALA C N 1
ATOM 4998 C CA . ALA C 1 118 ? 19.035 -10.719 -68.838 1.00 17.20 96 ALA C CA 1
ATOM 4999 C C . ALA C 1 118 ? 17.709 -11.384 -69.180 1.00 17.09 96 ALA C C 1
ATOM 5000 O O . ALA C 1 118 ? 17.392 -11.595 -70.357 1.00 16.63 96 ALA C O 1
ATOM 5002 N N . VAL C 1 119 ? 16.914 -11.711 -68.159 1.00 13.37 97 VAL C N 1
ATOM 5003 C CA . VAL C 1 119 ? 15.653 -12.404 -68.399 1.00 13.16 97 VAL C CA 1
ATOM 5004 C C . VAL C 1 119 ? 14.635 -11.470 -69.041 1.00 16.69 97 VAL C C 1
ATOM 5005 O O . VAL C 1 119 ? 13.915 -11.870 -69.960 1.00 15.36 97 VAL C O 1
ATOM 5009 N N . LY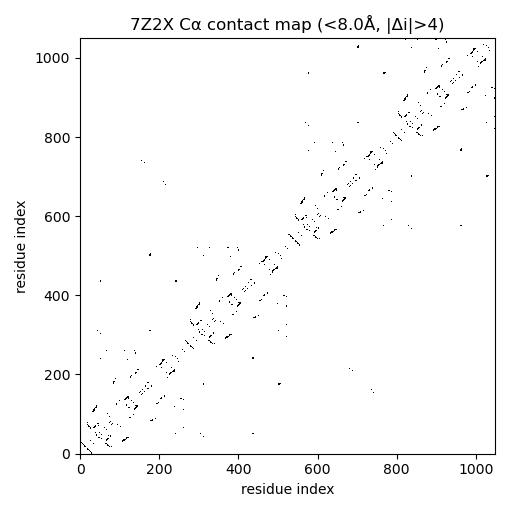S C 1 120 ? 14.570 -10.213 -68.596 1.00 15.44 98 LYS C N 1
ATOM 5010 C CA . LYS C 1 120 ? 13.628 -9.291 -69.223 1.00 15.58 98 LYS C CA 1
ATOM 5011 C C . LYS C 1 120 ? 13.968 -9.052 -70.685 1.00 19.61 98 LYS C C 1
ATOM 5012 O O . LYS C 1 120 ? 13.076 -8.742 -71.481 1.00 22.89 98 LYS C O 1
ATOM 5018 N N . SER C 1 121 ? 15.235 -9.219 -71.065 1.00 15.73 99 SER C N 1
ATOM 5019 C CA . SER C 1 121 ? 15.622 -9.090 -72.466 1.00 23.27 99 SER C CA 1
ATOM 5020 C C . SER C 1 121 ? 15.196 -10.284 -73.319 1.00 22.05 99 SER C C 1
ATOM 5021 O O . SER C 1 121 ? 15.272 -10.201 -74.551 1.00 20.71 99 SER C O 1
ATOM 5024 N N . MET C 1 122 ? 14.748 -11.379 -72.711 1.00 17.15 100 MET C N 1
ATOM 5025 C CA . MET C 1 122 ? 14.248 -12.507 -73.482 1.00 17.54 100 MET C CA 1
ATOM 5026 C C . MET C 1 122 ? 12.873 -12.182 -74.053 1.00 17.11 100 MET C C 1
ATOM 5027 O O . MET C 1 122 ? 12.017 -11.607 -73.376 1.00 16.73 100 MET C O 1
ATOM 5032 N N . SER C 1 123 ? 12.668 -12.550 -75.318 1.00 21.14 101 SER C N 1
ATOM 5033 C CA . SER C 1 123 ? 11.493 -12.077 -76.042 1.00 21.56 101 SER C CA 1
ATOM 5034 C C . SER C 1 123 ? 10.191 -12.540 -75.407 1.00 19.72 101 SER C C 1
ATOM 5035 O O . SER C 1 123 ? 9.187 -11.816 -75.463 1.00 22.44 101 SER C O 1
ATOM 5038 N N . PHE C 1 124 ? 10.176 -13.731 -74.795 1.00 13.95 102 PHE C N 1
ATOM 5039 C CA . PHE C 1 124 ? 8.935 -14.255 -74.238 1.00 18.38 102 PHE C CA 1
ATOM 5040 C C . PHE C 1 124 ? 8.524 -13.598 -72.926 1.00 17.60 102 PHE C C 1
ATOM 5041 O O . PHE C 1 124 ? 7.406 -13.841 -72.460 1.00 17.57 102 PHE C O 1
ATOM 5049 N N . VAL C 1 125 ? 9.370 -12.768 -72.334 1.00 15.96 103 VAL C N 1
ATOM 5050 C CA . VAL C 1 125 ? 9.117 -12.239 -71.000 1.00 14.46 103 VAL C CA 1
ATOM 5051 C C . VAL C 1 125 ? 8.353 -10.923 -71.098 1.00 16.13 103 VAL C C 1
ATOM 5052 O O . VAL C 1 125 ? 8.765 -10.003 -71.815 1.00 18.11 103 VAL C O 1
ATOM 5056 N N . ASP C 1 126 ? 7.236 -10.839 -70.381 1.00 14.81 104 ASP C N 1
ATOM 5057 C CA . ASP C 1 126 ? 6.517 -9.575 -70.213 1.00 13.40 104 ASP C CA 1
ATOM 5058 C C . ASP C 1 126 ? 7.228 -8.790 -69.113 1.00 18.85 104 ASP C C 1
ATOM 5059 O O . ASP C 1 126 ? 7.117 -9.107 -67.920 1.00 16.19 104 ASP C O 1
ATOM 5064 N N . SER C 1 127 ? 7.976 -7.763 -69.523 1.00 16.34 105 SER C N 1
ATOM 5065 C CA . SER C 1 127 ? 8.765 -6.979 -68.579 1.00 15.80 105 SER C CA 1
ATOM 5066 C C . SER C 1 127 ? 7.904 -6.264 -67.554 1.00 19.04 105 SER C C 1
ATOM 5067 O O . SER C 1 127 ? 8.424 -5.843 -66.516 1.00 19.83 105 SER C O 1
ATOM 5070 N N . THR C 1 128 ? 6.610 -6.108 -67.818 1.00 16.92 106 THR C N 1
ATOM 5071 C CA . THR C 1 128 ? 5.721 -5.437 -66.880 1.00 16.41 106 THR C CA 1
ATOM 5072 C C . THR C 1 128 ? 5.072 -6.390 -65.890 1.00 20.23 106 THR C C 1
ATOM 5073 O O . THR C 1 128 ? 4.359 -5.932 -64.995 1.00 19.56 106 THR C O 1
ATOM 5077 N N . LYS C 1 129 ? 5.294 -7.709 -66.034 1.00 16.50 107 LYS C N 1
ATOM 5078 C CA . LYS C 1 129 ? 4.698 -8.724 -65.162 1.00 17.29 107 LYS C CA 1
ATOM 5079 C C . LYS C 1 129 ? 5.800 -9.730 -64.826 1.00 16.04 107 LYS C C 1
ATOM 5080 O O . LYS C 1 129 ? 5.882 -10.818 -65.394 1.00 13.24 107 LYS C O 1
ATOM 5086 N N . PHE C 1 130 ? 6.636 -9.361 -63.860 1.00 16.47 108 PHE C N 1
ATOM 5087 C CA . PHE C 1 130 ? 7.896 -10.046 -63.624 1.00 12.30 108 PHE C CA 1
ATOM 5088 C C . PHE C 1 130 ? 8.153 -10.073 -62.127 1.00 14.21 108 PHE C C 1
ATOM 5089 O O . PHE C 1 130 ? 8.117 -9.031 -61.467 1.00 15.51 108 PHE C O 1
ATOM 5097 N N . SER C 1 131 ? 8.417 -11.260 -61.598 1.00 12.82 109 SER C N 1
ATOM 5098 C CA . SER C 1 131 ? 8.537 -11.440 -60.158 1.00 11.68 109 SER C CA 1
ATOM 5099 C C . SER C 1 131 ? 9.736 -12.312 -59.813 1.00 11.80 109 SER C C 1
ATOM 5100 O O . SER C 1 131 ? 10.252 -13.067 -60.643 1.00 14.16 109 SER C O 1
ATOM 5103 N N . LEU C 1 132 ? 10.172 -12.213 -58.559 1.00 11.20 110 LEU C N 1
ATOM 5104 C CA . LEU C 1 132 ? 11.233 -13.065 -58.040 1.00 10.46 110 LEU C CA 1
ATOM 5105 C C . LEU C 1 132 ? 10.664 -14.095 -57.080 1.00 8.36 110 LEU C C 1
ATOM 5106 O O . LEU C 1 132 ? 9.722 -13.804 -56.340 1.00 11.45 110 LEU C O 1
ATOM 5111 N N . LEU C 1 133 ? 11.248 -15.297 -57.108 1.00 8.57 111 LEU C N 1
ATOM 5112 C CA . LEU C 1 133 ? 10.985 -16.349 -56.138 1.00 10.26 111 LEU C CA 1
ATOM 5113 C C . LEU C 1 133 ? 12.317 -16.827 -55.591 1.00 9.34 111 LEU C C 1
ATOM 5114 O O . LEU C 1 133 ? 13.250 -17.058 -56.361 1.00 10.82 111 LEU C O 1
ATOM 5119 N N . GLY C 1 134 ? 12.402 -17.010 -54.279 1.00 10.28 112 GLY C N 1
ATOM 5120 C CA . GLY C 1 134 ? 13.614 -17.528 -53.677 1.00 9.54 112 GLY C CA 1
ATOM 5121 C C . GLY C 1 134 ? 13.340 -18.703 -52.766 1.00 9.99 112 GLY C C 1
ATOM 5122 O O . GLY C 1 134 ? 12.248 -18.852 -52.219 1.00 9.13 112 GLY C O 1
ATOM 5123 N N . GLU C 1 135 ? 14.362 -19.546 -52.615 1.00 7.77 113 GLU C N 1
ATOM 5124 C CA . GLU C 1 135 ? 14.410 -20.562 -51.567 1.00 8.60 113 GLU C CA 1
ATOM 5125 C C . GLU C 1 135 ? 15.683 -20.355 -50.757 1.00 9.67 113 GLU C C 1
ATOM 5126 O O . GLU C 1 135 ? 16.767 -20.207 -51.331 1.00 12.00 113 GLU C O 1
ATOM 5132 N N . SER C 1 136 ? 15.553 -20.352 -49.429 1.00 8.27 114 SER C N 1
ATOM 5133 C CA . SER C 1 136 ? 16.706 -20.404 -48.510 1.00 9.41 114 SER C CA 1
ATOM 5134 C C . SER C 1 136 ? 17.550 -19.148 -48.713 1.00 8.56 114 SER C C 1
ATOM 5135 O O . SER C 1 136 ? 16.998 -18.035 -48.659 1.00 10.59 114 SER C O 1
ATOM 5138 N N . LEU C 1 137 ? 18.866 -19.266 -48.945 1.00 9.28 115 LEU C N 1
ATOM 5139 C CA . LEU C 1 137 ? 19.668 -18.066 -49.176 1.00 9.40 115 LEU C CA 1
ATOM 5140 C C . LEU C 1 137 ? 19.225 -17.345 -50.444 1.00 11.14 115 LEU C C 1
ATOM 5141 O O . LEU C 1 137 ? 19.428 -16.136 -50.573 1.00 10.78 115 LEU C O 1
ATOM 5146 N N . GLY C 1 138 ? 18.626 -18.062 -51.397 1.00 7.88 116 GLY C N 1
ATOM 5147 C CA . GLY C 1 138 ? 18.107 -17.393 -52.579 1.00 9.02 116 GLY C CA 1
ATOM 5148 C C . GLY C 1 138 ? 17.004 -16.407 -52.251 1.00 8.96 116 GLY C C 1
ATOM 5149 O O . GLY C 1 138 ? 16.846 -15.389 -52.933 1.00 11.21 116 GLY C O 1
ATOM 5150 N N . SER C 1 139 ? 16.242 -16.684 -51.193 1.00 8.48 117 SER C N 1
ATOM 5151 C CA . SER C 1 139 ? 15.252 -15.723 -50.712 1.00 8.48 117 SER C CA 1
ATOM 5152 C C . SER C 1 139 ? 15.915 -14.484 -50.144 1.00 11.75 117 SER C C 1
ATOM 5153 O O . SER C 1 139 ? 15.382 -13.377 -50.283 1.00 12.33 117 SER C O 1
ATOM 5156 N N . VAL C 1 140 ? 17.055 -14.651 -49.466 1.00 11.06 118 VAL C N 1
ATOM 5157 C CA . VAL C 1 140 ? 17.769 -13.488 -48.963 1.00 10.18 118 VAL C CA 1
ATOM 5158 C C . VAL C 1 140 ? 18.279 -12.658 -50.127 1.00 9.67 118 VAL C C 1
ATOM 5159 O O . VAL C 1 140 ? 18.086 -11.440 -50.169 1.00 11.03 118 VAL C O 1
ATOM 5163 N N . ALA C 1 141 ? 18.898 -13.312 -51.109 1.00 9.99 119 ALA C N 1
ATOM 5164 C CA . ALA C 1 141 ? 19.328 -12.605 -52.312 1.00 10.53 119 ALA C CA 1
ATOM 5165 C C . ALA C 1 141 ? 18.152 -11.901 -52.972 1.00 11.56 119 ALA C C 1
ATOM 5166 O O . ALA C 1 141 ? 18.246 -10.716 -53.330 1.00 11.81 119 ALA C O 1
ATOM 5168 N N . ALA C 1 142 ? 17.022 -12.614 -53.116 1.00 10.65 120 ALA C N 1
ATOM 5169 C CA . ALA C 1 142 ? 15.833 -12.021 -53.731 1.00 7.95 120 ALA C CA 1
ATOM 5170 C C . ALA C 1 142 ? 15.375 -10.788 -52.971 1.00 12.49 120 ALA C C 1
ATOM 5171 O O . ALA C 1 142 ? 14.991 -9.780 -53.580 1.00 12.64 120 ALA C O 1
ATOM 5173 N N . SER C 1 143 ? 15.416 -10.845 -51.636 1.00 11.67 121 SER C N 1
ATOM 5174 C CA . SER C 1 143 ? 14.928 -9.720 -50.839 1.00 12.43 121 SER C CA 1
ATOM 5175 C C . SER C 1 143 ? 15.808 -8.496 -51.028 1.00 12.96 121 SER C C 1
ATOM 5176 O O . SER C 1 143 ? 15.309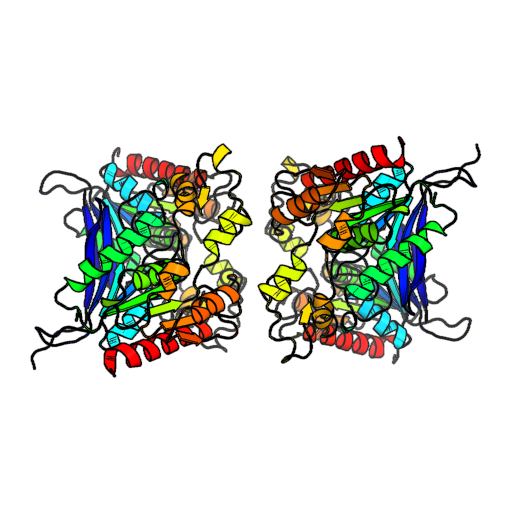 -7.366 -51.060 1.00 12.32 121 SER C O 1
ATOM 5179 N N . ILE C 1 144 ? 17.121 -8.701 -51.114 1.00 9.43 122 ILE C N 1
ATOM 5180 C CA . ILE C 1 144 ? 18.044 -7.586 -51.287 1.00 9.75 122 ILE C CA 1
ATOM 5181 C C . ILE C 1 144 ? 17.950 -7.042 -52.708 1.00 12.04 122 ILE C C 1
ATOM 5182 O O . ILE C 1 144 ? 17.864 -5.826 -52.917 1.00 12.90 122 ILE C O 1
ATOM 5187 N N . VAL C 1 145 ? 17.919 -7.933 -53.705 1.00 11.49 123 VAL C N 1
ATOM 5188 C CA . VAL C 1 145 ? 17.801 -7.494 -55.095 1.00 12.24 123 VAL C CA 1
ATOM 5189 C C . VAL C 1 145 ? 16.479 -6.764 -55.311 1.00 14.77 123 VAL C C 1
ATOM 5190 O O . VAL C 1 145 ? 16.421 -5.749 -56.014 1.00 14.80 123 VAL C O 1
ATOM 5194 N N . ALA C 1 146 ? 15.404 -7.252 -54.687 1.00 11.33 124 ALA C N 1
ATOM 5195 C CA . ALA C 1 146 ? 14.108 -6.580 -54.778 1.00 12.37 124 ALA C CA 1
ATOM 5196 C C . ALA C 1 146 ? 14.167 -5.170 -54.197 1.00 16.41 124 ALA C C 1
ATOM 5197 O O . ALA C 1 146 ? 13.512 -4.252 -54.705 1.00 15.20 124 ALA C O 1
ATOM 5199 N N . GLY C 1 147 ? 14.921 -4.984 -53.113 1.00 15.18 125 GLY C N 1
ATOM 5200 C CA . GLY C 1 147 ? 15.065 -3.650 -52.555 1.00 15.75 125 GLY C CA 1
ATOM 5201 C C . GLY C 1 147 ? 15.814 -2.712 -53.482 1.00 15.59 125 GLY C C 1
ATOM 5202 O O . GLY C 1 147 ? 15.517 -1.514 -53.538 1.00 21.92 125 GLY C O 1
ATOM 5203 N N . LYS C 1 148 ? 16.794 -3.234 -54.216 1.00 12.57 126 LYS C N 1
ATOM 5204 C CA . LYS C 1 148 ? 17.617 -2.416 -55.103 1.00 14.07 126 LYS C CA 1
ATOM 5205 C C . LYS C 1 148 ? 17.053 -2.281 -56.510 1.00 16.26 126 LYS C C 1
ATOM 5206 O O . LYS C 1 148 ? 17.467 -1.377 -57.245 1.00 18.68 126 LYS C O 1
ATOM 5212 N N . ARG C 1 149 ? 16.153 -3.167 -56.911 1.00 12.90 127 ARG C N 1
ATOM 5213 C CA . ARG C 1 149 ? 15.558 -3.157 -58.243 1.00 13.02 127 ARG C CA 1
ATOM 5214 C C . ARG C 1 149 ? 14.044 -3.158 -58.133 1.00 16.58 127 ARG C C 1
ATOM 5215 O O . ARG C 1 149 ? 13.346 -3.807 -58.917 1.00 18.07 127 ARG C O 1
ATOM 5223 N N . SER C 1 150 ? 13.522 -2.414 -57.154 1.00 14.01 128 SER C N 1
ATOM 5224 C CA . SER C 1 150 ? 12.102 -2.494 -56.819 1.00 13.19 128 SER C CA 1
ATOM 5225 C C . SER C 1 150 ? 11.213 -2.163 -58.006 1.00 17.37 128 SER C C 1
ATOM 5226 O O . SER C 1 150 ? 10.128 -2.739 -58.145 1.00 16.76 128 SER C O 1
ATOM 5229 N N . THR C 1 151 ? 11.642 -1.236 -58.864 1.00 15.32 129 THR C N 1
ATOM 5230 C CA . THR C 1 151 ? 10.808 -0.842 -59.992 1.00 18.92 129 THR C CA 1
ATOM 5231 C C . THR C 1 151 ? 10.613 -1.966 -60.994 1.00 18.73 129 THR C C 1
ATOM 5232 O O . THR C 1 151 ? 9.711 -1.875 -61.833 1.00 19.41 129 THR C O 1
ATOM 5236 N N . GLU C 1 152 ? 11.427 -3.017 -60.930 1.00 13.32 130 GLU C N 1
ATOM 5237 C CA . GLU C 1 152 ? 11.351 -4.090 -61.907 1.00 17.02 130 GLU C CA 1
ATOM 5238 C C . GLU C 1 152 ? 10.388 -5.204 -61.521 1.00 15.91 130 GLU C C 1
ATOM 5239 O O . GLU C 1 152 ? 10.040 -6.014 -62.388 1.00 18.92 130 GLU C O 1
ATOM 5245 N N . LEU C 1 153 ? 9.937 -5.267 -60.266 1.00 13.78 131 LEU C N 1
ATOM 5246 C CA . LEU C 1 153 ? 9.294 -6.466 -59.740 1.00 14.32 131 LEU C CA 1
ATOM 5247 C C . LEU C 1 153 ? 7.823 -6.221 -59.442 1.00 13.64 131 LEU C C 1
ATOM 5248 O O . LEU C 1 153 ? 7.479 -5.375 -58.605 1.00 18.58 131 LEU C O 1
ATOM 5253 N N . THR C 1 154 ? 6.967 -7.014 -60.082 1.00 14.44 132 THR C N 1
ATOM 5254 C CA . THR C 1 154 ? 5.545 -6.997 -59.773 1.00 13.86 132 THR C CA 1
ATOM 5255 C C . THR C 1 154 ? 5.280 -7.549 -58.380 1.00 17.84 132 THR C C 1
ATOM 5256 O O . THR C 1 154 ? 4.398 -7.062 -57.664 1.00 16.80 132 THR C O 1
ATOM 5260 N N . SER C 1 155 ? 6.040 -8.558 -57.973 1.00 13.08 133 SER C N 1
ATOM 5261 C CA . SER C 1 155 ? 5.850 -9.144 -56.654 1.00 11.23 133 SER C CA 1
ATOM 5262 C C . SER C 1 155 ? 7.083 -9.968 -56.300 1.00 10.16 133 SER C C 1
ATOM 5263 O O . SER C 1 155 ? 7.977 -10.181 -57.121 1.00 12.12 133 SER C O 1
ATOM 5266 N N . LEU C 1 156 ? 7.123 -10.411 -55.046 1.00 12.32 134 LEU C N 1
ATOM 5267 C CA . LEU C 1 156 ? 8.257 -11.138 -54.498 1.00 13.43 134 LEU C CA 1
ATOM 5268 C C . LEU C 1 156 ? 7.737 -12.237 -53.590 1.00 12.13 134 LEU C C 1
ATOM 5269 O O . LEU C 1 156 ? 6.903 -11.974 -52.724 1.00 12.49 134 LEU C O 1
ATOM 5274 N N . CYS C 1 157 ? 8.218 -13.461 -53.792 1.00 11.86 135 CYS C N 1
ATOM 5275 C CA . CYS C 1 157 ? 7.866 -14.588 -52.936 1.00 10.98 135 CYS C CA 1
ATOM 5276 C C . CYS C 1 157 ? 9.138 -15.213 -52.382 1.00 12.61 135 CYS C C 1
ATOM 5277 O O . CYS C 1 157 ? 10.083 -15.483 -53.131 1.00 10.78 135 CYS C O 1
ATOM 5280 N N . MET C 1 158 ? 9.161 -15.432 -51.074 1.00 10.30 136 MET C N 1
ATOM 5281 C CA . MET C 1 158 ? 10.343 -15.927 -50.390 1.00 9.59 136 MET C CA 1
ATOM 5282 C C . MET C 1 158 ? 9.967 -17.165 -49.597 1.00 9.03 136 MET C C 1
ATOM 5283 O O . MET C 1 158 ? 9.116 -17.105 -48.707 1.00 13.07 136 MET C O 1
ATOM 5288 N N . TRP C 1 159 ? 10.594 -18.285 -49.928 1.00 9.07 137 TRP C N 1
ATOM 5289 C CA . TRP C 1 159 ? 10.453 -19.503 -49.151 1.00 10.02 137 TRP C CA 1
ATOM 5290 C C . TRP C 1 159 ? 11.627 -19.643 -48.204 1.00 10.80 137 TRP C C 1
ATOM 5291 O O . TRP C 1 159 ? 12.779 -19.489 -48.626 1.00 10.14 137 TRP C O 1
ATOM 5302 N N . SER C 1 160 ? 11.341 -19.994 -46.948 1.00 9.40 138 SER C N 1
ATOM 5303 C CA . SER C 1 160 ? 12.359 -20.417 -45.990 1.00 10.60 138 SER C CA 1
ATOM 5304 C C . SER C 1 160 ? 13.611 -19.531 -45.999 1.00 9.70 138 SER C C 1
ATOM 5305 O O . SER C 1 160 ? 14.728 -20.038 -46.111 1.00 10.66 138 SER C O 1
ATOM 5308 N N . PRO C 1 161 ? 13.456 -18.211 -45.890 1.00 10.43 139 PRO C N 1
ATOM 5309 C CA . PRO C 1 161 ? 14.621 -17.324 -46.044 1.00 9.46 139 PRO C CA 1
ATOM 5310 C C . PRO C 1 161 ? 15.696 -17.642 -45.016 1.00 9.21 139 PRO C C 1
ATOM 5311 O O . PRO C 1 161 ? 15.420 -17.743 -43.817 1.00 12.18 139 PRO C O 1
ATOM 5315 N N . ALA C 1 162 ? 16.927 -17.798 -45.493 1.00 8.77 140 ALA C N 1
ATOM 5316 C CA . ALA C 1 162 ? 18.080 -18.093 -44.637 1.00 8.33 140 ALA C CA 1
ATOM 5317 C C . ALA C 1 162 ? 18.705 -16.806 -44.116 1.00 9.84 140 ALA C C 1
ATOM 5318 O O . ALA C 1 162 ? 19.910 -16.601 -44.191 1.00 10.69 140 ALA C O 1
ATOM 5320 N N . ALA C 1 163 ? 17.858 -15.924 -43.594 1.00 12.02 141 ALA C N 1
ATOM 5321 C CA . ALA C 1 163 ? 18.272 -14.571 -43.251 1.00 11.70 141 ALA C CA 1
ATOM 5322 C C . ALA C 1 163 ? 19.090 -14.517 -41.970 1.00 12.02 141 ALA C C 1
ATOM 5323 O O . ALA C 1 163 ? 19.560 -13.438 -41.601 1.00 10.75 141 ALA C O 1
ATOM 5325 N N . SER C 1 164 ? 19.272 -15.650 -41.300 1.00 14.12 142 SER C N 1
ATOM 5326 C CA . SER C 1 164 ? 20.174 -15.746 -40.163 1.00 10.68 142 SER C CA 1
ATOM 5327 C C . SER C 1 164 ? 21.631 -15.922 -40.566 1.00 10.71 142 SER C C 1
ATOM 5328 O O . SER C 1 164 ? 22.494 -16.031 -39.685 1.00 10.91 142 SER C O 1
ATOM 5331 N N . PHE C 1 165 ? 21.955 -15.949 -41.861 1.00 12.29 143 PHE C N 1
ATOM 5332 C CA . PHE C 1 165 ? 23.266 -16.498 -42.206 1.00 10.95 143 PHE C CA 1
ATOM 5333 C C . PHE C 1 165 ? 24.405 -15.576 -41.792 1.00 11.88 143 PHE C C 1
ATOM 5334 O O . PHE C 1 165 ? 25.494 -16.064 -41.462 1.00 13.01 143 PHE C O 1
ATOM 5342 N N . LEU C 1 166 ? 24.168 -14.259 -41.748 1.00 10.88 144 LEU C N 1
ATOM 5343 C CA . LEU C 1 166 ? 25.201 -13.352 -41.252 1.00 14.55 144 LEU C CA 1
ATOM 5344 C C . LEU C 1 166 ? 25.364 -13.482 -39.743 1.00 11.43 144 LEU C C 1
ATOM 5345 O O . LEU C 1 166 ? 26.492 -13.535 -39.239 1.00 13.99 144 LEU C O 1
ATOM 5350 N N . ASP C 1 167 ? 24.250 -13.533 -39.004 1.00 11.27 145 ASP C N 1
ATOM 5351 C CA . ASP C 1 167 ? 24.326 -13.741 -37.560 1.00 14.01 145 ASP C CA 1
ATOM 5352 C C . ASP C 1 167 ? 25.012 -15.058 -37.225 1.00 14.56 145 ASP C C 1
ATOM 5353 O O . ASP C 1 167 ? 25.847 -15.114 -36.312 1.00 13.48 145 ASP C O 1
ATOM 5358 N N . GLU C 1 168 ? 24.674 -16.131 -37.946 1.00 13.37 146 GLU C N 1
ATOM 5359 C CA . GLU C 1 168 ? 25.235 -17.441 -37.624 1.00 11.64 146 GLU C CA 1
ATOM 5360 C C . GLU C 1 168 ? 26.746 -17.446 -37.804 1.00 11.18 146 GLU C C 1
ATOM 5361 O O . GLU C 1 168 ? 27.489 -17.867 -36.912 1.00 13.41 146 GLU C O 1
ATOM 5367 N N . ILE C 1 169 ? 27.221 -16.974 -38.955 1.00 10.60 147 ILE C N 1
ATOM 5368 C CA . ILE C 1 169 ? 28.650 -17.034 -39.234 1.00 10.87 147 ILE C CA 1
ATOM 5369 C C . ILE C 1 169 ? 29.402 -16.024 -38.381 1.00 11.78 147 ILE C C 1
ATOM 5370 O O . ILE C 1 169 ? 30.412 -16.351 -37.752 1.00 15.09 147 ILE C O 1
ATOM 5375 N N . LEU C 1 170 ? 28.927 -14.775 -38.358 1.00 14.69 148 LEU C N 1
ATOM 5376 C CA . LEU C 1 170 ? 29.687 -13.700 -37.724 1.00 13.80 148 LEU C CA 1
ATOM 5377 C C . LEU C 1 170 ? 29.592 -13.753 -36.200 1.00 13.86 148 LEU C C 1
ATOM 5378 O O . LEU C 1 170 ? 30.591 -13.512 -35.511 1.00 17.25 148 LEU C O 1
ATOM 5383 N N . ASN C 1 171 ? 28.422 -14.081 -35.654 1.00 15.41 149 ASN C N 1
ATOM 5384 C CA . ASN C 1 171 ? 28.230 -14.091 -34.208 1.00 11.46 149 ASN C CA 1
ATOM 5385 C C . ASN C 1 171 ? 28.403 -15.471 -33.589 1.00 13.10 149 ASN C C 1
ATOM 5386 O O . ASN C 1 171 ? 29.037 -15.593 -32.536 1.00 15.22 149 ASN C O 1
ATOM 5391 N N . ASP C 1 172 ? 27.865 -16.512 -34.219 1.00 13.98 150 ASP C N 1
ATOM 5392 C CA . ASP C 1 172 ? 27.934 -17.860 -33.674 1.00 16.80 150 ASP C CA 1
ATOM 5393 C C . ASP C 1 172 ? 29.070 -18.685 -34.256 1.00 14.23 150 ASP C C 1
ATOM 5394 O O . ASP C 1 172 ? 29.306 -19.801 -33.786 1.00 16.28 150 ASP C O 1
ATOM 5399 N N . HIS C 1 173 ? 29.772 -18.165 -35.263 1.00 12.17 151 HIS C N 1
ATOM 5400 C CA . HIS C 1 173 ? 30.983 -18.790 -35.795 1.00 13.47 151 HIS C CA 1
ATOM 5401 C C . HIS C 1 173 ? 30.704 -20.180 -36.356 1.00 14.87 151 HIS C C 1
ATOM 5402 O O . HIS C 1 173 ? 31.556 -21.073 -36.301 1.00 15.93 151 HIS C O 1
ATOM 5409 N N . THR C 1 174 ? 29.507 -20.365 -36.904 1.00 13.59 152 THR C N 1
ATOM 5410 C CA . THR C 1 174 ? 29.152 -21.587 -37.607 1.00 13.06 152 THR C CA 1
ATOM 5411 C C . THR C 1 174 ? 28.475 -21.244 -38.928 1.00 13.11 152 THR C C 1
ATOM 5412 O O . THR C 1 174 ? 27.899 -20.168 -39.111 1.00 13.42 152 THR C O 1
ATOM 5416 N N . LEU C 1 175 ? 28.584 -22.182 -39.859 1.00 14.60 153 LEU C N 1
ATOM 5417 C CA . LEU C 1 175 ? 27.918 -22.109 -41.152 1.00 13.08 153 LEU C CA 1
ATOM 5418 C C . LEU C 1 175 ? 27.135 -23.404 -41.294 1.00 15.57 153 LEU C C 1
ATOM 5419 O O . LEU C 1 175 ? 27.730 -24.480 -41.420 1.00 17.24 153 LEU C O 1
ATOM 5424 N N . GLN C 1 176 ? 25.809 -23.297 -41.243 1.00 16.87 154 GLN C N 1
ATOM 5425 C CA . GLN C 1 176 ? 24.914 -24.452 -41.171 1.00 23.39 154 GLN C CA 1
ATOM 5426 C C . GLN C 1 176 ? 25.399 -25.454 -40.123 1.00 23.16 154 GLN C C 1
ATOM 5427 O O . GLN C 1 176 ? 25.472 -26.663 -40.354 1.00 20.88 154 GLN C O 1
ATOM 5433 N N . GLY C 1 177 ? 25.764 -24.922 -38.956 1.00 19.86 155 GLY C N 1
ATOM 5434 C CA . GLY C 1 177 ? 26.137 -25.727 -37.816 1.00 20.80 155 GLY C CA 1
ATOM 5435 C C . GLY C 1 177 ? 27.588 -26.151 -37.747 1.00 21.82 155 GLY C C 1
ATOM 5436 O O . GLY C 1 177 ? 27.993 -26.715 -36.723 1.00 24.72 155 GLY C O 1
ATOM 5437 N N . LYS C 1 178 ? 28.381 -25.915 -38.792 1.00 20.92 156 LYS C N 1
ATOM 5438 C CA . LYS C 1 178 ? 29.779 -26.330 -38.816 1.00 20.00 156 LYS C CA 1
ATOM 5439 C C . LYS C 1 178 ? 30.679 -25.135 -38.537 1.00 17.24 156 LYS C C 1
ATOM 5440 O O . LYS C 1 178 ? 30.478 -24.055 -39.097 1.00 16.44 156 LYS C O 1
ATOM 5446 N N . THR C 1 179 ? 31.685 -25.343 -37.685 1.00 18.68 157 THR C N 1
ATOM 5447 C CA . THR C 1 179 ? 32.537 -24.238 -37.269 1.00 15.55 157 THR C CA 1
ATOM 5448 C C . THR C 1 179 ? 33.205 -23.575 -38.467 1.00 16.46 157 THR C C 1
ATOM 5449 O O . THR C 1 179 ? 33.597 -24.235 -39.439 1.00 20.53 157 THR C O 1
ATOM 5453 N N . VAL C 1 180 ? 33.317 -22.249 -38.396 1.00 13.41 158 VAL C N 1
ATOM 5454 C CA . VAL C 1 180 ? 34.106 -21.487 -39.355 1.00 17.80 158 VAL C CA 1
ATOM 5455 C C . VAL C 1 180 ? 35.465 -21.110 -38.802 1.00 15.52 158 VAL C C 1
ATOM 5456 O O . VAL C 1 180 ? 36.220 -20.393 -39.472 1.00 15.98 158 VAL C O 1
ATOM 5460 N N . ASP C 1 181 ? 35.805 -21.582 -37.602 1.00 15.06 159 ASP C N 1
ATOM 5461 C CA . ASP C 1 181 ? 37.017 -21.132 -36.933 1.00 18.86 159 ASP C CA 1
ATOM 5462 C C . ASP C 1 181 ? 38.272 -21.844 -37.412 1.00 17.17 159 ASP C C 1
ATOM 5463 O O . ASP C 1 181 ? 39.368 -21.485 -36.969 1.00 21.76 159 ASP C O 1
ATOM 5468 N N . ASN C 1 182 ? 38.153 -22.830 -38.294 1.00 17.18 160 ASN C N 1
ATOM 5469 C CA . ASN C 1 182 ? 39.313 -23.500 -38.860 1.00 16.64 160 ASN C CA 1
ATOM 5470 C C . ASN C 1 182 ? 39.667 -22.985 -40.250 1.00 14.84 160 ASN C C 1
ATOM 5471 O O . ASN C 1 182 ? 40.528 -23.575 -40.908 1.00 18.88 160 ASN C O 1
ATOM 5476 N N . VAL C 1 183 ? 39.022 -21.910 -40.712 1.00 16.49 161 VAL C N 1
ATOM 5477 C CA . VAL C 1 183 ? 39.292 -21.403 -42.057 1.00 19.00 161 VAL C CA 1
ATOM 5478 C C . VAL C 1 183 ? 40.741 -20.946 -42.181 1.00 22.72 161 VAL C C 1
ATOM 5479 O O . VAL C 1 183 ? 41.417 -21.240 -43.175 1.00 19.46 161 VAL C O 1
ATOM 5483 N N . GLU C 1 184 ? 41.254 -20.239 -41.171 1.00 20.74 162 GLU C N 1
ATOM 5484 C CA . GLU C 1 184 ? 42.641 -19.782 -41.245 1.00 22.17 162 GLU C CA 1
ATOM 5485 C C . GLU C 1 184 ? 43.623 -20.950 -41.228 1.00 22.14 162 GLU C C 1
ATOM 5486 O O . GLU C 1 184 ? 44.599 -20.956 -41.986 1.00 24.58 162 GLU C O 1
ATOM 5492 N N . LYS C 1 185 ? 43.382 -21.951 -40.386 1.00 21.50 163 LYS C N 1
ATOM 5493 C CA . LYS C 1 185 ? 44.263 -23.113 -40.364 1.00 20.25 163 LYS C CA 1
ATOM 5494 C C . LYS C 1 185 ? 44.205 -23.874 -41.685 1.00 26.28 163 LYS C C 1
ATOM 5495 O O . LYS C 1 185 ? 45.241 -24.178 -42.287 1.00 23.73 163 LYS C O 1
ATOM 5501 N N . ASP C 1 186 ? 42.994 -24.176 -42.161 1.00 21.63 164 ASP C N 1
ATOM 5502 C CA . ASP C 1 186 ? 42.846 -25.019 -43.343 1.00 17.41 164 ASP C CA 1
ATOM 5503 C C . ASP C 1 186 ? 43.079 -24.252 -44.636 1.00 17.48 164 ASP C C 1
ATOM 5504 O O . ASP C 1 186 ? 43.512 -24.845 -45.635 1.00 20.76 164 ASP C O 1
ATOM 5509 N N . GLY C 1 187 ? 42.775 -22.953 -44.643 1.00 20.42 165 GLY C N 1
ATOM 5510 C CA . GLY C 1 187 ? 42.848 -22.132 -45.831 1.00 19.31 165 GLY C CA 1
ATOM 5511 C C . GLY C 1 187 ? 41.537 -21.996 -46.569 1.00 17.85 165 GLY C C 1
ATOM 5512 O O . GLY C 1 187 ? 41.488 -21.301 -47.589 1.00 18.01 165 GLY C O 1
ATOM 5513 N N . TYR C 1 188 ? 40.477 -22.632 -46.080 1.00 16.17 166 TYR C N 1
ATOM 5514 C CA . TYR C 1 188 ? 39.188 -22.677 -46.754 1.00 13.78 166 TYR C CA 1
ATOM 5515 C C . TYR C 1 188 ? 38.191 -23.246 -45.760 1.00 12.90 166 TYR C C 1
ATOM 5516 O O . TYR C 1 188 ? 38.567 -23.748 -44.700 1.00 13.26 166 TYR C O 1
ATOM 5525 N N . PHE C 1 189 ? 36.916 -23.188 -46.135 1.00 12.53 167 PHE C N 1
ATOM 5526 C CA . PHE C 1 189 ? 35.833 -23.858 -45.430 1.00 12.50 167 PHE C CA 1
ATOM 5527 C C . PHE C 1 189 ? 35.335 -24.999 -46.306 1.00 13.75 167 PHE C C 1
ATOM 5528 O O . PHE C 1 189 ? 35.111 -24.802 -47.504 1.00 13.16 167 PHE C O 1
ATOM 5536 N N . ASP C 1 190 ? 35.141 -26.172 -45.708 1.00 11.57 168 ASP C N 1
ATOM 5537 C CA . ASP C 1 190 ? 34.691 -27.374 -46.407 1.00 11.90 168 ASP C CA 1
ATOM 5538 C C . ASP C 1 190 ? 33.166 -27.407 -46.368 1.00 11.51 168 ASP C C 1
ATOM 5539 O O . ASP C 1 190 ? 32.564 -27.704 -45.333 1.00 13.25 168 ASP C O 1
ATOM 5544 N N . PHE C 1 191 ? 32.535 -27.093 -47.494 1.00 12.85 169 PHE C N 1
ATOM 5545 C CA . PHE C 1 191 ? 31.080 -27.192 -47.616 1.00 12.81 169 PHE C CA 1
ATOM 5546 C C . PHE C 1 191 ? 30.748 -28.419 -48.464 1.00 13.88 169 PHE C C 1
ATOM 5547 O O . PHE C 1 191 ? 30.686 -28.348 -49.696 1.00 14.63 169 PHE C O 1
ATOM 5555 N N . TYR C 1 192 ? 30.528 -29.546 -47.787 1.00 13.30 170 TYR C N 1
ATOM 5556 C CA . TYR C 1 192 ? 30.102 -30.796 -48.429 1.00 16.26 170 TYR C CA 1
ATOM 5557 C C . TYR C 1 192 ? 30.979 -31.148 -49.633 1.00 13.94 170 TYR C C 1
ATOM 5558 O O . TYR C 1 192 ? 30.498 -31.613 -50.670 1.00 14.31 170 TYR C O 1
ATOM 5567 N N . GLY C 1 193 ? 32.285 -30.924 -49.494 1.00 12.09 171 GLY C N 1
ATOM 5568 C CA . GLY C 1 193 ? 33.237 -31.264 -50.526 1.00 14.04 171 GLY C CA 1
ATOM 5569 C C . GLY C 1 193 ? 33.585 -30.127 -51.455 1.00 13.47 171 GLY C C 1
ATOM 5570 O O . GLY C 1 193 ? 34.489 -30.282 -52.281 1.00 14.30 171 GLY C O 1
ATOM 5571 N N . LEU C 1 194 ? 32.886 -29.002 -51.349 1.00 15.06 172 LEU C N 1
ATOM 5572 C CA . LEU C 1 194 ? 33.235 -27.794 -52.077 1.00 16.70 172 LEU C CA 1
ATOM 5573 C C . LEU C 1 194 ? 34.142 -26.925 -51.217 1.00 12.99 172 LEU C C 1
ATOM 5574 O O . LEU C 1 194 ? 33.975 -26.845 -50.000 1.00 14.69 172 LEU C O 1
ATOM 5579 N N . LYS C 1 195 ? 35.123 -26.312 -51.853 1.00 16.95 173 LYS C N 1
ATOM 5580 C CA . LYS C 1 195 ? 36.071 -25.435 -51.179 1.00 13.46 173 LYS C CA 1
ATOM 5581 C C . LYS C 1 195 ? 35.478 -24.034 -51.171 1.00 14.90 173 LYS C C 1
ATOM 5582 O O . LYS C 1 195 ? 35.338 -23.414 -52.227 1.00 17.90 173 LYS C O 1
ATOM 5588 N N . LEU C 1 196 ? 35.098 -23.544 -50.000 1.00 17.16 174 LEU C N 1
ATOM 5589 C CA . LEU C 1 196 ? 34.632 -22.170 -49.856 1.00 11.33 174 LEU C CA 1
ATOM 5590 C C . LEU C 1 196 ? 35.785 -21.310 -49.346 1.00 13.81 174 LEU C C 1
ATOM 5591 O O . LEU C 1 196 ? 36.414 -21.640 -48.335 1.00 17.09 174 LEU C O 1
ATOM 5596 N N . GLY C 1 197 ? 36.082 -20.232 -50.062 1.00 14.01 175 GLY C N 1
ATOM 5597 C CA . GLY C 1 197 ? 37.292 -19.479 -49.805 1.00 17.73 175 GLY C CA 1
ATOM 5598 C C . GLY C 1 197 ? 37.149 -18.386 -48.750 1.00 16.55 175 GLY C C 1
ATOM 5599 O O . GLY C 1 197 ? 36.061 -18.073 -48.253 1.00 14.27 175 GLY C O 1
ATOM 5600 N N . LYS C 1 198 ? 38.300 -17.803 -48.400 1.00 16.56 176 LYS C N 1
ATOM 5601 C CA . LYS C 1 198 ? 38.310 -16.687 -47.462 1.00 16.12 176 LYS C CA 1
ATOM 5602 C C . LYS C 1 198 ? 37.542 -15.488 -48.004 1.00 17.24 176 LYS C C 1
ATOM 5603 O O . LYS C 1 198 ? 36.966 -14.718 -47.225 1.00 15.60 176 LYS C O 1
ATOM 5609 N N . ALA C 1 199 ? 37.519 -15.315 -49.330 1.00 17.08 177 ALA C N 1
ATOM 5610 C CA . ALA C 1 199 ? 36.843 -14.161 -49.914 1.00 17.43 177 ALA C CA 1
ATOM 5611 C C . ALA C 1 199 ? 35.379 -14.103 -49.494 1.00 15.91 177 ALA C C 1
ATOM 5612 O O . ALA C 1 199 ? 34.842 -13.018 -49.248 1.00 14.79 177 ALA C O 1
ATOM 5614 N N . PHE C 1 200 ? 34.719 -15.259 -49.408 1.00 13.87 178 PHE C N 1
ATOM 5615 C CA . PHE C 1 200 ? 33.332 -15.287 -48.959 1.00 15.26 178 PHE C CA 1
ATOM 5616 C C . PHE C 1 200 ? 33.195 -14.656 -47.580 1.00 12.18 178 PHE C C 1
ATOM 5617 O O . PHE C 1 200 ? 32.351 -13.775 -47.364 1.00 11.97 178 PHE C O 1
ATOM 5625 N N . PHE C 1 201 ? 34.039 -15.085 -46.638 1.00 14.67 179 PHE C N 1
ATOM 5626 C CA . PHE C 1 201 ? 33.942 -14.599 -45.268 1.00 13.71 179 PHE C CA 1
ATOM 5627 C C . PHE C 1 201 ? 34.381 -13.153 -45.148 1.00 11.74 179 PHE C C 1
ATOM 5628 O O . PHE C 1 201 ? 33.818 -12.407 -44.343 1.00 16.82 179 PHE C O 1
ATOM 5636 N N . ASP C 1 202 ? 35.382 -12.747 -45.933 1.00 12.71 180 ASP C N 1
ATOM 5637 C CA . ASP C 1 202 ? 35.829 -11.360 -45.894 1.00 13.72 180 ASP C CA 1
ATOM 5638 C C . ASP C 1 202 ? 34.771 -10.419 -46.450 1.00 15.91 180 ASP C C 1
ATOM 5639 O O . ASP C 1 202 ? 34.708 -9.252 -46.051 1.00 19.71 180 ASP C O 1
ATOM 5644 N N . ASP C 1 203 ? 33.912 -10.917 -47.340 1.00 14.58 181 ASP C N 1
ATOM 5645 C CA . ASP C 1 203 ? 32.869 -10.116 -47.964 1.00 16.36 181 ASP C CA 1
ATOM 5646 C C . ASP C 1 203 ? 31.619 -9.978 -47.095 1.00 14.14 181 ASP C C 1
ATOM 5647 O O . ASP C 1 203 ? 30.791 -9.097 -47.352 1.00 17.28 181 ASP C O 1
ATOM 5652 N N . LEU C 1 204 ? 31.462 -10.817 -46.069 1.00 13.51 182 LEU C N 1
ATOM 5653 C CA . LEU C 1 204 ? 30.237 -10.773 -45.272 1.00 16.74 182 LEU C CA 1
ATOM 5654 C C . LEU C 1 204 ? 30.012 -9.400 -44.649 1.00 19.15 182 LEU C C 1
ATOM 5655 O O . LEU C 1 204 ? 28.862 -8.996 -44.440 1.00 19.00 182 LEU C O 1
ATOM 5660 N N . LYS C 1 205 ? 31.091 -8.664 -44.361 1.00 16.38 183 LYS C N 1
ATOM 5661 C CA . LYS C 1 205 ? 30.946 -7.339 -43.772 1.00 19.69 183 LYS C CA 1
ATOM 5662 C C . LYS C 1 205 ? 30.236 -6.363 -44.701 1.00 19.75 183 LYS C C 1
ATOM 5663 O O . LYS C 1 205 ? 29.759 -5.322 -44.238 1.00 19.84 183 LYS C O 1
ATOM 5669 N N . ASN C 1 206 ? 30.177 -6.657 -45.997 1.00 17.39 184 ASN C N 1
ATOM 5670 C CA . ASN C 1 206 ? 29.569 -5.766 -46.971 1.00 17.13 184 ASN C CA 1
ATOM 5671 C C . ASN C 1 206 ? 28.075 -5.996 -47.142 1.00 18.27 184 ASN C C 1
ATOM 5672 O O . ASN C 1 206 ? 27.443 -5.274 -47.921 1.00 21.97 184 ASN C O 1
ATOM 5677 N N . ILE C 1 207 ? 27.498 -6.975 -46.455 1.00 15.67 185 ILE C N 1
ATOM 5678 C CA . ILE C 1 207 ? 26.133 -7.415 -46.723 1.00 14.79 185 ILE C CA 1
ATOM 5679 C C . ILE C 1 207 ? 25.177 -6.797 -45.714 1.00 14.55 185 ILE C C 1
ATOM 5680 O O . ILE C 1 207 ? 25.376 -6.909 -44.499 1.00 16.41 185 ILE C O 1
ATOM 5685 N N . ASN C 1 208 ? 24.120 -6.173 -46.213 1.00 13.80 186 ASN C N 1
ATOM 5686 C CA . ASN C 1 208 ? 23.008 -5.741 -45.380 1.00 17.68 186 ASN C CA 1
ATOM 5687 C C . ASN C 1 208 ? 21.745 -6.355 -45.963 1.00 17.18 186 ASN C C 1
ATOM 5688 O O . ASN C 1 208 ? 21.460 -6.178 -47.153 1.00 17.50 186 ASN C O 1
ATOM 5693 N N . ILE C 1 209 ? 21.009 -7.094 -45.140 1.00 13.78 187 ILE C N 1
ATOM 5694 C CA . ILE C 1 209 ? 19.780 -7.745 -45.575 1.00 12.64 187 ILE C CA 1
ATOM 5695 C C . ILE C 1 209 ? 18.594 -6.809 -45.400 1.00 14.47 187 ILE C C 1
ATOM 5696 O O . ILE C 1 209 ? 17.933 -6.431 -46.372 1.00 14.19 187 ILE C O 1
ATOM 5701 N N . PHE C 1 210 ? 18.317 -6.424 -44.153 1.00 14.27 188 PHE C N 1
ATOM 5702 C CA . PHE C 1 210 ? 17.001 -5.881 -43.852 1.00 16.78 188 PHE C CA 1
ATOM 5703 C C . PHE C 1 210 ? 16.844 -4.419 -44.252 1.00 14.28 188 PHE C C 1
ATOM 5704 O O . PHE C 1 210 ? 15.733 -4.006 -44.604 1.00 16.78 188 PHE C O 1
ATOM 5712 N N . ASP C 1 211 ? 17.917 -3.629 -44.234 1.00 15.78 189 ASP C N 1
ATOM 5713 C CA . ASP C 1 211 ? 17.771 -2.245 -44.665 1.00 18.96 189 ASP C CA 1
ATOM 5714 C C . ASP C 1 211 ? 17.638 -2.156 -46.179 1.00 17.98 189 ASP C C 1
ATOM 5715 O O . ASP C 1 211 ? 16.999 -1.227 -46.687 1.00 19.43 189 ASP C O 1
ATOM 5720 N N . ASN C 1 212 ? 18.194 -3.126 -46.912 1.00 16.28 190 ASN C N 1
ATOM 5721 C CA . ASN C 1 212 ? 17.944 -3.204 -48.346 1.00 15.67 190 ASN C CA 1
ATOM 5722 C C . ASN C 1 212 ? 16.559 -3.775 -48.634 1.00 15.88 190 ASN C C 1
ATOM 5723 O O . ASN C 1 212 ? 15.832 -3.247 -49.482 1.00 15.71 190 ASN C O 1
ATOM 5728 N N . ALA C 1 213 ? 16.167 -4.842 -47.925 1.00 16.46 191 ALA C N 1
ATOM 5729 C CA . ALA C 1 213 ? 14.917 -5.520 -48.261 1.00 12.23 191 ALA C CA 1
ATOM 5730 C C . ALA C 1 213 ? 13.709 -4.621 -48.051 1.00 16.37 191 ALA C C 1
ATOM 5731 O O . ALA C 1 213 ? 12.732 -4.706 -48.803 1.00 16.94 191 ALA C O 1
ATOM 5733 N N . LYS C 1 214 ? 13.764 -3.745 -47.051 1.00 16.67 192 LYS C N 1
ATOM 5734 C CA . LYS C 1 214 ? 12.604 -2.934 -46.698 1.00 12.59 192 LYS C CA 1
ATOM 5735 C C . LYS C 1 214 ? 12.222 -1.937 -47.785 1.00 15.72 192 LYS C C 1
ATOM 5736 O O . LYS C 1 214 ? 11.112 -1.397 -47.737 1.00 19.30 192 LYS C O 1
ATOM 5742 N N . LYS C 1 215 ? 13.119 -1.667 -48.740 1.00 16.06 193 LYS C N 1
ATOM 5743 C CA . LYS C 1 215 ? 12.839 -0.728 -49.818 1.00 19.39 193 LYS C CA 1
ATOM 5744 C C . LYS C 1 215 ? 11.825 -1.269 -50.816 1.00 16.91 193 LYS C C 1
ATOM 5745 O O . LYS C 1 215 ? 11.227 -0.487 -51.566 1.00 19.91 193 LYS C O 1
ATOM 5751 N N . TYR C 1 216 ? 11.616 -2.581 -50.862 1.00 13.97 194 TYR C N 1
ATOM 5752 C CA . TYR C 1 216 ? 10.630 -3.116 -51.788 1.00 15.49 194 TYR C CA 1
ATOM 5753 C C . TYR C 1 216 ? 9.248 -2.984 -51.166 1.00 15.62 194 TYR C C 1
ATOM 5754 O O . TYR C 1 216 ? 8.979 -3.572 -50.114 1.00 14.73 194 TYR C O 1
ATOM 5763 N N . GLN C 1 217 ? 8.369 -2.227 -51.820 1.00 17.76 195 GLN C N 1
ATOM 5764 C CA . GLN C 1 217 ? 7.037 -1.956 -51.293 1.00 19.68 195 GLN C CA 1
ATOM 5765 C C . GLN C 1 217 ? 5.926 -2.652 -52.071 1.00 16.13 195 GLN C C 1
ATOM 5766 O O . GLN C 1 217 ? 4.748 -2.352 -51.847 1.00 20.98 195 GLN C O 1
ATOM 5772 N N . GLY C 1 218 ? 6.268 -3.569 -52.982 1.00 12.80 196 GLY C N 1
ATOM 5773 C CA . GLY C 1 218 ? 5.271 -4.340 -53.687 1.00 15.53 196 GLY C CA 1
ATOM 5774 C C . GLY C 1 218 ? 4.760 -5.491 -52.851 1.00 12.91 196 GLY C C 1
ATOM 5775 O O . GLY C 1 218 ? 5.116 -5.665 -51.684 1.00 15.86 196 GLY C O 1
ATOM 5776 N N . PRO C 1 219 ? 3.875 -6.283 -53.445 1.00 12.31 197 PRO C N 1
ATOM 5777 C CA . PRO C 1 219 ? 3.372 -7.477 -52.754 1.00 15.09 197 PRO C CA 1
ATOM 5778 C C . PRO C 1 219 ? 4.509 -8.451 -52.465 1.00 15.39 197 PRO C C 1
ATOM 5779 O O . PRO C 1 219 ? 5.275 -8.816 -53.359 1.00 12.26 197 PRO C O 1
ATOM 5783 N N . VAL C 1 220 ? 4.624 -8.853 -51.197 1.00 14.52 198 VAL C N 1
ATOM 5784 C CA . VAL C 1 220 ? 5.609 -9.836 -50.754 1.00 15.09 198 VAL C CA 1
ATOM 5785 C C . VAL C 1 220 ? 4.866 -10.951 -50.050 1.00 14.27 198 VAL C C 1
ATOM 5786 O O . VAL C 1 220 ? 4.008 -10.688 -49.200 1.00 16.22 198 VAL C O 1
ATOM 5790 N N . LYS C 1 221 ? 5.207 -12.191 -50.380 1.00 11.68 199 LYS C N 1
ATOM 5791 C CA . LYS C 1 221 ? 4.721 -13.339 -49.633 1.00 13.56 199 LYS C CA 1
ATOM 5792 C C . LYS C 1 221 ? 5.911 -14.122 -49.109 1.00 13.19 199 LYS C C 1
ATOM 5793 O O . LYS C 1 221 ? 6.817 -14.471 -49.869 1.00 12.66 199 LYS C O 1
ATOM 5799 N N . ILE C 1 222 ? 5.899 -14.403 -47.814 1.00 11.43 200 ILE C N 1
ATOM 5800 C CA . ILE C 1 222 ? 6.907 -15.236 -47.174 1.00 11.19 200 ILE C CA 1
ATOM 5801 C C . ILE C 1 222 ? 6.216 -16.508 -46.721 1.00 12.60 200 ILE C C 1
ATOM 5802 O O . ILE C 1 222 ? 5.173 -16.446 -46.067 1.00 13.50 200 ILE C O 1
ATOM 5807 N N . VAL C 1 223 ? 6.786 -17.662 -47.057 1.00 10.73 201 VAL C N 1
ATOM 5808 C CA . VAL C 1 223 ? 6.254 -18.932 -46.573 1.00 12.38 201 VAL C CA 1
ATOM 5809 C C . VAL C 1 223 ? 7.319 -19.570 -45.701 1.00 10.26 201 VAL C C 1
ATOM 5810 O O . VAL C 1 223 ? 8.449 -19.790 -46.155 1.00 10.57 201 VAL C O 1
ATOM 5814 N N . TYR C 1 224 ? 6.947 -19.876 -44.461 1.00 10.46 202 TYR C N 1
ATOM 5815 C CA . TYR C 1 224 ? 7.844 -20.383 -43.434 1.00 11.36 202 TYR C CA 1
ATOM 5816 C C . TYR C 1 224 ? 7.226 -21.634 -42.829 1.00 12.90 202 TYR C C 1
ATOM 5817 O O . TYR C 1 224 ? 6.041 -21.632 -42.481 1.00 12.87 202 TYR C O 1
ATOM 5826 N N . GLY C 1 225 ? 8.021 -22.688 -42.679 1.00 11.30 203 GLY C N 1
ATOM 5827 C CA . GLY C 1 225 ? 7.544 -23.940 -42.113 1.00 15.95 203 GLY C CA 1
ATOM 5828 C C . GLY C 1 225 ? 7.999 -24.056 -40.669 1.00 14.14 203 GLY C C 1
ATOM 5829 O O . GLY C 1 225 ? 9.133 -23.726 -40.344 1.00 13.12 203 GLY C O 1
ATOM 5830 N N . THR C 1 226 ? 7.106 -24.533 -39.804 1.00 14.52 204 THR C N 1
ATOM 5831 C CA . THR C 1 226 ? 7.426 -24.525 -38.377 1.00 14.22 204 THR C CA 1
ATOM 5832 C C . THR C 1 226 ? 8.608 -25.422 -38.014 1.00 14.47 204 THR C C 1
ATOM 5833 O O . THR C 1 226 ? 9.199 -25.238 -36.943 1.00 17.14 204 THR C O 1
ATOM 5837 N N . ASN C 1 227 ? 8.961 -26.385 -38.854 1.00 14.82 205 ASN C N 1
ATOM 5838 C CA . ASN C 1 227 ? 10.137 -27.206 -38.618 1.00 14.81 205 ASN C CA 1
ATOM 5839 C C . ASN C 1 227 ? 11.396 -26.620 -39.245 1.00 10.42 205 ASN C C 1
ATOM 5840 O O . ASN C 1 227 ? 12.434 -27.283 -39.233 1.00 13.83 205 ASN C O 1
ATOM 5845 N N . ASP C 1 228 ? 11.319 -25.408 -39.788 1.00 14.21 206 ASP C N 1
ATOM 5846 C CA . ASP C 1 228 ? 12.494 -24.755 -40.344 1.00 13.01 206 ASP C CA 1
ATOM 5847 C C . ASP C 1 228 ? 13.524 -24.535 -39.238 1.00 15.98 206 ASP C C 1
ATOM 5848 O O . ASP C 1 228 ? 13.187 -24.076 -38.141 1.00 15.18 206 ASP C O 1
ATOM 5853 N N . PHE C 1 229 ? 14.781 -24.893 -39.508 1.00 12.54 207 PHE C N 1
ATOM 5854 C CA . PHE C 1 229 ? 15.828 -24.614 -38.528 1.00 11.85 207 PHE C CA 1
ATOM 5855 C C . PHE C 1 229 ? 16.148 -23.127 -38.440 1.00 14.49 207 PHE C C 1
ATOM 5856 O O . PHE C 1 229 ? 16.672 -22.690 -37.413 1.00 14.98 207 PHE C O 1
ATOM 5864 N N . ILE C 1 230 ? 15.854 -22.347 -39.475 1.00 12.21 208 ILE C N 1
ATOM 5865 C CA . ILE C 1 230 ? 15.956 -20.885 -39.352 1.00 11.33 208 ILE C CA 1
ATOM 5866 C C . ILE C 1 230 ? 14.907 -20.393 -38.359 1.00 12.84 208 ILE C C 1
ATOM 5867 O O . ILE C 1 230 ? 13.728 -20.776 -38.478 1.00 11.89 208 ILE C O 1
ATOM 5872 N N . PRO C 1 231 ? 15.264 -19.544 -37.391 1.00 11.67 209 PRO C N 1
ATOM 5873 C CA . PRO C 1 231 ? 14.254 -19.035 -36.455 1.00 11.32 209 PRO C CA 1
ATOM 5874 C C . PRO C 1 231 ? 13.192 -18.207 -37.168 1.00 11.98 209 PRO C C 1
ATOM 5875 O O . PRO C 1 231 ? 13.483 -17.432 -38.086 1.00 13.25 209 PRO C O 1
ATOM 5879 N N . GLU C 1 232 ? 11.946 -18.382 -36.724 1.00 11.86 210 GLU C N 1
ATOM 5880 C CA . GLU C 1 232 ? 10.821 -17.664 -37.304 1.00 12.34 210 GLU C CA 1
ATOM 5881 C C . GLU C 1 232 ? 10.983 -16.153 -37.190 1.00 14.64 210 GLU C C 1
ATOM 5882 O O . GLU C 1 232 ? 10.405 -15.416 -37.995 1.00 12.35 210 GLU C O 1
ATOM 5888 N N . LYS C 1 233 ? 11.781 -15.681 -36.223 1.00 13.50 211 LYS C N 1
ATOM 5889 C CA . LYS C 1 233 ? 11.910 -14.247 -36.003 1.00 12.20 211 LYS C CA 1
ATOM 5890 C C . LYS C 1 233 ? 12.432 -13.527 -37.241 1.00 11.43 211 LYS C C 1
ATOM 5891 O O . LYS C 1 233 ? 12.127 -12.348 -37.446 1.00 13.67 211 LYS C O 1
ATOM 5897 N N . TYR C 1 234 ? 13.219 -14.205 -38.075 1.00 10.87 212 TYR C N 1
ATOM 5898 C CA . TYR C 1 234 ? 13.759 -13.525 -39.245 1.00 13.68 212 TYR C CA 1
ATOM 5899 C C . TYR C 1 234 ? 12.657 -13.205 -40.244 1.00 13.39 212 TYR C C 1
ATOM 5900 O O . TYR C 1 234 ? 12.687 -12.156 -40.889 1.00 11.87 212 TYR C O 1
ATOM 5909 N N . SER C 1 235 ? 11.667 -14.090 -40.370 1.00 12.25 213 SER C N 1
ATOM 5910 C CA . SER C 1 235 ? 10.511 -13.771 -41.199 1.00 11.83 213 SER C CA 1
ATOM 5911 C C . SER C 1 235 ? 9.715 -12.615 -40.606 1.00 14.76 213 SER C C 1
ATOM 5912 O O . SER C 1 235 ? 9.247 -11.738 -41.340 1.00 15.98 213 SER C O 1
ATOM 5915 N N . HIS C 1 236 ? 9.568 -12.580 -39.280 1.00 12.68 214 HIS C N 1
ATOM 5916 C CA . HIS C 1 236 ? 8.883 -11.440 -38.679 1.00 15.59 214 HIS C CA 1
ATOM 5917 C C . HIS C 1 236 ? 9.673 -10.152 -38.884 1.00 13.67 214 HIS C C 1
ATOM 5918 O O . HIS C 1 236 ? 9.080 -9.092 -39.113 1.00 14.88 214 HIS C O 1
ATOM 5925 N N . LYS C 1 237 ? 11.005 -10.226 -38.826 1.00 14.13 215 LYS C N 1
ATOM 5926 C CA . LYS C 1 237 ? 11.837 -9.059 -39.109 1.00 12.69 215 LYS C CA 1
ATOM 5927 C C . LYS C 1 237 ? 11.561 -8.508 -40.508 1.00 13.15 215 LYS C C 1
ATOM 5928 O O . LYS C 1 237 ? 11.373 -7.300 -40.690 1.00 14.62 215 LYS C O 1
ATOM 5934 N N . TYR C 1 238 ? 11.539 -9.383 -41.515 1.00 12.54 216 TYR C N 1
ATOM 5935 C CA . TYR C 1 238 ? 11.152 -8.963 -42.860 1.00 12.81 216 TYR C CA 1
ATOM 5936 C C . TYR C 1 238 ? 9.793 -8.278 -42.860 1.00 14.43 216 TYR C C 1
ATOM 5937 O O . TYR C 1 238 ? 9.617 -7.219 -43.473 1.00 14.41 216 TYR C O 1
ATOM 5946 N N . MET C 1 239 ? 8.809 -8.904 -42.205 1.00 15.03 217 MET C N 1
ATOM 5947 C CA . MET C 1 239 ? 7.453 -8.363 -42.202 1.00 14.09 217 MET C CA 1
ATOM 5948 C C . MET C 1 239 ? 7.416 -6.961 -41.606 1.00 14.18 217 MET C C 1
ATOM 5949 O O . MET C 1 23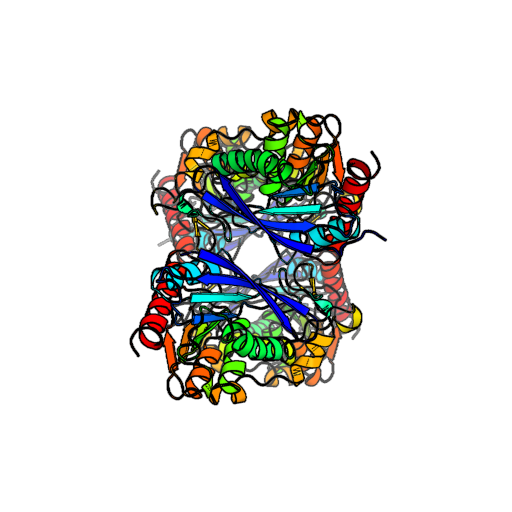9 ? 6.697 -6.089 -42.113 1.00 17.73 217 MET C O 1
ATOM 5954 N N . ASP C 1 240 ? 8.195 -6.720 -40.539 1.00 17.89 218 ASP C N 1
ATOM 5955 C CA . ASP C 1 240 ? 8.278 -5.380 -39.957 1.00 16.22 218 ASP C CA 1
ATOM 5956 C C . ASP C 1 240 ? 8.651 -4.342 -40.998 1.00 18.38 218 ASP C C 1
ATOM 5957 O O . ASP C 1 240 ? 8.229 -3.184 -40.900 1.00 22.18 218 ASP C O 1
ATOM 5962 N N . GLY C 1 241 ? 9.458 -4.723 -41.980 1.00 16.44 219 GLY C N 1
ATOM 5963 C CA . GLY C 1 241 ? 9.958 -3.772 -42.948 1.00 13.30 219 GLY C CA 1
ATOM 5964 C C . GLY C 1 241 ? 9.169 -3.675 -44.226 1.00 17.47 219 GLY C C 1
ATOM 5965 O O . GLY C 1 241 ? 9.451 -2.798 -45.048 1.00 19.56 219 GLY C O 1
ATOM 5966 N N . TYR C 1 242 ? 8.188 -4.554 -44.418 1.00 15.28 220 TYR C N 1
ATOM 5967 C CA . TYR C 1 242 ? 7.430 -4.639 -45.661 1.00 15.13 220 TYR C CA 1
ATOM 5968 C C . TYR C 1 242 ? 6.098 -3.921 -45.525 1.00 17.07 220 TYR C C 1
ATOM 5969 O O . TYR C 1 242 ? 5.305 -4.236 -44.633 1.00 19.19 220 TYR C O 1
ATOM 5978 N N . GLU C 1 243 ? 5.843 -2.982 -46.434 1.00 20.24 221 GLU C N 1
ATOM 5979 C CA . GLU C 1 243 ? 4.563 -2.286 -46.420 1.00 20.62 221 GLU C CA 1
ATOM 5980 C C . GLU C 1 243 ? 3.414 -3.194 -46.838 1.00 22.04 221 GLU C C 1
ATOM 5981 O O . GLU C 1 243 ? 2.288 -3.018 -46.364 1.00 21.54 221 GLU C O 1
ATOM 5987 N N A ASN C 1 244 ? 3.675 -4.173 -47.706 0.49 18.30 222 ASN C N 1
ATOM 5988 N N B ASN C 1 244 ? 3.670 -4.163 -47.718 0.51 18.31 222 ASN C N 1
ATOM 5989 C CA A ASN C 1 244 ? 2.631 -5.043 -48.240 0.49 17.12 222 ASN C CA 1
ATOM 5990 C CA B ASN C 1 244 ? 2.635 -5.049 -48.242 0.51 17.12 222 ASN C CA 1
ATOM 5991 C C A ASN C 1 244 ? 3.096 -6.499 -48.194 0.49 17.36 222 ASN C C 1
ATOM 5992 C C B ASN C 1 244 ? 3.140 -6.488 -48.195 0.51 17.37 222 ASN C C 1
ATOM 5993 O O A ASN C 1 244 ? 3.238 -7.168 -49.217 0.49 18.88 222 ASN C O 1
ATOM 5994 O O B ASN C 1 244 ? 3.351 -7.124 -49.227 0.51 18.93 222 ASN C O 1
ATOM 6003 N N . GLY C 1 245 ? 3.326 -7.000 -46.984 1.00 15.53 223 GLY C N 1
ATOM 6004 C CA . GLY C 1 245 ? 3.807 -8.352 -46.779 1.00 12.53 223 GLY C CA 1
ATOM 6005 C C . GLY C 1 245 ? 2.703 -9.271 -46.290 1.00 18.12 223 GLY C C 1
ATOM 6006 O O . GLY C 1 245 ? 1.753 -8.835 -45.638 1.00 19.03 223 GLY C O 1
ATOM 6007 N N . GLU C 1 246 ? 2.836 -10.550 -46.618 1.00 14.24 224 GLU C N 1
ATOM 6008 C CA . GLU C 1 246 ? 1.985 -11.611 -46.099 1.00 16.77 224 GLU C CA 1
ATOM 6009 C C . GLU C 1 246 ? 2.886 -12.749 -45.660 1.00 15.82 224 GLU C C 1
ATOM 6010 O O . GLU C 1 246 ? 3.732 -13.193 -46.435 1.00 15.02 224 GLU C O 1
ATOM 6016 N N . LEU C 1 247 ? 2.707 -13.222 -44.431 1.00 14.64 225 LEU C N 1
ATOM 6017 C CA . LEU C 1 247 ? 3.508 -14.311 -43.894 1.00 16.24 225 LEU C CA 1
ATOM 6018 C C . LEU C 1 247 ? 2.621 -15.527 -43.680 1.00 15.40 225 LEU C C 1
ATOM 6019 O O . LEU C 1 247 ? 1.686 -15.481 -42.870 1.00 17.67 225 LEU C O 1
ATOM 6024 N N . VAL C 1 248 ? 2.918 -16.611 -44.390 1.00 11.66 226 VAL C N 1
ATOM 6025 C CA . VAL C 1 248 ? 2.191 -17.866 -44.249 1.00 14.40 226 VAL C CA 1
ATOM 6026 C C . VAL C 1 248 ? 3.054 -18.828 -43.447 1.00 13.68 226 VAL C C 1
ATOM 6027 O O . VAL C 1 248 ? 4.180 -19.151 -43.845 1.00 13.98 226 VAL C O 1
ATOM 6031 N N A ILE C 1 249 ? 2.526 -19.301 -42.325 0.49 15.65 227 ILE C N 1
ATOM 6032 N N B ILE C 1 249 ? 2.529 -19.277 -42.314 0.51 15.65 227 ILE C N 1
ATOM 6033 C CA A ILE C 1 249 ? 3.218 -20.253 -41.466 0.49 16.22 227 ILE C CA 1
ATOM 6034 C CA B ILE C 1 249 ? 3.190 -20.259 -41.466 0.51 16.23 227 ILE C CA 1
ATOM 6035 C C A ILE C 1 249 ? 2.605 -21.625 -41.712 0.49 17.22 227 ILE C C 1
ATOM 6036 C C B ILE C 1 249 ? 2.578 -21.614 -41.776 0.51 17.21 227 ILE C C 1
ATOM 6037 O O A ILE C 1 249 ? 1.432 -21.857 -41.402 0.49 19.19 227 ILE C O 1
ATOM 6038 O O B ILE C 1 249 ? 1.375 -21.820 -41.581 0.51 19.12 227 ILE C O 1
ATOM 6047 N N . VAL C 1 250 ? 3.397 -22.538 -42.270 1.00 16.09 228 VAL C N 1
ATOM 6048 C CA . VAL C 1 250 ? 2.948 -23.885 -42.604 1.00 14.43 228 VAL C CA 1
ATOM 6049 C C . VAL C 1 250 ? 3.337 -24.805 -41.457 1.00 16.17 228 VAL C C 1
ATOM 6050 O O . VAL C 1 250 ? 4.525 -25.054 -41.218 1.00 13.55 228 VAL C O 1
ATOM 6054 N N . GLN C 1 251 ? 2.336 -25.312 -40.739 1.00 15.85 229 GLN C N 1
ATOM 6055 C CA . GLN C 1 251 ? 2.597 -26.270 -39.677 1.00 16.62 229 GLN C CA 1
ATOM 6056 C C . GLN C 1 251 ? 3.287 -27.503 -40.245 1.00 15.41 229 GLN C C 1
ATOM 6057 O O . GLN C 1 251 ? 2.840 -28.079 -41.244 1.00 18.12 229 GLN C O 1
ATOM 6063 N N . ASP C 1 252 ? 4.393 -27.884 -39.613 1.00 17.52 230 ASP C N 1
ATOM 6064 C CA . ASP C 1 252 ? 5.172 -29.071 -39.937 1.00 22.99 230 ASP C CA 1
ATOM 6065 C C . ASP C 1 252 ? 5.896 -28.955 -41.269 1.00 15.56 230 ASP C C 1
ATOM 6066 O O . ASP C 1 252 ? 6.500 -29.935 -41.726 1.00 19.82 230 ASP C O 1
ATOM 6071 N N . GLY C 1 253 ? 5.859 -27.791 -41.911 1.00 13.64 231 GLY C N 1
ATOM 6072 C CA . GLY C 1 253 ? 6.725 -27.564 -43.050 1.00 15.67 231 GLY C CA 1
ATOM 6073 C C . GLY C 1 253 ? 8.169 -27.419 -42.609 1.00 16.78 231 GLY C C 1
ATOM 6074 O O . GLY C 1 253 ? 8.467 -26.976 -41.501 1.00 14.68 231 GLY C O 1
ATOM 6075 N N . ASP C 1 254 ? 9.090 -27.813 -43.474 1.00 16.32 232 ASP C N 1
ATOM 6076 C CA . ASP C 1 254 ? 10.499 -27.696 -43.125 1.00 16.13 232 ASP C CA 1
ATOM 6077 C C . ASP C 1 254 ? 11.221 -26.860 -44.178 1.00 16.06 232 ASP C C 1
ATOM 6078 O O . ASP C 1 254 ? 10.621 -26.379 -45.143 1.00 14.14 232 ASP C O 1
ATOM 6083 N N . HIS C 1 255 ? 12.526 -26.681 -43.957 1.00 12.87 233 HIS C N 1
ATOM 6084 C CA . HIS C 1 255 ? 13.298 -25.705 -44.726 1.00 10.77 233 HIS C CA 1
ATOM 6085 C C . HIS C 1 255 ? 13.191 -25.951 -46.222 1.00 10.18 233 HIS C C 1
ATOM 6086 O O . HIS C 1 255 ? 13.031 -25.008 -47.007 1.00 11.03 233 HIS C O 1
ATOM 6093 N N . GLY C 1 256 ? 13.310 -27.205 -46.639 1.00 9.82 234 GLY C N 1
ATOM 6094 C CA . GLY C 1 256 ? 13.253 -27.554 -48.042 1.00 12.90 234 GLY C CA 1
ATOM 6095 C C . GLY C 1 256 ? 11.935 -28.099 -48.545 1.00 16.46 234 GLY C C 1
ATOM 6096 O O . GLY C 1 256 ? 11.897 -28.597 -49.676 1.00 12.95 234 GLY C O 1
ATOM 6097 N N . TRP C 1 257 ? 10.857 -28.029 -47.754 1.00 12.29 235 TRP C N 1
ATOM 6098 C CA . TRP C 1 257 ? 9.547 -28.539 -48.162 1.00 10.63 235 TRP C CA 1
ATOM 6099 C C . TRP C 1 257 ? 9.663 -30.001 -48.585 1.00 11.77 235 TRP C C 1
ATOM 6100 O O . TRP C 1 257 ? 9.228 -30.417 -49.660 1.00 12.31 235 TRP C O 1
ATOM 6111 N N . GLN C 1 258 ? 10.279 -30.782 -47.702 1.00 12.47 236 GLN C N 1
ATOM 6112 C CA . GLN C 1 258 ? 10.644 -32.167 -47.984 1.00 11.60 236 GLN C CA 1
ATOM 6113 C C . GLN C 1 258 ? 9.712 -33.162 -47.305 1.00 13.72 236 GLN C C 1
ATOM 6114 O O . GLN C 1 258 ? 10.138 -34.215 -46.829 1.00 14.26 236 GLN C O 1
ATOM 6120 N N . SER C 1 259 ? 8.420 -32.845 -47.257 1.00 14.35 237 SER C N 1
ATOM 6121 C CA . SER C 1 259 ? 7.383 -33.848 -47.085 1.00 10.93 237 SER C CA 1
ATOM 6122 C C . SER C 1 259 ? 6.346 -33.620 -48.169 1.00 16.11 237 SER C C 1
ATOM 6123 O O . SER C 1 259 ? 6.187 -32.504 -48.662 1.00 13.65 237 SER C O 1
ATOM 6126 N N . VAL C 1 260 ? 5.666 -34.687 -48.566 1.00 12.39 238 VAL C N 1
ATOM 6127 C CA . VAL C 1 260 ? 4.652 -34.563 -49.608 1.00 14.18 238 VAL C CA 1
ATOM 6128 C C . VAL C 1 260 ? 3.560 -33.569 -49.219 1.00 12.74 238 VAL C C 1
ATOM 6129 O O . VAL C 1 260 ? 3.216 -32.713 -50.048 1.00 12.57 238 VAL C O 1
ATOM 6133 N N . PRO C 1 261 ? 3.005 -33.593 -47.999 1.00 13.07 239 PRO C N 1
ATOM 6134 C CA . PRO C 1 261 ? 2.002 -32.562 -47.660 1.00 12.78 239 PRO C CA 1
ATOM 6135 C C . PRO C 1 261 ? 2.543 -31.142 -47.680 1.00 16.77 239 PRO C C 1
ATOM 6136 O O . PRO C 1 261 ? 1.849 -30.237 -48.163 1.00 15.25 239 PRO C O 1
ATOM 6140 N N . SER C 1 262 ? 3.755 -30.907 -47.170 1.00 12.51 240 SER C N 1
ATOM 6141 C CA . SER C 1 262 ? 4.265 -29.540 -47.171 1.00 13.41 240 SER C CA 1
ATOM 6142 C C . SER C 1 262 ? 4.669 -29.109 -48.573 1.00 14.20 240 SER C C 1
ATOM 6143 O O . SER C 1 262 ? 4.538 -27.928 -48.910 1.00 12.44 240 SER C O 1
ATOM 6146 N N . ARG C 1 263 ? 5.155 -30.043 -49.397 1.00 13.02 241 ARG C N 1
ATOM 6147 C CA . ARG C 1 263 ? 5.449 -29.737 -50.795 1.00 13.65 241 ARG C CA 1
ATOM 6148 C C . ARG C 1 263 ? 4.187 -29.287 -51.521 1.00 15.51 241 ARG C C 1
ATOM 6149 O O . ARG C 1 263 ? 4.192 -28.276 -52.231 1.00 12.81 241 ARG C O 1
ATOM 6157 N N . LYS C 1 264 ? 3.086 -30.022 -51.349 1.00 14.34 242 LYS C N 1
ATOM 6158 C CA . LYS C 1 264 ? 1.842 -29.604 -51.984 1.00 15.96 242 LYS C CA 1
ATOM 6159 C C . LYS C 1 264 ? 1.435 -28.215 -51.516 1.00 16.26 242 LYS C C 1
ATOM 6160 O O . LYS C 1 264 ? 1.027 -27.370 -52.324 1.00 14.90 242 LYS C O 1
ATOM 6166 N N . ARG C 1 265 ? 1.572 -27.952 -50.216 1.00 14.21 243 ARG C N 1
ATOM 6167 C CA . ARG C 1 265 ? 1.175 -26.658 -49.679 1.00 13.14 243 ARG C CA 1
ATOM 6168 C C . ARG C 1 265 ? 2.011 -25.536 -50.277 1.00 15.71 243 ARG C C 1
ATOM 6169 O O . ARG C 1 265 ? 1.470 -24.511 -50.702 1.00 14.05 243 ARG C O 1
ATOM 6177 N N . ILE C 1 266 ? 3.335 -25.717 -50.332 1.00 12.02 244 ILE C N 1
ATOM 6178 C CA . ILE C 1 266 ? 4.213 -24.653 -50.815 1.00 14.04 244 ILE C CA 1
ATOM 6179 C C . ILE C 1 266 ? 3.945 -24.363 -52.288 1.00 12.23 244 ILE C C 1
ATOM 6180 O O . ILE C 1 266 ? 3.938 -23.201 -52.717 1.00 13.38 244 ILE C O 1
ATOM 6185 N N . LEU C 1 267 ? 3.663 -25.398 -53.080 1.00 12.55 245 LEU C N 1
ATOM 6186 C CA . LEU C 1 267 ? 3.350 -25.152 -54.483 1.00 9.68 245 LEU C CA 1
ATOM 6187 C C . LEU C 1 267 ? 1.999 -24.455 -54.625 1.00 11.79 245 LEU C C 1
ATOM 6188 O O . LEU C 1 267 ? 1.860 -23.533 -55.433 1.00 13.89 245 LEU C O 1
ATOM 6193 N N . ASP C 1 268 ? 1.002 -24.880 -53.842 1.00 14.68 246 ASP C N 1
ATOM 6194 C CA . ASP C 1 268 ? -0.324 -24.263 -53.896 1.00 15.04 246 ASP C CA 1
ATOM 6195 C C . ASP C 1 268 ? -0.279 -22.807 -53.449 1.00 13.45 246 ASP C C 1
ATOM 6196 O O . ASP C 1 268 ? -0.869 -21.927 -54.088 1.00 14.05 246 ASP C O 1
ATOM 6201 N N . GLU C 1 269 ? 0.395 -22.535 -52.333 1.00 11.97 247 GLU C N 1
ATOM 6202 C CA . GLU C 1 269 ? 0.442 -21.162 -51.841 1.00 13.28 247 GLU C CA 1
ATOM 6203 C C . GLU C 1 269 ? 1.154 -20.265 -52.840 1.00 14.97 247 GLU C C 1
ATOM 6204 O O . GLU C 1 269 ? 0.764 -19.108 -53.046 1.00 14.65 247 GLU C O 1
ATOM 6210 N N . THR C 1 270 ? 2.196 -20.786 -53.477 1.00 13.27 248 THR C N 1
ATOM 6211 C CA . THR C 1 270 ? 2.976 -19.943 -54.369 1.00 10.50 248 THR C CA 1
ATOM 6212 C C . THR C 1 270 ? 2.238 -19.710 -55.686 1.00 11.18 248 THR C C 1
ATOM 6213 O O . THR C 1 270 ? 2.201 -18.580 -56.181 1.00 13.06 248 THR C O 1
ATOM 6217 N N . MET C 1 271 ? 1.594 -20.746 -56.230 1.00 11.16 249 MET C N 1
ATOM 6218 C CA . MET C 1 271 ? 0.740 -20.548 -57.397 1.00 11.99 249 MET C CA 1
ATOM 6219 C C . MET C 1 271 ? -0.358 -19.530 -57.102 1.00 12.29 249 MET C C 1
ATOM 6220 O O . MET C 1 271 ? -0.614 -18.635 -57.914 1.00 14.41 249 MET C O 1
ATOM 6225 N N . LYS C 1 272 ? -0.992 -19.624 -55.932 1.00 13.96 250 LYS C N 1
ATOM 6226 C CA . LYS C 1 272 ? -2.035 -18.661 -55.587 1.00 13.48 250 LYS C CA 1
ATOM 6227 C C . LYS C 1 272 ? -1.502 -17.233 -55.617 1.00 13.57 250 LYS C C 1
ATOM 6228 O O . LYS C 1 272 ? -2.144 -16.328 -56.164 1.00 15.89 250 LYS C O 1
ATOM 6234 N N . PHE C 1 273 ? -0.310 -17.025 -55.057 1.00 14.59 251 PHE C N 1
ATOM 6235 C CA . PHE C 1 273 ? 0.274 -15.692 -54.959 1.00 11.65 251 PHE C CA 1
ATOM 6236 C C . PHE C 1 273 ? 0.600 -15.122 -56.324 1.00 13.11 251 PHE C C 1
ATOM 6237 O O . PHE C 1 273 ? 0.318 -13.948 -56.601 1.00 14.19 251 PHE C O 1
ATOM 6245 N N . PHE C 1 274 ? 1.200 -15.935 -57.186 1.00 11.75 252 PHE C N 1
ATOM 6246 C CA . PHE C 1 274 ? 1.571 -15.456 -58.511 1.00 12.19 252 PHE C CA 1
ATOM 6247 C C . PHE C 1 274 ? 0.365 -15.373 -59.438 1.00 13.15 252 PHE C C 1
ATOM 6248 O O . PHE C 1 274 ? 0.346 -14.526 -60.337 1.00 14.06 252 PHE C O 1
ATOM 6256 N N . ARG C 1 275 ? -0.655 -16.210 -59.230 1.00 14.06 253 ARG C N 1
ATOM 6257 C CA . ARG C 1 275 ? -1.922 -15.982 -59.925 1.00 15.19 253 ARG C CA 1
ATOM 6258 C C . ARG C 1 275 ? -2.496 -14.617 -59.565 1.00 16.56 253 ARG C C 1
ATOM 6259 O O . ARG C 1 275 ? -2.881 -13.839 -60.448 1.00 15.60 253 ARG C O 1
ATOM 6267 N N . LYS C 1 276 ? -2.541 -14.298 -58.269 1.00 15.05 254 LYS C N 1
ATOM 6268 C CA . LYS C 1 276 ? -3.089 -13.015 -57.834 1.00 16.05 254 LYS C CA 1
ATOM 6269 C C . LYS C 1 276 ? -2.277 -11.849 -58.383 1.00 14.57 254 LYS C C 1
ATOM 6270 O O . LYS C 1 276 ? -2.840 -10.879 -58.907 1.00 16.33 254 LYS C O 1
ATOM 6276 N N . THR C 1 277 ? -0.950 -11.920 -58.271 1.00 14.76 255 THR C N 1
ATOM 6277 C CA . THR C 1 277 ? -0.123 -10.753 -58.564 1.00 14.26 255 THR C CA 1
ATOM 6278 C C . THR C 1 277 ? 0.276 -10.640 -60.031 1.00 14.05 255 THR C C 1
ATOM 6279 O O . THR C 1 277 ? 0.530 -9.524 -60.495 1.00 15.75 255 THR C O 1
ATOM 6283 N N . LEU C 1 278 ? 0.325 -11.747 -60.781 1.00 15.12 256 LEU C N 1
ATOM 6284 C CA . LEU C 1 278 ? 0.755 -11.690 -62.176 1.00 12.96 256 LEU C CA 1
ATOM 6285 C C . LEU C 1 278 ? -0.351 -11.926 -63.195 1.00 15.29 256 LEU C C 1
ATOM 6286 O O . LEU C 1 278 ? -0.236 -11.437 -64.318 1.00 20.34 256 LEU C O 1
ATOM 6291 N N . LEU C 1 279 ? -1.401 -12.672 -62.852 1.00 16.67 257 LEU C N 1
ATOM 6292 C CA . LEU C 1 279 ? -2.455 -13.002 -63.809 1.00 17.97 257 LEU C CA 1
ATOM 6293 C C . LEU C 1 279 ? -3.744 -12.223 -63.595 1.00 25.39 257 LEU C C 1
ATOM 6294 O O . LEU C 1 279 ? -4.468 -11.978 -64.563 1.00 25.23 257 LEU C O 1
ATOM 6299 N N . GLU C 1 280 ? -4.051 -11.836 -62.362 1.00 24.63 258 GLU C N 1
ATOM 6300 C CA . GLU C 1 280 ? -5.285 -11.125 -62.059 1.00 34.46 258 GLU C CA 1
ATOM 6301 C C . GLU C 1 280 ? -5.115 -9.616 -62.076 1.00 39.83 258 GLU C C 1
ATOM 6302 O O . GLU C 1 280 ? -6.062 -8.897 -62.414 1.00 54.82 258 GLU C O 1
ATOM 6308 N N . ALA C 1 281 ? -3.938 -9.120 -61.713 1.00 37.72 259 ALA C N 1
ATOM 6309 C CA . ALA C 1 281 ? -3.704 -7.687 -61.648 1.00 45.99 259 ALA C CA 1
ATOM 6310 C C . ALA C 1 281 ? -3.343 -7.132 -63.023 1.00 45.24 259 ALA C C 1
ATOM 6311 O O . ALA C 1 281 ? -4.208 -6.641 -63.749 1.00 61.76 259 ALA C O 1
ATOM 6313 N N . SER D 1 22 ? 36.535 -25.793 -75.703 1.00 48.55 0 SER D N 1
ATOM 6314 C CA . SER D 1 22 ? 35.630 -26.543 -74.838 1.00 41.93 0 SER D CA 1
ATOM 6315 C C . SER D 1 22 ? 34.283 -25.841 -74.732 1.00 41.70 0 SER D C 1
ATOM 6316 O O . SER D 1 22 ? 34.220 -24.615 -74.637 1.00 54.38 0 SER D O 1
ATOM 6319 N N . MET D 1 23 ? 33.203 -26.617 -74.740 1.00 38.69 1 MET D N 1
ATOM 6320 C CA . MET D 1 23 ? 31.876 -26.033 -74.678 1.00 32.07 1 MET D CA 1
ATOM 6321 C C . MET D 1 23 ? 30.944 -26.937 -73.887 1.00 20.42 1 MET D C 1
ATOM 6322 O O . MET D 1 23 ? 31.059 -28.167 -73.907 1.00 19.37 1 MET D O 1
ATOM 6327 N N . ILE D 1 24 ? 30.011 -26.301 -73.198 1.00 22.36 2 ILE D N 1
ATOM 6328 C CA . ILE D 1 24 ? 28.985 -26.988 -72.435 1.00 15.30 2 ILE D CA 1
ATOM 6329 C C . ILE D 1 24 ? 27.690 -26.910 -73.231 1.00 17.78 2 ILE D C 1
ATOM 6330 O O . ILE D 1 24 ? 27.187 -25.816 -73.518 1.00 18.25 2 ILE D O 1
ATOM 6335 N N . LYS D 1 25 ? 27.165 -28.066 -73.619 1.00 12.66 3 LYS D N 1
ATOM 6336 C CA . LYS D 1 25 ? 26.001 -28.137 -74.484 1.00 15.09 3 LYS D CA 1
ATOM 6337 C C . LYS D 1 25 ? 24.863 -28.841 -73.770 1.00 16.58 3 LYS D C 1
ATOM 6338 O O . LYS D 1 25 ? 25.077 -29.720 -72.933 1.00 18.28 3 LYS D O 1
ATOM 6344 N N . PHE D 1 26 ? 23.646 -28.463 -74.127 1.00 13.61 4 PHE D N 1
ATOM 6345 C CA . PHE D 1 26 ? 22.461 -29.094 -73.578 1.00 13.29 4 PHE D CA 1
ATOM 6346 C C . PHE D 1 26 ? 21.854 -30.011 -74.625 1.00 15.94 4 PHE D C 1
ATOM 6347 O O . PHE D 1 26 ? 21.672 -29.614 -75.785 1.00 18.40 4 PHE D O 1
ATOM 6355 N N . VAL D 1 27 ? 21.623 -31.255 -74.226 1.00 12.68 5 VAL D N 1
ATOM 6356 C CA . VAL D 1 27 ? 21.192 -32.315 -75.124 1.00 14.87 5 VAL D CA 1
ATOM 6357 C C . VAL D 1 27 ? 19.882 -32.882 -74.598 1.00 14.18 5 VAL D C 1
ATOM 6358 O O . VAL D 1 27 ? 19.608 -32.861 -73.393 1.00 15.07 5 VAL D O 1
ATOM 6362 N N . THR D 1 28 ? 19.058 -33.372 -75.522 1.00 15.32 6 THR D N 1
ATOM 6363 C CA . THR D 1 28 ? 17.829 -34.066 -75.189 1.00 11.76 6 THR D CA 1
ATOM 6364 C C . THR D 1 28 ? 17.722 -35.335 -76.022 1.00 16.31 6 THR D C 1
ATOM 6365 O O . THR D 1 28 ? 18.286 -35.446 -77.115 1.00 15.98 6 THR D O 1
ATOM 6369 N N . THR D 1 29 ? 16.955 -36.285 -75.504 1.00 14.10 7 THR D N 1
ATOM 6370 C CA . THR D 1 29 ? 16.639 -37.485 -76.256 1.00 15.16 7 THR D CA 1
ATOM 6371 C C . THR D 1 29 ? 15.328 -38.034 -75.723 1.00 14.20 7 THR D C 1
ATOM 6372 O O . THR D 1 29 ? 14.978 -37.813 -74.561 1.00 17.68 7 THR D O 1
ATOM 6376 N N . GLU D 1 30 ? 14.586 -38.724 -76.581 1.00 16.58 8 GLU D N 1
ATOM 6377 C CA . GLU D 1 30 ? 13.282 -39.239 -76.199 1.00 14.81 8 GLU D CA 1
ATOM 6378 C C . GLU D 1 30 ? 13.369 -40.748 -76.043 1.00 15.82 8 GLU D C 1
ATOM 6379 O O . GLU D 1 30 ? 13.871 -41.445 -76.933 1.00 16.71 8 GLU D O 1
ATOM 6385 N N . ILE D 1 31 ? 12.925 -41.245 -74.892 1.00 15.24 9 ILE D N 1
ATOM 6386 C CA . ILE D 1 31 ? 12.945 -42.673 -74.599 1.00 18.59 9 ILE D CA 1
ATOM 6387 C C . ILE D 1 31 ? 11.588 -43.054 -74.031 1.00 16.92 9 ILE D C 1
ATOM 6388 O O . ILE D 1 31 ? 11.165 -42.506 -73.005 1.00 15.26 9 ILE D O 1
ATOM 6393 N N . ASN D 1 32 ? 10.900 -43.973 -74.709 1.00 17.51 10 ASN D N 1
ATOM 6394 C CA . ASN D 1 32 ? 9.585 -44.462 -74.287 1.00 18.97 10 ASN D CA 1
ATOM 6395 C C . ASN D 1 32 ? 8.619 -43.318 -73.974 1.00 18.38 10 ASN D C 1
ATOM 6396 O O . ASN D 1 32 ? 7.845 -43.370 -73.017 1.00 22.14 10 ASN D O 1
ATOM 6401 N N . GLY D 1 33 ? 8.666 -42.272 -74.793 1.00 21.79 11 GLY D N 1
ATOM 6402 C CA . GLY D 1 33 ? 7.729 -41.175 -74.685 1.00 21.55 11 GLY D CA 1
ATOM 6403 C C . GLY D 1 33 ? 8.123 -40.065 -73.737 1.00 23.30 11 GLY D C 1
ATOM 6404 O O . GLY D 1 33 ? 7.398 -39.068 -73.648 1.00 27.22 11 GLY D O 1
ATOM 6405 N N . LEU D 1 34 ? 9.233 -40.210 -73.015 1.00 21.08 12 LEU D N 1
ATOM 6406 C CA . LEU D 1 34 ? 9.736 -39.175 -72.121 1.00 16.99 12 LEU D CA 1
ATOM 6407 C C . LEU D 1 34 ? 10.925 -38.489 -72.761 1.00 13.49 12 LEU D C 1
ATOM 6408 O O . LEU D 1 34 ? 11.810 -39.153 -73.304 1.00 13.22 12 LEU D O 1
ATOM 6413 N N . THR D 1 35 ? 10.962 -37.166 -72.667 1.00 12.92 13 THR D N 1
ATOM 6414 C CA . THR D 1 35 ? 12.154 -36.428 -73.050 1.00 13.13 13 THR D CA 1
ATOM 6415 C C . THR D 1 35 ? 13.123 -36.403 -71.875 1.00 13.33 13 THR D C 1
ATOM 6416 O O . THR D 1 35 ? 12.801 -35.874 -70.804 1.00 14.58 13 THR D O 1
ATOM 6420 N N . LEU D 1 36 ? 14.289 -37.003 -72.070 1.00 12.76 14 LEU D N 1
ATOM 6421 C CA . LEU D 1 36 ? 15.372 -36.896 -71.108 1.00 11.29 14 LEU D CA 1
ATOM 6422 C C . LEU D 1 36 ? 16.252 -35.712 -71.486 1.00 12.86 14 LEU D C 1
ATOM 6423 O O . LEU D 1 36 ? 16.566 -35.499 -72.665 1.00 12.48 14 LEU D O 1
ATOM 6428 N N . ARG D 1 37 ? 16.618 -34.921 -70.483 1.00 12.32 15 ARG D N 1
ATOM 6429 C CA . ARG D 1 37 ? 17.418 -33.724 -70.678 1.00 12.15 15 ARG D CA 1
ATOM 6430 C C . ARG D 1 37 ? 18.768 -33.889 -69.996 1.00 11.97 15 ARG D C 1
ATOM 6431 O O . ARG D 1 37 ? 18.855 -34.443 -68.897 1.00 13.10 15 ARG D O 1
ATOM 6439 N N . GLY D 1 38 ? 19.826 -33.424 -70.656 1.00 11.75 16 GLY D N 1
ATOM 6440 C CA . GLY D 1 38 ? 21.161 -33.678 -70.159 1.00 10.43 16 GLY D CA 1
ATOM 6441 C C . GLY D 1 38 ? 22.114 -32.585 -70.582 1.00 12.07 16 GLY D C 1
ATOM 6442 O O . GLY D 1 38 ? 21.741 -31.623 -71.262 1.00 10.50 16 GLY D O 1
ATOM 6443 N N . THR D 1 39 ? 23.355 -32.743 -70.145 1.00 12.55 17 THR D N 1
ATOM 6444 C CA . THR D 1 39 ? 24.427 -31.800 -70.403 1.00 11.37 17 THR D CA 1
ATOM 6445 C C . THR D 1 39 ? 25.616 -32.552 -70.972 1.00 13.88 17 THR D C 1
ATOM 6446 O O . THR D 1 39 ? 25.941 -33.649 -70.511 1.00 14.85 17 THR D O 1
ATOM 6450 N N . ALA D 1 40 ? 26.258 -31.965 -71.982 1.00 14.17 18 ALA D N 1
ATOM 6451 C CA . ALA D 1 40 ? 27.473 -32.509 -72.561 1.00 13.94 18 ALA D CA 1
ATOM 6452 C C . ALA D 1 40 ? 28.607 -31.504 -72.410 1.00 12.11 18 ALA D C 1
ATOM 6453 O O . ALA D 1 40 ? 28.437 -30.315 -72.703 1.00 14.69 18 ALA D O 1
ATOM 6455 N N . HIS D 1 41 ? 29.744 -31.979 -71.945 1.00 13.41 19 HIS D N 1
ATOM 6456 C CA . HIS D 1 41 ? 30.964 -31.191 -71.847 1.00 12.98 19 HIS D CA 1
ATOM 6457 C C . HIS D 1 41 ? 31.877 -31.677 -72.965 1.00 16.48 19 HIS D C 1
ATOM 6458 O O . HIS D 1 41 ? 32.397 -32.794 -72.901 1.00 14.44 19 HIS D O 1
ATOM 6465 N N . VAL D 1 42 ? 32.057 -30.858 -73.993 1.00 15.94 20 VAL D N 1
ATOM 6466 C CA . VAL D 1 42 ? 32.763 -31.261 -75.206 1.00 13.95 20 VAL D CA 1
ATOM 6467 C C . VAL D 1 42 ? 34.152 -30.635 -75.181 1.00 17.48 20 VAL D C 1
ATOM 6468 O O . VAL D 1 42 ? 34.258 -29.404 -75.071 1.00 15.58 20 VAL D O 1
ATOM 6472 N N . PRO D 1 43 ? 35.219 -31.419 -75.297 1.00 15.76 21 PRO D N 1
ATOM 6473 C CA . PRO D 1 43 ? 36.572 -30.854 -75.261 1.00 15.57 21 PRO D CA 1
ATOM 6474 C C . PRO D 1 43 ? 36.860 -29.943 -76.446 1.00 14.18 21 PRO D C 1
ATOM 6475 O O . PRO D 1 43 ? 36.214 -29.994 -77.499 1.00 15.66 21 PRO D O 1
ATOM 6479 N N . ASP D 1 44 ? 37.865 -29.098 -76.245 1.00 19.96 22 ASP D N 1
ATOM 6480 C CA . ASP D 1 44 ? 38.401 -28.298 -77.334 1.00 24.53 22 ASP D CA 1
ATOM 6481 C C . ASP D 1 44 ? 39.070 -29.211 -78.351 1.00 24.90 22 ASP D C 1
ATOM 6482 O O . ASP D 1 44 ? 39.737 -30.187 -77.992 1.00 28.59 22 ASP D O 1
ATOM 6487 N N . GLY D 1 45 ? 38.868 -28.912 -79.626 1.00 27.95 23 GLY D N 1
ATOM 6488 C CA . GLY D 1 45 ? 39.470 -29.731 -80.654 1.00 21.21 23 GLY D CA 1
ATOM 6489 C C . GLY D 1 45 ? 39.272 -29.117 -82.018 1.00 20.59 23 GLY D C 1
ATOM 6490 O O . GLY D 1 45 ? 38.802 -27.987 -82.149 1.00 22.53 23 GLY D O 1
ATOM 6491 N N . GLU D 1 46 ? 39.643 -29.888 -83.033 1.00 20.06 24 GLU D N 1
ATOM 6492 C CA . GLU D 1 46 ? 39.502 -29.463 -84.418 1.00 23.22 24 GLU D CA 1
ATOM 6493 C C . GLU D 1 46 ? 38.040 -29.531 -84.858 1.00 23.64 24 GLU D C 1
ATOM 6494 O O . GLU D 1 46 ? 37.250 -30.311 -84.316 1.00 18.00 24 GLU D O 1
ATOM 6500 N N . PRO D 1 47 ? 37.648 -28.714 -85.830 1.00 19.68 25 PRO D N 1
ATOM 6501 C CA . PRO D 1 47 ? 36.344 -28.911 -86.457 1.00 19.52 25 PRO D CA 1
ATOM 6502 C C . PRO D 1 47 ? 36.244 -30.342 -86.953 1.00 22.57 25 PRO D C 1
ATOM 6503 O O . PRO D 1 47 ? 37.135 -30.835 -87.647 1.00 20.08 25 PRO D O 1
ATOM 6507 N N . GLY D 1 48 ? 35.177 -31.027 -86.544 1.00 17.11 26 GLY D N 1
ATOM 6508 C CA . GLY D 1 48 ? 34.953 -32.394 -86.955 1.00 16.62 26 GLY D CA 1
ATOM 6509 C C . GLY D 1 48 ? 35.468 -33.452 -86.000 1.00 15.75 26 GLY D C 1
ATOM 6510 O O . GLY D 1 48 ? 35.205 -34.638 -86.218 1.00 14.99 26 GLY D O 1
ATOM 6511 N N . GLN D 1 49 ? 36.209 -33.072 -84.968 1.00 13.82 27 GLN D N 1
ATOM 6512 C CA . GLN D 1 49 ? 36.812 -34.062 -84.088 1.00 13.92 27 GLN D CA 1
ATOM 6513 C C . GLN D 1 49 ? 35.762 -34.802 -83.260 1.00 15.92 27 GLN D C 1
ATOM 6514 O O . GLN D 1 49 ? 34.724 -34.242 -82.866 1.00 13.42 27 GLN D O 1
ATOM 6520 N N . GLN D 1 50 ? 36.034 -36.083 -83.016 1.00 14.33 28 GLN D N 1
ATOM 6521 C CA . GLN D 1 50 ? 35.282 -36.900 -82.077 1.00 15.84 28 GLN D CA 1
ATOM 6522 C C . GLN D 1 50 ? 36.157 -37.218 -80.874 1.00 15.91 28 GLN D C 1
ATOM 6523 O O . GLN D 1 50 ? 37.387 -37.226 -80.958 1.00 15.86 28 GLN D O 1
ATOM 6529 N N . PHE D 1 51 ? 35.510 -37.508 -79.746 1.00 12.20 29 PHE D N 1
ATOM 6530 C CA . PHE D 1 51 ? 36.244 -37.658 -78.499 1.00 13.83 29 PHE D CA 1
ATOM 6531 C C . PHE D 1 51 ? 35.808 -38.926 -77.784 1.00 12.38 29 PHE D C 1
ATOM 6532 O O . PHE D 1 51 ? 34.625 -39.283 -77.837 1.00 12.30 29 PHE D O 1
ATOM 6540 N N . PRO D 1 52 ? 36.742 -39.618 -77.116 1.00 13.28 30 PRO D N 1
ATOM 6541 C CA . PRO D 1 52 ? 36.352 -40.620 -76.117 1.00 14.05 30 PRO D CA 1
ATOM 6542 C C . PRO D 1 52 ? 35.372 -39.982 -75.148 1.00 14.06 30 PRO D C 1
ATOM 6543 O O . PRO D 1 52 ? 35.474 -38.793 -74.832 1.00 13.19 30 PRO D O 1
ATOM 6547 N N . THR D 1 53 ? 34.412 -40.774 -74.680 1.00 13.03 31 THR D N 1
ATOM 6548 C CA . THR D 1 53 ? 33.278 -40.204 -73.961 1.00 13.82 31 THR D CA 1
ATOM 6549 C C . THR D 1 53 ? 32.921 -41.036 -72.739 1.00 13.99 31 THR D C 1
ATOM 6550 O O . THR D 1 53 ? 32.946 -42.269 -72.791 1.00 14.17 31 THR D O 1
ATOM 6554 N N . VAL D 1 54 ? 32.576 -40.345 -71.653 1.00 10.63 32 VAL D N 1
ATOM 6555 C CA . VAL D 1 54 ? 32.068 -40.954 -70.424 1.00 11.74 32 VAL D CA 1
ATOM 6556 C C . VAL D 1 54 ? 30.611 -40.533 -70.249 1.00 11.91 32 VAL D C 1
ATOM 6557 O O . VAL D 1 54 ? 30.309 -39.333 -70.203 1.00 12.38 32 VAL D O 1
ATOM 6561 N N . LEU D 1 55 ? 29.708 -41.511 -70.147 1.00 11.41 33 LEU D N 1
ATOM 6562 C CA . LEU D 1 55 ? 28.302 -41.269 -69.839 1.00 12.24 33 LEU D CA 1
ATOM 6563 C C . LEU D 1 55 ? 28.073 -41.538 -68.352 1.00 12.12 33 LEU D C 1
ATOM 6564 O O . LEU D 1 55 ? 28.402 -42.623 -67.865 1.00 12.53 33 LEU D O 1
ATOM 6569 N N . MET D 1 56 ? 27.520 -40.555 -67.636 1.00 10.55 34 MET D N 1
ATOM 6570 C CA . MET D 1 56 ? 27.425 -40.591 -66.177 1.00 10.53 34 MET D CA 1
ATOM 6571 C C . MET D 1 56 ? 25.981 -40.808 -65.745 1.00 10.90 34 MET D C 1
ATOM 6572 O O . MET D 1 56 ? 25.081 -40.125 -66.236 1.00 11.57 34 MET D O 1
ATOM 6577 N N . PHE D 1 57 ? 25.774 -41.731 -64.804 1.00 10.82 35 PHE D N 1
ATOM 6578 C CA . PHE D 1 57 ? 24.464 -42.030 -64.228 1.00 12.50 35 PHE D CA 1
ATOM 6579 C C . PHE D 1 57 ? 24.417 -41.554 -62.775 1.00 11.96 35 PHE D C 1
ATOM 6580 O O . PHE D 1 57 ? 25.166 -42.060 -61.926 1.00 11.62 35 PHE D O 1
ATOM 6588 N N . HIS D 1 58 ? 23.495 -40.642 -62.475 1.00 11.15 36 HIS D N 1
ATOM 6589 C CA . HIS D 1 58 ? 23.302 -40.151 -61.117 1.00 8.78 36 HIS D CA 1
ATOM 6590 C C . HIS D 1 58 ? 22.513 -41.155 -60.277 1.00 8.91 36 HIS D C 1
ATOM 6591 O O . HIS D 1 58 ? 21.998 -42.158 -60.782 1.00 10.21 36 HIS D O 1
ATOM 6598 N N . GLY D 1 59 ? 22.385 -40.840 -58.984 1.00 10.30 37 GLY D N 1
ATOM 6599 C CA . GLY D 1 59 ? 21.758 -41.724 -58.022 1.00 12.37 37 GLY D CA 1
ATOM 6600 C C . GLY D 1 59 ? 20.265 -41.481 -57.852 1.00 12.81 37 GLY D C 1
ATOM 6601 O O . GLY D 1 59 ? 19.624 -40.735 -58.594 1.00 9.78 37 GLY D O 1
ATOM 6602 N N . PHE D 1 60 ? 19.715 -42.127 -56.830 1.00 9.95 38 PHE D N 1
ATOM 6603 C CA . PHE D 1 60 ? 18.270 -42.208 -56.648 1.00 11.65 38 PHE D CA 1
ATOM 6604 C C . PHE D 1 60 ? 17.696 -40.876 -56.171 1.00 12.02 38 PHE D C 1
ATOM 6605 O O . PHE D 1 60 ? 18.080 -40.371 -55.108 1.00 11.98 38 PHE D O 1
ATOM 6613 N N . GLY D 1 61 ? 16.743 -40.330 -56.931 1.00 11.08 39 GLY D N 1
ATOM 6614 C CA . GLY D 1 61 ? 16.176 -39.042 -56.582 1.00 11.36 39 GLY D CA 1
ATOM 6615 C C . GLY D 1 61 ? 17.172 -37.905 -56.683 1.00 13.08 39 GLY D C 1
ATOM 6616 O O . GLY D 1 61 ? 16.930 -36.807 -56.176 1.00 16.45 39 GLY D O 1
ATOM 6617 N N . ALA D 1 62 ? 18.292 -38.141 -57.345 1.00 12.50 40 ALA D N 1
ATOM 6618 C CA . ALA D 1 62 ? 19.316 -37.132 -57.545 1.00 11.61 40 ALA D CA 1
ATOM 6619 C C . ALA D 1 62 ? 19.094 -36.509 -58.912 1.00 11.14 40 ALA D C 1
ATOM 6620 O O . ALA D 1 62 ? 18.147 -36.842 -59.627 1.00 11.57 40 ALA D O 1
ATOM 6622 N N . VAL D 1 63 ? 19.989 -35.601 -59.286 1.00 9.21 41 VAL D N 1
ATOM 6623 C CA . VAL D 1 63 ? 19.956 -34.989 -60.607 1.00 10.28 41 VAL D CA 1
ATOM 6624 C C . VAL D 1 63 ? 21.329 -35.129 -61.246 1.00 9.47 41 VAL D C 1
ATOM 6625 O O . VAL D 1 63 ? 22.286 -35.585 -60.622 1.00 10.91 41 VAL D O 1
ATOM 6629 N N . ARG D 1 64 ? 21.407 -34.723 -62.522 1.00 10.38 42 ARG D N 1
ATOM 6630 C CA . ARG D 1 64 ? 22.584 -34.998 -63.335 1.00 12.10 42 ARG D CA 1
ATOM 6631 C C . ARG D 1 64 ? 23.809 -34.191 -62.907 1.00 10.81 42 ARG D C 1
ATOM 6632 O O . ARG D 1 64 ? 24.923 -34.507 -63.342 1.00 11.48 42 ARG D O 1
ATOM 6640 N N . ASP D 1 65 ? 23.639 -33.164 -62.068 1.00 10.78 43 ASP D N 1
ATOM 6641 C CA . ASP D 1 65 ? 24.789 -32.507 -61.457 1.00 10.33 43 ASP D CA 1
ATOM 6642 C C . ASP D 1 65 ? 25.415 -33.370 -60.378 1.00 10.80 43 ASP D C 1
ATOM 6643 O O . ASP D 1 65 ? 26.583 -33.158 -60.026 1.00 11.32 43 ASP D O 1
ATOM 6648 N N . GLU D 1 66 ? 24.636 -34.314 -59.845 1.00 9.45 44 GLU D N 1
ATOM 6649 C CA . GLU D 1 66 ? 24.885 -34.999 -58.583 1.00 10.47 44 GLU D CA 1
ATOM 6650 C C . GLU D 1 66 ? 25.064 -34.013 -57.434 1.00 10.95 44 GLU D C 1
ATOM 6651 O O . GLU D 1 66 ? 24.820 -32.813 -57.580 1.00 12.72 44 GLU D O 1
ATOM 6657 N N . GLY D 1 67 ? 25.443 -34.513 -56.261 1.00 11.27 45 GLY D N 1
ATOM 6658 C CA . GLY D 1 67 ? 25.453 -33.667 -55.085 1.00 15.09 45 GLY D CA 1
ATOM 6659 C C . GLY D 1 67 ? 26.626 -32.707 -55.087 1.00 9.94 45 GLY D C 1
ATOM 6660 O O . GLY D 1 67 ? 27.772 -33.104 -55.320 1.00 12.02 45 GLY D O 1
ATOM 6661 N N . PHE D 1 68 ? 26.342 -31.442 -54.795 1.00 11.57 46 PHE D N 1
ATOM 6662 C CA . PHE D 1 68 ? 27.383 -30.455 -54.522 1.00 11.72 46 PHE D CA 1
ATOM 6663 C C . PHE D 1 68 ? 28.430 -30.424 -55.626 1.00 14.16 46 PHE D C 1
ATOM 6664 O O . PHE D 1 68 ? 29.634 -30.472 -55.375 1.00 11.68 46 PHE D O 1
ATOM 6672 N N . ARG D 1 69 ? 27.940 -30.353 -56.865 1.00 10.98 47 ARG D N 1
ATOM 6673 C CA . ARG D 1 69 ? 28.715 -30.176 -58.088 1.00 9.04 47 ARG D CA 1
ATOM 6674 C C . ARG D 1 69 ? 29.559 -31.382 -58.460 1.00 12.34 47 ARG D C 1
ATOM 6675 O O . ARG D 1 69 ? 30.395 -31.268 -59.348 1.00 11.30 47 ARG D O 1
ATOM 6683 N N . LEU D 1 70 ? 29.355 -32.533 -57.818 1.00 10.48 48 LEU D N 1
ATOM 6684 C CA . LEU D 1 70 ? 30.254 -33.676 -57.995 1.00 10.09 48 LEU D CA 1
ATOM 6685 C C . LEU D 1 70 ? 30.419 -34.084 -59.464 1.00 11.40 48 LEU D C 1
ATOM 6686 O O . LEU D 1 70 ? 31.551 -34.234 -59.953 1.00 11.63 48 LEU D O 1
ATOM 6691 N N . PHE D 1 71 ? 29.304 -34.312 -60.176 1.00 11.21 49 PHE D N 1
ATOM 6692 C CA . PHE D 1 71 ? 29.406 -34.709 -61.585 1.00 10.71 49 PHE D CA 1
ATOM 6693 C C . PHE D 1 71 ? 29.859 -33.558 -62.471 1.00 11.03 49 PHE D C 1
ATOM 6694 O O . PHE D 1 71 ? 30.410 -33.793 -63.549 1.00 13.20 49 PHE D O 1
ATOM 6702 N N . ILE D 1 72 ? 29.589 -32.319 -62.068 1.00 11.39 50 ILE D N 1
ATOM 6703 C CA . ILE D 1 72 ? 30.050 -31.170 -62.840 1.00 10.80 50 ILE D CA 1
ATOM 6704 C C . ILE D 1 72 ? 31.567 -31.078 -62.790 1.00 11.43 50 ILE D C 1
ATOM 6705 O O . ILE D 1 72 ? 32.240 -30.908 -63.819 1.00 11.58 50 ILE D O 1
ATOM 6710 N N . GLN D 1 73 ? 32.131 -31.187 -61.587 1.00 11.62 51 GLN D N 1
ATOM 6711 C CA . GLN D 1 73 ? 33.582 -31.194 -61.456 1.00 10.62 51 GLN D CA 1
ATOM 6712 C C . GLN D 1 73 ? 34.196 -32.341 -62.237 1.00 10.80 51 GLN D C 1
ATOM 6713 O O . GLN D 1 73 ? 35.210 -32.161 -62.921 1.00 12.80 51 GLN D O 1
ATOM 6719 N N . MET D 1 74 ? 33.588 -33.525 -62.169 1.00 11.20 52 MET D N 1
ATOM 6720 C CA . MET D 1 74 ? 34.139 -34.648 -62.918 1.00 10.48 52 MET D CA 1
ATOM 6721 C C . MET D 1 74 ? 34.034 -34.418 -64.426 1.00 13.61 52 MET D C 1
ATOM 6722 O O . MET D 1 74 ? 34.958 -34.766 -65.177 1.00 12.75 52 MET D O 1
ATOM 6727 N N . SER D 1 75 ? 32.923 -33.829 -64.884 1.00 11.67 53 SER D N 1
ATOM 6728 C CA . SER D 1 75 ? 32.755 -33.553 -66.311 1.00 9.90 53 SER D CA 1
ATOM 6729 C C . SER D 1 75 ? 33.789 -32.561 -66.798 1.00 13.04 53 SER D C 1
ATOM 6730 O O . SER D 1 75 ? 34.386 -32.746 -67.861 1.00 14.48 53 SER D O 1
ATOM 6733 N N . ASN D 1 76 ? 34.028 -31.507 -66.027 1.00 13.55 54 ASN D N 1
ATOM 6734 C CA . ASN D 1 76 ? 35.001 -30.525 -66.482 1.00 15.15 54 ASN D CA 1
ATOM 6735 C C . ASN D 1 76 ? 36.412 -31.080 -66.434 1.00 12.96 54 ASN D C 1
ATOM 6736 O O . ASN D 1 76 ? 37.227 -30.749 -67.299 1.00 17.39 54 ASN D O 1
ATOM 6741 N N . ARG D 1 77 ? 36.712 -31.934 -65.454 1.00 13.97 55 ARG D N 1
ATOM 6742 C CA . ARG D 1 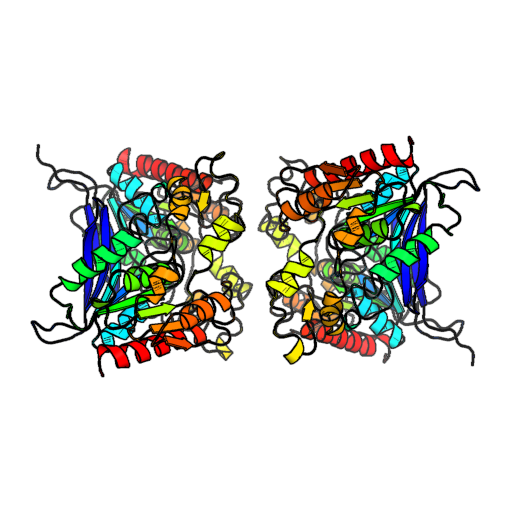77 ? 38.017 -32.581 -65.403 1.00 13.34 55 ARG D CA 1
ATOM 6743 C C . ARG D 1 77 ? 38.240 -33.453 -66.632 1.00 17.71 55 ARG D C 1
ATOM 6744 O O . ARG D 1 77 ? 39.323 -33.440 -67.232 1.00 16.37 55 ARG D O 1
ATOM 6752 N N . LEU D 1 78 ? 37.220 -34.214 -67.034 1.00 13.77 56 LEU D N 1
ATOM 6753 C CA . LEU D 1 78 ? 37.360 -35.035 -68.230 1.00 12.15 56 LEU D CA 1
ATOM 6754 C C . LEU D 1 78 ? 37.487 -34.164 -69.470 1.00 13.24 56 LEU D C 1
ATOM 6755 O O . LEU D 1 78 ? 38.339 -34.422 -70.327 1.00 13.94 56 LEU D O 1
ATOM 6760 N N . MET D 1 79 ? 36.655 -33.126 -69.565 1.00 14.88 57 MET D N 1
ATOM 6761 C CA . MET D 1 79 ? 36.652 -32.262 -70.740 1.00 15.00 57 MET D CA 1
ATOM 6762 C C . MET D 1 79 ? 38.024 -31.635 -70.963 1.00 18.16 57 MET D C 1
ATOM 6763 O O . MET D 1 79 ? 38.519 -31.584 -72.099 1.00 17.30 57 MET D O 1
ATOM 6768 N N . GLU D 1 80 ? 38.660 -31.170 -69.885 1.00 17.03 58 GLU D N 1
ATOM 6769 C CA . GLU D 1 80 ? 39.960 -30.520 -69.995 1.00 17.92 58 GLU D CA 1
ATOM 6770 C C . GLU D 1 80 ? 41.048 -31.479 -70.442 1.00 19.17 58 GLU D C 1
ATOM 6771 O O . GLU D 1 80 ? 42.096 -31.030 -70.916 1.00 26.72 58 GLU D O 1
ATOM 6777 N N . ASN D 1 81 ? 40.826 -32.786 -70.298 1.00 15.89 59 ASN D N 1
ATOM 6778 C CA . ASN D 1 81 ? 41.798 -33.796 -70.695 1.00 17.39 59 ASN D CA 1
ATOM 6779 C C . ASN D 1 81 ? 41.396 -34.516 -71.973 1.00 14.19 59 ASN D C 1
ATOM 6780 O O . ASN D 1 81 ? 41.934 -35.591 -72.271 1.00 20.63 59 ASN D O 1
ATOM 6785 N N . GLY D 1 82 ? 40.458 -33.960 -72.725 1.00 15.36 60 GLY D N 1
ATOM 6786 C CA . GLY D 1 82 ? 40.133 -34.499 -74.029 1.00 15.58 60 GLY D CA 1
ATOM 6787 C C . GLY D 1 82 ? 39.125 -35.620 -74.033 1.00 15.14 60 GLY D C 1
ATOM 6788 O O . GLY D 1 82 ? 39.044 -36.361 -75.019 1.00 16.08 60 GLY D O 1
ATOM 6789 N N . ILE D 1 83 ? 38.359 -35.778 -72.958 1.00 15.97 61 ILE D N 1
ATOM 6790 C CA . ILE D 1 83 ? 37.305 -36.781 -72.879 1.00 13.81 61 ILE D CA 1
ATOM 6791 C C . ILE D 1 83 ? 35.983 -36.046 -72.743 1.00 15.17 61 ILE D C 1
ATOM 6792 O O . ILE D 1 83 ? 35.806 -35.255 -71.804 1.00 14.68 61 ILE D O 1
ATOM 6797 N N . ALA D 1 84 ? 35.058 -36.298 -73.670 1.00 14.65 62 ALA D N 1
ATOM 6798 C CA . ALA D 1 84 ? 33.726 -35.724 -73.550 1.00 11.28 62 ALA D CA 1
ATOM 6799 C C . ALA D 1 84 ? 33.002 -36.362 -72.372 1.00 17.46 62 ALA D C 1
ATOM 6800 O O . ALA D 1 84 ? 33.204 -37.535 -72.058 1.00 15.00 62 ALA D O 1
ATOM 6802 N N . ALA D 1 85 ? 32.155 -35.580 -71.715 1.00 12.67 63 ALA D N 1
ATOM 6803 C CA . ALA D 1 85 ? 31.358 -36.065 -70.594 1.00 12.10 63 ALA D CA 1
ATOM 6804 C C . ALA D 1 85 ? 29.899 -35.733 -70.859 1.00 15.04 63 ALA D C 1
ATOM 6805 O O . ALA D 1 85 ? 29.563 -34.574 -71.125 1.00 12.91 63 ALA D O 1
ATOM 6807 N N . VAL D 1 86 ? 29.030 -36.740 -70.781 1.00 11.05 64 VAL D N 1
ATOM 6808 C CA . VAL D 1 86 ? 27.605 -36.572 -71.026 1.00 11.76 64 VAL D CA 1
ATOM 6809 C C . VAL D 1 86 ? 26.852 -37.094 -69.810 1.00 13.20 64 VAL D C 1
ATOM 6810 O O . VAL D 1 86 ? 27.167 -38.168 -69.297 1.00 11.99 64 VAL D O 1
ATOM 6814 N N . ARG D 1 87 ? 25.863 -36.334 -69.346 1.00 10.18 65 ARG D N 1
ATOM 6815 C CA . ARG D 1 87 ? 25.090 -36.759 -68.182 1.00 8.26 65 ARG D CA 1
ATOM 6816 C C . ARG D 1 87 ? 23.657 -36.265 -68.321 1.00 11.09 65 ARG D C 1
ATOM 6817 O O . ARG D 1 87 ? 23.409 -35.062 -68.515 1.00 10.47 65 ARG D O 1
ATOM 6825 N N . PHE D 1 88 ? 22.718 -37.207 -68.262 1.00 11.33 66 PHE D N 1
ATOM 6826 C CA . PHE D 1 88 ? 21.288 -36.948 -68.360 1.00 9.74 66 PHE D CA 1
ATOM 6827 C C . PHE D 1 88 ? 20.618 -37.082 -66.996 1.00 9.30 66 PHE D C 1
ATOM 6828 O O . PHE D 1 88 ? 21.038 -37.872 -66.144 1.00 11.20 66 PHE D O 1
ATOM 6836 N N . ASP D 1 89 ? 19.543 -36.329 -66.816 1.00 7.83 67 ASP D N 1
ATOM 6837 C CA . ASP D 1 89 ? 18.573 -36.665 -65.784 1.00 10.17 67 ASP D CA 1
ATOM 6838 C C . ASP D 1 89 ? 17.793 -37.896 -66.242 1.00 10.82 67 ASP D C 1
ATOM 6839 O O . ASP D 1 89 ? 17.237 -37.900 -67.345 1.00 11.91 67 ASP D O 1
ATOM 6844 N N . PHE D 1 90 ? 17.772 -38.949 -65.420 1.00 9.85 68 PHE D N 1
ATOM 6845 C CA . PHE D 1 90 ? 16.924 -40.088 -65.747 1.00 9.72 68 PHE D CA 1
ATOM 6846 C C . PHE D 1 90 ? 15.463 -39.651 -65.801 1.00 12.12 68 PHE D C 1
ATOM 6847 O O . PHE D 1 90 ? 15.084 -38.604 -65.268 1.00 11.48 68 PHE D O 1
ATOM 6855 N N . GLY D 1 91 ? 14.639 -40.466 -66.460 1.00 12.00 69 GLY D N 1
ATOM 6856 C CA . GLY D 1 91 ? 13.206 -40.238 -66.456 1.00 12.13 69 GLY D CA 1
ATOM 6857 C C . GLY D 1 91 ? 12.708 -40.099 -65.033 1.00 12.65 69 GLY D C 1
ATOM 6858 O O . GLY D 1 91 ? 13.209 -40.790 -64.137 1.00 12.61 69 GLY D O 1
ATOM 6859 N N . CYS D 1 92 ? 11.782 -39.169 -64.801 1.00 12.08 70 CYS D N 1
ATOM 6860 C CA . CYS D 1 92 ? 11.203 -38.886 -63.488 1.00 15.05 70 CYS D CA 1
ATOM 6861 C C . CYS D 1 92 ? 12.196 -38.257 -62.517 1.00 13.51 70 CYS D C 1
ATOM 6862 O O . CYS D 1 92 ? 11.920 -38.213 -61.313 1.00 15.49 70 CYS D O 1
ATOM 6865 N N . HIS D 1 93 ? 13.343 -37.777 -63.003 1.00 12.43 71 HIS D N 1
ATOM 6866 C CA . HIS D 1 93 ? 14.358 -37.118 -62.191 1.00 10.56 71 HIS D CA 1
ATOM 6867 C C . HIS D 1 93 ? 14.697 -35.772 -62.806 1.00 12.60 71 HIS D C 1
ATOM 6868 O O . HIS D 1 93 ? 14.598 -35.589 -64.025 1.00 11.44 71 HIS D O 1
ATOM 6875 N N . GLY D 1 94 ? 15.106 -34.841 -61.950 1.00 11.97 72 GLY D N 1
ATOM 6876 C CA . GLY D 1 94 ? 15.612 -33.569 -62.424 1.00 11.04 72 GLY D CA 1
ATOM 6877 C C . GLY D 1 94 ? 14.678 -32.924 -63.426 1.00 12.24 72 GLY D C 1
ATOM 6878 O O . GLY D 1 94 ? 13.453 -32.880 -63.243 1.00 15.37 72 GLY D O 1
ATOM 6879 N N . GLU D 1 95 ? 15.261 -32.426 -64.513 1.00 11.01 73 GLU D N 1
ATOM 6880 C CA . GLU D 1 95 ? 14.524 -31.691 -65.534 1.00 14.60 73 GLU D CA 1
ATOM 6881 C C . GLU D 1 95 ? 13.945 -32.584 -66.619 1.00 13.21 73 GLU D C 1
ATOM 6882 O O . GLU D 1 95 ? 13.248 -32.082 -67.512 1.00 16.23 73 GLU D O 1
ATOM 6888 N N . SER D 1 96 ? 14.184 -33.889 -66.555 1.00 13.67 74 SER D N 1
ATOM 6889 C CA . SER D 1 96 ? 13.581 -34.779 -67.525 1.00 9.39 74 SER D CA 1
ATOM 6890 C C . SER D 1 96 ? 12.083 -34.926 -67.264 1.00 16.49 74 SER D C 1
ATOM 6891 O O . SER D 1 96 ? 11.578 -34.644 -66.174 1.00 14.48 74 SER D O 1
ATOM 6894 N N . ASP D 1 97 ? 11.367 -35.353 -68.298 1.00 14.47 75 ASP D N 1
ATOM 6895 C CA . ASP D 1 97 ? 9.947 -35.633 -68.152 1.00 15.08 75 ASP D CA 1
ATOM 6896 C C . ASP D 1 97 ? 9.717 -36.778 -67.168 1.00 14.64 75 ASP D C 1
ATOM 6897 O O . ASP D 1 97 ? 10.596 -37.621 -66.917 1.00 13.71 75 ASP D O 1
ATOM 6902 N N . GLY D 1 98 ? 8.505 -36.829 -66.644 1.00 12.58 76 GLY D N 1
ATOM 6903 C CA . GLY D 1 98 ? 8.133 -37.952 -65.800 1.00 18.63 76 GLY D CA 1
ATOM 6904 C C . GLY D 1 98 ? 7.883 -37.524 -64.368 1.00 16.65 76 GLY D C 1
ATOM 6905 O O . GLY D 1 98 ? 8.586 -36.661 -63.824 1.00 16.76 76 GLY D O 1
ATOM 6906 N N . GLU D 1 99 ? 6.874 -38.139 -63.752 1.00 15.57 77 GLU D N 1
ATOM 6907 C CA . GLU D 1 99 ? 6.559 -37.934 -62.348 1.00 15.88 77 GLU D CA 1
ATOM 6908 C C . GLU D 1 99 ? 7.285 -38.974 -61.513 1.00 17.14 77 GLU D C 1
ATOM 6909 O O . GLU D 1 99 ? 7.360 -40.142 -61.898 1.00 14.37 77 GLU D O 1
ATOM 6915 N N . PHE D 1 100 ? 7.790 -38.555 -60.350 1.00 16.39 78 PHE D N 1
ATOM 6916 C CA . PHE D 1 100 ? 8.468 -39.517 -59.489 1.00 15.82 78 PHE D CA 1
ATOM 6917 C C . PHE D 1 100 ? 7.539 -40.654 -59.082 1.00 15.62 78 PHE D C 1
ATOM 6918 O O . PHE D 1 100 ? 7.999 -41.786 -58.895 1.00 14.92 78 PHE D O 1
ATOM 6926 N N . GLU D 1 101 ? 6.226 -40.407 -58.989 1.00 13.58 79 GLU D N 1
ATOM 6927 C CA . GLU D 1 101 ? 5.351 -41.502 -58.564 1.00 17.46 79 GLU D CA 1
ATOM 6928 C C . GLU D 1 101 ? 5.252 -42.614 -59.599 1.00 16.84 79 GLU D C 1
ATOM 6929 O O . GLU D 1 101 ? 4.814 -43.720 -59.264 1.00 19.31 79 GLU D O 1
ATOM 6935 N N . ASP D 1 102 ? 5.680 -42.358 -60.830 1.00 13.48 80 ASP D N 1
ATOM 6936 C CA . ASP D 1 102 ? 5.691 -43.355 -61.884 1.00 14.45 80 ASP D CA 1
ATOM 6937 C C . ASP D 1 102 ? 7.057 -43.996 -62.080 1.00 14.15 80 ASP D C 1
ATOM 6938 O O . ASP D 1 102 ? 7.183 -44.900 -62.911 1.00 16.26 80 ASP D O 1
ATOM 6943 N N . PHE D 1 103 ? 8.067 -43.568 -61.318 1.00 13.28 81 PHE D N 1
ATOM 6944 C CA . PHE D 1 103 ? 9.414 -44.090 -61.502 1.00 13.28 81 PHE D CA 1
ATOM 6945 C C . PHE D 1 103 ? 9.470 -45.584 -61.208 1.00 12.74 81 PHE D C 1
ATOM 6946 O O . PHE D 1 103 ? 8.881 -46.061 -60.235 1.00 13.56 81 PHE D O 1
ATOM 6954 N N . THR D 1 104 ? 10.207 -46.322 -62.039 1.00 11.32 82 THR D N 1
ATOM 6955 C CA . THR D 1 104 ? 10.598 -47.694 -61.725 1.00 12.31 82 THR D CA 1
ATOM 6956 C C . THR D 1 104 ? 12.067 -47.880 -62.069 1.00 12.30 82 THR D C 1
ATOM 6957 O O . THR D 1 104 ? 12.588 -47.265 -63.006 1.00 12.86 82 THR D O 1
ATOM 6961 N N . PHE D 1 105 ? 12.742 -48.746 -61.309 1.00 11.88 83 PHE D N 1
ATOM 6962 C CA . PHE D 1 105 ? 14.133 -49.023 -61.644 1.00 11.88 83 PHE D CA 1
ATOM 6963 C C . PHE D 1 105 ? 14.259 -49.725 -62.995 1.00 11.78 83 PHE D C 1
ATOM 6964 O O . PHE D 1 105 ? 15.255 -49.525 -63.698 1.00 13.91 83 PHE D O 1
ATOM 6972 N N . SER D 1 106 ? 13.273 -50.546 -63.378 1.00 12.80 84 SER D N 1
ATOM 6973 C CA . SER D 1 106 ? 13.314 -51.159 -64.702 1.00 14.40 84 SER D CA 1
ATOM 6974 C C . SER D 1 106 ? 13.357 -50.111 -65.800 1.00 13.31 84 SER D C 1
ATOM 6975 O O . SER D 1 106 ? 14.062 -50.288 -66.798 1.00 14.03 84 SER D O 1
ATOM 6978 N N . GLN D 1 107 ? 12.602 -49.020 -65.658 1.00 13.66 85 GLN D N 1
ATOM 6979 C CA A GLN D 1 107 ? 12.632 -47.965 -66.672 0.46 14.20 85 GLN D CA 1
ATOM 6980 C CA B GLN D 1 107 ? 12.676 -48.047 -66.734 0.54 14.17 85 GLN D CA 1
ATOM 6981 C C . GLN D 1 107 ? 13.983 -47.263 -66.682 1.00 13.25 85 GLN D C 1
ATOM 6982 O O . GLN D 1 107 ? 14.496 -46.880 -67.739 1.00 11.79 85 GLN D O 1
ATOM 6993 N N . GLU D 1 108 ? 14.574 -47.073 -65.500 1.00 13.51 86 GLU D N 1
ATOM 6994 C CA . GLU D 1 108 ? 15.911 -46.484 -65.453 1.00 12.63 86 GLU D CA 1
ATOM 6995 C C . GLU D 1 108 ? 16.926 -47.372 -66.168 1.00 13.80 86 GLU D C 1
ATOM 6996 O O . GLU D 1 108 ? 17.808 -46.873 -66.878 1.00 12.56 86 GLU D O 1
ATOM 7002 N N . LEU D 1 109 ? 16.815 -48.692 -65.998 1.00 11.42 87 LEU D N 1
ATOM 7003 C CA . LEU D 1 109 ? 17.703 -49.603 -66.717 1.00 11.31 87 LEU D CA 1
ATOM 7004 C C . LEU D 1 109 ? 17.480 -49.519 -68.223 1.00 11.42 87 LEU D C 1
ATOM 7005 O O . LEU D 1 109 ? 18.443 -49.479 -68.999 1.00 13.65 87 LEU D O 1
ATOM 7010 N N . ASN D 1 110 ? 16.218 -49.495 -68.653 1.00 11.47 88 ASN D N 1
ATOM 7011 C CA . ASN D 1 110 ? 15.919 -49.312 -70.074 1.00 11.72 88 ASN D CA 1
ATOM 7012 C C . ASN D 1 110 ? 16.483 -47.995 -70.593 1.00 11.79 88 ASN D C 1
ATOM 7013 O O . ASN D 1 110 ? 17.094 -47.947 -71.668 1.00 13.34 88 ASN D O 1
ATOM 7018 N N . GLU D 1 111 ? 16.295 -46.914 -69.833 1.00 12.46 89 GLU D N 1
ATOM 7019 C CA . GLU D 1 111 ? 16.838 -45.620 -70.231 1.00 12.52 89 GLU D CA 1
ATOM 7020 C C . GLU D 1 111 ? 18.357 -45.643 -70.301 1.00 13.49 89 GLU D C 1
ATOM 7021 O O . GLU D 1 111 ? 18.948 -45.105 -71.242 1.00 12.39 89 GLU D O 1
ATOM 7027 N N . GLY D 1 112 ? 19.012 -46.231 -69.298 1.00 10.56 90 GLY D N 1
ATOM 7028 C CA . GLY D 1 112 ? 20.461 -46.307 -69.339 1.00 11.96 90 GLY D CA 1
ATOM 7029 C C . GLY D 1 112 ? 20.968 -47.008 -70.586 1.00 13.06 90 GLY D C 1
ATOM 7030 O O . GLY D 1 112 ? 21.928 -46.561 -71.222 1.00 12.11 90 GLY D O 1
ATOM 7031 N N . SER D 1 113 ? 20.316 -48.111 -70.961 1.00 12.85 91 SER D N 1
ATOM 7032 C CA . SER D 1 113 ? 20.679 -48.817 -72.181 1.00 16.13 91 SER D CA 1
ATOM 7033 C C . SER D 1 113 ? 20.433 -47.952 -73.415 1.00 15.13 91 SER D C 1
ATOM 7034 O O . SER D 1 113 ? 21.315 -47.807 -74.272 1.00 14.68 91 SER D O 1
ATOM 7037 N N . ALA D 1 114 ? 19.246 -47.337 -73.504 1.00 14.83 92 ALA D N 1
ATOM 7038 C CA . ALA D 1 114 ? 18.934 -46.486 -74.651 1.00 14.33 92 ALA D CA 1
ATOM 7039 C C . ALA D 1 114 ? 19.852 -45.273 -74.719 1.00 13.79 92 ALA D C 1
ATOM 7040 O O . ALA D 1 114 ? 20.152 -44.782 -75.816 1.00 14.68 92 ALA D O 1
ATOM 7042 N N . LEU D 1 115 ? 20.318 -44.784 -73.566 1.00 14.70 93 LEU D N 1
ATOM 7043 C CA . LEU D 1 115 ? 21.231 -43.647 -73.561 1.00 11.65 93 LEU D CA 1
ATOM 7044 C C . LEU D 1 115 ? 22.594 -44.006 -74.143 1.00 12.77 93 LEU D C 1
ATOM 7045 O O . LEU D 1 115 ? 23.249 -43.145 -74.739 1.00 15.67 93 LEU D O 1
ATOM 7050 N N . ILE D 1 116 ? 23.046 -45.251 -73.991 1.00 14.02 94 ILE D N 1
ATOM 7051 C CA . ILE D 1 116 ? 24.289 -45.642 -74.650 1.00 11.83 94 ILE D CA 1
ATOM 7052 C C . ILE D 1 116 ? 24.166 -45.416 -76.146 1.00 14.27 94 ILE D C 1
ATOM 7053 O O . ILE D 1 116 ? 25.036 -44.808 -76.781 1.00 14.81 94 ILE D O 1
ATOM 7058 N N . ASP D 1 117 ? 23.069 -45.895 -76.727 1.00 15.05 95 ASP D N 1
ATOM 7059 C CA . ASP D 1 117 ? 22.870 -45.750 -78.162 1.00 15.39 95 ASP D CA 1
ATOM 7060 C C . ASP D 1 117 ? 22.692 -44.292 -78.552 1.00 14.67 95 ASP D C 1
ATOM 7061 O O . ASP D 1 117 ? 23.274 -43.841 -79.547 1.00 17.71 95 ASP D O 1
ATOM 7066 N N . ALA D 1 118 ? 21.909 -43.533 -77.779 1.00 15.63 96 ALA D N 1
ATOM 7067 C CA . ALA D 1 118 ? 21.678 -42.136 -78.131 1.00 14.77 96 ALA D CA 1
ATOM 7068 C C . ALA D 1 118 ? 22.964 -41.326 -78.045 1.00 16.20 96 ALA D C 1
ATOM 7069 O O . ALA D 1 118 ? 23.255 -40.516 -78.933 1.00 14.65 96 ALA D O 1
ATOM 7071 N N . VAL D 1 119 ? 23.765 -41.543 -77.000 1.00 15.26 97 VAL D N 1
ATOM 7072 C CA . VAL D 1 119 ? 24.982 -40.750 -76.845 1.00 13.29 97 VAL D CA 1
ATOM 7073 C C . VAL D 1 119 ? 26.047 -41.184 -77.847 1.00 16.27 97 VAL D C 1
ATOM 7074 O O . VAL D 1 119 ? 26.771 -40.347 -78.397 1.00 13.02 97 VAL D O 1
ATOM 7078 N N . LYS D 1 120 ? 26.152 -42.484 -78.124 1.00 14.24 98 LYS D N 1
ATOM 7079 C CA . LYS D 1 120 ? 27.089 -42.915 -79.158 1.00 14.47 98 LYS D CA 1
ATOM 7080 C C . LYS D 1 120 ? 26.745 -42.323 -80.515 1.00 15.94 98 LYS D C 1
ATOM 7081 O O . LYS D 1 120 ? 27.640 -42.084 -81.332 1.00 18.09 98 LYS D O 1
ATOM 7087 N N . SER D 1 121 ? 25.465 -42.068 -80.768 1.00 14.92 99 SER D N 1
ATOM 7088 C CA . SER D 1 121 ? 25.044 -41.484 -82.030 1.00 16.67 99 SER D CA 1
ATOM 7089 C C . SER D 1 121 ? 25.348 -40.000 -82.119 1.00 17.19 99 SER D C 1
ATOM 7090 O O . SER D 1 121 ? 25.179 -39.415 -83.195 1.00 17.64 99 SER D O 1
ATOM 7093 N N . MET D 1 122 ? 25.803 -39.384 -81.035 1.00 15.63 100 MET D N 1
ATOM 7094 C CA . MET D 1 122 ? 26.077 -37.955 -81.056 1.00 14.90 100 MET D CA 1
ATOM 7095 C C . MET D 1 122 ? 27.342 -37.663 -81.845 1.00 13.13 100 MET D C 1
ATOM 7096 O O . MET D 1 122 ? 28.304 -38.434 -81.827 1.00 14.38 100 MET D O 1
ATOM 7101 N N . SER D 1 123 ? 27.313 -36.531 -82.547 1.00 14.65 101 SER D N 1
ATOM 7102 C CA . SER D 1 123 ? 28.372 -36.168 -83.481 1.00 15.08 101 SER D CA 1
ATOM 7103 C C . SER D 1 123 ? 29.756 -36.235 -82.837 1.00 13.08 101 SER D C 1
ATOM 7104 O O . SER D 1 123 ? 30.682 -36.839 -83.388 1.00 16.80 101 SER D O 1
ATOM 7107 N N . PHE D 1 124 ? 29.914 -35.626 -81.663 1.00 13.16 102 PHE D N 1
ATOM 7108 C CA . PHE D 1 124 ? 31.224 -35.481 -81.039 1.00 13.72 102 PHE D CA 1
ATOM 7109 C C . PHE D 1 124 ? 31.700 -36.729 -80.300 1.00 13.61 102 PHE D C 1
ATOM 7110 O O . PHE D 1 124 ? 32.797 -36.700 -79.737 1.00 13.10 102 PHE D O 1
ATOM 7118 N N . VAL D 1 125 ? 30.913 -37.799 -80.278 1.00 15.81 103 VAL D N 1
ATOM 7119 C CA . VAL D 1 125 ? 31.199 -38.972 -79.460 1.00 15.50 103 VAL D CA 1
ATOM 7120 C C . VAL D 1 125 ? 31.864 -40.040 -80.319 1.00 16.13 103 VAL D C 1
ATOM 7121 O O . VAL D 1 125 ? 31.280 -40.507 -81.306 1.00 17.69 103 VAL D O 1
ATOM 7125 N N . ASP D 1 126 ? 33.077 -40.434 -79.936 1.00 14.14 104 ASP D N 1
ATOM 7126 C CA . ASP D 1 126 ? 33.747 -41.586 -80.531 1.00 16.10 104 ASP D CA 1
ATOM 7127 C C . ASP D 1 126 ? 33.099 -42.846 -79.971 1.00 18.22 104 ASP D C 1
ATOM 7128 O O . ASP D 1 126 ? 33.352 -43.221 -78.819 1.00 15.60 104 ASP D O 1
ATOM 7133 N N . SER D 1 127 ? 32.290 -43.513 -80.801 1.00 18.01 105 SER D N 1
ATOM 7134 C CA A SER D 1 127 ? 31.564 -44.698 -80.356 0.54 19.10 105 SER D CA 1
ATOM 7135 C CA B SER D 1 127 ? 31.567 -44.708 -80.372 0.46 19.10 105 SER D CA 1
ATOM 7136 C C . SER D 1 127 ? 32.492 -45.832 -79.923 1.00 18.00 105 SER D C 1
ATOM 7137 O O . SER D 1 127 ? 32.065 -46.704 -79.157 1.00 21.46 105 SER D O 1
ATOM 7142 N N . THR D 1 128 ? 33.743 -45.848 -80.387 1.00 17.40 106 THR D N 1
ATOM 7143 C CA . THR D 1 128 ? 34.655 -46.939 -80.059 1.00 17.20 106 THR D CA 1
ATOM 7144 C C . THR D 1 128 ? 35.335 -46.758 -78.713 1.00 15.05 106 THR D C 1
ATOM 7145 O O . THR D 1 128 ? 35.963 -47.702 -78.220 1.00 20.56 106 THR D O 1
ATOM 7149 N N . LYS D 1 129 ? 35.235 -45.572 -78.113 1.00 13.71 107 LYS D N 1
ATOM 7150 C CA . LYS D 1 129 ? 35.919 -45.240 -76.862 1.00 14.98 107 LYS D CA 1
ATOM 7151 C C . LYS D 1 129 ? 34.868 -44.615 -75.958 1.00 14.82 107 LYS D C 1
ATOM 7152 O O . LYS D 1 129 ? 34.750 -43.392 -75.880 1.00 16.19 107 LYS D O 1
ATOM 7158 N N . PHE D 1 130 ? 34.107 -45.472 -75.282 1.00 16.18 108 PHE D N 1
ATOM 7159 C CA . PHE D 1 130 ? 32.864 -45.073 -74.636 1.00 14.84 108 PHE D CA 1
ATOM 7160 C C . PHE D 1 130 ? 32.735 -45.830 -73.324 1.00 14.87 108 PHE D C 1
ATOM 7161 O O . PHE D 1 130 ? 32.766 -47.065 -73.316 1.00 14.16 108 PHE D O 1
ATOM 7169 N N . SER D 1 131 ? 32.580 -45.099 -72.224 1.00 11.64 109 SER D N 1
ATOM 7170 C CA . SER D 1 131 ? 32.550 -45.695 -70.895 1.00 11.20 109 SER D CA 1
ATOM 7171 C C . SER D 1 131 ? 31.377 -45.165 -70.089 1.00 14.04 109 SER D C 1
ATOM 7172 O O . SER D 1 131 ? 30.766 -44.149 -70.426 1.00 13.36 109 SER D O 1
ATOM 7175 N N . LEU D 1 132 ? 31.080 -45.865 -68.994 1.00 11.97 110 LEU D N 1
ATOM 7176 C CA . LEU D 1 132 ? 30.072 -45.441 -68.031 1.00 11.36 110 LEU D CA 1
ATOM 7177 C C . LEU D 1 132 ? 30.721 -45.079 -66.699 1.00 10.22 110 LEU D C 1
ATOM 7178 O O . LEU D 1 132 ? 31.708 -45.697 -66.284 1.00 10.59 110 LEU D O 1
ATOM 7183 N N . LEU D 1 133 ? 30.167 -44.051 -66.050 1.00 12.48 111 LEU D N 1
ATOM 7184 C CA . LEU D 1 133 ? 30.483 -43.682 -64.678 1.00 10.72 111 LEU D CA 1
ATOM 7185 C C . LEU D 1 133 ? 29.184 -43.602 -63.897 1.00 10.55 111 LEU D C 1
ATOM 7186 O O . LEU D 1 133 ? 28.188 -43.078 -64.400 1.00 12.36 111 LEU D O 1
ATOM 7191 N N . GLY D 1 134 ? 29.186 -44.132 -62.679 1.00 8.59 112 GLY D N 1
ATOM 7192 C CA . GLY D 1 134 ? 28.017 -44.059 -61.822 1.00 11.51 112 GLY D CA 1
ATOM 7193 C C . GLY D 1 134 ? 28.354 -43.527 -60.444 1.00 12.01 112 GLY D C 1
ATOM 7194 O O . GLY D 1 134 ? 29.485 -43.628 -59.973 1.00 9.72 112 GLY D O 1
ATOM 7195 N N . GLU D 1 135 ? 27.340 -42.934 -59.800 1.00 9.33 113 GLU D N 1
ATOM 7196 C CA . GLU D 1 135 ? 27.385 -42.623 -58.374 1.00 10.97 113 GLU D CA 1
ATOM 7197 C C . GLU D 1 135 ? 26.166 -43.247 -57.718 1.00 10.48 113 GLU D C 1
ATOM 7198 O O . GLU D 1 135 ? 25.051 -43.096 -58.226 1.00 10.73 113 GLU D O 1
ATOM 7204 N N . SER D 1 136 ? 26.379 -43.960 -56.608 1.00 11.02 114 SER D N 1
ATOM 7205 C CA . SER D 1 136 ? 25.284 -44.434 -55.734 1.00 10.88 114 SER D CA 1
ATOM 7206 C C . SER D 1 136 ? 24.402 -45.392 -56.534 1.00 11.89 114 SER D C 1
ATOM 7207 O O . SER D 1 136 ? 24.919 -46.355 -57.125 1.00 11.84 114 SER D O 1
ATOM 7210 N N . LEU D 1 137 ? 23.085 -45.176 -56.612 1.00 9.00 115 LEU D N 1
ATOM 7211 C CA . LEU D 1 137 ? 22.261 -46.098 -57.392 1.00 10.50 115 LEU D CA 1
ATOM 7212 C C . LEU D 1 137 ? 22.611 -46.031 -58.874 1.00 11.13 115 LEU D C 1
ATOM 7213 O O . LEU D 1 137 ? 22.398 -47.001 -59.611 1.00 10.77 115 LEU D O 1
ATOM 7218 N N . GLY D 1 138 ? 23.129 -44.892 -59.328 1.00 10.11 116 GLY D N 1
ATOM 7219 C CA . GLY D 1 138 ? 23.622 -44.814 -60.691 1.00 10.23 116 GLY D CA 1
ATOM 7220 C C . GLY D 1 138 ? 24.732 -45.802 -60.978 1.00 11.80 116 GLY D C 1
ATOM 7221 O O . GLY D 1 138 ? 24.850 -46.291 -62.103 1.00 11.82 116 GLY D O 1
ATOM 7222 N N . SER D 1 139 ? 25.566 -46.103 -59.972 1.00 9.87 117 SER D N 1
ATOM 7223 C CA . SER D 1 139 ? 26.553 -47.167 -60.135 1.00 10.94 117 SER D CA 1
ATOM 7224 C C . SER D 1 139 ? 25.886 -48.522 -60.296 1.00 12.28 117 SER D C 1
ATOM 7225 O O . SER D 1 139 ? 26.384 -49.382 -61.034 1.00 10.65 117 SER D O 1
ATOM 7228 N N . VAL D 1 140 ? 24.798 -48.760 -59.563 1.00 9.29 118 VAL D N 1
ATOM 7229 C CA . VAL D 1 140 ? 24.100 -50.035 -59.690 1.00 12.04 118 VAL D CA 1
ATOM 7230 C C . VAL D 1 140 ? 23.500 -50.173 -61.081 1.00 10.84 118 VAL D C 1
ATOM 7231 O O . VAL D 1 140 ? 23.660 -51.205 -61.742 1.00 12.36 118 VAL D O 1
ATOM 7235 N N . ALA D 1 141 ? 22.814 -49.129 -61.547 1.00 12.44 119 ALA D N 1
ATOM 7236 C CA . ALA D 1 141 ? 22.297 -49.123 -62.907 1.00 10.98 119 ALA D CA 1
ATOM 7237 C C . ALA D 1 141 ? 23.415 -49.302 -63.929 1.00 12.61 119 ALA D C 1
ATOM 7238 O O . ALA D 1 141 ? 23.286 -50.109 -64.855 1.00 11.05 119 ALA D O 1
ATOM 7240 N N . ALA D 1 142 ? 24.537 -48.595 -63.757 1.00 10.69 120 ALA D N 1
ATOM 7241 C CA . ALA D 1 142 ? 25.652 -48.743 -64.697 1.00 10.44 120 ALA D CA 1
ATOM 7242 C C . ALA D 1 142 ? 26.191 -50.168 -64.708 1.00 13.19 120 ALA D C 1
ATOM 7243 O O . ALA D 1 142 ? 26.545 -50.693 -65.767 1.00 12.41 120 ALA D O 1
ATOM 7245 N N . SER D 1 143 ? 26.246 -50.818 -63.545 1.00 14.24 121 SER D N 1
ATOM 7246 C CA . SER D 1 143 ? 26.755 -52.186 -63.499 1.00 12.06 121 SER D CA 1
ATOM 7247 C C . SER D 1 143 ? 25.821 -53.144 -64.223 1.00 14.04 121 SER D C 1
ATOM 7248 O O . SER D 1 143 ? 26.276 -54.072 -64.900 1.00 13.89 121 SER D O 1
ATOM 7251 N N . ILE D 1 144 ? 24.511 -52.946 -64.076 1.00 11.66 122 ILE D N 1
ATOM 7252 C CA . ILE D 1 144 ? 23.548 -53.815 -64.746 1.00 10.69 122 ILE D CA 1
ATOM 7253 C C . ILE D 1 144 ? 23.544 -53.558 -66.249 1.00 13.20 122 ILE D C 1
ATOM 7254 O O . ILE D 1 144 ? 23.592 -54.500 -67.049 1.00 14.93 122 ILE D O 1
ATOM 7259 N N . VAL D 1 145 ? 23.469 -52.284 -66.656 1.00 11.76 123 VAL D N 1
ATOM 7260 C CA . VAL D 1 145 ? 23.490 -51.945 -68.079 1.00 13.46 123 VAL D CA 1
ATOM 7261 C C . VAL D 1 145 ? 24.786 -52.433 -68.729 1.00 17.58 123 VAL D C 1
ATOM 7262 O O . VAL D 1 145 ? 24.776 -52.965 -69.846 1.00 16.61 123 VAL D O 1
ATOM 7266 N N . ALA D 1 146 ? 25.914 -52.293 -68.026 1.00 14.39 124 ALA D N 1
ATOM 7267 C CA . ALA D 1 146 ? 27.185 -52.793 -68.544 1.00 13.77 124 ALA D CA 1
ATOM 7268 C C . ALA D 1 146 ? 27.129 -54.294 -68.795 1.00 16.88 124 ALA D C 1
ATOM 7269 O O . ALA D 1 146 ? 27.649 -54.781 -69.805 1.00 18.47 124 ALA D O 1
ATOM 7271 N N . GLY D 1 147 ? 26.521 -55.051 -67.880 1.00 18.27 125 GLY D N 1
ATOM 7272 C CA . GLY D 1 147 ? 26.421 -56.487 -68.086 1.00 16.69 125 GLY D CA 1
ATOM 7273 C C . GLY D 1 147 ? 25.540 -56.842 -69.268 1.00 20.13 125 GLY D C 1
ATOM 7274 O O . GLY D 1 147 ? 25.825 -57.793 -70.002 1.00 23.34 125 GLY D O 1
ATOM 7275 N N . LYS D 1 148 ? 24.467 -56.078 -69.479 1.00 17.41 126 LYS D N 1
ATOM 7276 C CA . LYS D 1 148 ? 23.537 -56.337 -70.574 1.00 18.94 126 LYS D CA 1
ATOM 7277 C C . LYS D 1 148 ? 24.016 -55.787 -71.913 1.00 21.93 126 LYS D C 1
ATOM 7278 O O . LYS D 1 148 ? 23.512 -56.212 -72.961 1.00 27.40 126 LYS D O 1
ATOM 7284 N N . ARG D 1 149 ? 24.962 -54.853 -71.907 1.00 21.85 127 ARG D N 1
ATOM 7285 C CA . ARG D 1 149 ? 25.534 -54.272 -73.120 1.00 20.45 127 ARG D CA 1
ATOM 7286 C C . ARG D 1 149 ? 27.056 -54.345 -73.055 1.00 22.16 127 ARG D C 1
ATOM 7287 O O . ARG D 1 149 ? 27.764 -53.360 -73.281 1.00 26.34 127 ARG D O 1
ATOM 7295 N N . SER D 1 150 ? 27.579 -55.542 -72.762 1.00 25.66 128 SER D N 1
ATOM 7296 C CA . SER D 1 150 ? 28.986 -55.680 -72.384 1.00 25.20 128 SER D CA 1
ATOM 7297 C C . SER D 1 150 ? 29.944 -55.329 -73.519 1.00 23.79 128 SER D C 1
ATOM 7298 O O . SER D 1 150 ? 31.068 -54.886 -73.255 1.00 29.32 128 SER D O 1
ATOM 7301 N N . THR D 1 151 ? 29.539 -55.519 -74.773 1.00 24.67 129 THR D N 1
ATOM 7302 C CA . THR D 1 151 ? 30.438 -55.184 -75.870 1.00 23.17 129 THR D CA 1
ATOM 7303 C C . THR D 1 151 ? 30.461 -53.696 -76.184 1.00 24.96 129 THR D C 1
ATOM 7304 O O . THR D 1 151 ? 31.316 -53.261 -76.962 1.00 27.66 129 THR D O 1
ATOM 7308 N N . GLU D 1 152 ? 29.558 -52.912 -75.599 1.00 20.59 130 GLU D N 1
ATOM 7309 C CA . GLU D 1 152 ? 29.442 -51.499 -75.926 1.00 23.47 130 GLU D CA 1
ATOM 7310 C C . GLU D 1 152 ? 30.388 -50.607 -75.141 1.00 21.89 130 GLU D C 1
ATOM 7311 O O . GLU D 1 152 ? 30.627 -49.471 -75.562 1.00 22.50 130 GLU D O 1
ATOM 7317 N N . LEU D 1 153 ? 30.920 -51.074 -74.014 1.00 17.73 131 LEU D N 1
ATOM 7318 C CA . LEU D 1 153 ? 31.598 -50.207 -73.059 1.00 16.59 131 LEU D CA 1
ATOM 7319 C C . LEU D 1 153 ? 33.087 -50.504 -73.001 1.00 15.87 131 LEU D C 1
ATOM 7320 O O . LEU D 1 153 ? 33.487 -51.648 -72.763 1.00 17.98 131 LEU D O 1
ATOM 7325 N N . THR D 1 154 ? 33.898 -49.459 -73.186 1.00 15.30 132 THR D N 1
ATOM 7326 C CA . THR D 1 154 ? 35.343 -49.578 -73.047 1.00 15.59 132 THR D CA 1
ATOM 7327 C C . THR D 1 154 ? 35.739 -49.836 -71.597 1.00 15.69 132 THR D C 1
ATOM 7328 O O . THR D 1 154 ? 36.636 -50.640 -71.320 1.00 18.92 132 THR D O 1
ATOM 7332 N N . SER D 1 155 ? 35.083 -49.168 -70.657 1.00 14.85 133 SER D N 1
ATOM 7333 C CA . SER D 1 155 ? 35.394 -49.370 -69.249 1.00 14.07 133 SER D CA 1
ATOM 7334 C C . SER D 1 155 ? 34.197 -48.912 -68.433 1.00 13.59 133 SER D C 1
ATOM 7335 O O . SER D 1 155 ? 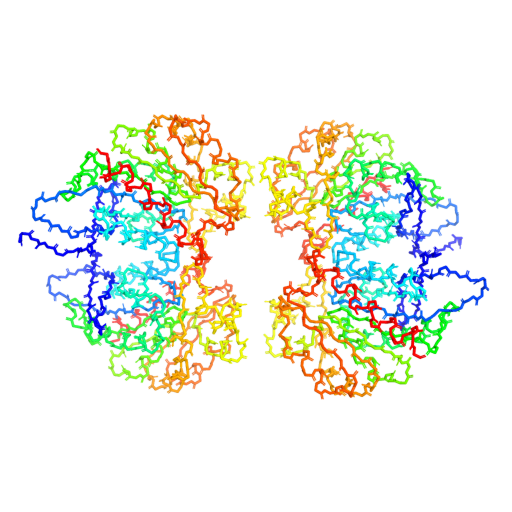33.250 -48.320 -68.956 1.00 12.52 133 SER D O 1
ATOM 7338 N N . LEU D 1 156 ? 34.242 -49.211 -67.140 1.00 13.64 134 LEU D N 1
ATOM 7339 C CA . LEU D 1 156 ? 33.151 -48.879 -66.234 1.00 13.88 134 LEU D CA 1
ATOM 7340 C C . LEU D 1 156 ? 33.747 -48.415 -64.918 1.00 14.06 134 LEU D C 1
ATOM 7341 O O . LEU D 1 156 ? 34.633 -49.071 -64.378 1.00 13.05 134 LEU D O 1
ATOM 7346 N N . CYS D 1 157 ? 33.272 -47.289 -64.398 1.00 11.61 135 CYS D N 1
ATOM 7347 C CA . CYS D 1 157 ? 33.718 -46.804 -63.102 1.00 12.69 135 CYS D CA 1
ATOM 7348 C C . CYS D 1 157 ? 32.503 -46.603 -62.217 1.00 10.42 135 CYS D C 1
ATOM 7349 O O . CYS D 1 157 ? 31.511 -46.014 -62.648 1.00 11.08 135 CYS D O 1
ATOM 7352 N N . MET D 1 158 ? 32.568 -47.118 -60.990 1.00 12.81 136 MET D N 1
ATOM 7353 C CA . MET D 1 158 ? 31.446 -47.028 -60.067 1.00 14.09 136 MET D CA 1
ATOM 7354 C C . MET D 1 158 ? 31.903 -46.399 -58.769 1.00 11.50 136 MET D C 1
ATOM 7355 O O . MET D 1 158 ? 32.842 -46.879 -58.131 1.00 13.01 136 MET D O 1
ATOM 7360 N N . TRP D 1 159 ? 31.244 -45.321 -58.389 1.00 9.25 137 TRP D N 1
ATOM 7361 C CA . TRP D 1 159 ? 31.455 -44.687 -57.102 1.00 12.61 137 TRP D CA 1
ATOM 7362 C C . TRP D 1 159 ? 30.350 -45.100 -56.145 1.00 11.12 137 TRP D C 1
ATOM 7363 O O . TRP D 1 159 ? 29.167 -45.073 -56.504 1.00 10.61 137 TRP D O 1
ATOM 7374 N N . SER D 1 160 ? 30.743 -45.452 -54.917 1.00 12.21 138 SER D N 1
ATOM 7375 C CA . SER D 1 160 ? 29.794 -45.602 -53.813 1.00 10.36 138 SER D CA 1
ATOM 7376 C C . SER D 1 160 ? 28.537 -46.361 -54.213 1.00 10.07 138 SER D C 1
ATOM 7377 O O . SER D 1 160 ? 27.423 -45.861 -53.999 1.00 12.21 138 SER D O 1
ATOM 7380 N N . PRO D 1 161 ? 28.655 -47.550 -54.791 1.00 11.65 139 PRO D N 1
ATOM 7381 C CA . PRO D 1 161 ? 27.461 -48.220 -55.322 1.00 11.58 139 PRO D CA 1
ATOM 7382 C C . PRO D 1 161 ? 26.441 -48.499 -54.229 1.00 12.37 139 PRO D C 1
ATOM 7383 O O . PRO D 1 161 ? 26.770 -49.052 -53.169 1.00 11.65 139 PRO D O 1
ATOM 7387 N N . ALA D 1 162 ? 25.190 -48.132 -54.506 1.00 10.99 140 ALA D N 1
ATOM 7388 C CA . ALA D 1 162 ? 24.080 -48.355 -53.585 1.00 12.07 140 ALA D CA 1
ATOM 7389 C C . ALA D 1 162 ? 23.539 -49.762 -53.777 1.00 10.22 140 ALA D C 1
ATOM 7390 O O . ALA D 1 162 ? 22.329 -49.961 -53.906 1.00 11.47 140 ALA D O 1
ATOM 7392 N N . ALA D 1 163 ? 24.436 -50.752 -53.770 1.00 12.08 141 ALA D N 1
ATOM 7393 C CA . ALA D 1 163 ? 24.095 -52.115 -54.161 1.00 13.91 141 ALA D CA 1
ATOM 7394 C C . ALA D 1 163 ? 23.328 -52.866 -53.088 1.00 11.71 141 ALA D C 1
ATOM 7395 O O . ALA D 1 163 ? 22.898 -53.999 -53.340 1.00 13.17 141 ALA D O 1
ATOM 7397 N N . SER D 1 164 ? 23.125 -52.256 -51.930 1.00 12.18 142 SER D N 1
ATOM 7398 C CA . SER D 1 164 ? 22.292 -52.823 -50.885 1.00 13.53 142 SER D CA 1
ATOM 7399 C C . SER D 1 164 ? 20.814 -52.489 -51.044 1.00 13.20 142 SER D C 1
ATOM 7400 O O . SER D 1 164 ? 20.015 -52.882 -50.187 1.00 13.48 142 SER D O 1
ATOM 7403 N N . PHE D 1 165 ? 20.413 -51.783 -52.106 1.00 11.76 143 PHE D N 1
ATOM 7404 C CA . PHE D 1 165 ? 19.089 -51.172 -52.051 1.00 12.48 143 PHE D CA 1
ATOM 7405 C C . PHE D 1 165 ? 17.972 -52.209 -52.139 1.00 13.19 143 PHE D C 1
ATOM 7406 O O . PHE D 1 165 ? 16.920 -52.014 -51.526 1.00 15.66 143 PHE D O 1
ATOM 7414 N N . LEU D 1 166 ? 18.189 -53.328 -52.841 1.00 13.49 144 LEU D N 1
ATOM 7415 C CA . LEU D 1 166 ? 17.193 -54.403 -52.838 1.00 14.54 144 LEU D CA 1
ATOM 7416 C C . LEU D 1 166 ? 17.117 -55.079 -51.476 1.00 14.99 144 LEU D C 1
ATOM 7417 O O . LEU D 1 166 ? 16.020 -55.334 -50.964 1.00 13.60 144 LEU D O 1
ATOM 7422 N N . ASP D 1 167 ? 18.268 -55.385 -50.879 1.00 14.90 145 ASP D N 1
ATOM 7423 C CA . ASP D 1 167 ? 18.276 -55.945 -49.533 1.00 13.72 145 ASP D CA 1
ATOM 7424 C C . ASP D 1 167 ? 17.557 -55.022 -48.561 1.00 14.02 145 ASP D C 1
ATOM 7425 O O . ASP D 1 167 ? 16.735 -55.470 -47.755 1.00 14.62 145 ASP D O 1
ATOM 7430 N N . GLU D 1 168 ? 17.851 -53.722 -48.621 1.00 12.69 146 GLU D N 1
ATOM 7431 C CA . GLU D 1 168 ? 17.272 -52.810 -47.642 1.00 14.49 146 GLU D CA 1
ATOM 7432 C C . GLU D 1 168 ? 15.760 -52.719 -47.809 1.00 13.37 146 GLU D C 1
ATOM 7433 O O . GLU D 1 168 ? 15.008 -52.822 -46.833 1.00 13.90 146 GLU D O 1
ATOM 7439 N N . ILE D 1 169 ? 15.291 -52.526 -49.040 1.00 11.91 147 ILE D N 1
ATOM 7440 C CA . ILE D 1 169 ? 13.861 -52.312 -49.243 1.00 13.00 147 ILE D CA 1
ATOM 7441 C C . ILE D 1 169 ? 13.096 -53.620 -49.102 1.00 17.57 147 ILE D C 1
ATOM 7442 O O . ILE D 1 169 ? 12.097 -53.698 -48.379 1.00 18.97 147 ILE D O 1
ATOM 7447 N N . LEU D 1 170 ? 13.552 -54.669 -49.786 1.00 14.54 148 LEU D N 1
ATOM 7448 C CA . LEU D 1 170 ? 12.774 -55.903 -49.838 1.00 17.14 148 LEU D CA 1
ATOM 7449 C C . LEU D 1 170 ? 12.933 -56.754 -48.584 1.00 17.85 148 LEU D C 1
ATOM 7450 O O . LEU D 1 170 ? 11.988 -57.458 -48.202 1.00 20.88 148 LEU D O 1
ATOM 7455 N N . ASN D 1 171 ? 14.094 -56.710 -47.928 1.00 15.49 149 ASN D N 1
ATOM 7456 C CA . ASN D 1 171 ? 14.311 -57.548 -46.750 1.00 16.75 149 ASN D CA 1
ATOM 7457 C C . ASN D 1 171 ? 14.177 -56.772 -45.449 1.00 20.12 149 ASN D C 1
ATOM 7458 O O . ASN D 1 171 ? 13.554 -57.256 -44.499 1.00 22.25 149 ASN D O 1
ATOM 7463 N N . ASP D 1 172 ? 14.768 -55.584 -45.373 1.00 16.51 150 ASP D N 1
ATOM 7464 C CA . ASP D 1 172 ? 14.659 -54.771 -44.171 1.00 15.51 150 ASP D CA 1
ATOM 7465 C C . ASP D 1 172 ? 13.456 -53.842 -44.184 1.00 18.27 150 ASP D C 1
ATOM 7466 O O . ASP D 1 172 ? 13.165 -53.229 -43.155 1.00 13.02 150 ASP D O 1
ATOM 7471 N N . HIS D 1 173 ? 12.760 -53.719 -45.317 1.00 17.49 151 HIS D N 1
ATOM 7472 C CA . HIS D 1 173 ? 11.534 -52.924 -45.407 1.00 13.89 151 HIS D CA 1
ATOM 7473 C C . HIS D 1 173 ? 11.773 -51.461 -45.043 1.00 14.01 151 HIS D C 1
ATOM 7474 O O . HIS D 1 173 ? 10.910 -50.798 -44.463 1.00 18.18 151 HIS D O 1
ATOM 7481 N N . THR D 1 174 ? 12.946 -50.934 -45.383 1.00 13.25 152 THR D N 1
ATOM 7482 C CA . THR D 1 174 ? 13.222 -49.519 -45.214 1.00 16.94 152 THR D CA 1
ATOM 7483 C C . THR D 1 174 ? 13.872 -48.984 -46.477 1.00 14.27 152 THR D C 1
ATOM 7484 O O . THR D 1 174 ? 14.488 -49.720 -47.252 1.00 15.15 152 THR D O 1
ATOM 7488 N N . LEU D 1 175 ? 13.710 -47.681 -46.667 1.00 13.89 153 LEU D N 1
ATOM 7489 C CA . LEU D 1 175 ? 14.318 -46.957 -47.775 1.00 16.64 153 LEU D CA 1
ATOM 7490 C C . LEU D 1 175 ? 15.012 -45.753 -47.161 1.00 18.92 153 LEU D C 1
ATOM 7491 O O . LEU D 1 175 ? 14.343 -44.833 -46.679 1.00 18.19 153 LEU D O 1
ATOM 7496 N N . GLN D 1 176 ? 16.344 -45.768 -47.172 1.00 22.07 154 GLN D N 1
ATOM 7497 C CA . GLN D 1 176 ? 17.157 -44.766 -46.484 1.00 21.19 154 GLN D CA 1
ATOM 7498 C C . GLN D 1 176 ? 16.615 -44.494 -45.081 1.00 23.08 154 GLN D C 1
ATOM 7499 O O . GLN D 1 176 ? 16.409 -43.351 -44.669 1.00 24.21 154 GLN D O 1
ATOM 7505 N N . GLY D 1 177 ? 16.337 -45.585 -44.360 1.00 23.06 155 GLY D N 1
ATOM 7506 C CA . GLY D 1 177 ? 16.003 -45.534 -42.952 1.00 23.11 155 GLY D CA 1
ATOM 7507 C C . GLY D 1 177 ? 14.529 -45.445 -42.614 1.00 23.22 155 GLY D C 1
ATOM 7508 O O . GLY D 1 177 ? 14.168 -45.663 -41.451 1.00 32.35 155 GLY D O 1
ATOM 7509 N N . LYS D 1 178 ? 13.665 -45.145 -43.576 1.00 15.97 156 LYS D N 1
ATOM 7510 C CA . LYS D 1 178 ? 12.251 -44.929 -43.310 1.00 19.30 156 LYS D CA 1
ATOM 7511 C C . LYS D 1 178 ? 11.449 -46.133 -43.793 1.00 13.73 156 LYS D C 1
ATOM 7512 O O . LYS D 1 178 ? 11.778 -46.732 -44.821 1.00 15.95 156 LYS D O 1
ATOM 7518 N N . THR D 1 179 ? 10.394 -46.486 -43.060 1.00 16.42 157 THR D N 1
ATOM 7519 C CA . THR D 1 179 ? 9.673 -47.710 -43.387 1.00 15.52 157 THR D CA 1
ATOM 7520 C C . THR D 1 179 ? 8.967 -47.602 -44.737 1.00 14.66 157 THR D C 1
ATOM 7521 O O . THR D 1 179 ? 8.490 -46.537 -45.133 1.00 16.41 157 THR D O 1
ATOM 7525 N N . VAL D 1 180 ? 8.911 -48.729 -45.452 1.00 12.21 158 VAL D N 1
ATOM 7526 C CA . VAL D 1 180 ? 8.134 -48.833 -46.685 1.00 14.33 158 VAL D CA 1
ATOM 7527 C C . VAL D 1 180 ? 6.837 -49.602 -46.465 1.00 17.42 158 VAL D C 1
ATOM 7528 O O . VAL D 1 180 ? 6.121 -49.898 -47.428 1.00 13.12 158 VAL D O 1
ATOM 7532 N N . ASP D 1 181 ? 6.528 -49.950 -45.218 1.00 18.43 159 ASP D N 1
ATOM 7533 C CA . ASP D 1 181 ? 5.379 -50.803 -44.961 1.00 20.79 159 ASP D CA 1
ATOM 7534 C C . ASP D 1 181 ? 4.064 -50.042 -44.988 1.00 22.80 159 ASP D C 1
ATOM 7535 O O . ASP D 1 181 ? 3.003 -50.670 -44.910 1.00 23.05 159 ASP D O 1
ATOM 7540 N N . ASN D 1 182 ? 4.097 -48.717 -45.116 1.00 19.42 160 ASN D N 1
ATOM 7541 C CA . ASN D 1 182 ? 2.875 -47.938 -45.221 1.00 18.02 160 ASN D CA 1
ATOM 7542 C C . ASN D 1 182 ? 2.557 -47.530 -46.648 1.00 15.65 160 ASN D C 1
ATOM 7543 O O . ASN D 1 182 ? 1.635 -46.737 -46.852 1.00 16.56 160 ASN D O 1
ATOM 7548 N N . VAL D 1 183 ? 3.276 -48.069 -47.637 1.00 17.80 161 VAL D N 1
ATOM 7549 C CA . VAL D 1 183 ? 3.088 -47.622 -49.016 1.00 19.52 161 VAL D CA 1
ATOM 7550 C C . VAL D 1 183 ? 1.685 -47.962 -49.513 1.00 21.08 161 VAL D C 1
ATOM 7551 O O . VAL D 1 183 ? 0.992 -47.116 -50.089 1.00 23.25 161 VAL D O 1
ATOM 7555 N N . GLU D 1 184 ? 1.227 -49.196 -49.289 1.00 24.12 162 GLU D N 1
ATOM 7556 C CA . GLU D 1 184 ? -0.095 -49.521 -49.811 1.00 28.83 162 GLU D CA 1
ATOM 7557 C C . GLU D 1 184 ? -1.181 -48.723 -49.099 1.00 25.52 162 GLU D C 1
ATOM 7558 O O . GLU D 1 184 ? -2.110 -48.227 -49.746 1.00 33.53 162 GLU D O 1
ATOM 7564 N N . LYS D 1 185 ? -1.065 -48.550 -47.780 1.00 19.75 163 LYS D N 1
ATOM 7565 C CA . LYS D 1 185 ? -2.056 -47.757 -47.056 1.00 20.25 163 LYS D CA 1
ATOM 7566 C C . LYS D 1 185 ? -2.080 -46.312 -47.544 1.00 21.81 163 LYS D C 1
ATOM 7567 O O . LYS D 1 185 ? -3.148 -45.772 -47.860 1.00 20.39 163 LYS D O 1
ATOM 7573 N N . ASP D 1 186 ? -0.905 -45.671 -47.617 1.00 17.85 164 ASP D N 1
ATOM 7574 C CA . ASP D 1 186 ? -0.815 -44.248 -47.943 1.00 14.85 164 ASP D CA 1
ATOM 7575 C C . ASP D 1 186 ? -1.037 -43.974 -49.422 1.00 19.32 164 ASP D C 1
ATOM 7576 O O . ASP D 1 186 ? -1.484 -42.879 -49.789 1.00 20.57 164 ASP D O 1
ATOM 7581 N N . GLY D 1 187 ? -0.706 -44.936 -50.276 1.00 20.12 165 GLY D N 1
ATOM 7582 C CA . GLY D 1 187 ? -0.724 -44.738 -51.705 1.00 19.90 165 GLY D CA 1
ATOM 7583 C C . GLY D 1 187 ? 0.617 -44.386 -52.306 1.00 19.33 165 GLY D C 1
ATOM 7584 O O . GLY D 1 187 ? 0.719 -44.325 -53.539 1.00 22.10 165 GLY D O 1
ATOM 7585 N N . TYR D 1 188 ? 1.638 -44.155 -51.482 1.00 15.78 166 TYR D N 1
ATOM 7586 C CA . TYR D 1 188 ? 2.950 -43.725 -51.957 1.00 17.21 166 TYR D CA 1
ATOM 7587 C C . TYR D 1 188 ? 3.945 -43.835 -50.810 1.00 14.67 166 TYR D C 1
ATOM 7588 O O . TYR D 1 188 ? 3.578 -44.120 -49.668 1.00 13.69 166 TYR D O 1
ATOM 7597 N N . PHE D 1 189 ? 5.214 -43.600 -51.138 1.00 12.67 167 PHE D N 1
ATOM 7598 C CA . PHE D 1 189 ? 6.284 -43.403 -50.170 1.00 11.42 167 PHE D CA 1
ATOM 7599 C C . PHE D 1 189 ? 6.786 -41.972 -50.291 1.00 13.23 167 PHE D C 1
ATOM 7600 O O . PHE D 1 189 ? 7.023 -41.488 -51.404 1.00 12.97 167 PHE D O 1
ATOM 7608 N N . ASP D 1 190 ? 6.942 -41.302 -49.155 1.00 14.36 168 ASP D N 1
ATOM 7609 C CA . ASP D 1 190 ? 7.370 -39.909 -49.113 1.00 13.22 168 ASP D CA 1
ATOM 7610 C C . ASP D 1 190 ? 8.891 -39.858 -49.162 1.00 11.49 168 ASP D C 1
ATOM 7611 O O . ASP D 1 190 ? 9.568 -40.192 -48.179 1.00 13.40 168 ASP D O 1
ATOM 7616 N N . PHE D 1 191 ? 9.429 -39.469 -50.316 1.00 13.68 169 PHE D N 1
ATOM 7617 C CA . PHE D 1 191 ? 10.871 -39.354 -50.511 1.00 13.81 169 PHE D CA 1
ATOM 7618 C C . PHE D 1 191 ? 11.216 -37.868 -50.566 1.00 12.29 169 PHE D C 1
ATOM 7619 O O . PHE D 1 191 ? 11.186 -37.244 -51.636 1.00 12.59 169 PHE D O 1
ATOM 7627 N N . TYR D 1 192 ? 11.498 -37.309 -49.393 1.00 13.65 170 TYR D N 1
ATOM 7628 C CA . TYR D 1 192 ? 11.936 -35.919 -49.252 1.00 14.41 170 TYR D CA 1
ATOM 7629 C C . TYR D 1 192 ? 11.001 -34.960 -49.989 1.00 13.89 170 TYR D C 1
ATOM 7630 O O . TYR D 1 192 ? 11.428 -33.989 -50.620 1.00 13.29 170 TYR D O 1
ATOM 7639 N N . GLY D 1 193 ? 9.708 -35.242 -49.918 1.00 11.68 171 GLY D N 1
ATOM 7640 C CA . GLY D 1 193 ? 8.705 -34.403 -50.532 1.00 13.08 171 GLY D CA 1
ATOM 7641 C C . GLY D 1 193 ? 8.246 -34.838 -51.907 1.00 13.38 171 GLY D C 1
ATOM 7642 O O . GLY D 1 193 ? 7.320 -34.224 -52.453 1.00 14.50 171 GLY D O 1
ATOM 7643 N N . LEU D 1 194 ? 8.870 -35.857 -52.489 1.00 12.55 172 LEU D N 1
ATOM 7644 C CA . LEU D 1 194 ? 8.408 -36.457 -53.734 1.00 11.72 172 LEU D CA 1
ATOM 7645 C C . LEU D 1 194 ? 7.594 -37.707 -53.428 1.00 11.71 172 LEU D C 1
ATOM 7646 O O . LEU D 1 194 ? 7.892 -38.434 -52.474 1.00 13.76 172 LEU D O 1
ATOM 7651 N N . LYS D 1 195 ? 6.562 -37.942 -54.233 1.00 14.39 173 LYS D N 1
ATOM 7652 C CA . LYS D 1 195 ? 5.750 -39.151 -54.139 1.00 12.43 173 LYS D CA 1
ATOM 7653 C C . LYS D 1 195 ? 6.429 -40.243 -54.949 1.00 12.24 173 LYS D C 1
ATOM 7654 O O . LYS D 1 195 ? 6.549 -40.130 -56.175 1.00 15.37 173 LYS D O 1
ATOM 7660 N N . LEU D 1 196 ? 6.881 -41.284 -54.269 1.00 15.07 174 LEU D N 1
ATOM 7661 C CA . LEU D 1 196 ? 7.383 -42.488 -54.904 1.00 13.12 174 LEU D CA 1
ATOM 7662 C C . LEU D 1 196 ? 6.261 -43.518 -54.874 1.00 14.85 174 LEU D C 1
ATOM 7663 O O . LEU D 1 196 ? 5.761 -43.863 -53.800 1.00 15.15 174 LEU D O 1
ATOM 7668 N N . GLY D 1 197 ? 5.857 -43.988 -56.050 1.00 14.23 175 GLY D N 1
ATOM 7669 C CA . GLY D 1 197 ? 4.637 -44.757 -56.167 1.00 14.49 175 GLY D CA 1
ATOM 7670 C C . GLY D 1 197 ? 4.795 -46.258 -55.918 1.00 16.41 175 GLY D C 1
ATOM 7671 O O . GLY D 1 197 ? 5.894 -46.808 -55.775 1.00 13.60 175 GLY D O 1
ATOM 7672 N N . LYS D 1 198 ? 3.637 -46.925 -55.860 1.00 15.94 176 LYS D N 1
ATOM 7673 C CA . LYS D 1 198 ? 3.604 -48.373 -55.699 1.00 19.08 176 LYS D CA 1
ATOM 7674 C C . LYS D 1 198 ? 4.356 -49.081 -56.818 1.00 16.49 176 LYS D C 1
ATOM 7675 O O . LYS D 1 198 ? 5.001 -50.111 -56.581 1.00 17.14 176 LYS D O 1
ATOM 7681 N N . ALA D 1 199 ? 4.301 -48.534 -58.039 1.00 17.05 177 ALA D N 1
ATOM 7682 C CA . ALA D 1 199 ? 4.942 -49.185 -59.178 1.00 17.79 177 ALA D CA 1
ATOM 7683 C C . ALA D 1 199 ? 6.421 -49.441 -58.920 1.00 16.24 177 ALA D C 1
ATOM 7684 O O . ALA D 1 199 ? 6.938 -50.505 -59.277 1.00 15.46 177 ALA D O 1
ATOM 7686 N N . PHE D 1 200 ? 7.120 -48.477 -58.303 1.00 12.87 178 PHE D N 1
ATOM 7687 C CA . PHE D 1 200 ? 8.534 -48.666 -57.988 1.00 11.79 178 PHE D CA 1
ATOM 7688 C C . PHE D 1 200 ? 8.737 -49.909 -57.132 1.00 11.48 178 PHE D C 1
ATOM 7689 O O . PHE D 1 200 ? 9.601 -50.749 -57.420 1.00 14.23 178 PHE D O 1
ATOM 7697 N N . PHE D 1 201 ? 7.945 -50.045 -56.067 1.00 10.70 179 PHE D N 1
ATOM 7698 C CA . PHE D 1 201 ? 8.159 -51.166 -55.158 1.00 13.33 179 PHE D CA 1
ATOM 7699 C C . PHE D 1 201 ? 7.772 -52.498 -55.800 1.00 14.35 179 PHE D C 1
ATOM 7700 O O . PHE D 1 201 ? 8.469 -53.506 -55.612 1.00 17.13 179 PHE D O 1
ATOM 7708 N N . ASP D 1 202 ? 6.684 -52.516 -56.574 1.00 17.20 180 ASP D N 1
ATOM 7709 C CA . ASP D 1 202 ? 6.285 -53.732 -57.278 1.00 19.48 180 ASP D CA 1
ATOM 7710 C C . ASP D 1 202 ? 7.350 -54.175 -58.268 1.00 18.48 180 ASP D C 1
ATOM 7711 O O . ASP D 1 202 ? 7.573 -55.378 -58.451 1.00 19.34 180 ASP D O 1
ATOM 7716 N N . ASP D 1 203 ? 8.027 -53.220 -58.898 1.00 16.05 181 ASP D N 1
ATOM 7717 C CA . ASP D 1 203 ? 9.015 -53.534 -59.915 1.00 14.80 181 ASP D CA 1
ATOM 7718 C C . ASP D 1 203 ? 10.330 -54.036 -59.328 1.00 12.50 181 ASP D C 1
ATOM 7719 O O . ASP D 1 203 ? 11.110 -54.673 -60.042 1.00 15.71 181 ASP D O 1
ATOM 7724 N N . LEU D 1 204 ? 10.582 -53.799 -58.039 1.00 14.02 182 LEU D N 1
ATOM 7725 C CA . LEU D 1 204 ? 11.841 -54.235 -57.452 1.00 17.57 182 LEU D CA 1
ATOM 7726 C C . LEU D 1 204 ? 12.023 -55.743 -57.553 1.00 14.70 182 LEU D C 1
ATOM 7727 O O . LEU D 1 204 ? 13.158 -56.223 -57.631 1.00 17.57 182 LEU D O 1
ATOM 7732 N N . LYS D 1 205 ? 10.926 -56.508 -57.572 1.00 18.65 183 LYS D N 1
ATOM 7733 C CA . LYS D 1 205 ? 11.028 -57.957 -57.723 1.00 20.92 183 LYS D CA 1
ATOM 7734 C C . LYS D 1 205 ? 11.532 -58.382 -59.099 1.00 21.02 183 LYS D C 1
ATOM 7735 O O . LYS D 1 205 ? 11.798 -59.571 -59.304 1.00 19.83 183 LYS D O 1
ATOM 7741 N N . ASN D 1 206 ? 11.658 -57.458 -60.049 1.00 14.40 184 ASN D N 1
ATOM 7742 C CA . ASN D 1 206 ? 12.189 -57.769 -61.366 1.00 15.66 184 ASN D CA 1
ATOM 7743 C C . ASN D 1 206 ? 13.702 -57.589 -61.459 1.00 15.65 184 ASN D C 1
ATOM 7744 O O . ASN D 1 206 ? 14.285 -57.933 -62.490 1.00 18.50 184 ASN D O 1
ATOM 7749 N N . ILE D 1 207 ? 14.355 -57.094 -60.406 1.00 13.71 185 ILE D N 1
ATOM 7750 C CA . ILE D 1 207 ? 15.705 -56.547 -60.510 1.00 13.26 185 ILE D CA 1
ATOM 7751 C C . ILE D 1 207 ? 16.734 -57.552 -60.015 1.00 14.27 185 ILE D C 1
ATOM 7752 O O . ILE D 1 207 ? 16.607 -58.098 -58.912 1.00 14.76 185 ILE D O 1
ATOM 7757 N N . ASN D 1 208 ? 17.768 -57.776 -60.818 1.00 13.92 186 ASN D N 1
ATOM 7758 C CA . ASN D 1 208 ? 18.969 -58.466 -60.367 1.00 13.93 186 ASN D CA 1
ATOM 7759 C C . ASN D 1 208 ? 20.166 -57.556 -60.583 1.00 12.63 186 ASN D C 1
ATOM 7760 O O . ASN D 1 208 ? 20.345 -57.012 -61.680 1.00 15.63 186 ASN D O 1
ATOM 7765 N N . ILE D 1 209 ? 20.985 -57.406 -59.544 1.00 14.34 187 ILE D N 1
ATOM 7766 C CA . ILE D 1 209 ? 22.218 -56.635 -59.639 1.00 14.81 187 ILE D CA 1
ATOM 7767 C C . ILE D 1 209 ? 23.377 -57.525 -60.077 1.00 13.21 187 ILE D C 1
ATOM 7768 O O . ILE D 1 209 ? 23.907 -57.371 -61.184 1.00 12.75 187 ILE D O 1
ATOM 7773 N N . PHE D 1 210 ? 23.771 -58.477 -59.224 1.00 14.20 188 PHE D N 1
ATOM 7774 C CA . PHE D 1 210 ? 25.124 -59.023 -59.315 1.00 13.26 188 PHE D CA 1
ATOM 7775 C C . PHE D 1 210 ? 25.297 -60.076 -60.400 1.00 15.69 188 PHE D C 1
ATOM 7776 O O . PHE D 1 210 ? 26.380 -60.161 -60.993 1.00 15.52 188 PHE D O 1
ATOM 7784 N N . ASP D 1 211 ? 24.272 -60.881 -60.680 1.00 16.99 189 ASP D N 1
ATOM 7785 C CA . ASP D 1 211 ? 24.394 -61.808 -61.798 1.00 17.21 189 ASP D CA 1
ATOM 7786 C C . ASP D 1 211 ? 24.478 -61.056 -63.122 1.00 19.43 189 ASP D C 1
ATOM 7787 O O . ASP D 1 211 ? 25.259 -61.429 -64.008 1.00 20.71 189 ASP D O 1
ATOM 7792 N N . ASN D 1 212 ? 23.696 -59.985 -63.274 1.00 16.77 190 ASN D N 1
ATOM 7793 C CA . ASN D 1 212 ? 23.825 -59.166 -64.475 1.00 13.93 190 ASN D CA 1
ATOM 7794 C C . ASN D 1 212 ? 25.187 -58.484 -64.531 1.00 15.47 190 ASN D C 1
ATOM 7795 O O . ASN D 1 212 ? 25.814 -58.427 -65.595 1.00 17.92 190 ASN D O 1
ATOM 7800 N N . ALA D 1 213 ? 25.658 -57.954 -63.402 1.00 13.92 191 ALA D N 1
ATOM 7801 C CA . ALA D 1 213 ? 26.864 -57.136 -63.428 1.00 14.80 191 ALA D CA 1
ATOM 7802 C C . ALA D 1 213 ? 28.092 -57.951 -63.808 1.00 17.59 191 ALA D C 1
ATOM 7803 O O . ALA D 1 213 ? 28.978 -57.448 -64.510 1.00 16.55 191 ALA D O 1
ATOM 7805 N N . LYS D 1 214 ? 28.161 -59.213 -63.367 1.00 16.09 192 LYS D N 1
ATOM 7806 C CA . LYS D 1 214 ? 29.356 -60.023 -63.609 1.00 17.12 192 LYS D CA 1
ATOM 7807 C C . LYS D 1 214 ? 29.543 -60.384 -65.078 1.00 21.19 192 LYS D C 1
ATOM 7808 O O . LYS D 1 214 ? 30.606 -60.903 -65.436 1.00 19.21 192 LYS D O 1
ATOM 7814 N N . LYS D 1 215 ? 28.541 -60.140 -65.925 1.00 16.39 193 LYS D N 1
ATOM 7815 C CA . LYS D 1 215 ? 28.666 -60.382 -67.358 1.00 19.61 193 LYS D CA 1
ATOM 7816 C C . LYS D 1 215 ? 29.620 -59.413 -68.043 1.00 22.61 193 LYS D C 1
ATOM 7817 O O . LYS D 1 215 ? 30.058 -59.695 -69.160 1.00 25.84 193 LYS D O 1
ATOM 7823 N N . TYR D 1 216 ? 29.926 -58.270 -67.433 1.00 19.38 194 TYR D N 1
ATOM 7824 C CA . TYR D 1 216 ? 30.834 -57.303 -68.041 1.00 17.48 194 TYR D CA 1
ATOM 7825 C C . TYR D 1 216 ? 32.262 -57.682 -67.673 1.00 15.58 194 TYR D C 1
ATOM 7826 O O . TYR D 1 216 ? 32.610 -57.740 -66.487 1.00 17.53 194 TYR D O 1
ATOM 7835 N N . GLN D 1 217 ? 33.092 -57.918 -68.687 1.00 18.63 195 GLN D N 1
ATOM 7836 C CA . GLN D 1 217 ? 34.451 -58.403 -68.486 1.00 23.60 195 GLN D CA 1
ATOM 7837 C C . GLN D 1 217 ? 35.519 -57.358 -68.774 1.00 18.55 195 GLN D C 1
ATOM 7838 O O . GLN D 1 217 ? 36.710 -57.679 -68.698 1.00 23.74 195 GLN D O 1
ATOM 7844 N N . GLY D 1 218 ? 35.133 -56.126 -69.125 1.00 16.10 196 GLY D N 1
ATOM 7845 C CA . GLY D 1 218 ? 36.097 -55.079 -69.350 1.00 16.02 196 GLY D CA 1
ATOM 7846 C C . GLY D 1 218 ? 36.633 -54.511 -68.057 1.00 15.66 196 GLY D C 1
ATOM 7847 O O . GLY D 1 218 ? 36.315 -54.966 -66.951 1.00 14.96 196 GLY D O 1
ATOM 7848 N N . PRO D 1 219 ? 37.487 -53.498 -68.187 1.00 14.79 197 PRO D N 1
ATOM 7849 C CA . PRO D 1 219 ? 38.070 -52.870 -66.995 1.00 14.37 197 PRO D CA 1
ATOM 7850 C C . PRO D 1 219 ? 37.001 -52.188 -66.155 1.00 15.78 197 PRO D C 1
ATOM 7851 O O . PRO D 1 219 ? 36.228 -51.365 -66.649 1.00 15.97 197 PRO D O 1
ATOM 7855 N N . VAL D 1 220 ? 36.972 -52.531 -64.872 1.00 15.16 198 VAL D N 1
ATOM 7856 C CA . VAL D 1 220 ? 36.054 -51.931 -63.915 1.00 14.32 198 VAL D CA 1
ATOM 7857 C C . VAL D 1 220 ? 36.867 -51.335 -62.776 1.00 17.65 198 VAL D C 1
ATOM 7858 O O . VAL D 1 220 ? 37.804 -51.965 -62.272 1.00 14.57 198 VAL D O 1
ATOM 7862 N N . LYS D 1 221 ? 36.508 -50.118 -62.372 1.00 11.50 199 LYS D N 1
ATOM 7863 C CA . LYS D 1 221 ? 37.048 -49.507 -61.168 1.00 13.35 199 LYS D CA 1
ATOM 7864 C C . LYS D 1 221 ? 35.904 -49.183 -60.221 1.00 12.99 199 LYS D C 1
ATOM 7865 O O . LYS D 1 221 ? 34.902 -48.585 -60.624 1.00 14.28 199 LYS D O 1
ATOM 7871 N N . ILE D 1 222 ? 36.045 -49.600 -58.971 1.00 14.46 200 ILE D N 1
ATOM 7872 C CA . ILE D 1 222 ? 35.094 -49.263 -57.924 1.00 12.83 200 ILE D CA 1
ATOM 7873 C C . ILE D 1 222 ? 35.842 -48.432 -56.905 1.00 12.63 200 ILE D C 1
ATOM 7874 O O . ILE D 1 222 ? 36.943 -48.812 -56.490 1.00 13.36 200 ILE D O 1
ATOM 7879 N N . VAL D 1 223 ? 35.259 -47.306 -56.506 1.00 11.96 201 VAL D N 1
ATOM 7880 C CA . VAL D 1 223 ? 35.830 -46.472 -55.460 1.00 14.92 201 VAL D CA 1
ATOM 7881 C C . VAL D 1 223 ? 34.841 -46.396 -54.306 1.00 14.84 201 VAL D C 1
ATOM 7882 O O . VAL D 1 223 ? 33.680 -45.997 -54.490 1.00 11.70 201 VAL D O 1
ATOM 7886 N N . TYR D 1 224 ? 35.312 -46.764 -53.121 1.00 11.52 202 TYR D N 1
ATOM 7887 C CA . TYR D 1 224 ? 34.486 -46.893 -51.935 1.00 11.55 202 TYR D CA 1
ATOM 7888 C C . TYR D 1 224 ? 35.127 -46.105 -50.803 1.00 12.32 202 TYR D C 1
ATOM 7889 O O . TYR D 1 224 ? 36.320 -46.261 -50.540 1.00 13.53 202 TYR D O 1
ATOM 7898 N N . GLY D 1 225 ? 34.342 -45.266 -50.137 1.00 12.27 203 GLY D N 1
ATOM 7899 C CA . GLY D 1 225 ? 34.822 -44.492 -48.996 1.00 12.88 203 GLY D CA 1
ATOM 7900 C C . GLY D 1 225 ? 34.501 -45.191 -47.687 1.00 16.05 203 GLY D C 1
ATOM 7901 O O . GLY D 1 225 ? 33.412 -45.737 -47.516 1.00 15.35 203 GLY D O 1
ATOM 7902 N N . THR D 1 226 ? 35.454 -45.152 -46.743 1.00 15.04 204 THR D N 1
ATOM 7903 C CA . THR D 1 226 ? 35.260 -45.913 -45.510 1.00 12.47 204 THR D CA 1
ATOM 7904 C C . THR D 1 226 ? 34.132 -45.372 -44.642 1.00 13.88 204 THR D C 1
ATOM 7905 O O . THR D 1 226 ? 33.672 -46.090 -43.747 1.00 17.78 204 THR D O 1
ATOM 7909 N N . ASN D 1 227 ? 33.685 -44.136 -44.859 1.00 14.93 205 ASN D N 1
ATOM 7910 C CA . ASN D 1 227 ? 32.527 -43.614 -44.145 1.00 14.36 205 ASN D CA 1
ATOM 7911 C C . ASN D 1 227 ? 31.231 -43.773 -44.934 1.00 15.82 205 ASN D C 1
ATOM 7912 O O . ASN D 1 227 ? 30.206 -43.201 -44.547 1.00 14.76 205 ASN D O 1
ATOM 7917 N N . ASP D 1 228 ? 31.251 -44.541 -46.022 1.00 14.00 206 ASP D N 1
ATOM 7918 C CA . ASP D 1 228 ? 30.019 -44.852 -46.736 1.00 12.13 206 ASP D CA 1
ATOM 7919 C C . ASP D 1 228 ? 29.074 -45.623 -45.820 1.00 15.48 206 ASP D C 1
ATOM 7920 O O . ASP D 1 228 ? 29.485 -46.573 -45.148 1.00 17.36 206 ASP D O 1
ATOM 7925 N N . PHE D 1 229 ? 27.806 -45.206 -45.788 1.00 13.31 207 PHE D N 1
ATOM 7926 C CA . PHE D 1 229 ? 26.814 -45.994 -45.064 1.00 13.22 207 PHE D CA 1
ATOM 7927 C C . PHE D 1 229 ? 26.490 -47.313 -45.767 1.00 16.04 207 PHE D C 1
ATOM 7928 O O . PHE D 1 229 ? 26.000 -48.235 -45.108 1.00 17.23 207 PHE D O 1
ATOM 7936 N N . ILE D 1 230 ? 26.736 -47.430 -47.069 1.00 14.41 208 ILE D N 1
ATOM 7937 C CA . ILE D 1 230 ? 26.612 -48.734 -47.737 1.00 12.66 208 ILE D CA 1
ATOM 7938 C C . ILE D 1 230 ? 27.713 -49.658 -47.226 1.00 15.00 208 ILE D C 1
ATOM 7939 O O . ILE D 1 230 ? 28.894 -49.275 -47.259 1.00 15.11 208 ILE D O 1
ATOM 7944 N N . PRO D 1 231 ? 27.393 -50.866 -46.761 1.00 13.69 209 PRO D N 1
ATOM 7945 C CA . PRO D 1 231 ? 28.446 -51.785 -46.298 1.00 18.18 209 PRO D CA 1
ATOM 7946 C C . PRO D 1 231 ? 29.469 -52.096 -47.384 1.00 15.78 209 PRO D C 1
ATOM 7947 O O . PRO D 1 231 ? 29.125 -52.326 -48.547 1.00 15.95 209 PRO D O 1
ATOM 7951 N N . GLU D 1 232 ? 30.742 -52.106 -46.974 1.00 12.65 210 GLU D N 1
ATOM 7952 C CA . GLU D 1 232 ? 31.850 -52.386 -47.881 1.00 13.80 210 GLU D CA 1
ATOM 7953 C C . GLU D 1 232 ? 31.703 -53.739 -48.568 1.00 14.13 210 GLU D C 1
ATOM 7954 O O . GLU D 1 232 ? 32.206 -53.927 -49.682 1.00 15.13 210 GLU D O 1
ATOM 7960 N N . LYS D 1 233 ? 31.007 -54.691 -47.939 1.00 14.40 211 LYS D N 1
ATOM 7961 C CA . LYS D 1 233 ? 30.914 -56.020 -48.526 1.00 13.86 211 LYS D CA 1
ATOM 7962 C C . LYS D 1 233 ? 30.269 -55.998 -49.913 1.00 15.98 211 LYS D C 1
ATOM 7963 O O . LYS D 1 233 ? 30.537 -56.887 -50.728 1.00 16.69 211 LYS D O 1
ATOM 7969 N N . TYR D 1 234 ? 29.429 -54.998 -50.217 1.00 14.05 212 TYR D N 1
ATOM 7970 C CA . TYR D 1 234 ? 28.815 -54.980 -51.546 1.00 13.68 212 TYR D CA 1
ATOM 7971 C C . TYR D 1 234 ? 29.834 -54.676 -52.640 1.00 12.58 212 TYR D C 1
ATOM 7972 O O . TYR D 1 234 ? 29.717 -55.201 -53.758 1.00 14.71 212 TYR D O 1
ATOM 7981 N N . SER D 1 235 ? 30.837 -53.851 -52.338 1.00 16.14 213 SER D N 1
ATOM 7982 C CA . SER D 1 235 ? 31.902 -53.614 -53.306 1.00 12.70 213 SER D CA 1
ATOM 7983 C C . SER D 1 235 ? 32.764 -54.855 -53.487 1.00 14.44 213 SER D C 1
ATOM 7984 O O . SER D 1 235 ? 33.223 -55.133 -54.599 1.00 13.00 213 SER D O 1
ATOM 7987 N N . HIS D 1 236 ? 33.004 -55.608 -52.407 1.00 17.04 214 HIS D N 1
ATOM 7988 C CA . HIS D 1 236 ? 33.732 -56.863 -52.548 1.00 16.02 214 HIS D CA 1
ATOM 7989 C C . HIS D 1 236 ? 32.929 -57.901 -53.317 1.00 17.38 214 HIS D C 1
ATOM 7990 O O . HIS D 1 236 ? 33.513 -58.703 -54.055 1.00 17.56 214 HIS D O 1
ATOM 7997 N N . LYS D 1 237 ? 31.602 -57.912 -53.161 1.00 16.30 215 LYS D N 1
ATOM 7998 C CA . LYS D 1 237 ? 30.788 -58.832 -53.951 1.00 15.77 215 LYS D CA 1
ATOM 7999 C C . LYS D 1 237 ? 30.919 -58.532 -55.435 1.00 16.36 215 LYS D C 1
ATOM 8000 O O . LYS D 1 237 ? 31.040 -59.448 -56.255 1.00 17.30 215 LYS D O 1
ATOM 8006 N N . TYR D 1 238 ? 30.893 -57.250 -55.798 1.00 13.46 216 TYR D N 1
ATOM 8007 C CA . TYR D 1 238 ? 31.171 -56.858 -57.173 1.00 16.50 216 TYR D CA 1
ATOM 8008 C C . TYR D 1 238 ? 32.527 -57.385 -57.619 1.00 16.56 216 TYR D C 1
ATOM 8009 O O . TYR D 1 238 ? 32.654 -57.986 -58.692 1.00 15.24 216 TYR D O 1
ATOM 8018 N N . MET D 1 239 ? 33.557 -57.162 -56.798 1.00 14.66 217 MET D N 1
ATOM 8019 C CA . MET D 1 239 ? 34.906 -57.559 -57.184 1.00 14.29 217 MET D CA 1
ATOM 8020 C C . MET D 1 239 ? 35.003 -59.065 -57.390 1.00 16.77 217 MET D C 1
ATOM 8021 O O . MET D 1 239 ? 35.715 -59.522 -58.290 1.00 19.66 217 MET D O 1
ATOM 8026 N N . ASP D 1 240 ? 34.265 -59.841 -56.594 1.00 16.99 218 ASP D N 1
ATOM 8027 C CA . ASP D 1 240 ? 34.245 -61.292 -56.752 1.00 18.55 218 ASP D CA 1
ATOM 8028 C C . ASP D 1 240 ? 33.806 -61.715 -58.147 1.00 20.84 218 ASP D C 1
ATOM 8029 O O . ASP D 1 240 ? 34.271 -62.742 -58.648 1.00 21.38 218 ASP D O 1
ATOM 8034 N N . GLY D 1 241 ? 32.909 -60.956 -58.788 1.00 12.58 219 GLY D N 1
ATOM 8035 C CA . GLY D 1 241 ? 32.384 -61.312 -60.089 1.00 15.72 219 GLY D CA 1
ATOM 8036 C C . GLY D 1 241 ? 33.062 -60.665 -61.279 1.00 17.52 219 GLY D C 1
ATOM 8037 O O . GLY D 1 241 ? 32.726 -60.996 -62.421 1.00 20.40 219 GLY D O 1
ATOM 8038 N N . TYR D 1 242 ? 34.003 -59.750 -61.054 1.00 14.93 220 TYR D N 1
ATOM 8039 C CA . TYR D 1 242 ? 34.648 -59.013 -62.133 1.00 18.01 220 TYR D CA 1
ATOM 8040 C C . TYR D 1 242 ? 35.982 -59.651 -62.499 1.00 20.95 220 TYR D C 1
ATOM 8041 O O . TYR D 1 242 ? 36.845 -59.837 -61.637 1.00 20.17 220 TYR D O 1
ATOM 8050 N N . GLU D 1 243 ? 36.143 -59.966 -63.785 1.00 24.42 221 GLU D N 1
ATOM 8051 C CA . GLU D 1 243 ? 37.415 -60.472 -64.296 1.00 25.07 221 GLU D CA 1
ATOM 8052 C C . GLU D 1 243 ? 38.523 -59.433 -64.179 1.00 24.37 221 GLU D C 1
ATOM 8053 O O . GLU D 1 243 ? 39.671 -59.763 -63.854 1.00 22.04 221 GLU D O 1
ATOM 8059 N N A ASN D 1 244 ? 38.203 -58.169 -64.443 0.53 20.10 222 ASN D N 1
ATOM 8060 N N B ASN D 1 244 ? 38.203 -58.172 -64.455 0.47 20.11 222 ASN D N 1
ATOM 8061 C CA A ASN D 1 244 ? 39.205 -57.115 -64.533 0.53 18.48 222 ASN D CA 1
ATOM 8062 C CA B ASN D 1 244 ? 39.195 -57.110 -64.552 0.47 18.50 222 ASN D CA 1
ATOM 8063 C C A ASN D 1 244 ? 38.762 -55.924 -63.687 0.53 19.30 222 ASN D C 1
ATOM 8064 C C B ASN D 1 244 ? 38.721 -55.936 -63.694 0.47 19.29 222 ASN D C 1
ATOM 8065 O O A ASN D 1 244 ? 38.519 -54.825 -64.182 0.53 19.55 222 ASN D O 1
ATOM 8066 O O B ASN D 1 244 ? 38.413 -54.857 -64.199 0.47 19.55 222 ASN D O 1
ATOM 8075 N N . GLY D 1 245 ? 38.665 -56.157 -62.384 1.00 18.80 223 GLY D N 1
ATOM 8076 C CA . GLY D 1 245 ? 38.211 -55.154 -61.443 1.00 19.31 223 GLY D CA 1
ATOM 8077 C C . GLY D 1 245 ? 39.352 -54.594 -60.616 1.00 21.05 223 GLY D C 1
ATOM 8078 O O . GLY D 1 245 ? 40.331 -55.288 -60.324 1.00 21.36 223 GLY D O 1
ATOM 8079 N N . GLU D 1 246 ? 39.216 -53.327 -60.247 1.00 18.09 224 GLU D N 1
ATOM 8080 C CA . GLU D 1 246 ? 40.090 -52.665 -59.291 1.00 15.92 224 GLU D CA 1
ATOM 8081 C C . GLU D 1 246 ? 39.215 -51.989 -58.249 1.00 20.03 224 GLU D C 1
ATOM 8082 O O . GLU D 1 246 ? 38.272 -51.274 -58.600 1.00 15.81 224 GLU D O 1
ATOM 8088 N N . LEU D 1 247 ? 39.502 -52.236 -56.975 1.00 16.19 225 LEU D N 1
ATOM 8089 C CA . LEU D 1 247 ? 38.767 -51.628 -55.876 1.00 18.91 225 LEU D CA 1
ATOM 8090 C C . LEU D 1 247 ? 39.695 -50.677 -55.136 1.00 15.84 225 LEU D C 1
ATOM 8091 O O . LEU D 1 247 ? 40.764 -51.083 -54.661 1.00 17.84 225 LEU D O 1
ATOM 8096 N N . VAL D 1 248 ? 39.290 -49.416 -55.043 1.00 12.21 226 VAL D N 1
ATOM 8097 C CA . VAL D 1 248 ? 40.018 -48.405 -54.290 1.00 13.62 226 VAL D CA 1
ATOM 8098 C C . VAL D 1 248 ? 39.203 -48.025 -53.059 1.00 16.14 226 VAL D C 1
ATOM 8099 O O . VAL D 1 248 ? 38.056 -47.559 -53.171 1.00 13.56 226 VAL D O 1
ATOM 8103 N N A ILE D 1 249 ? 39.799 -48.201 -51.886 0.47 14.88 227 ILE D N 1
ATOM 8104 N N B ILE D 1 249 ? 39.791 -48.235 -51.887 0.53 14.88 227 ILE D N 1
ATOM 8105 C CA A ILE D 1 249 ? 39.166 -47.843 -50.624 0.47 13.75 227 ILE D CA 1
ATOM 8106 C CA B ILE D 1 249 ? 39.192 -47.846 -50.620 0.53 13.74 227 ILE D CA 1
ATOM 8107 C C A ILE D 1 249 ? 39.777 -46.530 -50.153 0.47 15.15 227 ILE D C 1
ATOM 8108 C C B ILE D 1 249 ? 39.796 -46.509 -50.218 0.53 15.16 227 ILE D C 1
ATOM 8109 O O A ILE D 1 249 ? 40.970 -46.460 -49.844 0.47 15.51 227 ILE D O 1
ATOM 8110 O O B ILE D 1 249 ? 41.014 -46.400 -50.029 0.53 15.27 227 ILE D O 1
ATOM 8119 N N . VAL D 1 250 ? 38.959 -45.485 -50.109 1.00 12.08 228 VAL D N 1
ATOM 8120 C CA . VAL D 1 250 ? 39.407 -44.150 -49.737 1.00 13.66 228 VAL D CA 1
ATOM 8121 C C . VAL D 1 250 ? 39.156 -43.969 -48.246 1.00 12.74 228 VAL D C 1
ATOM 8122 O O . VAL D 1 250 ? 38.004 -43.903 -47.801 1.00 12.59 228 VAL D O 1
ATOM 8126 N N . GLN D 1 251 ? 40.234 -43.894 -47.471 1.00 16.18 229 GLN D N 1
ATOM 8127 C CA . GLN D 1 251 ? 40.102 -43.643 -46.045 1.00 13.42 229 GLN D CA 1
ATOM 8128 C C . GLN D 1 251 ? 39.396 -42.314 -45.810 1.00 14.44 229 GLN D C 1
ATOM 8129 O O . GLN D 1 251 ? 39.803 -41.280 -46.346 1.00 16.71 229 GLN D O 1
ATOM 8135 N N . ASP D 1 252 ? 38.324 -42.356 -45.019 1.00 16.58 230 ASP D N 1
ATOM 8136 C CA . ASP D 1 252 ? 37.499 -41.214 -44.634 1.00 17.02 230 ASP D CA 1
ATOM 8137 C C . ASP D 1 252 ? 36.689 -40.633 -45.784 1.00 18.08 230 ASP D C 1
ATOM 8138 O O . ASP D 1 252 ? 36.095 -39.553 -45.627 1.00 20.38 230 ASP D O 1
ATOM 8143 N N . GLY D 1 253 ? 36.631 -41.309 -46.929 1.00 15.37 231 GLY D N 1
ATOM 8144 C CA . GLY D 1 253 ? 35.667 -40.928 -47.945 1.00 15.04 231 GLY D CA 1
ATOM 8145 C C . GLY D 1 253 ? 34.259 -41.289 -47.508 1.00 16.72 231 GLY D C 1
ATOM 8146 O O . GLY D 1 253 ? 34.049 -42.186 -46.696 1.00 16.38 231 GLY D O 1
ATOM 8147 N N . ASP D 1 254 ? 33.274 -40.563 -48.024 1.00 15.35 232 ASP D N 1
ATOM 8148 C CA . ASP D 1 254 ? 31.891 -40.883 -47.699 1.00 16.34 232 ASP D CA 1
ATOM 8149 C C . ASP D 1 254 ? 31.103 -41.078 -48.989 1.00 16.04 232 ASP D C 1
ATOM 8150 O O . ASP D 1 254 ? 31.652 -41.015 -50.093 1.00 12.92 232 ASP D O 1
ATOM 8155 N N . HIS D 1 255 ? 29.801 -41.329 -48.830 1.00 14.67 233 HIS D N 1
ATOM 8156 C CA . HIS D 1 255 ? 28.976 -41.791 -49.945 1.00 10.58 233 HIS D CA 1
ATOM 8157 C C . HIS D 1 255 ? 28.997 -40.813 -51.110 1.00 11.54 233 HIS D C 1
ATOM 8158 O O . HIS D 1 255 ? 29.126 -41.223 -52.270 1.00 11.82 233 HIS D O 1
ATOM 8165 N N . GLY D 1 256 ? 28.875 -39.520 -50.820 1.00 12.03 234 GLY D N 1
ATOM 8166 C CA . GLY D 1 256 ? 28.828 -38.495 -51.836 1.00 12.21 234 GLY D CA 1
ATOM 8167 C C . GLY D 1 256 ? 30.111 -37.721 -52.017 1.00 10.84 234 GLY D C 1
ATOM 8168 O O . GLY D 1 256 ? 30.095 -36.686 -52.696 1.00 11.05 234 GLY D O 1
ATOM 8169 N N . TRP D 1 257 ? 31.228 -38.193 -51.451 1.00 12.08 235 TRP D N 1
ATOM 8170 C CA . TRP D 1 257 ? 32.520 -37.528 -51.599 1.00 9.41 235 TRP D CA 1
ATOM 8171 C C . TRP D 1 257 ? 32.403 -36.078 -51.145 1.00 14.03 235 TRP D C 1
ATOM 8172 O O . TRP D 1 257 ? 32.760 -35.138 -51.853 1.00 13.92 235 TRP D O 1
ATOM 8183 N N . GLN D 1 258 ? 31.855 -35.907 -49.948 1.00 12.00 236 GLN D N 1
ATOM 8184 C CA . GLN D 1 258 ? 31.463 -34.599 -49.443 1.00 12.63 236 GLN D CA 1
ATOM 8185 C C . GLN D 1 258 ? 32.429 -34.093 -48.373 1.00 11.39 236 GLN D C 1
ATOM 8186 O O . GLN D 1 258 ? 32.025 -33.541 -47.351 1.00 15.23 236 GLN D O 1
ATOM 8192 N N . SER D 1 259 ? 33.726 -34.297 -48.611 1.00 12.68 237 SER D N 1
ATOM 8193 C CA . SER D 1 259 ? 34.784 -33.504 -48.002 1.00 11.73 237 SER D CA 1
ATOM 8194 C C . SER D 1 259 ? 35.751 -33.093 -49.098 1.00 12.12 237 SER D C 1
ATOM 8195 O O . SER D 1 259 ? 35.869 -33.775 -50.120 1.00 12.70 237 SER D O 1
ATOM 8198 N N . VAL D 1 260 ? 36.433 -31.966 -48.889 1.00 12.91 238 VAL D N 1
ATOM 8199 C CA . VAL D 1 260 ? 37.352 -31.468 -49.915 1.00 14.26 238 VAL D CA 1
ATOM 8200 C C . VAL D 1 260 ? 38.455 -32.482 -50.209 1.00 11.69 238 VAL D C 1
ATOM 8201 O O . VAL D 1 260 ? 38.727 -32.739 -51.393 1.00 13.81 238 VAL D O 1
ATOM 8205 N N . PRO D 1 261 ? 39.085 -33.118 -49.216 1.00 13.11 239 PRO D N 1
ATOM 8206 C CA . PRO D 1 261 ? 40.100 -34.128 -49.550 1.00 14.50 239 PRO D CA 1
ATOM 8207 C C . PRO D 1 261 ? 39.530 -35.331 -50.271 1.00 14.75 239 PRO D C 1
ATOM 8208 O O . PRO D 1 261 ? 40.171 -35.852 -51.189 1.00 14.77 239 PRO D O 1
ATOM 8212 N N . SER D 1 262 ? 38.345 -35.808 -49.888 1.00 11.97 240 SER D N 1
ATOM 8213 C CA . SER D 1 262 ? 37.842 -36.989 -50.578 1.00 13.49 240 SER D CA 1
ATOM 8214 C C . SER D 1 262 ? 37.297 -36.636 -51.959 1.00 10.59 240 SER D C 1
ATOM 8215 O O . SER D 1 262 ? 37.321 -37.482 -52.856 1.00 14.75 240 SER D O 1
ATOM 8218 N N . ARG D 1 263 ? 36.840 -35.391 -52.150 1.00 14.78 241 ARG D N 1
ATOM 8219 C CA . ARG D 1 263 ? 36.423 -34.934 -53.471 1.00 13.23 241 ARG D CA 1
ATOM 8220 C C . ARG D 1 263 ? 37.610 -34.882 -54.420 1.00 12.61 241 ARG D C 1
ATOM 8221 O O . ARG D 1 263 ? 37.510 -35.321 -55.570 1.00 11.98 241 ARG D O 1
ATOM 8229 N N . LYS D 1 264 ? 38.751 -34.366 -53.952 1.00 13.69 242 LYS D N 1
ATOM 8230 C CA . LYS D 1 264 ? 39.946 -34.379 -54.794 1.00 14.03 242 LYS D CA 1
ATOM 8231 C C . LYS D 1 264 ? 40.343 -35.805 -55.156 1.00 13.64 242 LYS D C 1
ATOM 8232 O O . LYS D 1 264 ? 40.724 -36.090 -56.301 1.00 15.57 242 LYS D O 1
ATOM 8238 N N . ARG D 1 265 ? 40.274 -36.710 -54.182 1.00 14.44 243 ARG D N 1
ATOM 8239 C CA . ARG D 1 265 ? 40.680 -38.088 -54.419 1.00 13.60 243 ARG D CA 1
ATOM 8240 C C . ARG D 1 265 ? 39.782 -38.748 -55.460 1.00 12.40 243 ARG D C 1
ATOM 8241 O O . ARG D 1 265 ? 40.273 -39.385 -56.398 1.00 15.56 243 ARG D O 1
ATOM 8249 N N . ILE D 1 266 ? 38.457 -38.604 -55.316 1.00 11.68 244 ILE D N 1
ATOM 8250 C CA . ILE D 1 266 ? 37.553 -39.280 -56.245 1.00 12.12 244 ILE D CA 1
ATOM 8251 C C . ILE D 1 266 ? 37.741 -38.731 -57.652 1.00 14.07 244 ILE D C 1
ATOM 8252 O O . ILE D 1 266 ? 37.735 -39.488 -58.627 1.00 14.44 244 ILE D O 1
ATOM 8257 N N . LEU D 1 267 ? 37.939 -37.418 -57.781 1.00 10.88 245 LEU D N 1
ATOM 8258 C CA . LEU D 1 267 ? 38.178 -36.845 -59.103 1.00 13.49 245 LEU D CA 1
ATOM 8259 C C . LEU D 1 267 ? 39.486 -37.366 -59.691 1.00 13.99 245 LEU D C 1
ATOM 8260 O O . LEU D 1 267 ? 39.537 -37.777 -60.860 1.00 13.10 245 LEU D O 1
ATOM 8265 N N . ASP D 1 268 ? 40.555 -37.372 -58.885 1.00 13.88 246 ASP D N 1
ATOM 8266 C CA . ASP D 1 268 ? 41.851 -37.853 -59.366 1.00 12.42 246 ASP D CA 1
ATOM 8267 C C . ASP D 1 268 ? 41.800 -39.333 -59.730 1.00 15.87 246 ASP D C 1
ATOM 8268 O O . ASP D 1 268 ? 42.333 -39.749 -60.765 1.00 15.44 246 ASP D O 1
ATOM 8273 N N . GLU D 1 269 ? 41.198 -40.152 -58.863 1.00 13.29 247 GLU D N 1
ATOM 8274 C CA . GLU D 1 269 ? 41.164 -41.587 -59.113 1.00 12.11 247 GLU D CA 1
ATOM 8275 C C . GLU D 1 269 ? 40.409 -41.896 -60.392 1.00 14.30 247 GLU D C 1
ATOM 8276 O O . GLU D 1 269 ? 40.784 -42.801 -61.142 1.00 14.23 247 GLU D O 1
ATOM 8282 N N . THR D 1 270 ? 39.342 -41.150 -60.654 1.00 12.10 248 THR D N 1
ATOM 8283 C CA . THR D 1 270 ? 38.518 -41.399 -61.824 1.00 10.84 248 THR D CA 1
ATOM 8284 C C . THR D 1 270 ? 39.192 -40.873 -63.083 1.00 11.79 248 THR D C 1
ATOM 8285 O O . THR D 1 270 ? 39.141 -41.524 -64.132 1.00 12.59 248 THR D O 1
ATOM 8289 N N . MET D 1 271 ? 39.842 -39.713 -62.994 1.00 13.67 249 MET D N 1
ATOM 8290 C CA . MET D 1 271 ? 40.602 -39.228 -64.141 1.00 14.19 249 MET D CA 1
ATOM 8291 C C . MET D 1 271 ? 41.719 -40.198 -64.506 1.00 16.68 249 MET D C 1
ATOM 8292 O O . MET D 1 271 ? 41.960 -40.452 -65.691 1.00 14.97 249 MET D O 1
ATOM 8297 N N . LYS D 1 272 ? 42.416 -40.743 -63.499 1.00 13.23 250 LYS D N 1
ATOM 8298 C CA . LYS D 1 272 ? 43.466 -41.716 -63.779 1.00 14.96 250 LYS D CA 1
ATOM 8299 C C . LYS D 1 272 ? 42.897 -42.900 -64.540 1.00 18.06 250 LYS D C 1
ATOM 8300 O O . LYS D 1 272 ? 43.476 -43.360 -65.531 1.00 17.79 250 LYS D O 1
ATOM 8306 N N . PHE D 1 273 ? 41.733 -43.372 -64.110 1.00 12.81 251 PHE D N 1
ATOM 8307 C CA . PHE D 1 273 ? 41.157 -44.577 -64.688 1.00 10.82 251 PHE D CA 1
ATOM 8308 C C . PHE D 1 273 ? 40.716 -44.344 -66.123 1.00 13.33 251 PHE D C 1
ATOM 8309 O O . PHE D 1 273 ? 40.942 -45.190 -66.995 1.00 12.01 251 PHE D O 1
ATOM 8317 N N . PHE D 1 274 ? 40.083 -43.208 -66.394 1.00 12.77 252 PHE D N 1
ATOM 8318 C CA . PHE D 1 274 ? 39.632 -42.964 -67.750 1.00 11.12 252 PHE D CA 1
ATOM 8319 C C . PHE D 1 274 ? 40.772 -42.531 -68.662 1.00 15.01 252 PHE D C 1
ATOM 8320 O O . PHE D 1 274 ? 40.691 -42.755 -69.876 1.00 15.51 252 PHE D O 1
ATOM 8328 N N . ARG D 1 275 ? 41.851 -41.965 -68.114 1.00 13.08 253 ARG D N 1
ATOM 8329 C CA . ARG D 1 275 ? 43.033 -41.748 -68.944 1.00 16.13 253 ARG D CA 1
ATOM 8330 C C . ARG D 1 275 ? 43.595 -43.080 -69.412 1.00 20.55 253 ARG D C 1
ATOM 8331 O O . ARG D 1 275 ? 43.879 -43.271 -70.600 1.00 18.69 253 ARG D O 1
ATOM 8339 N N . LYS D 1 276 ? 43.730 -44.029 -68.488 1.00 16.52 254 LYS D N 1
ATOM 8340 C CA . LYS D 1 276 ? 44.283 -45.327 -68.844 1.00 16.47 254 LYS D CA 1
ATOM 8341 C C . LYS D 1 276 ? 43.397 -46.053 -69.843 1.00 18.12 254 LYS D C 1
ATOM 8342 O O . LYS D 1 276 ? 43.893 -46.624 -70.820 1.00 22.63 254 LYS D O 1
ATOM 8348 N N . THR D 1 277 ? 42.085 -46.059 -69.618 1.00 15.88 255 THR D N 1
ATOM 8349 C CA . THR D 1 277 ? 41.221 -46.905 -70.432 1.00 16.02 255 THR D CA 1
ATOM 8350 C C . THR D 1 277 ? 40.682 -46.221 -71.683 1.00 13.60 255 THR D C 1
ATOM 8351 O O . THR D 1 277 ? 40.295 -46.921 -72.624 1.00 17.85 255 THR D O 1
ATOM 8355 N N . LEU D 1 278 ? 40.644 -44.885 -71.727 1.00 15.72 256 LEU D N 1
ATOM 8356 C CA . LEU D 1 278 ? 40.122 -44.184 -72.893 1.00 13.98 256 LEU D CA 1
ATOM 8357 C C . LEU D 1 278 ? 41.165 -43.401 -73.674 1.00 18.93 256 LEU D C 1
ATOM 8358 O O . LEU D 1 278 ? 40.921 -43.092 -74.844 1.00 22.76 256 LEU D O 1
ATOM 8363 N N . LEU D 1 279 ? 42.299 -43.056 -73.069 1.00 18.70 257 LEU D N 1
ATOM 8364 C CA . LEU D 1 279 ? 43.316 -42.290 -73.775 1.00 20.11 257 LEU D CA 1
ATOM 8365 C C . LEU D 1 279 ? 44.608 -43.053 -74.024 1.00 25.08 257 LEU D C 1
ATOM 8366 O O . LEU D 1 279 ? 45.325 -42.719 -74.969 1.00 30.00 257 LEU D O 1
ATOM 8371 N N . GLU D 1 280 ? 44.926 -44.065 -73.220 1.00 26.89 258 GLU D N 1
ATOM 8372 C CA . GLU D 1 280 ? 46.191 -44.786 -73.326 1.00 31.62 258 GLU D CA 1
ATOM 8373 C C . GLU D 1 280 ? 45.985 -46.273 -73.580 1.00 40.58 258 GLU D C 1
ATOM 8374 O O . GLU D 1 280 ? 46.801 -47.095 -73.161 1.00 54.30 258 GLU D O 1
ATOM 8380 N N . ALA D 1 281 ? 44.904 -46.644 -74.252 1.00 35.38 259 ALA D N 1
ATOM 8381 C CA . ALA D 1 281 ? 44.639 -48.059 -74.480 1.00 46.13 259 ALA D CA 1
ATOM 8382 C C . ALA D 1 281 ? 44.576 -48.383 -75.969 1.00 53.71 259 ALA D C 1
ATOM 8383 O O . ALA D 1 281 ? 45.279 -47.775 -76.776 1.00 53.86 259 ALA D O 1
#

B-factor: mean 17.04, std 7.03, range [6.79, 79.02]

Radius of gyration: 32.11 Å; Cα contacts (8 Å, |Δi|>4): 2554; chains: 4; bounding box: 52×71×100 Å

Foldseek 3Di:
DQKDAWDKDKDWDDDPRKIKIKIKTAAIDGPQAAFQEEEEFEDDLAFQCHPPNLNVVLQVLCRPVGYMYMYIAADCHDPMHHALQQDAVVSSLSVVLVVLVVVCPDSRHDQCRYAYEYAACRLLSRLLSCLVVQNRHLEYEYELYVVCQLVCCVPVQDGVRHHVVCCVVVQADQDPNGTHHPNHVVCSVVDDRQVRSLNHAHAYEYEAEPQEPRDCVVVVSNVVSYNHYHYHYHYRAYRRRPDPVSSVVVSVVVSVVSCVRRVVD/DDKDKDWDADPRKIKIKIKQAADDDVQAAFQEEEEFEADLAFQCHPPNLNVVLQVLCRPVGYMYMTIAQDCHDPIHHALQQDAVVSVLVVVLVVLVVVCPDRRHPQCRYAYEYAACRLLSRLLSCLVVQNRHLEYEYELYVVCQLVCCVPVCDGVRHHVVCCVVVQADQDPNGGHGPNHVVCSVVDDRQVSNLNHAHAYEYEAEPAEPRDPVVVVSNVVSYNHYDYHYHYRQYRRLPDPVSSVVVSVVVSVVSCVRRVVD/DAKDAWDKDKDWDDDPHKIKIKIKTAAIDGPQAAFQEEEEFEDDQAFQCHPPNLNVVLQVLCRPVGYMYMYIGADCHDPIHHALQQDAVVSSLSVVLVVLVVVCPDSRHDQCRYAYEYAACRLLSRLLSCLVPVVRHLEYEYELYVVCQLVCCVPVQDGVRHHVVCCVVVQADQDPNGGHHPNHVVCSVVDDRQVSNLNRAHAYEYEYEPQEPRDCVVVVSNVVSYNHYHYHYHYRQYRRRPDPVSSVVVSVVVVVVSCVRRVVD/DDKDKDWDADPRKIKIKIKQAADDDVQAAFQEEEEFEADLAFQCHPPNLNVVLQVLCRPVGYMYMYIGADCHDPIHHAQQQDAVVVSLVVVLVVLVVVCPDRRHPQQRYAYEYAACRLQSRLLNCLVVQNRHLEYEYELYVQCQLVCCVPVQDGVRHHVVCCVVVQADQDVNGGHGPNHVVCSVVDDRQVSRLNHAHAYEYEYEPAEPRDPVVVVSNVVSYNHYDYHYHYRQYRRRPDPVSSVVVSVVVSVVSCVRRVVD

Organism: Lentilactobacillus buchneri (NCBI:txid1581)